Protein AF-A0A5R8WRW5-F1 (afdb_monomer)

Secondary structure (DSSP, 8-state):
-----PPP-SHHHHHHHHHHHHHHHT-TTSSEEEE-SS-EEEE-SEEEHHHHHHHHHHHT---SEEEEEEEEEEE-TT-EEEESS-EEEEEEEEEEEPTT-EEEEE-SS-S--EEEEE-SEEES-EEEEEE-TT-SS-EEEEE-SSPSSSEEEEEE-TTT-SEEEEEE-TGGGS-SS--THHHHHHHHHHHHHHHTTTT-HHHHHHHHHHHHHHHTT-GGGHHHHHHHHHHHHHHHHHHH--TTPPEE--SB-HHHHHHHHHHHHHHHHHHHHHHHHHHT-SS--HHHHHHHHHHHHTHHHHHHHHHHHHHHHHHHHHHHHHHHHHHHHHHHHHHHHHHHHHHHIIIIIGGG-S-HHHHHHHHHHHHHHHHHHHHHHHHTTT--TTHHHHHHHHHHHHHHHHHHS-TTSHHHHHHHHHHHHHHHHHHHHHHHHHHHHHHHHHHHHHH-GGGHHHHHHHHHHS--TT------HHHHHHHHHHHHHHHHHHHHHTT-TTHHHHHHHHHHHHHHHHHHHHHHHHHHHHHHHHHHHHHHHHHHHHHHHHHHHHHHH--TTSPPPHHHHHHHHHHHHHHHHHHHHHHHHHHHHHHHHHSS--S----TT--TTSHHHHHHHHHHHHHHHHHHHHH-SSPPEEEEEEEEEE--HHHHHHHHTT--EEEEPPTT-GGGTTEEEEEEEEEEEEEET-B-SSSPPEEEEEEE-SEEEEEETTEEEEEE-PPPEEEEEEEEE-TT---S--SEE-TTS-EEEEEE--PPPTTTGGGB----SSSEEEEEE--TTTTTT-B-TT--EEEEEEEEEEEEPTTSHHHHHHHHHHHHHHT--

Nearest PDB structures (foldseek):
  6suf-assembly1_E  TM=2.495E-01  e=1.054E-08  Photorhabdus luminescens
  5hu6-assembly1_D  TM=2.104E-01  e=1.896E+00  Trypanosoma brucei brucei
  5yqg-assembly1_A  TM=2.557E-01  e=6.956E+00  Mus musculus
  4x0j-assembly1_A  TM=1.660E-01  e=1.813E+00  Trypanosoma brucei brucei
  5och-assembly4_H  TM=1.531E-01  e=5.316E+00  Homo sapiens

pLDDT: mean 76.2, std 14.9, range [22.77, 97.69]

Radius of gyration: 32.85 Å; Cα contacts (8 Å, |Δi|>4): 1413; chains: 1; bounding box: 98×62×104 Å

Foldseek 3Di:
DDPPLDDQPDLVSQVVVQVVCCVLQVQFCQWDWDDDQAEIETFHQEEEVVVVVVVCVVVVHDHQEYEYQYQEYEYEALAEAEHDSHEYAYDYQEYEYHHNAEYEQEPDPHQRYKYKDFYAAYDDWYKYWYDYPPDPGTDIDIDHPPDPARIWMWGQDPVPRDTDIDHDHLLRSADPDHDPRPLVRLLSLLVVLQQCCQVNLVSSLSSLVSSLRNLLNDPVSVLSNLVSVLSNLVSLLVVLAPPFFAFAAAWWFLVVLLVVLVVLLVLLQVLLVLLVVLSPDQFDDPVNLVSLVVLLVSLVVVVVVLVVLLVRLVVFLVLLVLLLVLLLVLLVVLLVVLVVLLVCLVPPQPVVDPDVPLSVLLSLLLVLLSQLSVLLSCLLAVHDPCSLVSLVVSLVSLVVSLVPDDVPDLSVVLSVLLSVLSVLLSLLSNLLNLLLVLLVLLLVLLVDVVCVNVSSVVNVVSDNPPRSHSNRCLVSLVSNLVSNCSSLVVSVVVVRPSSVVSNVSVVSSSVSSNSNSSSSSSSSNSSSSSSLSSSLSVVSVVLSVVSVVQSVPDDGGDGRDSVNSNSSVVVSLSSLVVSVVSLVSSQSSLCLQLVDGQPQDRRSSPNSVPVCNSVVNSVSSVVSVVVSQVVQVVGKDWDFWQKDKDQDPVQLVCVQVLHKGKDADDPVRPSCPQWFSFFFQFKAKDFAFKDADPFAKFKKKKKFSQWAWGDDPHDIHIYGGRIDIFIWIKTKAALPDPDPDAPDAHPVRIGIHTPGGSGDPPVCSNTGGTGGPRTMMIMGGDDPPNRPRIRSPRGRIMMMTTIGITRGHPPCPVVVVVVVVVVVVVVVD

Mean predicted aligned error: 14.63 Å

Sequence (829 aa):
MESNSQLPQSAADWAALYNGLEVQARVPHATDAGISAVNATFRAMYLNLQDVRSQLDAAGVTPPVVTLYADVLTVPDHFTWVLNGAALVVQARRVEVGAQAAVVLDFRQTSTASFVFFAAEGSGTWTVQAVVAGQPQPSTFALTAPLASAGVHIGLDPQAGKPAQQPLTYAQGLPAELPEALPLALTNAFLFGSLLYDQNPPLALGIMTWVKNWAAEADELSGLFWRSTSLATLLTSQLNAQANGATFVPYLTASVYGQLAEAFVDEARQYESDYMALNTQSVLTAENIEQAKALRDNAQYQSAYVQGLKQQAGTNYQNAQAAVDKALQNFRAQQLKAQSIGINFENIGLPEYERKAIAEAIFELAGAVVVFAGAIALMAVGQEEAAPAAAGAAVATADSVAAAATTASTIAKLAKELSEVMKTLKKLVEGLQKVYELSMAIVKAASDIQGAQGSVKQLQDMDLDAEGADLSAADAWQIFSLHVHGVMAEPIAKGIGYAQDYQDALDVLVIYGQSLSSAQLAAVQAGQEYARVLLQEQLAAQQQARLDAYVNSLTAGQSITAAVMQQFYQRYLDAKESLLAALQNYRASYFYWAMAASQVRPQVIDPVNNLETGLQSLTAMKLDQAAALEHFNPAPETMSNKQVDITDPDFLAALRQQKPATWAMPADEADFLGLNRVRITAVRAWLEGARPQGQQKISLSIRTSGSYRDQLDGSGYQFTSAPLKRPFEYHVEAPASHQPNPDWQFADGTLGFIELDGNVDREVQYAYFQPTPFTEWTIQVNPAPANAGLDLSQVSKVTLQFEGSAIGTVVLRRAQQAAPAALAAEASA

Organism: NCBI:txid2025313

Structure (mmCIF, N/CA/C/O backbone):
data_AF-A0A5R8WRW5-F1
#
_entry.id   AF-A0A5R8WRW5-F1
#
loop_
_atom_site.group_PDB
_atom_site.id
_atom_site.type_symbol
_atom_site.label_atom_id
_atom_site.label_alt_id
_atom_site.label_comp_id
_atom_site.label_asym_id
_atom_site.label_entity_id
_atom_site.label_seq_id
_atom_site.pdbx_PDB_ins_code
_atom_site.Cartn_x
_atom_site.Cartn_y
_atom_site.Cartn_z
_atom_site.occupancy
_atom_site.B_iso_or_equiv
_atom_site.auth_seq_id
_atom_site.auth_comp_id
_atom_site.auth_asym_id
_atom_site.auth_atom_id
_atom_site.pdbx_PDB_model_num
ATOM 1 N N . MET A 1 1 ? -12.934 -19.522 -7.646 1.00 22.77 1 MET A N 1
ATOM 2 C CA . MET A 1 1 ? -14.280 -19.891 -7.160 1.00 22.77 1 MET A CA 1
ATOM 3 C C . MET A 1 1 ? -14.801 -18.725 -6.351 1.00 22.77 1 MET A C 1
ATOM 5 O O . MET A 1 1 ? -14.090 -18.264 -5.468 1.00 22.77 1 MET A O 1
ATOM 9 N N . GLU A 1 2 ? -15.969 -18.216 -6.730 1.00 27.06 2 GLU A N 1
ATOM 10 C CA . GLU A 1 2 ? -16.645 -17.063 -6.132 1.00 27.06 2 GLU A CA 1
ATOM 11 C C . GLU A 1 2 ? -17.008 -17.365 -4.670 1.00 27.06 2 GLU A C 1
ATOM 13 O O . GLU A 1 2 ? -17.921 -18.135 -4.383 1.00 27.06 2 GLU A O 1
ATOM 18 N N . SER A 1 3 ? -16.261 -16.786 -3.732 1.00 28.73 3 SER A N 1
ATOM 19 C CA . SER A 1 3 ? -16.710 -16.663 -2.347 1.00 28.73 3 SER A CA 1
ATOM 20 C C . SER A 1 3 ? -17.693 -15.498 -2.310 1.00 28.73 3 SER A C 1
ATOM 22 O O . SER A 1 3 ? -17.276 -14.355 -2.481 1.00 28.73 3 SER A O 1
ATOM 24 N N . ASN A 1 4 ? -18.984 -15.793 -2.145 1.00 34.84 4 ASN A N 1
ATOM 25 C CA . ASN A 1 4 ? -20.062 -14.813 -2.006 1.00 34.84 4 ASN A CA 1
ATOM 26 C C . ASN A 1 4 ? -19.733 -13.775 -0.918 1.00 34.84 4 ASN A C 1
ATOM 28 O O . ASN A 1 4 ? -19.979 -13.996 0.265 1.00 34.84 4 ASN A O 1
ATOM 32 N N . SER A 1 5 ? -19.235 -12.615 -1.337 1.00 41.28 5 SER A N 1
ATOM 33 C CA . SER A 1 5 ? -19.084 -11.386 -0.558 1.00 41.28 5 SER A CA 1
ATOM 34 C C . SER A 1 5 ? -20.437 -10.686 -0.371 1.00 41.28 5 SER A C 1
ATOM 36 O O . SER A 1 5 ? -20.598 -9.502 -0.662 1.00 41.28 5 SER A O 1
ATOM 38 N N . GLN A 1 6 ? -21.460 -11.421 0.076 1.00 54.16 6 GLN A N 1
ATOM 39 C CA . GLN A 1 6 ? -22.748 -10.811 0.396 1.00 54.16 6 GLN A CA 1
ATOM 40 C C . GLN A 1 6 ? -22.677 -10.185 1.789 1.00 54.16 6 GLN A C 1
ATOM 42 O O . GLN A 1 6 ? -22.474 -10.873 2.787 1.00 54.16 6 GLN A O 1
ATOM 47 N N . LEU A 1 7 ? -22.840 -8.861 1.840 1.00 64.31 7 LEU A N 1
ATOM 48 C CA . LEU A 1 7 ? -23.057 -8.136 3.089 1.00 64.31 7 LEU A CA 1
ATOM 49 C C . LEU A 1 7 ? -24.267 -8.736 3.833 1.00 64.31 7 LEU A C 1
ATOM 51 O O . LEU A 1 7 ? -25.253 -9.084 3.168 1.00 64.31 7 LEU A O 1
ATOM 55 N N . PRO A 1 8 ? -24.215 -8.835 5.177 1.00 78.25 8 PRO A N 1
ATOM 56 C CA . PRO A 1 8 ? -25.344 -9.284 5.990 1.00 78.25 8 PRO A CA 1
ATOM 57 C C . PRO A 1 8 ? -26.635 -8.541 5.620 1.00 78.25 8 PRO A C 1
ATOM 59 O O . PRO A 1 8 ? -26.622 -7.325 5.422 1.00 78.25 8 PRO A O 1
ATOM 62 N N . GLN A 1 9 ? -27.741 -9.277 5.479 1.00 76.31 9 GLN A N 1
ATOM 63 C CA . GLN A 1 9 ? -29.012 -8.750 4.957 1.00 76.31 9 GLN A CA 1
ATOM 64 C C . GLN A 1 9 ? -30.022 -8.429 6.070 1.00 76.31 9 GLN A C 1
ATOM 66 O O . GLN A 1 9 ? -31.058 -7.822 5.801 1.00 76.31 9 GLN A O 1
ATOM 71 N N . SER A 1 10 ? -29.754 -8.850 7.309 1.00 76.62 10 SER A N 1
ATOM 72 C CA . SER A 1 10 ? -30.651 -8.669 8.449 1.00 76.62 10 SER A CA 1
ATOM 73 C C . SER A 1 10 ? -29.903 -8.464 9.769 1.00 76.62 10 SER A C 1
ATOM 75 O O . SER A 1 10 ? -28.741 -8.845 9.916 1.00 76.62 10 SER A O 1
ATOM 77 N N . ALA A 1 11 ? -30.607 -7.943 10.778 1.00 75.94 11 ALA A N 1
ATOM 78 C CA . ALA A 1 11 ? -30.087 -7.792 12.138 1.00 75.94 11 ALA A CA 1
ATOM 79 C C . ALA A 1 11 ? -29.587 -9.118 12.752 1.00 75.94 11 ALA A C 1
ATOM 81 O O . ALA A 1 11 ? -28.591 -9.136 13.475 1.00 75.94 11 ALA A O 1
ATOM 82 N N . ALA A 1 12 ? -30.247 -10.240 12.442 1.00 79.81 12 ALA A N 1
ATOM 83 C CA . ALA A 1 12 ? -29.822 -11.562 12.901 1.00 79.81 12 ALA A CA 1
ATOM 84 C C . ALA A 1 12 ? -28.501 -11.999 12.247 1.00 79.81 12 ALA A C 1
ATOM 86 O O . ALA A 1 12 ? -27.656 -12.586 12.922 1.00 79.81 12 ALA A O 1
ATOM 87 N N . ASP A 1 13 ? -28.300 -11.662 10.970 1.00 86.75 13 ASP A N 1
ATOM 88 C CA . ASP A 1 13 ? -27.056 -11.954 10.252 1.00 86.75 13 ASP A CA 1
ATOM 89 C C . ASP A 1 13 ? -25.886 -11.142 10.827 1.00 86.75 13 ASP A C 1
ATOM 91 O O . ASP A 1 13 ? -24.798 -11.685 11.018 1.00 86.75 13 ASP A O 1
ATOM 95 N N . TRP A 1 14 ? -26.112 -9.868 11.174 1.00 90.06 14 TRP A N 1
ATOM 96 C CA . TRP A 1 14 ? -25.110 -9.030 11.845 1.00 90.06 14 TRP A CA 1
ATOM 97 C C . TRP A 1 14 ? -24.714 -9.578 13.216 1.00 90.06 14 TRP A C 1
ATOM 99 O O . TRP A 1 14 ? -23.524 -9.705 13.511 1.00 90.06 14 TRP A O 1
ATOM 109 N N . ALA A 1 15 ? -25.699 -9.935 14.045 1.00 89.12 15 ALA A N 1
ATOM 110 C CA . ALA A 1 15 ? -25.447 -10.522 15.357 1.00 89.12 15 ALA A CA 1
ATOM 111 C C . ALA A 1 15 ? -24.666 -11.842 15.243 1.00 89.12 15 ALA A C 1
ATOM 113 O O . ALA A 1 15 ? -23.717 -12.071 15.992 1.00 89.12 15 ALA A O 1
ATOM 114 N N . ALA A 1 16 ? -25.039 -12.703 14.290 1.00 88.69 16 ALA A N 1
ATOM 115 C CA . ALA A 1 16 ? -24.358 -13.970 14.047 1.00 88.69 16 ALA A CA 1
ATOM 116 C C . ALA A 1 16 ? -22.913 -13.772 13.563 1.00 88.69 16 ALA A C 1
ATOM 118 O O . ALA A 1 16 ? -22.016 -14.447 14.069 1.00 88.69 16 ALA A O 1
ATOM 119 N N . LEU A 1 17 ? -22.680 -12.829 12.641 1.00 89.75 17 LEU A N 1
ATOM 120 C CA . LEU A 1 17 ? -21.346 -12.492 12.146 1.00 89.75 17 LEU A CA 1
ATOM 121 C C . LEU A 1 17 ? -20.429 -12.058 13.295 1.00 89.75 17 LEU A C 1
ATOM 123 O O . LEU A 1 17 ? -19.362 -12.640 13.485 1.00 89.75 17 LEU A O 1
ATOM 127 N N . TYR A 1 18 ? -20.849 -11.060 14.078 1.00 90.75 18 TYR A N 1
ATOM 128 C CA . TYR A 1 18 ? -20.001 -10.509 15.132 1.00 90.75 18 TYR A CA 1
ATOM 129 C C . TYR A 1 18 ? -19.791 -11.474 16.297 1.00 90.75 18 TYR A C 1
ATOM 131 O O . TYR A 1 18 ? -18.663 -11.592 16.767 1.00 90.75 18 TYR A O 1
ATOM 139 N N . ASN A 1 19 ? -20.810 -12.240 16.699 1.00 87.50 19 ASN A N 1
ATOM 140 C CA . ASN A 1 19 ? -20.630 -13.287 17.708 1.00 87.50 19 ASN A CA 1
ATOM 141 C C . ASN A 1 19 ? -19.678 -14.390 17.222 1.00 87.50 19 ASN A C 1
ATOM 143 O O . ASN A 1 19 ? -18.855 -14.880 17.994 1.00 87.50 19 ASN A O 1
ATOM 147 N N . GLY A 1 20 ? -19.768 -14.779 15.945 1.00 83.94 20 GLY A N 1
ATOM 148 C CA . GLY A 1 20 ? -18.864 -15.762 15.350 1.00 83.94 20 GLY A CA 1
ATOM 149 C C . GLY A 1 20 ? -17.411 -15.291 15.380 1.00 83.94 20 GLY A C 1
ATOM 150 O O . GLY A 1 20 ? -16.537 -16.021 15.849 1.00 83.94 20 GLY A O 1
ATOM 151 N N . LEU A 1 21 ? -17.172 -14.047 14.955 1.00 81.62 21 LEU A N 1
ATOM 152 C CA . LEU A 1 21 ? -15.850 -13.423 14.984 1.00 81.62 21 LEU A CA 1
ATOM 153 C C . LEU A 1 21 ? -15.316 -13.269 16.413 1.00 81.62 21 LEU A C 1
ATOM 155 O O . LEU A 1 21 ? -14.160 -13.601 16.656 1.00 81.62 21 LEU A O 1
ATOM 159 N N . GLU A 1 22 ? -16.143 -12.829 17.366 1.00 83.44 22 GLU A N 1
ATOM 160 C CA . GLU A 1 22 ? -15.752 -12.679 18.774 1.00 83.44 22 GLU A CA 1
ATOM 161 C C . GLU A 1 22 ? -15.271 -14.009 19.370 1.00 83.44 22 GLU A C 1
ATOM 163 O O . GLU A 1 22 ? -14.199 -14.067 19.977 1.00 83.44 22 GLU A O 1
ATOM 168 N N . VAL A 1 23 ? -16.026 -15.091 19.150 1.00 79.81 23 VAL A N 1
ATOM 169 C CA . VAL A 1 23 ? -15.691 -16.434 19.646 1.00 79.81 23 VAL A CA 1
ATOM 170 C C . VAL A 1 23 ? -14.434 -16.980 18.972 1.00 79.81 23 VAL A C 1
ATOM 172 O O . VAL A 1 23 ? -13.570 -17.540 19.650 1.00 79.81 23 VAL A O 1
ATOM 175 N N . GLN A 1 24 ? -14.317 -16.816 17.652 1.00 72.56 24 GLN A N 1
ATOM 176 C CA . GLN A 1 24 ? -13.168 -17.294 16.883 1.00 72.56 24 GLN A CA 1
ATOM 177 C C . GLN A 1 24 ? -11.877 -16.577 17.298 1.00 72.56 24 GLN A C 1
ATOM 179 O O . GLN A 1 24 ? -10.850 -17.219 17.510 1.00 72.56 24 GLN A O 1
ATOM 184 N N . ALA A 1 25 ? -11.943 -15.254 17.438 1.00 68.56 25 ALA A N 1
ATOM 185 C CA . ALA A 1 25 ? -10.805 -14.388 17.716 1.00 68.56 25 ALA A CA 1
ATOM 186 C C . ALA A 1 25 ? -10.469 -14.261 19.209 1.00 68.56 25 ALA A C 1
ATOM 188 O O . ALA A 1 25 ? -9.383 -13.800 19.555 1.00 68.56 25 ALA A O 1
ATOM 189 N N . ARG A 1 26 ? -11.395 -14.655 20.095 1.00 72.75 26 ARG A N 1
ATOM 190 C CA . ARG A 1 26 ? -11.300 -14.484 21.555 1.00 72.75 26 ARG A CA 1
ATOM 191 C C . ARG A 1 26 ? -10.998 -13.036 21.961 1.00 72.75 26 ARG A C 1
ATOM 193 O O . ARG A 1 26 ? -10.176 -12.803 22.846 1.00 72.75 26 ARG A O 1
ATOM 200 N N . VAL A 1 27 ? -11.659 -12.070 21.315 1.00 73.81 27 VAL A N 1
ATOM 201 C CA . VAL A 1 27 ? -11.454 -10.637 21.589 1.00 73.81 27 VAL A CA 1
ATOM 202 C C . VAL A 1 27 ? -11.830 -10.336 23.050 1.00 73.81 27 VAL A C 1
ATOM 204 O O . VAL A 1 27 ? -12.984 -10.539 23.438 1.00 73.81 27 VAL A O 1
ATOM 207 N N . PRO A 1 28 ? -10.897 -9.852 23.890 1.00 70.19 28 PRO A N 1
ATOM 208 C CA . PRO A 1 28 ? -11.167 -9.625 25.303 1.00 70.19 28 PRO A CA 1
ATOM 209 C C . PRO A 1 28 ? -12.090 -8.423 25.497 1.00 70.19 28 PRO A C 1
ATOM 211 O O . PRO A 1 28 ? -11.849 -7.335 24.969 1.00 70.19 28 PRO A O 1
ATOM 214 N N . HIS A 1 29 ? -13.123 -8.602 26.321 1.00 75.44 29 HIS A N 1
ATOM 215 C CA . HIS A 1 29 ? -14.090 -7.549 26.634 1.00 75.44 29 HIS A CA 1
ATOM 216 C C . HIS A 1 29 ? -14.700 -6.909 25.367 1.00 75.44 29 HIS A C 1
ATOM 218 O O . HIS A 1 29 ? -14.903 -5.694 25.315 1.00 75.44 29 HIS A O 1
ATOM 224 N N . ALA A 1 30 ? -14.971 -7.700 24.323 1.00 79.00 30 ALA A N 1
ATOM 225 C CA . ALA A 1 30 ? -15.583 -7.208 23.085 1.00 79.00 30 ALA A CA 1
ATOM 226 C C . ALA A 1 30 ? -16.947 -6.541 23.344 1.00 79.00 30 ALA A C 1
ATOM 228 O O . ALA A 1 30 ? -17.234 -5.467 22.805 1.00 79.00 30 ALA A O 1
ATOM 229 N N . THR A 1 31 ? -17.709 -7.136 24.262 1.00 86.88 31 THR A N 1
ATOM 230 C CA . THR A 1 31 ? -18.993 -6.647 24.760 1.00 86.88 31 THR A CA 1
ATOM 231 C C . THR A 1 31 ? -18.880 -6.253 26.235 1.00 86.88 31 THR A C 1
ATOM 233 O O . THR A 1 31 ? -18.290 -6.986 27.029 1.00 86.88 31 THR A O 1
ATOM 236 N N . ASP A 1 32 ? -19.429 -5.096 26.609 1.00 88.00 32 ASP A N 1
ATOM 237 C CA . ASP A 1 32 ? -19.493 -4.633 27.999 1.00 88.00 32 ASP A CA 1
ATOM 238 C C . ASP A 1 32 ? -20.706 -3.718 28.246 1.00 88.00 32 ASP A C 1
ATOM 240 O O . ASP A 1 32 ? -21.159 -2.997 27.350 1.00 88.00 32 ASP A O 1
ATOM 244 N N . ALA A 1 33 ? -21.221 -3.741 29.475 1.00 91.50 33 ALA A N 1
ATOM 245 C CA . ALA A 1 33 ? -22.340 -2.920 29.922 1.00 91.50 33 ALA A CA 1
ATOM 246 C C . ALA A 1 33 ? -22.090 -2.408 31.347 1.00 91.50 33 ALA A C 1
ATOM 248 O O . ALA A 1 33 ? -22.187 -3.146 32.328 1.00 91.50 33 ALA A O 1
ATOM 249 N N . GLY A 1 34 ? -21.804 -1.112 31.464 1.00 91.06 34 GLY A N 1
ATOM 250 C CA . GLY A 1 34 ? -21.692 -0.420 32.742 1.00 91.06 34 GLY A CA 1
ATOM 251 C C . GLY A 1 34 ? -22.993 0.303 33.049 1.00 91.06 34 GLY A C 1
ATOM 252 O O . GLY A 1 34 ? -23.310 1.279 32.376 1.00 91.06 34 GLY A O 1
ATOM 253 N N . ILE A 1 35 ? -23.746 -0.151 34.052 1.00 93.50 35 ILE A N 1
ATOM 254 C CA . ILE A 1 35 ? -25.033 0.448 34.431 1.00 93.50 35 ILE A CA 1
ATOM 255 C C . ILE A 1 35 ? -24.945 0.995 35.856 1.00 93.50 35 ILE A C 1
ATOM 257 O O . ILE A 1 35 ? -24.661 0.264 36.803 1.00 93.50 35 ILE A O 1
ATOM 261 N N . SER A 1 36 ? -25.225 2.286 36.017 1.00 91.75 36 SER A N 1
ATOM 262 C CA . SER A 1 36 ? -25.331 2.950 37.314 1.00 91.75 36 SER A CA 1
ATOM 263 C C . SER A 1 36 ? -26.533 3.898 37.347 1.00 91.75 36 SER A C 1
ATOM 265 O O . SER A 1 36 ? -27.195 4.138 36.340 1.00 91.75 36 SER A O 1
ATOM 267 N N . ALA A 1 37 ? -26.820 4.478 38.513 1.00 89.88 37 ALA A N 1
ATOM 268 C CA . ALA A 1 37 ? -27.854 5.508 38.631 1.00 89.88 37 ALA A CA 1
ATOM 269 C C . ALA A 1 37 ? -27.467 6.842 37.955 1.00 89.88 37 ALA A C 1
ATOM 271 O O . ALA A 1 37 ? -28.333 7.684 37.733 1.00 89.88 37 ALA A O 1
ATOM 272 N N . VAL A 1 38 ? -26.179 7.052 37.654 1.00 90.94 38 VAL A N 1
ATOM 273 C CA . VAL A 1 38 ? -25.644 8.326 37.139 1.00 90.94 38 VAL A CA 1
ATOM 274 C C . VAL A 1 38 ? -25.418 8.274 35.630 1.00 90.94 38 VAL A C 1
ATOM 276 O O . VAL A 1 38 ? -25.600 9.273 34.942 1.00 90.94 38 VAL A O 1
ATOM 279 N N . ASN A 1 39 ? -25.043 7.117 35.099 1.00 92.62 39 ASN A N 1
ATOM 280 C CA . ASN A 1 39 ? -24.860 6.886 33.673 1.00 92.62 39 ASN A CA 1
ATOM 281 C C . ASN A 1 39 ? -25.050 5.401 33.345 1.00 92.62 39 ASN A C 1
ATOM 283 O O . ASN A 1 39 ? -24.924 4.537 34.217 1.00 92.62 39 ASN A O 1
ATOM 287 N N . ALA A 1 40 ? -25.336 5.108 32.081 1.00 96.00 40 ALA A N 1
ATOM 288 C CA . ALA A 1 40 ? -25.159 3.773 31.539 1.00 96.00 40 ALA A CA 1
ATOM 289 C C . ALA A 1 40 ? -24.409 3.822 30.212 1.00 96.00 40 ALA A C 1
ATOM 291 O O . ALA A 1 40 ? -24.700 4.654 29.356 1.00 96.00 40 ALA A O 1
ATOM 292 N N . THR A 1 41 ? -23.470 2.901 30.041 1.00 95.69 41 THR A N 1
ATOM 293 C CA . THR A 1 41 ? -22.667 2.764 28.831 1.00 95.69 41 THR A CA 1
ATOM 294 C C . THR A 1 41 ? -22.760 1.333 28.336 1.00 95.69 41 THR A C 1
ATOM 296 O O . THR A 1 41 ? -22.493 0.403 29.095 1.00 95.69 41 THR A O 1
ATOM 299 N N . PHE A 1 42 ? -23.104 1.166 27.064 1.00 96.75 42 PHE A N 1
ATOM 300 C CA . PHE A 1 42 ? -23.153 -0.124 26.383 1.00 96.75 42 PHE A CA 1
ATOM 301 C C . PHE A 1 42 ? -22.167 -0.108 25.220 1.00 96.75 42 PHE A C 1
ATOM 303 O O . PHE A 1 42 ? -22.175 0.820 24.408 1.00 96.75 42 PHE A O 1
ATOM 310 N N . ARG A 1 43 ? -21.325 -1.137 25.137 1.00 94.19 43 ARG A N 1
ATOM 311 C CA . ARG A 1 43 ? -20.344 -1.320 24.066 1.00 94.19 43 ARG A CA 1
ATOM 312 C C . ARG A 1 43 ? -20.465 -2.729 23.510 1.00 94.19 43 ARG A C 1
ATOM 314 O O . ARG A 1 43 ? -20.316 -3.679 24.270 1.00 94.19 43 ARG A O 1
ATOM 321 N N . ALA A 1 44 ? -20.669 -2.859 22.206 1.00 94.62 44 ALA A N 1
ATOM 322 C CA . ALA A 1 44 ? -20.565 -4.128 21.484 1.00 94.62 44 ALA A CA 1
ATOM 323 C C . ALA A 1 44 ? -20.466 -3.860 19.981 1.00 94.62 44 ALA A C 1
ATOM 325 O O . ALA A 1 44 ? -20.968 -2.843 19.522 1.00 94.62 44 ALA A O 1
ATOM 326 N N . MET A 1 45 ? -19.914 -4.778 19.184 1.00 94.69 45 MET A N 1
ATOM 327 C CA . MET A 1 45 ? -19.947 -4.626 17.719 1.00 94.69 45 MET A CA 1
ATOM 328 C C . MET A 1 45 ? -21.381 -4.592 17.170 1.00 94.69 45 MET A C 1
ATOM 330 O O . MET A 1 45 ? -21.673 -3.821 16.260 1.00 94.69 45 MET A O 1
ATOM 334 N N . TYR A 1 46 ? -22.294 -5.354 17.775 1.00 96.00 46 TYR A N 1
ATOM 335 C CA . TYR A 1 46 ? -23.723 -5.317 17.480 1.00 96.00 46 TYR A CA 1
ATOM 336 C C . TYR A 1 46 ? -24.525 -5.015 18.746 1.00 96.00 46 TYR A C 1
ATOM 338 O O . TYR A 1 46 ? -24.379 -5.703 19.756 1.00 96.00 46 TYR A O 1
ATOM 346 N N . LEU A 1 47 ? -25.409 -4.019 18.678 1.00 96.94 47 LEU A N 1
ATOM 347 C CA . LEU A 1 47 ? -26.374 -3.708 19.732 1.00 96.94 47 LEU A CA 1
ATOM 348 C C . LEU A 1 47 ? -27.804 -3.739 19.191 1.00 96.94 47 LEU A C 1
ATOM 350 O O . LEU A 1 47 ? -28.092 -3.253 18.097 1.00 96.94 47 LEU A O 1
ATOM 354 N N . ASN A 1 48 ? -28.724 -4.241 20.013 1.00 96.19 48 ASN A N 1
ATOM 355 C CA . ASN A 1 48 ? -30.160 -4.116 19.800 1.00 96.19 48 ASN A CA 1
ATOM 356 C C . ASN A 1 48 ? -30.761 -3.205 20.874 1.00 96.19 48 ASN A C 1
ATOM 358 O O . ASN A 1 48 ? -30.581 -3.427 22.074 1.00 96.19 48 ASN A O 1
ATOM 362 N N . LEU A 1 49 ? -31.492 -2.173 20.451 1.00 96.38 49 LEU A N 1
ATOM 363 C CA . LEU A 1 49 ? -31.981 -1.149 21.370 1.00 96.38 49 LEU A CA 1
ATOM 364 C C . LEU A 1 49 ? -33.051 -1.664 22.357 1.00 96.38 49 LEU A C 1
ATOM 366 O O . LEU A 1 49 ? -33.161 -1.143 23.469 1.00 96.38 49 LEU A O 1
ATOM 370 N N . GLN A 1 50 ? -33.796 -2.716 21.999 1.00 95.44 50 GLN A N 1
ATOM 371 C CA . GLN A 1 50 ? -34.741 -3.379 22.905 1.00 95.44 50 GLN A CA 1
ATOM 372 C C . GLN A 1 50 ? -34.020 -4.148 24.016 1.00 95.44 50 GLN A C 1
ATOM 374 O O . GLN A 1 50 ? -34.468 -4.124 25.166 1.00 95.44 50 GLN A O 1
ATOM 379 N N . ASP A 1 51 ? -32.890 -4.779 23.705 1.00 95.69 51 ASP A N 1
ATOM 380 C CA . ASP A 1 51 ? -32.088 -5.502 24.695 1.00 95.69 51 ASP A CA 1
ATOM 381 C C . ASP A 1 51 ? -31.440 -4.528 25.680 1.00 95.69 51 ASP A C 1
ATOM 383 O O . ASP A 1 51 ? -31.504 -4.738 26.892 1.00 95.69 51 ASP A O 1
ATOM 387 N N . VAL A 1 52 ? -30.905 -3.408 25.177 1.00 96.31 52 VAL A N 1
ATOM 388 C CA . VAL A 1 52 ? -30.389 -2.307 26.007 1.00 96.31 52 VAL A CA 1
ATOM 389 C C . VAL A 1 52 ? -31.466 -1.816 26.976 1.00 96.31 52 VAL A C 1
ATOM 391 O O . VAL A 1 52 ? -31.217 -1.687 28.177 1.00 96.31 52 VAL A O 1
ATOM 394 N N . ARG A 1 53 ? -32.687 -1.572 26.479 1.00 94.50 53 ARG A N 1
ATOM 395 C CA . ARG A 1 53 ? -33.797 -1.121 27.325 1.00 94.50 53 ARG A CA 1
ATOM 396 C C . ARG A 1 53 ? -34.143 -2.149 28.402 1.00 94.50 53 ARG A C 1
ATOM 398 O O . ARG A 1 53 ? -34.287 -1.785 29.567 1.00 94.50 53 ARG A O 1
ATOM 405 N N . SER A 1 54 ? -34.204 -3.421 28.021 1.00 95.19 54 SER A N 1
ATOM 406 C CA . SER A 1 54 ? -34.507 -4.527 28.932 1.00 95.19 54 SER A CA 1
ATOM 407 C C . SER A 1 54 ? -33.459 -4.659 30.045 1.00 95.19 54 SER A C 1
ATOM 409 O O . SER A 1 54 ? -33.817 -4.927 31.190 1.00 95.19 54 SER A O 1
ATOM 411 N N . GLN A 1 55 ? -32.178 -4.414 29.747 1.00 95.69 55 GLN A N 1
ATOM 412 C CA . GLN A 1 55 ? -31.106 -4.417 30.748 1.00 95.69 55 GLN A CA 1
ATOM 413 C C . GLN A 1 55 ? -31.215 -3.248 31.739 1.00 95.69 55 GLN A C 1
ATOM 415 O O . GLN A 1 55 ? -31.032 -3.449 32.939 1.00 95.69 55 GLN A O 1
ATOM 420 N N . LEU A 1 56 ? -31.557 -2.042 31.270 1.00 95.06 56 LEU A N 1
ATOM 421 C CA . LEU A 1 56 ? -31.799 -0.889 32.150 1.00 95.06 56 LEU A CA 1
ATOM 422 C C . LEU A 1 56 ? -32.994 -1.126 33.081 1.00 95.06 56 LEU A C 1
ATOM 424 O O . LEU A 1 56 ? -32.896 -0.884 34.286 1.00 95.06 56 LEU A O 1
ATOM 428 N N . ASP A 1 57 ? -34.097 -1.642 32.531 1.00 93.31 57 ASP A N 1
ATOM 429 C CA . ASP A 1 57 ? -35.302 -1.949 33.300 1.00 93.31 57 ASP A CA 1
ATOM 430 C C . ASP A 1 57 ? -35.015 -3.052 34.345 1.00 93.31 57 ASP A C 1
ATOM 432 O O . ASP A 1 57 ? -35.439 -2.936 35.496 1.00 93.31 57 ASP A O 1
ATOM 436 N N . ALA A 1 58 ? -34.224 -4.075 33.992 1.00 94.06 58 ALA A N 1
ATOM 437 C CA . ALA A 1 58 ? -33.794 -5.130 34.916 1.00 94.06 58 ALA A CA 1
ATOM 438 C C . ALA A 1 58 ? -32.869 -4.621 36.037 1.00 94.06 58 ALA A C 1
ATOM 440 O O . ALA A 1 58 ? -32.944 -5.109 37.165 1.00 94.06 58 ALA A O 1
ATOM 441 N N . ALA A 1 59 ? -32.023 -3.628 35.751 1.00 93.00 59 ALA A N 1
ATOM 442 C CA . ALA A 1 59 ? -31.172 -2.978 36.746 1.00 93.00 59 ALA A CA 1
ATOM 443 C C . ALA A 1 59 ? -31.949 -2.024 37.677 1.00 93.00 59 ALA A C 1
ATOM 445 O O . ALA A 1 59 ? -31.415 -1.593 38.700 1.00 93.00 59 ALA A O 1
ATOM 446 N N . GLY A 1 60 ? -33.201 -1.689 37.345 1.00 92.31 60 GLY A N 1
ATOM 447 C CA . GLY A 1 60 ? -34.062 -0.837 38.166 1.00 92.31 60 GLY A CA 1
ATOM 448 C C . GLY A 1 60 ? -33.590 0.616 38.268 1.00 92.31 60 GLY A C 1
ATOM 449 O O . GLY A 1 60 ? -33.922 1.299 39.238 1.00 92.31 60 GLY A O 1
ATOM 450 N N . VAL A 1 61 ? -32.808 1.095 37.295 1.00 90.38 61 VAL A N 1
ATOM 451 C CA . VAL A 1 61 ? -32.264 2.461 37.263 1.00 90.38 61 VAL A CA 1
ATOM 452 C C . VAL A 1 61 ? -32.722 3.222 36.021 1.00 90.38 61 VAL A C 1
ATOM 454 O O . VAL A 1 61 ? -33.028 2.643 34.983 1.00 90.38 61 VAL A O 1
ATOM 457 N N . THR A 1 62 ? -32.759 4.551 36.111 1.00 89.31 62 THR A N 1
ATOM 458 C CA . THR A 1 62 ? -33.060 5.441 34.977 1.00 89.31 62 THR A CA 1
ATOM 459 C C . THR A 1 62 ? -31.960 6.495 34.873 1.00 89.31 62 THR A C 1
ATOM 461 O O . THR A 1 62 ? -32.132 7.611 35.367 1.00 89.31 62 THR A O 1
ATOM 464 N N . PRO A 1 63 ? -30.791 6.129 34.322 1.00 93.12 63 PRO A N 1
ATOM 465 C CA . PRO A 1 63 ? -29.649 7.027 34.273 1.00 93.12 63 PRO A CA 1
ATOM 466 C C . PRO A 1 63 ? -29.955 8.259 33.406 1.00 93.12 63 PRO A C 1
ATOM 468 O O . PRO A 1 63 ? -30.586 8.129 32.354 1.00 93.12 63 PRO A O 1
ATOM 471 N N . PRO A 1 64 ? -29.484 9.454 33.804 1.00 93.44 64 PRO A N 1
ATOM 472 C CA . PRO A 1 64 ? -29.666 10.679 33.031 1.00 93.44 64 PRO A CA 1
ATOM 473 C C . PRO A 1 64 ? -28.884 10.684 31.712 1.00 93.44 64 PRO A C 1
ATOM 475 O O . PRO A 1 64 ? -29.170 11.508 30.853 1.00 93.44 64 PRO A O 1
ATOM 478 N N . VAL A 1 65 ? -27.912 9.789 31.518 1.00 94.62 65 VAL A N 1
ATOM 479 C CA . VAL A 1 65 ? -27.194 9.633 30.246 1.00 94.62 65 VAL A CA 1
ATOM 480 C C . VAL A 1 65 ? -27.045 8.151 29.929 1.00 94.62 65 VAL A C 1
ATOM 482 O O . VAL A 1 65 ? -26.538 7.390 30.756 1.00 94.62 65 VAL A O 1
ATOM 485 N N . VAL A 1 66 ? -27.470 7.758 28.729 1.00 97.06 66 VAL A N 1
ATOM 486 C CA . VAL A 1 66 ? -27.233 6.433 28.151 1.00 97.06 66 VAL A CA 1
ATOM 487 C C . VAL A 1 66 ? -26.376 6.598 26.904 1.00 97.06 66 VAL A C 1
ATOM 489 O O . VAL A 1 66 ? -26.780 7.292 25.974 1.00 97.06 66 VAL A O 1
ATOM 492 N N . THR A 1 67 ? -25.215 5.951 26.876 1.00 96.81 67 THR A N 1
ATOM 493 C CA . THR A 1 67 ? -24.268 6.018 25.759 1.00 96.81 67 THR A CA 1
ATOM 494 C C . THR A 1 67 ? -24.095 4.649 25.119 1.00 96.81 67 THR A C 1
ATOM 496 O O . THR A 1 67 ? -23.822 3.669 25.811 1.00 96.81 67 THR A O 1
ATOM 499 N N . LEU A 1 68 ? -24.245 4.586 23.798 1.00 97.62 68 LEU A N 1
ATOM 500 C CA . LEU A 1 68 ? -24.106 3.374 22.997 1.00 97.62 68 LEU A CA 1
ATOM 501 C C . LEU A 1 68 ? -22.922 3.525 22.043 1.00 97.62 68 LEU A C 1
ATOM 503 O O . LEU A 1 68 ? -22.908 4.449 21.228 1.00 97.62 68 LEU A O 1
ATOM 507 N N . TYR A 1 69 ? -21.979 2.590 22.118 1.00 96.50 69 TYR A N 1
ATOM 508 C CA . TYR A 1 69 ? -20.890 2.444 21.159 1.00 96.50 69 TYR A CA 1
ATOM 509 C C . TYR A 1 69 ? -21.051 1.118 20.419 1.00 96.50 69 TYR A C 1
ATOM 511 O O . TYR A 1 69 ? -20.990 0.055 21.045 1.00 96.50 69 TYR A O 1
ATOM 519 N N . ALA A 1 70 ? -21.254 1.178 19.104 1.00 96.56 70 ALA A N 1
ATOM 520 C CA . ALA A 1 70 ? -21.365 -0.017 18.280 1.00 96.56 70 ALA A CA 1
ATOM 521 C C . ALA A 1 70 ? -20.779 0.141 16.879 1.00 96.56 70 ALA A C 1
ATOM 523 O O . ALA A 1 70 ? -20.497 1.246 16.425 1.00 96.56 70 ALA A O 1
ATOM 524 N N . ASP A 1 71 ? -20.622 -0.977 16.173 1.00 96.00 71 ASP A N 1
ATOM 525 C CA . ASP A 1 71 ? -20.525 -0.934 14.717 1.00 96.00 71 ASP A CA 1
ATOM 526 C C . ASP A 1 71 ? -21.925 -0.902 14.100 1.00 96.00 71 ASP A C 1
ATOM 528 O O . ASP A 1 71 ? -22.220 -0.011 13.309 1.00 96.00 71 ASP A O 1
ATOM 532 N N . VAL A 1 72 ? -22.809 -1.808 14.530 1.00 96.50 72 VAL A N 1
ATOM 533 C CA . VAL A 1 72 ? -24.200 -1.899 14.071 1.00 96.50 72 VAL A CA 1
ATOM 534 C C . VAL A 1 72 ? -25.159 -1.716 15.243 1.00 96.50 72 VAL A C 1
ATOM 536 O O . VAL A 1 72 ? -25.115 -2.466 16.218 1.00 96.50 72 VAL A O 1
ATOM 539 N N . LEU A 1 73 ? -26.077 -0.756 15.126 1.00 97.50 73 LEU A N 1
ATOM 540 C CA . LEU A 1 73 ? -27.215 -0.605 16.034 1.00 97.50 73 LEU A CA 1
ATOM 541 C C . LEU A 1 73 ? -28.518 -0.954 15.314 1.00 97.50 73 LEU A C 1
ATOM 543 O O . LEU A 1 73 ? -28.868 -0.323 14.320 1.00 97.50 73 LEU A O 1
ATOM 547 N N . THR A 1 74 ? -29.279 -1.898 15.861 1.00 96.81 74 THR A N 1
ATOM 548 C CA . THR A 1 74 ? -30.639 -2.195 15.393 1.00 96.81 74 THR A CA 1
ATOM 549 C C . THR A 1 74 ? -31.676 -1.548 16.302 1.00 96.81 74 THR A C 1
ATOM 551 O O . THR A 1 74 ? -31.656 -1.732 17.524 1.00 96.81 74 THR A O 1
ATOM 554 N N . VAL A 1 75 ? -32.619 -0.828 15.698 1.00 96.69 75 VAL A N 1
ATOM 555 C CA . VAL A 1 75 ? -33.791 -0.257 16.363 1.00 96.69 75 VAL A CA 1
ATOM 556 C C . VAL A 1 75 ? -35.027 -1.028 15.892 1.00 96.69 75 VAL A C 1
ATOM 558 O O . VAL A 1 75 ? -35.337 -0.968 14.707 1.00 96.69 75 VAL A O 1
ATOM 561 N N . PRO A 1 76 ? -35.736 -1.764 16.763 1.00 95.31 76 PRO A N 1
ATOM 562 C CA . PRO A 1 76 ? -36.859 -2.594 16.326 1.00 95.31 76 PRO A CA 1
ATOM 563 C C . PRO A 1 76 ? -38.062 -1.807 15.799 1.00 95.31 76 PRO A C 1
ATOM 565 O O . PRO A 1 76 ? -38.241 -0.624 16.103 1.00 95.31 76 PRO A O 1
ATOM 568 N N . ASP A 1 77 ? -38.929 -2.502 15.062 1.00 94.25 77 ASP A N 1
ATOM 569 C CA . ASP A 1 77 ? -40.224 -1.968 14.640 1.00 94.25 77 ASP A CA 1
ATOM 570 C C . ASP A 1 77 ? -41.035 -1.485 15.850 1.00 94.25 77 ASP A C 1
ATOM 572 O O . ASP A 1 77 ? -41.082 -2.132 16.898 1.00 94.25 77 ASP A O 1
ATOM 576 N N . HIS A 1 78 ? -41.698 -0.340 15.691 1.00 94.25 78 HIS A N 1
ATOM 577 C CA . HIS A 1 78 ? -42.554 0.294 16.696 1.00 94.25 78 HIS A CA 1
ATOM 578 C C . HIS A 1 78 ? -41.859 0.618 18.033 1.00 94.25 78 HIS A C 1
ATOM 580 O O . HIS A 1 78 ? -42.525 0.892 19.035 1.00 94.25 78 HIS A O 1
ATOM 586 N N . PHE A 1 79 ? -40.525 0.622 18.075 1.00 96.44 79 PHE A N 1
ATOM 587 C CA . PHE A 1 79 ? -39.773 0.930 19.283 1.00 96.44 79 PHE A CA 1
ATOM 588 C C . PHE A 1 79 ? -39.836 2.428 19.618 1.00 96.44 79 PHE A C 1
ATOM 590 O O . PHE A 1 79 ? -39.538 3.266 18.772 1.00 96.44 79 PHE A O 1
ATOM 597 N N . THR A 1 80 ? -40.189 2.788 20.858 1.00 96.56 80 THR A N 1
ATOM 598 C CA . THR A 1 80 ? -40.219 4.192 21.312 1.00 96.56 80 THR A CA 1
ATOM 599 C C . THR A 1 80 ? -39.378 4.397 22.570 1.00 96.56 80 THR A C 1
ATOM 601 O O . THR A 1 80 ? -39.693 3.841 23.621 1.00 96.56 80 THR A O 1
ATOM 604 N N . TRP A 1 81 ? -38.354 5.254 22.495 1.00 96.12 81 TRP A N 1
ATOM 605 C CA . TRP A 1 81 ? -37.552 5.657 23.657 1.00 96.12 81 TRP A CA 1
ATOM 606 C C . TRP A 1 81 ? -37.965 7.040 24.156 1.00 96.12 81 TRP A C 1
ATOM 608 O O . TRP A 1 81 ? -37.765 8.033 23.462 1.00 96.12 81 TRP A O 1
ATOM 618 N N . VAL A 1 82 ? -38.502 7.135 25.373 1.00 95.94 82 VAL A N 1
ATOM 619 C CA . VAL A 1 82 ? -38.871 8.424 25.984 1.00 95.94 82 VAL A CA 1
ATOM 620 C C . VAL A 1 82 ? -37.731 8.945 26.857 1.00 95.94 82 VAL A C 1
ATOM 622 O O . VAL A 1 82 ? -37.283 8.261 27.776 1.00 95.94 82 VAL A O 1
ATOM 625 N N . LEU A 1 83 ? -37.283 10.167 26.580 1.00 95.81 83 LEU A N 1
ATOM 626 C CA . LEU A 1 83 ? -36.238 10.883 27.302 1.00 95.81 83 LEU A CA 1
ATOM 627 C C . LEU A 1 83 ? -36.857 12.078 28.031 1.00 95.81 83 LEU A C 1
ATOM 629 O O . LEU A 1 83 ? -37.325 13.023 27.402 1.00 95.81 83 LEU A O 1
ATOM 633 N N . ASN A 1 84 ? -36.855 12.036 29.363 1.00 92.94 84 ASN A N 1
ATOM 634 C CA . ASN A 1 84 ? -37.298 13.132 30.225 1.00 92.94 84 ASN A CA 1
ATOM 635 C C . ASN A 1 84 ? -36.159 13.483 31.181 1.00 92.94 84 ASN A C 1
ATOM 637 O O . ASN A 1 84 ? -35.830 12.697 32.067 1.00 92.94 84 ASN A O 1
ATOM 641 N N . GLY A 1 85 ? -35.533 14.637 30.963 1.00 91.50 85 GLY A N 1
ATOM 642 C CA . GLY A 1 85 ? -34.347 15.054 31.707 1.00 91.50 85 GLY A CA 1
ATOM 643 C C . GLY A 1 85 ? -33.127 14.155 31.487 1.00 91.50 85 GLY A C 1
ATOM 644 O O . GLY A 1 85 ? -32.222 14.167 32.317 1.00 91.50 85 GLY A O 1
ATOM 645 N N . ALA A 1 86 ? -33.121 13.375 30.402 1.00 94.94 86 ALA A N 1
ATOM 646 C CA . ALA A 1 86 ? -32.099 12.385 30.089 1.00 94.94 86 ALA A CA 1
ATOM 647 C C . ALA A 1 86 ? -31.593 12.522 28.647 1.00 94.94 86 ALA A C 1
ATOM 649 O O . ALA A 1 86 ? -32.312 13.008 27.772 1.00 94.94 86 ALA A O 1
ATOM 650 N N . ALA A 1 87 ? -30.379 12.042 28.402 1.00 96.00 87 ALA A N 1
ATOM 651 C CA . ALA A 1 87 ? -29.739 12.029 27.100 1.00 96.00 87 ALA A CA 1
ATOM 652 C C . ALA A 1 87 ? -29.530 10.597 26.596 1.00 96.00 87 ALA A C 1
ATOM 654 O O . ALA A 1 87 ? -29.120 9.718 27.358 1.00 96.00 87 ALA A O 1
ATOM 655 N N . LEU A 1 88 ? -29.762 10.383 25.302 1.00 97.38 88 LEU A N 1
ATOM 656 C CA . LEU A 1 88 ? -29.311 9.188 24.590 1.00 97.38 88 LEU A CA 1
ATOM 657 C C . LEU A 1 88 ? -28.227 9.600 23.591 1.00 97.38 88 LEU A C 1
ATOM 659 O O . LEU A 1 88 ? -28.471 10.427 22.712 1.00 97.38 88 LEU A O 1
ATOM 663 N N . VAL A 1 89 ? -27.038 9.025 23.743 1.00 96.75 89 VAL A N 1
ATOM 664 C CA . VAL A 1 89 ? -25.885 9.241 22.868 1.00 96.75 89 VAL A CA 1
ATOM 665 C C . VAL A 1 89 ? -25.625 7.955 22.100 1.00 96.75 89 VAL A C 1
ATOM 667 O O . VAL A 1 89 ? -25.383 6.910 22.697 1.00 96.75 89 VAL A O 1
ATOM 670 N N . VAL A 1 90 ? -25.681 8.025 20.777 1.00 97.38 90 VAL A N 1
ATOM 671 C CA . VAL A 1 90 ? -25.465 6.887 19.884 1.00 97.38 90 VAL A CA 1
ATOM 672 C C . VAL A 1 90 ? -24.286 7.182 18.978 1.00 97.38 90 VAL A C 1
ATOM 674 O O . VAL A 1 90 ? -24.312 8.142 18.207 1.00 97.38 90 VAL A O 1
ATOM 677 N N . GLN A 1 91 ? -23.280 6.319 19.047 1.00 96.12 91 GLN A N 1
ATOM 678 C CA . GLN A 1 91 ? -22.182 6.258 18.097 1.00 96.12 91 GLN A CA 1
ATOM 679 C C . GLN A 1 91 ? -22.163 4.859 17.489 1.00 96.12 91 GLN A C 1
ATOM 681 O O . GLN A 1 91 ? -21.715 3.903 18.122 1.00 96.12 91 GLN A O 1
ATOM 686 N N . ALA A 1 92 ? -22.694 4.741 16.274 1.00 96.12 92 ALA A N 1
ATOM 687 C CA . ALA A 1 92 ? -22.730 3.482 15.546 1.00 96.12 92 ALA A CA 1
ATOM 688 C C . ALA A 1 92 ? -22.417 3.719 14.074 1.00 96.12 92 ALA A C 1
ATOM 690 O O . ALA A 1 92 ? -23.079 4.544 13.454 1.00 96.12 92 ALA A O 1
ATOM 691 N N . ARG A 1 93 ? -21.447 3.001 13.492 1.00 95.19 93 ARG A N 1
ATOM 692 C CA . ARG A 1 93 ? -21.114 3.162 12.064 1.00 95.19 93 ARG A CA 1
ATOM 693 C C . ARG A 1 93 ? -22.354 2.951 11.190 1.00 95.19 93 ARG A C 1
ATOM 695 O O . ARG A 1 93 ? -22.623 3.767 10.310 1.00 95.19 93 ARG A O 1
ATOM 702 N N . ARG A 1 94 ? -23.107 1.883 11.461 1.00 94.62 94 ARG A N 1
ATOM 703 C CA . ARG A 1 94 ? -24.332 1.485 10.768 1.00 94.62 94 ARG A CA 1
ATOM 704 C C . ARG A 1 94 ? -25.527 1.457 11.715 1.00 94.62 94 ARG A C 1
ATOM 706 O O . ARG A 1 94 ? -25.439 0.931 12.824 1.00 94.62 94 ARG A O 1
ATOM 713 N N . VAL A 1 95 ? -26.677 1.942 11.251 1.00 95.62 95 VAL A N 1
ATOM 714 C CA . VAL A 1 95 ? -27.941 1.861 12.003 1.00 95.62 95 VAL A CA 1
ATOM 715 C C . VAL A 1 95 ? -29.058 1.270 11.147 1.00 95.62 95 VAL A C 1
ATOM 717 O O . VAL A 1 95 ? -29.298 1.723 10.031 1.00 95.62 95 VAL A O 1
ATOM 720 N N . GLU A 1 96 ? -29.759 0.263 11.665 1.00 95.00 96 GLU A N 1
ATOM 721 C CA . GLU A 1 96 ? -30.900 -0.382 11.005 1.00 95.00 96 GLU A CA 1
ATOM 722 C C . GLU A 1 96 ? -32.180 -0.067 11.775 1.00 95.00 96 GLU A C 1
ATOM 724 O O . GLU A 1 96 ? -32.398 -0.563 12.882 1.00 95.00 96 GLU A O 1
ATOM 729 N N . VAL A 1 97 ? -33.001 0.819 11.208 1.00 95.62 97 VAL A N 1
ATOM 730 C CA . VAL A 1 97 ? -34.184 1.361 11.874 1.00 95.62 97 VAL A CA 1
ATOM 731 C C . VAL A 1 97 ? -35.449 0.693 11.354 1.00 95.62 97 VAL A C 1
ATOM 733 O O . VAL A 1 97 ? -35.815 0.838 10.187 1.00 95.62 97 VAL A O 1
ATOM 736 N N . GLY A 1 98 ? -36.140 0.005 12.256 1.00 93.56 98 GLY A N 1
ATOM 737 C CA . GLY A 1 98 ? -37.442 -0.598 12.028 1.00 93.56 98 GLY A CA 1
ATOM 738 C C . GLY A 1 98 ? -38.546 0.429 11.775 1.00 93.56 98 GLY A C 1
ATOM 739 O O . GLY A 1 98 ? -38.450 1.618 12.100 1.00 93.56 98 GLY A O 1
ATOM 740 N N . ALA A 1 99 ? -39.637 -0.040 11.184 1.00 93.44 99 ALA A N 1
ATOM 741 C CA . ALA A 1 99 ? -40.790 0.774 10.858 1.00 93.44 99 ALA A CA 1
ATOM 742 C C . ALA A 1 99 ? -41.371 1.437 12.116 1.00 93.44 99 ALA A C 1
ATOM 744 O O . ALA A 1 99 ? -41.598 0.792 13.134 1.00 93.44 99 ALA A O 1
ATOM 745 N N . GLN A 1 100 ? -41.675 2.735 12.029 1.00 93.00 100 GLN A N 1
ATOM 746 C CA . GLN A 1 100 ? -42.301 3.511 13.111 1.00 93.00 100 GLN A CA 1
ATOM 747 C C . GLN A 1 100 ? -41.492 3.584 14.421 1.00 93.00 100 GLN A C 1
ATOM 749 O O . GLN A 1 100 ? -42.068 3.838 15.479 1.00 93.00 100 GLN A O 1
ATOM 754 N N . ALA A 1 101 ? -40.172 3.399 14.372 1.00 95.94 101 ALA A N 1
ATOM 755 C CA . ALA A 1 101 ? -39.318 3.641 15.527 1.00 95.94 101 ALA A CA 1
ATOM 756 C C . ALA A 1 101 ? -39.177 5.145 15.835 1.00 95.94 101 ALA A C 1
ATOM 758 O O . ALA A 1 101 ? -39.009 5.973 14.929 1.00 95.94 101 ALA A O 1
ATOM 759 N N . ALA A 1 102 ? -39.202 5.502 17.123 1.00 97.06 102 ALA A N 1
ATOM 760 C CA . ALA A 1 102 ? -39.139 6.885 17.573 1.00 97.06 102 ALA A CA 1
ATOM 761 C C . ALA A 1 102 ? -38.301 7.119 18.843 1.00 97.06 102 ALA A C 1
ATOM 763 O O . ALA A 1 102 ? -38.218 6.275 19.734 1.00 97.06 102 ALA A O 1
ATOM 764 N N . VAL A 1 103 ? -37.723 8.314 18.955 1.00 97.50 103 VAL A N 1
ATOM 765 C CA . VAL A 1 103 ? -37.235 8.891 20.218 1.00 97.50 103 VAL A CA 1
ATOM 766 C C . VAL A 1 103 ? -38.138 10.063 20.579 1.00 97.50 103 VAL A C 1
ATOM 768 O O . VAL A 1 103 ? -38.395 10.926 19.743 1.00 97.50 103 VAL A O 1
ATOM 771 N N . VAL A 1 104 ? -38.620 10.120 21.817 1.00 97.62 104 VAL A N 1
ATOM 772 C CA . VAL A 1 104 ? -39.448 11.221 22.320 1.00 97.62 104 VAL A CA 1
ATOM 773 C C . VAL A 1 104 ? -38.636 12.045 23.309 1.00 97.62 104 VAL A C 1
ATOM 775 O O . VAL A 1 104 ? -38.301 11.562 24.386 1.00 97.62 104 VAL A O 1
ATOM 778 N N . LEU A 1 105 ? -38.352 13.297 22.960 1.00 97.38 105 LEU A N 1
ATOM 779 C CA . LEU A 1 105 ? -37.751 14.287 23.851 1.00 97.38 105 LEU A CA 1
ATOM 780 C C . LEU A 1 105 ? -38.873 15.018 24.596 1.00 97.38 105 LEU A C 1
ATOM 782 O O . LEU A 1 105 ? -39.591 15.829 24.007 1.00 97.38 105 LEU A O 1
ATOM 786 N N . ASP A 1 106 ? -39.064 14.706 25.877 1.00 95.62 106 ASP A N 1
ATOM 787 C CA . ASP A 1 106 ? -40.118 15.295 26.702 1.00 95.62 106 ASP A CA 1
ATOM 788 C C . ASP A 1 106 ? -39.600 16.499 27.493 1.00 95.62 106 ASP A C 1
ATOM 790 O O . ASP A 1 106 ? -38.969 16.364 28.543 1.00 95.62 106 ASP A O 1
ATOM 794 N N . PHE A 1 107 ? -39.926 17.691 26.996 1.00 94.06 107 PHE A N 1
ATOM 795 C CA . PHE A 1 107 ? -39.557 18.966 27.603 1.00 94.06 107 PHE A CA 1
ATOM 796 C C . PHE A 1 107 ? -40.644 19.553 28.511 1.00 94.06 107 PHE A C 1
ATOM 798 O O . PHE A 1 107 ? -40.572 20.715 28.912 1.00 94.06 107 PHE A O 1
ATOM 805 N N . ARG A 1 108 ? -41.711 18.803 28.814 1.00 92.19 108 ARG A N 1
ATOM 806 C CA . ARG A 1 108 ? -42.840 19.343 29.594 1.00 92.19 108 ARG A CA 1
ATOM 807 C C . ARG A 1 108 ? -42.481 19.608 31.053 1.00 92.19 108 ARG A C 1
ATOM 809 O O . ARG A 1 108 ? -43.123 20.444 31.680 1.00 92.19 108 ARG A O 1
ATOM 816 N N . GLN A 1 109 ? -41.501 18.878 31.583 1.00 88.06 109 GLN A N 1
ATOM 817 C CA . GLN A 1 109 ? -41.064 18.961 32.982 1.00 88.06 109 GLN A CA 1
ATOM 818 C C . GLN A 1 109 ? -39.594 19.378 33.127 1.00 88.06 109 GLN A C 1
ATOM 820 O O . GLN A 1 109 ? -39.195 19.853 34.187 1.00 88.06 109 GLN A O 1
ATOM 825 N N . THR A 1 110 ? -38.782 19.202 32.084 1.00 87.06 110 THR A N 1
ATOM 826 C CA . THR A 1 110 ? -37.334 19.450 32.103 1.00 87.06 110 THR A CA 1
ATOM 827 C C . THR A 1 110 ? -36.893 20.098 30.793 1.00 87.06 110 THR A C 1
ATOM 829 O O . THR A 1 110 ? -37.588 19.998 29.788 1.00 87.06 110 THR A O 1
ATOM 832 N N . SER A 1 111 ? -35.740 20.768 30.776 1.00 87.56 111 SER A N 1
ATOM 833 C CA . SER A 1 111 ? -35.173 21.366 29.556 1.00 87.56 111 SER A CA 1
ATOM 834 C C . SER A 1 111 ? -33.944 20.622 29.022 1.00 87.56 111 SER A C 1
ATOM 836 O O . SER A 1 111 ? -33.295 21.099 28.097 1.00 87.56 111 SER A O 1
ATOM 838 N N . THR A 1 112 ? -33.599 19.479 29.617 1.00 89.06 112 THR A N 1
ATOM 839 C CA . THR A 1 112 ? -32.307 18.803 29.415 1.00 89.06 112 THR A CA 1
ATOM 840 C C . THR A 1 112 ? -32.404 17.496 28.631 1.00 89.06 112 THR A C 1
ATOM 842 O O . THR A 1 112 ? -31.393 16.818 28.485 1.00 89.06 112 THR A O 1
ATOM 845 N N . ALA A 1 113 ? -33.588 17.125 28.126 1.00 95.25 113 ALA A N 1
ATOM 846 C CA . ALA A 1 113 ? -33.715 15.956 27.259 1.00 95.25 113 ALA A CA 1
ATOM 847 C C . ALA A 1 113 ? -32.954 16.174 25.939 1.00 95.25 113 ALA A C 1
ATOM 849 O O . ALA A 1 113 ? -33.144 17.197 25.277 1.00 95.25 113 ALA A O 1
ATOM 850 N N . SER A 1 114 ? -32.107 15.229 25.539 1.00 96.19 114 SER A N 1
ATOM 851 C CA . SER A 1 114 ? -31.339 15.364 24.298 1.00 96.19 114 SER A CA 1
ATOM 852 C C . SER A 1 114 ? -31.072 14.036 23.606 1.00 96.19 114 SER A C 1
ATOM 854 O O . SER A 1 114 ? -31.020 12.973 24.223 1.00 96.19 114 SER A O 1
ATOM 856 N N . PHE A 1 115 ? -30.898 14.106 22.291 1.00 97.69 115 PHE A N 1
ATOM 857 C CA . PHE A 1 115 ? -30.483 12.978 21.475 1.00 97.69 115 PHE A CA 1
ATOM 858 C C . PHE A 1 115 ? -29.260 13.366 20.653 1.00 97.69 115 PHE A C 1
ATOM 860 O O . PHE A 1 115 ? -29.299 14.339 19.900 1.00 97.69 115 PHE A O 1
ATOM 867 N N . VAL A 1 116 ? -28.175 12.617 20.817 1.00 97.12 116 VAL A N 1
ATOM 868 C CA . VAL A 1 116 ? -26.932 12.780 20.061 1.00 97.12 116 VAL A CA 1
ATOM 869 C C . VAL A 1 116 ? -26.743 11.532 19.214 1.00 97.12 116 VAL A C 1
ATOM 871 O O . VAL A 1 116 ? -26.755 10.423 19.744 1.00 97.12 116 VAL A O 1
ATOM 874 N N . PHE A 1 117 ? -26.582 11.704 17.906 1.00 97.25 117 PHE A N 1
ATOM 875 C CA . PHE A 1 117 ? -26.601 10.602 16.951 1.00 97.25 117 PHE A CA 1
ATOM 876 C C . PHE A 1 117 ? -25.498 10.750 15.907 1.00 97.25 117 PHE A C 1
ATOM 878 O O . PHE A 1 117 ? -25.476 11.729 15.163 1.00 97.25 117 PHE A O 1
ATOM 885 N N . PHE A 1 118 ? -24.613 9.759 15.839 1.00 97.00 118 PHE A N 1
ATOM 886 C CA . PHE A 1 118 ? -23.570 9.625 14.827 1.00 97.00 118 PHE A CA 1
ATOM 887 C C . PHE A 1 118 ? -23.761 8.303 14.084 1.00 97.00 118 PHE A C 1
ATOM 889 O O . PHE A 1 118 ? -23.792 7.248 14.723 1.00 97.00 118 PHE A O 1
ATOM 896 N N . ALA A 1 119 ? -23.872 8.379 12.755 1.00 95.00 119 ALA A N 1
ATOM 897 C CA . ALA A 1 119 ? -23.961 7.219 11.874 1.00 95.00 119 ALA A CA 1
ATOM 898 C C . ALA A 1 119 ? -23.426 7.527 10.472 1.00 95.00 119 ALA A C 1
ATOM 900 O O . ALA A 1 119 ? -23.815 8.525 9.861 1.00 95.00 119 ALA A O 1
ATOM 901 N N . ALA A 1 120 ? -22.559 6.650 9.964 1.00 88.69 120 ALA A N 1
ATOM 902 C CA . ALA A 1 120 ? -21.979 6.760 8.627 1.00 88.69 120 ALA A CA 1
ATOM 903 C C . ALA A 1 120 ? -22.891 6.149 7.555 1.00 88.69 120 ALA A C 1
ATOM 905 O O . ALA A 1 120 ? -22.955 6.647 6.439 1.00 88.69 120 ALA A O 1
ATOM 906 N N . GLU A 1 121 ? -23.632 5.097 7.894 1.00 90.56 121 GLU A N 1
ATOM 907 C CA . GLU A 1 121 ? -24.560 4.424 6.989 1.00 90.56 121 GLU A CA 1
ATOM 908 C C . GLU A 1 121 ? -25.771 3.867 7.745 1.00 90.56 121 GLU A C 1
ATOM 910 O O . GLU A 1 121 ? -25.802 3.800 8.975 1.00 90.56 121 GLU A O 1
ATOM 915 N N . GLY A 1 122 ? -26.807 3.461 7.019 1.00 89.69 122 GLY A N 1
ATOM 916 C CA . GLY A 1 122 ? -27.959 2.840 7.651 1.00 89.69 122 GLY A CA 1
ATOM 917 C C . GLY A 1 122 ? -29.119 2.572 6.713 1.00 89.69 122 GLY A C 1
ATOM 918 O O . GLY A 1 122 ? -29.049 2.812 5.510 1.00 89.69 122 GLY A O 1
ATOM 919 N N . SER A 1 123 ? -30.191 2.045 7.292 1.00 91.44 123 SER A N 1
ATOM 920 C CA . SER A 1 123 ? -31.461 1.793 6.617 1.00 91.44 123 SER A CA 1
ATOM 921 C C . SER A 1 123 ? -32.632 2.240 7.490 1.00 91.44 123 SER A C 1
ATOM 923 O O . SER A 1 123 ? -32.544 2.243 8.719 1.00 91.44 123 SER A O 1
ATOM 925 N N . GLY A 1 124 ? -33.732 2.631 6.845 1.00 92.62 124 GLY A N 1
ATOM 926 C CA . GLY A 1 124 ? -34.905 3.175 7.524 1.00 92.62 124 GLY A CA 1
ATOM 927 C C . GLY A 1 124 ? -34.733 4.629 7.977 1.00 92.62 124 GLY A C 1
ATOM 928 O O . GLY A 1 124 ? -33.742 5.294 7.674 1.00 92.62 124 GLY A O 1
ATOM 929 N N . THR A 1 125 ? -35.738 5.135 8.692 1.00 95.31 125 THR A N 1
ATOM 930 C CA . THR A 1 125 ? -35.775 6.517 9.187 1.00 95.31 125 THR A CA 1
ATOM 931 C C . THR A 1 125 ? -36.135 6.521 10.664 1.00 95.31 125 THR A C 1
ATOM 933 O O . THR A 1 125 ? -37.224 6.085 11.040 1.00 95.31 125 THR A O 1
ATOM 936 N N . TRP A 1 126 ? -35.253 7.062 11.505 1.00 96.06 126 TRP A N 1
ATOM 937 C CA . TRP A 1 126 ? -35.531 7.233 12.928 1.00 96.06 126 TRP A CA 1
ATOM 938 C C . TRP A 1 126 ? -36.236 8.563 13.163 1.00 96.06 126 TRP A C 1
ATOM 940 O O . TRP A 1 126 ? -35.710 9.631 12.842 1.00 96.06 126 TRP A O 1
ATOM 950 N N . THR A 1 127 ? -37.449 8.505 13.708 1.00 97.44 127 THR A N 1
ATOM 951 C CA . THR A 1 127 ? -38.236 9.708 13.989 1.00 97.44 127 THR A CA 1
ATOM 952 C C . THR A 1 127 ? -37.913 10.239 15.382 1.00 97.44 127 THR A C 1
ATOM 954 O O . THR A 1 127 ? -38.001 9.510 16.362 1.00 97.44 127 THR A O 1
ATOM 957 N N . VAL A 1 128 ? -37.597 11.523 15.511 1.00 97.44 128 VAL A N 1
ATOM 958 C CA . VAL A 1 128 ? -37.401 12.172 16.814 1.00 97.44 128 VAL A CA 1
ATOM 959 C C . VAL A 1 128 ? -38.515 13.184 17.032 1.00 97.44 128 VAL A C 1
ATOM 961 O O . VAL A 1 128 ? -38.697 14.097 16.230 1.00 97.44 128 VAL A O 1
ATOM 964 N N . GLN A 1 129 ? -39.281 13.017 18.106 1.00 97.12 129 GLN A N 1
ATOM 965 C CA . GLN A 1 129 ? -40.416 13.867 18.458 1.00 97.12 129 GLN A CA 1
ATOM 966 C C . GLN A 1 129 ? -40.099 14.668 19.715 1.00 97.12 129 GLN A C 1
ATOM 968 O O . GLN A 1 129 ? -39.937 14.111 20.796 1.00 97.12 129 GLN A O 1
ATOM 973 N N . ALA A 1 130 ? -40.049 15.986 19.594 1.00 95.94 130 ALA A N 1
ATOM 974 C CA . ALA A 1 130 ? -39.866 16.892 20.714 1.00 95.94 130 ALA A CA 1
ATOM 975 C C . ALA A 1 130 ? -41.212 17.447 21.189 1.00 95.94 130 ALA A C 1
ATOM 977 O O . ALA A 1 130 ? -41.904 18.162 20.458 1.00 95.94 130 ALA A O 1
ATOM 978 N N . VAL A 1 131 ? -41.572 17.130 22.431 1.00 94.31 131 VAL A N 1
ATOM 979 C CA . VAL A 1 131 ? -42.824 17.546 23.069 1.00 94.31 131 VAL A CA 1
ATOM 980 C C . VAL A 1 131 ? -42.529 18.677 24.046 1.00 94.31 131 VAL A C 1
ATOM 982 O O . VAL A 1 131 ? -41.834 18.483 25.038 1.00 94.31 131 VAL A O 1
ATOM 985 N N . VAL A 1 132 ? -43.082 19.860 23.784 1.00 91.06 132 VAL A N 1
ATOM 986 C CA . VAL A 1 132 ? -42.883 21.061 24.610 1.00 91.06 132 VAL A CA 1
ATOM 987 C C . VAL A 1 132 ? -44.202 21.465 25.261 1.00 91.06 132 VAL A C 1
ATOM 989 O O . VAL A 1 132 ? -45.264 21.388 24.638 1.00 91.06 132 VAL A O 1
ATOM 992 N N . ALA A 1 133 ? -44.152 21.913 26.518 1.00 87.44 133 ALA A N 1
ATOM 993 C CA . ALA A 1 133 ? -45.336 22.411 27.211 1.00 87.44 133 ALA A CA 1
ATOM 994 C C . ALA A 1 133 ? -45.999 23.563 26.428 1.00 87.44 133 ALA A C 1
ATOM 996 O O . ALA A 1 133 ? -45.340 24.510 26.005 1.00 87.44 133 ALA A O 1
ATOM 997 N N . GLY A 1 134 ? -47.319 23.479 26.240 1.00 83.00 134 GLY A N 1
ATOM 998 C CA . GLY A 1 134 ? -48.105 24.513 25.559 1.00 83.00 134 GLY A CA 1
ATOM 999 C C . GLY A 1 134 ? -48.093 24.458 24.027 1.00 83.00 134 GLY A C 1
ATOM 1000 O O . GLY A 1 134 ? -48.785 25.265 23.409 1.00 83.00 134 GLY A O 1
ATOM 1001 N N . GLN A 1 135 ? -47.376 23.516 23.401 1.00 83.94 135 GLN A N 1
ATOM 1002 C CA . GLN A 1 135 ? -47.467 23.293 21.955 1.00 83.94 135 GLN A CA 1
ATOM 1003 C C . GLN A 1 135 ? -48.485 22.188 21.617 1.00 83.94 135 GLN A C 1
ATOM 1005 O O . GLN A 1 135 ? -48.466 21.131 22.248 1.00 83.94 135 GLN A O 1
ATOM 1010 N N . PRO A 1 136 ? -49.378 22.402 20.628 1.00 80.94 136 PRO A N 1
ATOM 1011 C CA . PRO A 1 136 ? -50.437 21.448 20.294 1.00 80.94 136 PRO A CA 1
ATOM 1012 C C . PRO A 1 136 ? -49.938 20.217 19.524 1.00 80.94 136 PRO A C 1
ATOM 1014 O O . PRO A 1 136 ? -50.627 19.200 19.514 1.00 80.94 136 PRO A O 1
ATOM 1017 N N . GLN A 1 137 ? -48.770 20.295 18.877 1.00 87.94 137 GLN A N 1
ATOM 1018 C CA . GLN A 1 137 ? -48.149 19.173 18.173 1.00 87.94 137 GLN A CA 1
ATOM 1019 C C . GLN A 1 137 ? -46.645 19.090 18.472 1.00 87.94 137 GLN A C 1
ATOM 1021 O O . GLN A 1 137 ? -46.019 20.136 18.668 1.00 87.94 137 GLN A O 1
ATOM 1026 N N . PRO A 1 138 ? -46.060 17.877 18.502 1.00 91.94 138 PRO A N 1
ATOM 1027 C CA . PRO A 1 138 ? -44.622 17.702 18.660 1.00 91.94 138 PRO A CA 1
ATOM 1028 C C . PRO A 1 138 ? -43.858 18.260 17.458 1.00 91.94 138 PRO A C 1
ATOM 1030 O O . PRO A 1 138 ? -44.266 18.077 16.309 1.00 91.94 138 PRO A O 1
ATOM 1033 N N . SER A 1 139 ? -42.701 18.868 17.712 1.00 94.19 139 SER A N 1
ATOM 1034 C CA . SER A 1 139 ? -41.733 19.126 16.641 1.00 94.19 139 SER A CA 1
ATOM 1035 C C . SER A 1 139 ? -41.108 17.796 16.227 1.00 94.19 139 SER A C 1
ATOM 1037 O O . SER A 1 139 ? -40.668 17.041 17.090 1.00 94.19 139 SER A O 1
ATOM 1039 N N . THR A 1 140 ? -41.100 17.486 14.932 1.00 95.81 140 THR A N 1
ATOM 1040 C CA . THR A 1 140 ? -40.637 16.185 14.428 1.00 95.81 140 THR A CA 1
ATOM 1041 C C . THR A 1 140 ? -39.401 16.357 13.558 1.00 95.81 140 THR A C 1
ATOM 1043 O O . THR A 1 140 ? -39.388 17.200 12.663 1.00 95.81 140 THR A O 1
ATOM 1046 N N . PHE A 1 141 ? -38.391 15.528 13.802 1.00 96.38 141 PHE A N 1
ATOM 1047 C CA . PHE A 1 141 ? -37.161 15.434 13.025 1.00 96.38 141 PHE A CA 1
ATOM 1048 C C . PHE A 1 141 ? -37.040 14.014 12.469 1.00 96.38 141 PHE A C 1
ATOM 1050 O O . PHE A 1 141 ? -37.365 13.048 13.158 1.00 96.38 141 PHE A O 1
ATOM 1057 N N . ALA A 1 142 ? -36.594 13.885 11.225 1.00 95.31 142 ALA A N 1
ATOM 1058 C CA . ALA A 1 142 ? -36.407 12.599 10.564 1.00 95.31 142 ALA A CA 1
ATOM 1059 C C . ALA A 1 142 ? -34.916 12.382 10.308 1.00 95.31 142 ALA A C 1
ATOM 1061 O O . ALA A 1 142 ? -34.279 13.197 9.641 1.00 95.31 142 ALA A O 1
ATOM 1062 N N . LEU A 1 143 ? -34.370 11.289 10.834 1.00 94.00 143 LEU A N 1
ATOM 1063 C CA . LEU A 1 143 ? -32.960 10.944 10.700 1.00 94.00 143 LEU A CA 1
ATOM 1064 C C . LEU A 1 143 ? -32.819 9.728 9.792 1.00 94.00 143 LEU A C 1
ATOM 1066 O O . LEU A 1 143 ? -33.346 8.660 10.091 1.00 94.00 143 LEU A O 1
ATOM 1070 N N . THR A 1 144 ? -32.122 9.909 8.674 1.00 92.44 144 THR A N 1
ATOM 1071 C CA . THR A 1 144 ? -31.789 8.847 7.717 1.00 92.44 144 THR A CA 1
ATOM 1072 C C . THR A 1 144 ? -30.287 8.913 7.480 1.00 92.44 144 THR A C 1
ATOM 1074 O O . THR A 1 144 ? -29.777 9.994 7.192 1.00 92.44 144 THR A O 1
ATOM 1077 N N . ALA A 1 145 ? -29.585 7.795 7.655 1.00 87.31 145 ALA A N 1
ATOM 1078 C CA . ALA A 1 145 ? -28.156 7.704 7.365 1.00 87.31 145 ALA A CA 1
ATOM 1079 C C . ALA A 1 145 ? -27.931 7.352 5.872 1.00 87.31 145 ALA A C 1
ATOM 1081 O O . ALA A 1 145 ? -28.760 6.630 5.313 1.00 87.31 145 ALA A O 1
ATOM 1082 N N . PRO A 1 146 ? -26.848 7.818 5.215 1.00 86.88 146 PRO A N 1
ATOM 1083 C CA . PRO A 1 146 ? -25.787 8.679 5.748 1.00 86.88 146 PRO A CA 1
ATOM 1084 C C . PRO A 1 146 ? -26.304 10.072 6.123 1.00 86.88 146 PRO A C 1
ATOM 1086 O O . PRO A 1 146 ? -27.163 10.641 5.450 1.00 86.88 146 PRO A O 1
ATOM 1089 N N . LEU A 1 147 ? -25.792 10.612 7.227 1.00 88.12 147 LEU A N 1
ATOM 1090 C CA . LEU A 1 147 ? -26.141 11.953 7.686 1.00 88.12 147 LEU A CA 1
ATOM 1091 C C . LEU A 1 147 ? -25.439 13.021 6.829 1.00 88.12 147 LEU A C 1
ATOM 1093 O O . LEU A 1 147 ? -24.361 12.797 6.289 1.00 88.12 147 LEU A O 1
ATOM 1097 N N . ALA A 1 148 ? -26.034 14.215 6.737 1.00 82.81 148 ALA A N 1
ATOM 1098 C CA . ALA A 1 148 ? -25.432 15.351 6.022 1.00 82.81 148 ALA A CA 1
ATOM 1099 C C . ALA A 1 148 ? -24.188 15.940 6.727 1.00 82.81 148 ALA A C 1
ATOM 1101 O O . ALA A 1 148 ? -23.430 16.697 6.129 1.00 82.81 148 ALA A O 1
ATOM 1102 N N . SER A 1 149 ? -24.003 15.616 8.005 1.00 88.19 149 SER A N 1
ATOM 1103 C CA . SER A 1 149 ? -22.841 15.925 8.846 1.00 88.19 149 SER A CA 1
ATOM 1104 C C . SER A 1 149 ? -22.403 14.649 9.569 1.00 88.19 149 SER A C 1
ATOM 1106 O O . SER A 1 149 ? -23.154 13.679 9.575 1.00 88.19 149 SER A O 1
ATOM 1108 N N . ALA A 1 150 ? -21.233 14.635 10.217 1.00 87.00 150 ALA A N 1
ATOM 1109 C CA . ALA A 1 150 ? -20.745 13.445 10.933 1.00 87.00 150 ALA A CA 1
ATOM 1110 C C . ALA A 1 150 ? -21.743 12.940 11.995 1.00 87.00 150 ALA A C 1
ATOM 1112 O O . ALA A 1 150 ? -21.957 11.737 12.146 1.00 87.00 150 ALA A O 1
ATOM 1113 N N . GLY A 1 151 ? -22.388 13.868 12.704 1.00 94.25 151 GLY A N 1
ATOM 1114 C CA . GLY A 1 151 ? -23.486 13.562 13.612 1.00 94.25 151 GLY A CA 1
ATOM 1115 C C . GLY A 1 151 ? -24.498 14.688 13.712 1.00 94.25 151 GLY A C 1
ATOM 1116 O O . GLY A 1 151 ? -24.388 15.714 13.037 1.00 94.25 151 GLY A O 1
ATOM 1117 N N . VAL A 1 152 ? -25.492 14.498 14.571 1.00 96.50 152 VAL A N 1
ATOM 1118 C CA . VAL A 1 152 ? -26.515 15.492 14.897 1.00 96.50 152 VAL A CA 1
ATOM 1119 C C . VAL A 1 152 ? -26.798 15.502 16.396 1.00 96.50 152 VAL A C 1
ATOM 1121 O O . VAL A 1 152 ? -26.813 14.460 17.050 1.00 96.50 152 VAL A O 1
ATOM 1124 N N . HIS A 1 153 ? -27.068 16.687 16.931 1.00 96.25 153 HIS A N 1
ATOM 1125 C CA . HIS A 1 153 ? -27.638 16.883 18.258 1.00 96.25 153 HIS A CA 1
ATOM 1126 C C . HIS A 1 153 ? -29.055 17.433 18.112 1.00 96.25 153 HIS A C 1
ATOM 1128 O O . HIS A 1 153 ? -29.273 18.417 17.405 1.00 96.25 153 HIS A O 1
ATOM 1134 N N . ILE A 1 154 ? -30.019 16.815 18.788 1.00 96.50 154 ILE A N 1
ATOM 1135 C CA . ILE A 1 154 ? -31.390 17.306 18.890 1.00 96.50 154 ILE A CA 1
ATOM 1136 C C . ILE A 1 154 ? -31.689 17.576 20.361 1.00 96.50 154 ILE A C 1
ATOM 1138 O O . ILE A 1 154 ? -31.650 16.672 21.196 1.00 96.50 154 ILE A O 1
ATOM 1142 N N . GLY A 1 155 ? -32.010 18.829 20.666 1.00 94.94 155 GLY A N 1
ATOM 1143 C CA . GLY A 1 155 ? -32.303 19.309 22.013 1.00 94.94 155 GLY A CA 1
ATOM 1144 C C . GLY A 1 155 ? -33.019 20.657 21.973 1.00 94.94 155 GLY A C 1
ATOM 1145 O O . GLY A 1 155 ? -33.417 21.125 20.904 1.00 94.94 155 GLY A O 1
ATOM 1146 N N . LEU A 1 156 ? -33.192 21.297 23.130 1.00 92.19 156 LEU A N 1
ATOM 1147 C CA . LEU A 1 156 ? -33.643 22.689 23.174 1.00 92.19 156 LEU A CA 1
ATOM 1148 C C . LEU A 1 156 ? -32.490 23.626 22.809 1.00 92.19 156 LEU A C 1
ATOM 1150 O O . LEU A 1 156 ? -31.436 23.598 23.440 1.00 92.19 156 LEU A O 1
ATOM 1154 N N . ASP A 1 157 ? -32.719 24.494 21.828 1.00 86.44 157 ASP A N 1
ATOM 1155 C CA . ASP A 1 157 ? -31.829 25.609 21.525 1.00 86.44 157 ASP A CA 1
ATOM 1156 C C . ASP A 1 157 ? -31.777 26.561 22.740 1.00 86.44 157 ASP A C 1
ATOM 1158 O O . ASP A 1 157 ? -32.819 27.113 23.117 1.00 86.44 157 ASP A O 1
ATOM 1162 N N . PRO A 1 158 ? -30.600 26.791 23.353 1.00 76.56 158 PRO A N 1
ATOM 1163 C CA . PRO A 1 158 ? -30.467 27.665 24.518 1.00 76.56 158 PRO A CA 1
ATOM 1164 C C . PRO A 1 158 ? -30.852 29.126 24.244 1.00 76.56 158 PRO A C 1
ATOM 1166 O O . PRO A 1 158 ? -31.249 29.838 25.163 1.00 76.56 158 PRO A O 1
ATOM 1169 N N . GLN A 1 159 ? -30.717 29.584 22.997 1.00 77.56 159 GLN A N 1
ATOM 1170 C CA . GLN A 1 159 ? -31.011 30.954 22.573 1.00 77.56 159 GLN A CA 1
ATOM 1171 C C . GLN A 1 159 ? -32.483 31.109 22.182 1.00 77.56 159 GLN A C 1
ATOM 1173 O O . GLN A 1 159 ? -33.120 32.102 22.531 1.00 77.56 159 GLN A O 1
ATOM 1178 N N . ALA A 1 160 ? -33.035 30.128 21.460 1.00 80.44 160 ALA A N 1
ATOM 1179 C CA . ALA A 1 160 ? -34.400 30.203 20.937 1.00 80.44 160 ALA A CA 1
ATOM 1180 C C . ALA A 1 160 ? -35.462 29.573 21.856 1.00 80.44 160 ALA A C 1
ATOM 1182 O O . ALA A 1 160 ? -36.655 29.817 21.658 1.00 80.44 160 ALA A O 1
ATOM 1183 N N . GLY A 1 161 ? -35.062 28.746 22.829 1.00 82.44 161 GLY A N 1
ATOM 1184 C CA . GLY A 1 161 ? -35.966 28.013 23.722 1.00 82.44 161 GLY A CA 1
ATOM 1185 C C . GLY A 1 161 ? -36.880 27.021 22.993 1.00 82.44 161 GLY A C 1
ATOM 1186 O O . GLY A 1 161 ? -37.967 26.710 23.480 1.00 82.44 161 GLY A O 1
ATOM 1187 N N . LYS A 1 162 ? -36.482 26.563 21.799 1.00 89.06 162 LYS A N 1
ATOM 1188 C CA . LYS A 1 162 ? -37.265 25.677 20.924 1.00 89.06 162 LYS A CA 1
ATOM 1189 C C . LYS A 1 162 ? -36.456 24.439 20.544 1.00 89.06 162 LYS A C 1
ATOM 1191 O O . LYS A 1 162 ? -35.233 24.538 20.477 1.00 89.06 162 LYS A O 1
ATOM 1196 N N . PRO A 1 163 ? -37.107 23.296 20.266 1.00 93.38 163 PRO A N 1
ATOM 1197 C CA . PRO A 1 163 ? -36.412 22.123 19.760 1.00 93.38 163 PRO A CA 1
ATOM 1198 C C . PRO A 1 163 ? -35.703 22.448 18.447 1.00 93.38 163 PRO A C 1
ATOM 1200 O O . PRO A 1 163 ? -36.318 23.012 17.539 1.00 93.38 163 PRO A O 1
ATOM 1203 N N . ALA A 1 164 ? -34.431 22.087 18.346 1.00 94.12 164 ALA A N 1
ATOM 1204 C CA . ALA A 1 164 ? -33.621 22.303 17.158 1.00 94.12 164 ALA A CA 1
ATOM 1205 C C . ALA A 1 164 ? -32.712 21.100 16.903 1.00 94.12 164 ALA A C 1
ATOM 1207 O O . ALA A 1 164 ? -32.276 20.428 17.838 1.00 94.12 164 ALA A O 1
ATOM 1208 N N . GLN A 1 165 ? -32.415 20.870 15.626 1.00 94.56 165 GLN A N 1
ATOM 1209 C CA . GLN A 1 165 ? -31.381 19.947 15.179 1.00 94.56 165 GLN A CA 1
ATOM 1210 C C . GLN A 1 165 ? -30.131 20.754 14.829 1.00 94.56 165 GLN A C 1
ATOM 1212 O O . GLN A 1 165 ? -30.196 21.692 14.034 1.00 94.56 165 GLN A O 1
ATOM 1217 N N . GLN A 1 166 ? -29.000 20.376 15.409 1.00 94.44 166 GLN A N 1
ATOM 1218 C CA . GLN A 1 166 ? -27.699 20.989 15.181 1.00 94.44 166 GLN A CA 1
ATOM 1219 C C . GLN A 1 166 ? -26.765 19.947 14.553 1.00 94.44 166 GLN A C 1
ATOM 1221 O O . GLN A 1 166 ? -26.659 18.844 15.096 1.00 94.44 166 GLN A O 1
ATOM 1226 N N . PRO A 1 167 ? -26.110 20.246 13.417 1.00 94.69 167 PRO A N 1
ATOM 1227 C CA . PRO A 1 167 ? -25.092 19.360 12.865 1.00 94.69 167 PRO A CA 1
ATOM 1228 C C . PRO A 1 167 ? -23.881 19.303 13.802 1.00 94.69 167 PRO A C 1
ATOM 1230 O O . PRO A 1 167 ? -23.519 20.311 14.411 1.00 94.69 167 PRO A O 1
ATOM 1233 N N . LEU A 1 168 ? -23.258 18.130 13.895 1.00 94.50 168 LEU A N 1
ATOM 1234 C CA . LEU A 1 168 ? -22.044 17.883 14.667 1.00 94.50 168 LEU A CA 1
ATOM 1235 C C . LEU A 1 168 ? -20.906 17.406 13.763 1.00 94.50 168 LEU A C 1
ATOM 1237 O O . LEU A 1 168 ? -21.125 16.643 12.816 1.00 94.50 168 LEU A O 1
ATOM 1241 N N . THR A 1 169 ? -19.687 17.808 14.109 1.00 91.94 169 THR A N 1
ATOM 1242 C CA . THR A 1 169 ? -18.441 17.169 13.664 1.00 91.94 169 THR A CA 1
ATOM 1243 C C . THR A 1 169 ? -18.042 16.037 14.619 1.00 91.94 169 THR A C 1
ATOM 1245 O O . THR A 1 169 ? -18.570 15.949 15.729 1.00 91.94 169 THR A O 1
ATOM 1248 N N . TYR A 1 170 ? -17.089 15.184 14.223 1.00 88.38 170 TYR A N 1
ATOM 1249 C CA . TYR A 1 170 ? -16.538 14.150 15.112 1.00 88.38 170 TYR A CA 1
ATOM 1250 C C . TYR A 1 170 ? -15.914 14.754 16.381 1.00 88.38 170 TYR A C 1
ATOM 1252 O O . TYR A 1 170 ? -16.219 14.292 17.479 1.00 88.38 170 TYR A O 1
ATOM 1260 N N . ALA A 1 171 ? -15.164 15.858 16.260 1.00 87.69 171 ALA A N 1
ATOM 1261 C CA . ALA A 1 171 ? -14.603 16.588 17.403 1.00 87.69 171 ALA A CA 1
ATOM 1262 C C . ALA A 1 171 ? -15.669 16.989 18.437 1.00 87.69 171 ALA A C 1
ATOM 1264 O O . ALA A 1 171 ? -15.461 16.878 19.640 1.00 87.69 171 ALA A O 1
ATOM 1265 N N . GLN A 1 172 ? -16.841 17.434 17.971 1.00 90.31 172 GLN A N 1
ATOM 1266 C CA . GLN A 1 172 ? -17.956 17.827 18.840 1.00 90.31 172 GLN A CA 1
ATOM 1267 C C . GLN A 1 172 ? -18.673 16.628 19.479 1.00 90.31 172 GLN A C 1
ATOM 1269 O O . GLN A 1 172 ? -19.463 16.811 20.404 1.00 90.31 172 GLN A O 1
ATOM 1274 N N . GLY A 1 173 ? -18.421 15.413 18.988 1.00 85.94 173 GLY A N 1
ATOM 1275 C CA . GLY A 1 173 ? -18.886 14.164 19.583 1.00 85.94 173 GLY A CA 1
ATOM 1276 C C . GLY A 1 173 ? -18.002 13.645 20.716 1.00 85.94 173 GLY A C 1
ATOM 1277 O O . GLY A 1 173 ? -18.411 12.709 21.406 1.00 85.94 173 GLY A O 1
ATOM 1278 N N . LEU A 1 174 ? -16.818 14.235 20.918 1.00 85.19 174 LEU A N 1
ATOM 1279 C CA . LEU A 1 174 ? -15.896 13.858 21.982 1.00 85.19 174 LEU A CA 1
ATOM 1280 C C . LEU A 1 174 ? -16.091 14.733 23.233 1.00 85.19 174 LEU A C 1
ATOM 1282 O O . LEU A 1 174 ? -16.123 15.962 23.139 1.00 85.19 174 LEU A O 1
ATOM 1286 N N . PRO A 1 175 ? -16.210 14.131 24.429 1.00 79.44 175 PRO A N 1
ATOM 1287 C CA . PRO A 1 175 ? -16.144 14.873 25.684 1.00 79.44 175 PRO A CA 1
ATOM 1288 C C . PRO A 1 175 ? -14.716 15.371 25.965 1.00 79.44 175 PRO A C 1
ATOM 1290 O O . PRO A 1 175 ? -13.747 14.842 25.430 1.00 79.44 175 PRO A O 1
ATOM 1293 N N . ALA A 1 176 ? -14.587 16.373 26.844 1.00 74.88 176 ALA A N 1
ATOM 1294 C CA . ALA A 1 176 ? -13.298 16.994 27.183 1.00 74.88 176 ALA A CA 1
ATOM 1295 C C . ALA A 1 176 ? -12.278 16.022 27.808 1.00 74.88 176 ALA A C 1
ATOM 1297 O O . ALA A 1 176 ? -11.079 16.199 27.630 1.00 74.88 176 ALA A O 1
ATOM 1298 N N . GLU A 1 177 ? -12.760 15.008 28.528 1.00 78.25 177 GLU A N 1
ATOM 1299 C CA . GLU A 1 177 ? -11.970 13.859 28.969 1.00 78.25 177 GLU A CA 1
ATOM 1300 C C . GLU A 1 177 ? -12.570 12.607 28.331 1.00 78.25 177 GLU A C 1
ATOM 1302 O O . GLU A 1 177 ? -13.775 12.361 28.461 1.00 78.25 177 GLU A O 1
ATOM 1307 N N . LEU A 1 178 ? -11.747 11.820 27.634 1.00 80.50 178 LEU A N 1
ATOM 1308 C CA . LEU A 1 178 ? -12.220 10.615 26.962 1.00 80.50 178 LEU A CA 1
ATOM 1309 C C . LEU A 1 178 ? -12.680 9.564 27.986 1.00 80.50 178 LEU A C 1
ATOM 1311 O O . LEU A 1 178 ? -11.890 9.142 28.833 1.00 80.50 178 LEU A O 1
ATOM 1315 N N . PRO A 1 179 ? -13.930 9.076 27.902 1.00 84.81 179 PRO A N 1
ATOM 1316 C CA . PRO A 1 179 ? -14.391 7.994 28.753 1.00 84.81 179 PRO A CA 1
ATOM 1317 C C . PRO A 1 179 ? -13.671 6.708 28.360 1.00 84.81 179 PRO A C 1
ATOM 1319 O O . PRO A 1 179 ? -13.557 6.409 27.174 1.00 84.81 179 PRO A O 1
ATOM 1322 N N . GLU A 1 180 ? -13.274 5.903 29.348 1.00 81.62 180 GLU A N 1
ATOM 1323 C CA . GLU A 1 180 ? -12.546 4.641 29.137 1.00 81.62 180 GLU A CA 1
ATOM 1324 C C . GLU A 1 180 ? -13.217 3.744 28.081 1.00 81.62 180 GLU A C 1
ATOM 1326 O O . GLU A 1 180 ? -12.545 3.132 27.260 1.00 81.62 180 GLU A O 1
ATOM 1331 N N . ALA A 1 181 ? -14.551 3.724 28.024 1.00 86.31 181 ALA A N 1
ATOM 1332 C CA . ALA A 1 181 ? -15.301 2.896 27.085 1.00 86.31 181 ALA A CA 1
ATOM 1333 C C . ALA A 1 181 ? -15.069 3.224 25.596 1.00 86.31 181 ALA A C 1
ATOM 1335 O O . ALA A 1 181 ? -15.161 2.307 24.780 1.00 86.31 181 ALA A O 1
ATOM 1336 N N . LEU A 1 182 ? -14.778 4.481 25.236 1.00 88.19 182 LEU A N 1
ATOM 1337 C CA . LEU A 1 182 ? -14.671 4.909 23.836 1.00 88.19 182 LEU A CA 1
ATOM 1338 C C . LEU A 1 182 ? -13.372 4.424 23.163 1.00 88.19 182 LEU A C 1
ATOM 1340 O O . LEU A 1 182 ? -13.477 3.765 22.128 1.00 88.19 182 LEU A O 1
ATOM 1344 N N . PRO A 1 183 ? -12.164 4.640 23.727 1.00 84.69 183 PRO A N 1
ATOM 1345 C CA . PRO A 1 183 ? -10.942 4.039 23.194 1.00 84.69 183 PRO A CA 1
ATOM 1346 C C . PRO A 1 183 ? -11.042 2.517 23.050 1.00 84.69 183 PRO A C 1
ATOM 1348 O O . PRO A 1 183 ? -10.618 1.969 22.034 1.00 84.69 183 PRO A O 1
ATOM 1351 N N . LEU A 1 184 ? -11.656 1.835 24.025 1.00 84.38 184 LEU A N 1
ATOM 1352 C CA . LEU A 1 184 ? -11.868 0.385 23.973 1.00 84.38 184 LEU A CA 1
ATOM 1353 C C . LEU A 1 184 ? -12.856 -0.002 22.850 1.00 84.38 184 LEU A C 1
ATOM 1355 O O . LEU A 1 184 ? -12.661 -1.016 22.189 1.00 84.38 184 LEU A O 1
ATOM 1359 N N . ALA A 1 185 ? -13.898 0.799 22.596 1.00 89.88 185 ALA A N 1
ATOM 1360 C CA . ALA A 1 185 ? -14.848 0.572 21.502 1.00 89.88 185 ALA A CA 1
ATOM 1361 C C . ALA A 1 185 ? -14.219 0.758 20.120 1.00 89.88 185 ALA A C 1
ATOM 1363 O O . ALA A 1 185 ? -14.410 -0.088 19.251 1.00 89.88 185 ALA A O 1
ATOM 1364 N N . LEU A 1 186 ? -13.440 1.823 19.925 1.00 89.88 186 LEU A N 1
ATOM 1365 C CA . LEU A 1 186 ? -12.740 2.072 18.663 1.00 89.88 186 LEU A CA 1
ATOM 1366 C C . LEU A 1 186 ? -11.639 1.040 18.421 1.00 89.88 186 LEU A C 1
ATOM 1368 O O . LEU A 1 186 ? -11.458 0.598 17.290 1.00 89.88 186 LEU A O 1
ATOM 1372 N N . THR A 1 187 ? -10.951 0.615 19.485 1.00 82.94 187 THR A N 1
ATOM 1373 C CA . THR A 1 187 ? -10.003 -0.500 19.413 1.00 82.94 187 THR A CA 1
ATOM 1374 C C . THR A 1 187 ? -10.743 -1.756 18.976 1.00 82.94 187 THR A C 1
ATOM 1376 O O . THR A 1 187 ? -10.396 -2.303 17.941 1.00 82.94 187 THR A O 1
ATOM 1379 N N . ASN A 1 188 ? -11.826 -2.159 19.650 1.00 85.56 188 ASN A N 1
ATOM 1380 C CA . ASN A 1 188 ? -12.625 -3.317 19.234 1.00 85.56 188 ASN A CA 1
ATOM 1381 C C . ASN A 1 188 ? -13.084 -3.202 17.772 1.00 85.56 188 ASN A C 1
ATOM 1383 O O . ASN A 1 188 ? -12.890 -4.139 17.007 1.00 85.56 188 ASN A O 1
ATOM 1387 N N . ALA A 1 189 ? -13.600 -2.053 17.339 1.00 90.44 189 ALA A N 1
ATOM 1388 C CA . ALA A 1 189 ? -13.972 -1.852 15.943 1.00 90.44 189 ALA A CA 1
ATOM 1389 C C . ALA A 1 189 ? -12.781 -2.085 14.996 1.00 90.44 189 ALA A C 1
ATOM 1391 O O . ALA A 1 189 ? -12.895 -2.880 14.067 1.00 90.44 189 ALA A O 1
ATOM 1392 N N . PHE A 1 190 ? -11.615 -1.494 15.271 1.00 84.19 190 PHE A N 1
ATOM 1393 C CA . PHE A 1 190 ? -10.394 -1.723 14.491 1.00 84.19 190 PHE A CA 1
ATOM 1394 C C . PHE A 1 190 ? -10.028 -3.206 14.421 1.00 84.19 190 PHE A C 1
ATOM 1396 O O . PHE A 1 190 ? -9.758 -3.722 13.340 1.00 84.19 190 PHE A O 1
ATOM 1403 N N . LEU A 1 191 ? -10.092 -3.905 15.557 1.00 76.94 191 LEU A N 1
ATOM 1404 C CA . LEU A 1 191 ? -9.813 -5.333 15.638 1.00 76.94 191 LEU A CA 1
ATOM 1405 C C . LEU A 1 191 ? -10.696 -6.122 14.684 1.00 76.94 191 LEU A C 1
ATOM 1407 O O . LEU A 1 191 ? -10.176 -6.843 13.840 1.00 76.94 191 LEU A O 1
ATOM 1411 N N . PHE A 1 192 ? -12.012 -5.939 14.781 1.00 84.38 192 PHE A N 1
ATOM 1412 C CA . PHE A 1 192 ? -12.985 -6.604 13.919 1.00 84.38 192 PHE A CA 1
ATOM 1413 C C . PHE A 1 192 ? -12.822 -6.219 12.442 1.00 84.38 192 PHE A C 1
ATOM 1415 O O . PHE A 1 192 ? -12.933 -7.086 11.576 1.00 84.38 192 PHE A O 1
ATOM 1422 N N . GLY A 1 193 ? -12.488 -4.960 12.144 1.00 82.19 193 GLY A N 1
ATOM 1423 C CA . GLY A 1 193 ? -12.133 -4.526 10.792 1.00 82.19 193 GLY A CA 1
ATOM 1424 C C . GLY A 1 193 ? -10.932 -5.298 10.237 1.00 82.19 193 GLY A C 1
ATOM 1425 O O . GLY A 1 193 ? -10.984 -5.779 9.107 1.00 82.19 193 GLY A O 1
ATOM 1426 N N . SER A 1 194 ? -9.892 -5.511 11.048 1.00 74.12 194 SER A N 1
ATOM 1427 C CA . SER A 1 194 ? -8.727 -6.322 10.668 1.00 74.12 194 SER A CA 1
ATOM 1428 C C . SER A 1 194 ? -9.092 -7.792 10.446 1.00 74.12 194 SER A C 1
ATOM 1430 O O . SER A 1 194 ? -8.512 -8.435 9.574 1.00 74.12 194 SER A O 1
ATOM 1432 N N . LEU A 1 195 ? -10.077 -8.333 11.179 1.00 73.50 195 LEU A N 1
ATOM 1433 C CA . LEU A 1 195 ? -10.555 -9.717 10.984 1.00 73.50 195 LEU A CA 1
ATOM 1434 C C . LEU A 1 195 ? -11.218 -9.908 9.626 1.00 73.50 195 LEU A C 1
ATOM 1436 O O . LEU A 1 195 ? -11.122 -10.968 9.010 1.00 73.50 195 LEU A O 1
ATOM 1440 N N . LEU A 1 196 ? -11.893 -8.863 9.167 1.00 78.12 196 LEU A N 1
ATOM 1441 C CA . LEU A 1 196 ? -12.648 -8.862 7.928 1.00 78.12 196 LEU A CA 1
ATOM 1442 C C . LEU A 1 196 ? -11.789 -8.481 6.717 1.00 78.12 196 LEU A C 1
ATOM 1444 O O . LEU A 1 196 ? -12.294 -8.561 5.602 1.00 78.12 196 LEU A O 1
ATOM 1448 N N . TYR A 1 197 ? -10.514 -8.117 6.907 1.00 73.31 197 TYR A N 1
ATOM 1449 C CA . TYR A 1 197 ? -9.639 -7.566 5.864 1.00 73.31 197 TYR A CA 1
ATOM 1450 C C . TYR A 1 197 ? -9.642 -8.400 4.572 1.00 73.31 197 TYR A C 1
ATOM 1452 O O . TYR A 1 197 ? -9.909 -7.865 3.502 1.00 73.31 197 TYR A O 1
ATOM 1460 N N . ASP A 1 198 ? -9.420 -9.717 4.673 1.00 65.19 198 ASP A N 1
ATOM 1461 C CA . ASP A 1 198 ? -9.437 -10.636 3.522 1.00 65.19 198 ASP A CA 1
ATOM 1462 C C . ASP A 1 198 ? -10.805 -11.323 3.308 1.00 65.19 198 ASP A C 1
ATOM 1464 O O . ASP A 1 198 ? -11.084 -11.811 2.213 1.00 65.19 198 ASP A O 1
ATOM 1468 N N . GLN A 1 199 ? -11.664 -11.386 4.337 1.00 73.50 199 GLN A N 1
ATOM 1469 C CA . GLN A 1 199 ? -12.951 -12.105 4.286 1.00 73.50 199 GLN A CA 1
ATOM 1470 C C . GLN A 1 199 ? -14.076 -11.258 3.673 1.00 73.50 199 GLN A C 1
ATOM 1472 O O . GLN A 1 199 ? -14.905 -11.760 2.914 1.00 73.50 199 GLN A O 1
ATOM 1477 N N . ASN A 1 200 ? -14.108 -9.969 4.013 1.00 80.25 200 ASN A N 1
ATOM 1478 C CA . ASN A 1 200 ? -15.047 -8.979 3.503 1.00 80.25 200 ASN A CA 1
ATOM 1479 C C . ASN A 1 200 ? -14.358 -7.599 3.417 1.00 80.25 200 ASN A C 1
ATOM 1481 O O . ASN A 1 200 ? -14.621 -6.721 4.249 1.00 80.25 200 ASN A O 1
ATOM 1485 N N . PRO A 1 201 ? -13.479 -7.399 2.413 1.00 74.25 201 PRO A N 1
ATOM 1486 C CA . PRO A 1 201 ? -12.717 -6.163 2.245 1.00 74.25 201 PRO A CA 1
ATOM 1487 C C . PRO A 1 201 ? -13.568 -4.873 2.275 1.00 74.25 201 PRO A C 1
ATOM 1489 O O . PRO A 1 201 ? -13.173 -3.925 2.950 1.00 74.25 201 PRO A O 1
ATOM 1492 N N . PRO A 1 202 ? -14.760 -4.793 1.641 1.00 80.69 202 PRO A N 1
ATOM 1493 C CA . PRO A 1 202 ? -15.584 -3.581 1.718 1.00 80.69 202 PRO A CA 1
ATOM 1494 C C . PRO A 1 202 ? -16.064 -3.243 3.137 1.00 80.69 202 PRO A C 1
ATOM 1496 O O . PRO A 1 202 ? -16.033 -2.081 3.542 1.00 80.69 202 PRO A O 1
ATOM 1499 N N . LEU A 1 203 ? -16.486 -4.247 3.915 1.00 87.31 203 LEU A N 1
ATOM 1500 C CA . LEU A 1 203 ? -16.915 -4.036 5.299 1.00 87.31 203 LEU A CA 1
ATOM 1501 C C . LEU A 1 203 ? -15.733 -3.640 6.192 1.00 87.31 203 LEU A C 1
ATOM 1503 O O . LEU A 1 203 ? -15.849 -2.704 6.982 1.00 87.31 203 LEU A O 1
ATOM 1507 N N . ALA A 1 204 ? -14.590 -4.313 6.033 1.00 84.38 204 ALA A N 1
ATOM 1508 C CA . ALA A 1 204 ? -13.360 -3.966 6.736 1.00 84.38 204 ALA A CA 1
ATOM 1509 C C . ALA A 1 204 ? -12.948 -2.512 6.474 1.00 84.38 204 ALA A C 1
ATOM 1511 O O . ALA A 1 204 ? -12.647 -1.787 7.421 1.00 84.38 204 ALA A O 1
ATOM 1512 N N . LEU A 1 205 ? -13.016 -2.058 5.218 1.00 80.50 205 LEU A N 1
ATOM 1513 C CA . LEU A 1 205 ? -12.728 -0.673 4.855 1.00 80.50 205 LEU A CA 1
ATOM 1514 C C . LEU A 1 205 ? -13.674 0.305 5.564 1.00 80.50 205 LEU A C 1
ATOM 1516 O O . LEU A 1 205 ? -13.210 1.266 6.172 1.00 80.50 205 LEU A O 1
ATOM 1520 N N . GLY A 1 206 ? -14.983 0.038 5.557 1.00 87.56 206 GLY A N 1
ATOM 1521 C CA . GLY A 1 206 ? -15.965 0.881 6.246 1.00 87.56 206 GLY A CA 1
ATOM 1522 C C . GLY A 1 206 ? -15.699 1.009 7.751 1.00 87.56 206 GLY A C 1
ATOM 1523 O O . GLY A 1 206 ? -15.787 2.106 8.307 1.00 87.56 206 GLY A O 1
ATOM 1524 N N . ILE A 1 207 ? -15.329 -0.093 8.408 1.00 91.25 207 ILE A N 1
ATOM 1525 C CA . ILE A 1 207 ? -14.964 -0.113 9.832 1.00 91.25 207 ILE A CA 1
ATOM 1526 C C . ILE A 1 207 ? -13.669 0.675 10.079 1.00 91.25 207 ILE A C 1
ATOM 1528 O O . ILE A 1 207 ? -13.615 1.505 10.987 1.00 91.25 207 ILE A O 1
ATOM 1532 N N . MET A 1 208 ? -12.641 0.463 9.254 1.00 84.81 208 MET A N 1
ATOM 1533 C CA . MET A 1 208 ? -11.360 1.168 9.366 1.00 84.81 208 MET A CA 1
ATOM 1534 C C . MET A 1 208 ? -11.522 2.675 9.173 1.00 84.81 208 MET A C 1
ATOM 1536 O O . MET A 1 208 ? -10.972 3.449 9.952 1.00 84.81 208 MET A O 1
ATOM 1540 N N . THR A 1 209 ? -12.331 3.107 8.204 1.00 85.88 209 THR A N 1
ATOM 1541 C CA . THR A 1 209 ? -12.629 4.527 7.976 1.00 85.88 209 THR A CA 1
ATOM 1542 C C . THR A 1 209 ? -13.406 5.142 9.140 1.00 85.88 209 THR A C 1
ATOM 1544 O O . THR A 1 209 ? -13.118 6.268 9.545 1.00 85.88 209 THR A O 1
ATOM 1547 N N . TRP A 1 210 ? -14.349 4.407 9.736 1.00 92.19 210 TRP A N 1
ATOM 1548 C CA . TRP A 1 210 ? -15.048 4.862 10.940 1.00 92.19 210 TRP A CA 1
ATOM 1549 C C . TRP A 1 210 ? -14.083 5.101 12.105 1.00 92.19 210 TRP A C 1
ATOM 1551 O O . TRP A 1 210 ? -14.113 6.162 12.730 1.00 92.19 210 TRP A O 1
ATOM 1561 N N . VAL A 1 211 ? -13.184 4.147 12.360 1.00 90.81 211 VAL A N 1
ATOM 1562 C CA . VAL A 1 211 ? -12.159 4.272 13.402 1.00 90.81 211 VAL A CA 1
ATOM 1563 C C . VAL A 1 211 ? -11.200 5.422 13.105 1.00 90.81 211 VAL A C 1
ATOM 1565 O O . VAL A 1 211 ? -10.945 6.226 14.000 1.00 90.81 211 VAL A O 1
ATOM 1568 N N . LYS A 1 212 ? -10.714 5.526 11.859 1.00 85.62 212 LYS A N 1
ATOM 1569 C CA . LYS A 1 212 ? -9.855 6.615 11.368 1.00 85.62 212 LYS A CA 1
ATOM 1570 C C . LYS A 1 212 ? -10.443 7.965 11.760 1.00 85.62 212 LYS A C 1
ATOM 1572 O O . LYS A 1 212 ? -9.783 8.749 12.431 1.00 85.62 212 LYS A O 1
ATOM 1577 N N . ASN A 1 213 ? -11.700 8.207 11.400 1.00 87.19 213 ASN A N 1
ATOM 1578 C CA . ASN A 1 213 ? -12.333 9.508 11.584 1.00 87.19 213 ASN A CA 1
ATOM 1579 C C . ASN A 1 213 ? -12.477 9.901 13.060 1.00 87.19 213 ASN A C 1
ATOM 1581 O O . ASN A 1 213 ? -12.204 11.043 13.408 1.00 87.19 213 ASN A O 1
ATOM 1585 N N . TRP A 1 214 ? -12.844 8.967 13.942 1.00 90.12 214 TRP A N 1
ATOM 1586 C CA . TRP A 1 214 ? -12.925 9.249 15.380 1.00 90.12 214 TRP A CA 1
ATOM 1587 C C . TRP A 1 214 ? -11.555 9.400 16.039 1.00 90.12 214 TRP A C 1
ATOM 1589 O O . TRP A 1 214 ? -11.360 10.282 16.874 1.00 90.12 214 TRP A O 1
ATOM 1599 N N . ALA A 1 215 ? -10.604 8.539 15.680 1.00 86.69 215 ALA A N 1
ATOM 1600 C CA . ALA A 1 215 ? -9.270 8.550 16.264 1.00 86.69 215 ALA A CA 1
ATOM 1601 C C . ALA A 1 215 ? -8.470 9.801 15.874 1.00 86.69 215 ALA A C 1
ATOM 1603 O O . ALA A 1 215 ? -7.587 10.215 16.621 1.00 86.69 215 ALA A O 1
ATOM 1604 N N . ALA A 1 216 ? -8.790 10.418 14.734 1.00 82.69 216 ALA A N 1
ATOM 1605 C CA . ALA A 1 216 ? -8.151 11.645 14.273 1.00 82.69 216 ALA A CA 1
ATOM 1606 C C . ALA A 1 216 ? -8.423 12.857 15.188 1.00 82.69 216 ALA A C 1
ATOM 1608 O O . ALA A 1 216 ? -7.657 13.817 15.183 1.00 82.69 216 ALA A O 1
ATOM 1609 N N . GLU A 1 217 ? -9.494 12.811 15.985 1.00 86.06 217 GLU A N 1
ATOM 1610 C CA . GLU A 1 217 ? -9.951 13.936 16.809 1.00 86.06 217 GLU A CA 1
ATOM 1611 C C . GLU A 1 217 ? -9.374 13.941 18.235 1.00 86.06 217 GLU A C 1
ATOM 1613 O O . GLU A 1 217 ? -9.659 14.860 19.005 1.00 86.06 217 GLU A O 1
ATOM 1618 N N . ALA A 1 218 ? -8.573 12.935 18.611 1.00 81.81 218 ALA A N 1
ATOM 1619 C CA . ALA A 1 218 ? -7.971 12.849 19.940 1.00 81.81 218 ALA A CA 1
AT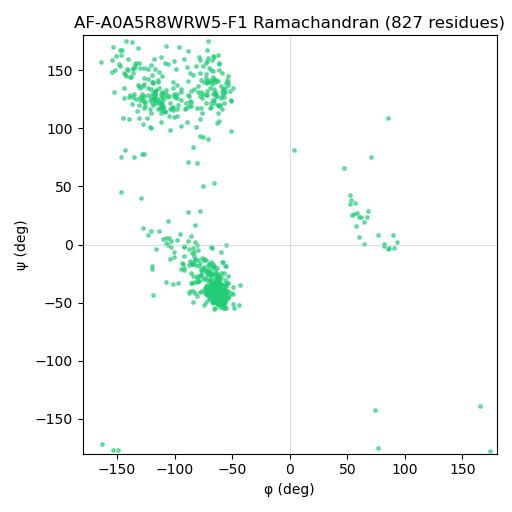OM 1620 C C . ALA A 1 218 ? -6.509 12.388 19.914 1.00 81.81 218 ALA A C 1
ATOM 1622 O O . ALA A 1 218 ? -6.179 11.319 19.397 1.00 81.81 218 ALA A O 1
ATOM 1623 N N . ASP A 1 219 ? -5.639 13.151 20.579 1.00 71.56 219 ASP A N 1
ATOM 1624 C CA . ASP A 1 219 ? -4.201 12.869 20.658 1.00 71.56 219 ASP A CA 1
ATOM 1625 C C . ASP A 1 219 ? -3.906 11.479 21.246 1.00 71.56 219 ASP A C 1
ATOM 1627 O O . ASP A 1 219 ? -3.015 10.769 20.762 1.00 71.56 219 ASP A O 1
ATOM 1631 N N . GLU A 1 220 ? -4.674 11.045 22.255 1.00 72.00 220 GLU A N 1
ATOM 1632 C CA . GLU A 1 220 ? -4.487 9.730 22.879 1.00 72.00 220 GLU A CA 1
ATOM 1633 C C . GLU A 1 220 ? -4.812 8.559 21.938 1.00 72.00 220 GLU A C 1
ATOM 1635 O O . GLU A 1 220 ? -4.381 7.434 22.201 1.00 72.00 220 GLU A O 1
ATOM 1640 N N . LEU A 1 221 ? -5.535 8.821 20.842 1.00 77.25 221 LEU A N 1
ATOM 1641 C CA . LEU A 1 221 ? -5.929 7.848 19.821 1.00 77.25 221 LEU A CA 1
ATOM 1642 C C . LEU A 1 221 ? -5.088 7.935 18.543 1.00 77.25 221 LEU A C 1
ATOM 1644 O O . LEU A 1 221 ? -5.311 7.154 17.618 1.00 77.25 221 LEU A O 1
ATOM 1648 N N . SER A 1 222 ? -4.081 8.808 18.497 1.00 70.00 222 SER A N 1
ATOM 1649 C CA . SER A 1 222 ? -3.195 8.980 17.336 1.00 70.00 222 SER A CA 1
ATOM 1650 C C . SER A 1 222 ? -2.640 7.654 16.799 1.00 70.00 222 SER A C 1
ATOM 1652 O O . SER A 1 222 ? -2.669 7.413 15.595 1.00 70.00 222 SER A O 1
ATOM 1654 N N . GLY A 1 223 ? -2.214 6.732 17.668 1.00 68.50 223 GLY A N 1
ATOM 1655 C CA . GLY A 1 223 ? -1.762 5.401 17.246 1.00 68.50 223 GLY A CA 1
ATOM 1656 C C . GLY A 1 223 ? -2.819 4.594 16.483 1.00 68.50 223 GLY A C 1
ATOM 1657 O O . GLY A 1 223 ? -2.504 3.941 15.489 1.00 68.50 223 GLY A O 1
ATOM 1658 N N . LEU A 1 224 ? -4.077 4.676 16.915 1.00 74.69 224 LEU A N 1
ATOM 1659 C CA . LEU A 1 224 ? -5.208 4.006 16.278 1.00 74.69 224 LEU A CA 1
ATOM 1660 C C . LEU A 1 224 ? -5.591 4.679 14.951 1.00 74.69 224 LEU A C 1
ATOM 1662 O O . LEU A 1 224 ? -5.884 3.988 13.973 1.00 74.69 224 LEU A O 1
ATOM 1666 N N . PHE A 1 225 ? -5.516 6.012 14.884 1.00 78.19 225 PHE A N 1
ATOM 1667 C CA . PHE A 1 225 ? -5.689 6.783 13.648 1.00 78.19 225 PHE A CA 1
ATOM 1668 C C . PHE A 1 225 ? -4.695 6.341 12.571 1.00 78.19 225 PHE A C 1
ATOM 1670 O O . PHE A 1 225 ? -5.074 6.048 11.438 1.00 78.19 225 PHE A O 1
ATOM 1677 N N . TRP A 1 226 ? -3.420 6.230 12.932 1.00 66.50 226 TRP A N 1
ATOM 1678 C CA . TRP A 1 226 ? -2.375 5.855 11.990 1.00 66.50 226 TRP A CA 1
ATOM 1679 C C . TRP A 1 226 ? -2.532 4.427 11.458 1.00 66.50 226 TRP A C 1
ATOM 1681 O O . TRP A 1 226 ? -2.417 4.200 10.251 1.00 66.50 226 TRP A O 1
ATOM 1691 N N . ARG A 1 227 ? -2.840 3.465 12.337 1.00 70.69 227 ARG A N 1
ATOM 1692 C CA . ARG A 1 227 ? -3.058 2.061 11.950 1.00 70.69 227 ARG A CA 1
ATOM 1693 C C . ARG A 1 227 ? -4.269 1.899 11.037 1.00 70.69 227 ARG A C 1
ATOM 1695 O O . ARG A 1 227 ? -4.167 1.256 9.994 1.00 70.69 227 ARG A O 1
ATOM 1702 N N . SER A 1 228 ? -5.391 2.523 11.398 1.00 74.00 228 SER A N 1
ATOM 1703 C CA . SER A 1 228 ? -6.612 2.493 10.585 1.00 74.00 228 SER A CA 1
ATOM 1704 C C . SER A 1 228 ? -6.418 3.178 9.231 1.00 74.00 228 SER A C 1
ATOM 1706 O O . SER A 1 228 ? -6.835 2.626 8.219 1.00 74.00 228 SER A O 1
ATOM 1708 N N . THR A 1 229 ? -5.701 4.306 9.177 1.00 69.12 229 THR A N 1
ATOM 1709 C CA . THR A 1 229 ? -5.351 4.990 7.918 1.00 69.12 229 THR A CA 1
ATOM 1710 C C . THR A 1 229 ? -4.491 4.109 7.012 1.00 69.12 229 THR A C 1
ATOM 1712 O O . THR A 1 229 ? -4.792 3.963 5.828 1.00 69.12 229 THR A O 1
ATOM 1715 N N . SER A 1 230 ? -3.436 3.492 7.552 1.00 61.94 230 SER A N 1
ATOM 1716 C CA . SER A 1 230 ? -2.537 2.623 6.781 1.00 61.94 230 SER A CA 1
ATOM 1717 C C . SER A 1 230 ? -3.283 1.421 6.191 1.00 61.94 230 SER A C 1
ATOM 1719 O O . SER A 1 230 ? -3.230 1.209 4.979 1.00 61.94 230 SER A O 1
ATOM 1721 N N . LEU A 1 231 ? -4.045 0.689 7.014 1.00 67.56 231 LEU A N 1
ATOM 1722 C CA . LEU A 1 231 ? -4.814 -0.470 6.554 1.00 67.56 231 LEU A CA 1
ATOM 1723 C C . LEU A 1 231 ? -5.945 -0.085 5.599 1.00 67.56 231 LEU A C 1
ATOM 1725 O O . LEU A 1 231 ? -6.123 -0.767 4.595 1.00 67.56 231 LEU A O 1
ATOM 1729 N N . ALA A 1 232 ? -6.670 1.008 5.855 1.00 69.38 232 ALA A N 1
ATOM 1730 C CA . ALA A 1 232 ? -7.693 1.499 4.933 1.00 69.38 232 ALA A CA 1
ATOM 1731 C C . ALA A 1 232 ? -7.086 1.842 3.568 1.00 69.38 232 ALA A C 1
ATOM 1733 O O . ALA A 1 232 ? -7.645 1.475 2.540 1.00 69.38 232 ALA A O 1
ATOM 1734 N N . THR A 1 233 ? -5.916 2.486 3.535 1.00 57.00 233 THR A N 1
ATOM 1735 C CA . THR A 1 233 ? -5.278 2.861 2.265 1.00 57.00 233 THR A CA 1
ATOM 1736 C C . THR A 1 233 ? -4.755 1.639 1.504 1.00 57.00 233 THR A C 1
ATOM 1738 O O . THR A 1 233 ? -4.929 1.564 0.287 1.00 57.00 233 THR A O 1
ATOM 1741 N N . LEU A 1 234 ? -4.177 0.654 2.204 1.00 60.59 234 LEU A N 1
ATOM 1742 C CA . LEU A 1 234 ? -3.771 -0.628 1.614 1.00 60.59 234 LEU A CA 1
ATOM 1743 C C . LEU A 1 234 ? -4.971 -1.385 1.041 1.00 60.59 234 LEU A C 1
ATOM 1745 O O . LEU A 1 234 ? -4.918 -1.863 -0.090 1.00 60.59 234 LEU A O 1
ATOM 1749 N N . LEU A 1 235 ? -6.066 -1.452 1.795 1.00 63.97 235 LEU A N 1
ATOM 1750 C CA . LEU A 1 235 ? -7.280 -2.152 1.394 1.00 63.97 235 LEU A CA 1
ATOM 1751 C C . LEU A 1 235 ? -7.962 -1.468 0.209 1.00 63.97 235 LEU A C 1
ATOM 1753 O O . LEU A 1 235 ? -8.386 -2.144 -0.722 1.00 63.97 235 LEU A O 1
ATOM 1757 N N . THR A 1 236 ? -7.989 -0.134 0.194 1.00 58.25 236 THR A N 1
ATOM 1758 C CA . THR A 1 236 ? -8.418 0.662 -0.961 1.00 58.25 236 THR A CA 1
ATOM 1759 C C . THR A 1 236 ? -7.524 0.389 -2.170 1.00 58.25 236 THR A C 1
ATOM 1761 O O . THR A 1 236 ? -8.035 0.127 -3.253 1.00 58.25 236 THR A O 1
ATOM 1764 N N . SER A 1 237 ? -6.196 0.363 -2.008 1.00 52.88 237 SER A N 1
ATOM 1765 C CA . SER A 1 237 ? -5.270 0.017 -3.098 1.00 52.88 237 SER A CA 1
ATOM 1766 C C . SER A 1 237 ? -5.501 -1.403 -3.624 1.00 52.88 237 SER A C 1
ATOM 1768 O O . SER A 1 237 ? -5.518 -1.597 -4.835 1.00 52.88 237 SER A O 1
ATOM 1770 N N . GLN A 1 238 ? -5.725 -2.377 -2.740 1.00 57.44 238 GLN A N 1
ATOM 1771 C CA . GLN A 1 238 ? -6.004 -3.768 -3.095 1.00 57.44 238 GLN A CA 1
ATOM 1772 C C . GLN A 1 238 ? -7.348 -3.927 -3.812 1.00 57.44 238 GLN A C 1
ATOM 1774 O O . GLN A 1 238 ? -7.419 -4.634 -4.812 1.00 57.44 238 GLN A O 1
ATOM 1779 N N . LEU A 1 239 ? -8.406 -3.283 -3.314 1.00 58.31 239 LEU A N 1
ATOM 1780 C CA . LEU A 1 239 ? -9.730 -3.276 -3.940 1.00 58.31 239 LEU A CA 1
ATOM 1781 C C . LEU A 1 239 ? -9.704 -2.612 -5.321 1.00 58.31 239 LEU A C 1
ATOM 1783 O O . LEU A 1 239 ? -10.427 -3.038 -6.219 1.00 58.31 239 LEU A O 1
ATOM 1787 N N . ASN A 1 240 ? -8.852 -1.599 -5.485 1.00 51.69 240 ASN A N 1
ATOM 1788 C CA . ASN A 1 240 ? -8.703 -0.852 -6.729 1.00 51.69 240 ASN A CA 1
ATOM 1789 C C . ASN A 1 240 ? -7.710 -1.493 -7.709 1.00 51.69 240 ASN A C 1
ATOM 1791 O O . ASN A 1 240 ? -7.694 -1.115 -8.876 1.00 51.69 240 ASN A O 1
ATOM 1795 N N . ALA A 1 241 ? -6.882 -2.444 -7.271 1.00 48.12 241 ALA A N 1
ATOM 1796 C CA . ALA A 1 241 ? -6.005 -3.206 -8.150 1.00 48.12 241 ALA A CA 1
ATOM 1797 C C . ALA A 1 241 ? -6.829 -4.286 -8.870 1.00 48.12 241 ALA A C 1
ATOM 1799 O O . ALA A 1 241 ? -7.031 -5.386 -8.353 1.00 48.12 241 ALA A O 1
ATOM 1800 N N . GLN A 1 242 ? -7.324 -3.983 -10.075 1.00 42.22 242 GLN A N 1
ATOM 1801 C CA . GLN A 1 242 ? -7.884 -5.016 -10.951 1.00 42.22 242 GLN A CA 1
ATOM 1802 C C . GLN A 1 242 ? -6.808 -6.051 -11.325 1.00 42.22 242 GLN A C 1
ATOM 1804 O O . GLN A 1 242 ? -5.610 -5.806 -11.187 1.00 42.22 242 GLN A O 1
ATOM 1809 N N . ALA A 1 243 ? -7.242 -7.214 -11.822 1.00 36.59 243 ALA A N 1
ATOM 1810 C CA . ALA A 1 243 ? -6.440 -8.416 -12.090 1.00 36.59 243 ALA A CA 1
ATOM 1811 C C . ALA A 1 243 ? -5.198 -8.246 -13.009 1.00 36.59 243 ALA A C 1
ATOM 1813 O O . ALA A 1 243 ? -4.472 -9.219 -13.199 1.00 36.59 243 ALA A O 1
ATOM 1814 N N . ASN A 1 244 ? -4.926 -7.036 -13.515 1.00 42.19 244 ASN A N 1
ATOM 1815 C CA . ASN A 1 244 ? -3.799 -6.669 -14.383 1.00 42.19 244 ASN A CA 1
ATOM 1816 C C . ASN A 1 244 ? -2.916 -5.524 -13.823 1.00 42.19 244 ASN A C 1
ATOM 1818 O O . ASN A 1 244 ? -2.044 -5.014 -14.527 1.00 42.19 244 ASN A O 1
ATOM 1822 N N . GLY A 1 245 ? -3.126 -5.086 -12.575 1.00 48.47 245 GLY A N 1
ATOM 1823 C CA . GLY A 1 245 ? -2.353 -4.002 -11.963 1.00 48.47 245 GLY A CA 1
ATOM 1824 C C . GLY A 1 245 ? -0.894 -4.379 -11.674 1.00 48.47 245 GLY A C 1
ATOM 1825 O O . GLY A 1 245 ? -0.596 -5.493 -11.235 1.00 48.47 245 GLY A O 1
ATOM 1826 N N . ALA A 1 246 ? 0.027 -3.432 -11.888 1.00 50.47 246 ALA A N 1
ATOM 1827 C CA . ALA A 1 246 ? 1.438 -3.619 -11.568 1.00 50.47 246 ALA A CA 1
ATOM 1828 C C . ALA A 1 246 ? 1.615 -3.978 -10.083 1.00 50.47 246 ALA A C 1
ATOM 1830 O O . ALA A 1 246 ? 1.202 -3.231 -9.196 1.00 50.47 246 ALA A O 1
ATOM 1831 N N . THR A 1 247 ? 2.223 -5.133 -9.813 1.00 60.97 247 THR A N 1
ATOM 1832 C CA . THR A 1 247 ? 2.435 -5.629 -8.447 1.00 60.97 247 THR A CA 1
ATOM 1833 C C . THR A 1 247 ? 3.854 -5.299 -7.993 1.00 60.97 247 THR A C 1
ATOM 1835 O O . THR A 1 247 ? 4.819 -5.675 -8.667 1.00 60.97 247 THR A O 1
ATOM 1838 N N . PHE A 1 248 ? 4.003 -4.626 -6.847 1.00 62.19 248 PHE A N 1
ATOM 1839 C CA . PHE A 1 248 ? 5.320 -4.454 -6.237 1.00 62.19 248 PHE A CA 1
ATOM 1840 C C . PHE A 1 248 ? 5.866 -5.802 -5.753 1.00 62.19 248 PHE A C 1
ATOM 1842 O O . PHE A 1 248 ? 5.201 -6.546 -5.032 1.00 62.19 248 PHE A O 1
ATOM 1849 N N . VAL A 1 249 ? 7.103 -6.104 -6.135 1.00 64.19 249 VAL A N 1
ATOM 1850 C CA . VAL A 1 249 ? 7.823 -7.323 -5.778 1.00 64.19 249 VAL A CA 1
ATOM 1851 C C . VAL A 1 249 ? 8.915 -6.958 -4.773 1.00 64.19 249 VAL A C 1
ATOM 1853 O O . VAL A 1 249 ? 9.859 -6.240 -5.127 1.00 64.19 249 VAL A O 1
ATOM 1856 N N . PRO A 1 250 ? 8.832 -7.454 -3.527 1.00 59.94 250 PRO A N 1
ATOM 1857 C CA . PRO A 1 250 ? 9.851 -7.195 -2.522 1.00 59.94 250 PRO A CA 1
ATOM 1858 C C . PRO A 1 250 ? 11.228 -7.748 -2.930 1.00 59.94 250 PRO A C 1
ATOM 1860 O O . PRO A 1 250 ? 11.336 -8.687 -3.715 1.00 59.94 250 PRO A O 1
ATOM 1863 N N . TYR A 1 251 ? 12.299 -7.175 -2.373 1.00 60.78 251 TYR A N 1
ATOM 1864 C CA . TYR A 1 251 ? 13.681 -7.454 -2.797 1.00 60.78 251 TYR A CA 1
ATOM 1865 C C . TYR A 1 251 ? 14.155 -8.903 -2.558 1.00 60.78 251 TYR A C 1
ATOM 1867 O O . TYR A 1 251 ? 15.021 -9.400 -3.285 1.00 60.78 251 TYR A O 1
ATOM 1875 N N . LEU A 1 252 ? 13.610 -9.575 -1.538 1.00 61.06 252 LEU A N 1
ATOM 1876 C CA . LEU A 1 252 ? 13.960 -10.957 -1.201 1.00 61.06 252 LEU A CA 1
ATOM 1877 C C . LEU A 1 252 ? 13.023 -11.954 -1.902 1.00 61.06 252 LEU A C 1
ATOM 1879 O O . LEU A 1 252 ? 11.918 -11.623 -2.339 1.00 61.06 252 LEU A O 1
ATOM 1883 N N . THR A 1 253 ? 13.455 -13.205 -2.022 1.00 65.81 253 THR A N 1
ATOM 1884 C CA . THR A 1 253 ? 12.627 -14.249 -2.641 1.00 65.81 253 THR A CA 1
ATOM 1885 C C . THR A 1 253 ? 11.553 -14.782 -1.693 1.00 65.81 253 THR A C 1
ATOM 1887 O O . THR A 1 253 ? 11.661 -14.687 -0.468 1.00 65.81 253 THR A O 1
ATOM 1890 N N . ALA A 1 254 ? 10.534 -15.432 -2.262 1.00 66.44 254 ALA A N 1
ATOM 1891 C CA . ALA A 1 254 ? 9.483 -16.114 -1.512 1.00 66.44 254 ALA A CA 1
ATOM 1892 C C . ALA A 1 254 ? 10.052 -17.133 -0.507 1.00 66.44 254 ALA A C 1
ATOM 1894 O O . ALA A 1 254 ? 9.510 -17.291 0.579 1.00 66.44 254 ALA A O 1
ATOM 1895 N N . SER A 1 255 ? 11.179 -17.785 -0.818 1.00 66.19 255 SER A N 1
ATOM 1896 C CA . SER A 1 255 ? 11.830 -18.714 0.115 1.00 66.19 255 SER A CA 1
ATOM 1897 C C . SER A 1 255 ? 12.327 -18.018 1.382 1.00 66.19 255 SER A C 1
ATOM 1899 O O . SER A 1 255 ? 12.194 -18.573 2.469 1.00 66.19 255 SER A O 1
ATOM 1901 N N . VAL A 1 256 ? 12.899 -16.818 1.258 1.00 61.78 256 VAL A N 1
ATOM 1902 C CA . VAL A 1 256 ? 13.406 -16.065 2.412 1.00 61.78 256 VAL A CA 1
ATOM 1903 C C . VAL A 1 256 ? 12.246 -15.533 3.245 1.00 61.78 256 VAL A C 1
ATOM 1905 O O . VAL A 1 256 ? 12.257 -15.683 4.461 1.00 61.78 256 VAL A O 1
ATOM 1908 N N . TYR A 1 257 ? 11.195 -15.003 2.610 1.00 64.44 257 TYR A N 1
ATOM 1909 C CA . TYR A 1 257 ? 9.988 -14.598 3.339 1.00 64.44 257 TYR A CA 1
ATOM 1910 C C . TYR A 1 257 ? 9.266 -15.774 4.004 1.00 64.44 257 TYR A C 1
ATOM 1912 O O . TYR A 1 257 ? 8.706 -15.596 5.080 1.00 64.44 257 TYR A O 1
ATOM 1920 N N . GLY A 1 258 ? 9.330 -16.974 3.418 1.00 64.75 258 GLY A N 1
ATOM 1921 C CA . GLY A 1 258 ? 8.847 -18.203 4.048 1.00 64.75 258 GLY A CA 1
ATOM 1922 C C . GLY A 1 258 ? 9.604 -18.529 5.338 1.00 64.75 258 GLY A C 1
ATOM 1923 O O . GLY A 1 258 ? 8.977 -18.718 6.373 1.00 64.75 258 GLY A O 1
ATOM 1924 N N . GLN A 1 259 ? 10.941 -18.505 5.313 1.00 65.31 259 GLN A N 1
ATOM 1925 C CA . GLN A 1 259 ? 11.771 -18.727 6.512 1.00 65.31 259 GLN A CA 1
ATOM 1926 C C . GLN A 1 259 ? 11.553 -17.651 7.586 1.00 65.31 259 GLN A C 1
ATOM 1928 O O . GLN A 1 259 ? 11.534 -17.946 8.778 1.00 65.31 259 GLN A O 1
ATOM 1933 N N . LEU A 1 260 ? 11.362 -16.396 7.173 1.00 62.81 260 LEU A N 1
ATOM 1934 C CA . LEU A 1 260 ? 11.030 -15.309 8.093 1.00 62.81 260 LEU A CA 1
ATOM 1935 C C . LEU A 1 260 ? 9.659 -15.531 8.738 1.00 62.81 260 LEU A C 1
ATOM 1937 O O . LEU A 1 260 ? 9.533 -15.396 9.951 1.00 62.81 260 LEU A O 1
ATOM 1941 N N . ALA A 1 261 ? 8.650 -15.926 7.956 1.00 65.25 261 ALA A N 1
ATOM 1942 C CA . ALA A 1 261 ? 7.333 -16.267 8.481 1.00 65.25 261 ALA A CA 1
ATOM 1943 C C . ALA A 1 261 ? 7.388 -17.448 9.467 1.00 65.25 261 ALA A C 1
ATOM 1945 O O . ALA A 1 261 ? 6.703 -17.399 10.484 1.00 65.25 261 ALA A O 1
ATOM 1946 N N . GLU A 1 262 ? 8.229 -18.464 9.223 1.00 67.50 262 GLU A N 1
ATOM 1947 C CA . GLU A 1 262 ? 8.467 -19.570 10.171 1.00 67.50 262 GLU A CA 1
ATOM 1948 C C . GLU A 1 262 ? 8.943 -19.054 11.538 1.00 67.50 262 GLU A C 1
ATOM 1950 O O . GLU A 1 262 ? 8.376 -19.428 12.563 1.00 67.50 262 GLU A O 1
ATOM 1955 N N . ALA A 1 263 ? 9.911 -18.133 11.561 1.00 64.06 263 ALA A N 1
ATOM 1956 C CA . ALA A 1 263 ? 10.400 -17.540 12.806 1.00 64.06 263 ALA A CA 1
ATOM 1957 C C . ALA A 1 263 ? 9.314 -16.735 13.558 1.00 64.06 263 ALA A C 1
ATOM 1959 O O . ALA A 1 263 ? 9.234 -16.821 14.784 1.00 64.06 263 ALA A O 1
ATOM 1960 N N . PHE A 1 264 ? 8.439 -16.008 12.844 1.00 63.94 264 PHE A N 1
ATOM 1961 C CA . PHE A 1 264 ? 7.302 -15.294 13.455 1.00 63.94 264 PHE A CA 1
ATOM 1962 C C . PHE A 1 264 ? 6.258 -16.219 14.047 1.00 63.94 264 PHE A C 1
ATOM 1964 O O . PHE A 1 264 ? 5.662 -15.891 15.072 1.00 63.94 264 PHE A O 1
ATOM 1971 N N . VAL A 1 265 ? 6.004 -17.351 13.391 1.00 66.19 265 VAL A N 1
ATOM 1972 C CA . VAL A 1 265 ? 5.043 -18.332 13.889 1.00 66.19 265 VAL A CA 1
ATOM 1973 C C . VAL A 1 265 ? 5.481 -18.825 15.265 1.00 66.19 265 VAL A C 1
ATOM 1975 O O . VAL A 1 265 ? 4.651 -18.847 16.168 1.00 66.19 265 VAL A O 1
ATOM 1978 N N . ASP A 1 266 ? 6.761 -19.139 15.467 1.00 65.31 266 ASP A N 1
ATOM 1979 C CA . ASP A 1 266 ? 7.257 -19.616 16.764 1.00 65.31 266 ASP A CA 1
ATOM 1980 C C . ASP A 1 266 ? 7.145 -18.555 17.875 1.00 65.31 266 ASP A C 1
ATOM 1982 O O . ASP A 1 266 ? 6.698 -18.861 18.985 1.00 65.31 266 ASP A O 1
ATOM 1986 N N . GLU A 1 267 ? 7.476 -17.295 17.579 1.00 64.56 267 GLU A N 1
ATOM 1987 C CA . GLU A 1 267 ? 7.359 -16.186 18.536 1.00 64.56 267 GLU A CA 1
ATOM 1988 C C . GLU A 1 267 ? 5.893 -15.876 18.884 1.00 64.56 267 GLU A C 1
ATOM 1990 O O . GLU A 1 267 ? 5.521 -15.828 20.062 1.00 64.56 267 GLU A O 1
ATOM 1995 N N . ALA A 1 268 ? 5.036 -15.734 17.867 1.00 67.44 268 ALA A N 1
ATOM 1996 C CA . ALA A 1 268 ? 3.611 -15.474 18.045 1.00 67.44 268 ALA A CA 1
ATOM 1997 C C . ALA A 1 268 ? 2.924 -16.614 18.812 1.00 67.44 268 ALA A C 1
ATOM 1999 O O . ALA A 1 268 ? 2.002 -16.372 19.592 1.00 67.44 268 ALA A O 1
ATOM 2000 N N . ARG A 1 269 ? 3.404 -17.854 18.649 1.00 69.75 269 ARG A N 1
ATOM 2001 C CA . ARG A 1 269 ? 2.897 -19.033 19.359 1.00 69.75 269 ARG A CA 1
ATOM 2002 C C . ARG A 1 269 ? 3.151 -18.971 20.851 1.00 69.75 269 ARG A C 1
ATOM 2004 O O . ARG A 1 269 ? 2.245 -19.265 21.633 1.00 69.75 269 ARG A O 1
ATOM 2011 N N . GLN A 1 270 ? 4.375 -18.618 21.234 1.00 69.75 270 GLN A N 1
ATOM 2012 C CA . GLN A 1 270 ? 4.745 -18.501 22.637 1.00 69.75 270 GLN A CA 1
ATOM 2013 C C . GLN A 1 270 ? 3.954 -17.367 23.298 1.00 69.75 270 GLN A C 1
ATOM 2015 O O . GLN A 1 270 ? 3.339 -17.585 24.341 1.00 69.75 270 GLN A O 1
ATOM 2020 N N . TYR A 1 271 ? 3.876 -16.204 22.642 1.00 73.69 271 TYR A N 1
ATOM 2021 C CA . TYR A 1 271 ? 3.100 -15.068 23.143 1.00 73.69 271 TYR A CA 1
ATOM 2022 C C . TYR A 1 271 ? 1.617 -15.414 23.310 1.00 73.69 271 TYR A C 1
ATOM 2024 O O . TYR A 1 271 ? 1.021 -15.120 24.344 1.00 73.69 271 TYR A O 1
ATOM 2032 N N . GLU A 1 272 ? 1.013 -16.070 22.314 1.00 72.38 272 GLU A N 1
ATOM 2033 C CA . GLU A 1 272 ? -0.386 -16.494 22.382 1.00 72.38 272 GLU A CA 1
ATOM 2034 C C . GLU A 1 272 ? -0.632 -17.460 23.538 1.00 72.38 272 GLU A C 1
ATOM 2036 O O . GLU A 1 272 ? -1.613 -17.310 24.263 1.00 72.38 272 GLU A O 1
ATOM 2041 N N . SER A 1 273 ? 0.246 -18.447 23.725 1.00 74.06 273 SER A N 1
ATOM 2042 C CA . SER A 1 273 ? 0.136 -19.410 24.822 1.00 74.06 273 SER A CA 1
ATOM 2043 C C . SER A 1 273 ? 0.127 -18.705 26.181 1.00 74.06 273 SER A C 1
ATOM 2045 O O . SER A 1 273 ? -0.762 -18.950 27.001 1.00 74.06 273 SER A O 1
ATOM 2047 N N . ASP A 1 274 ? 1.074 -17.792 26.394 1.00 75.44 274 ASP A N 1
ATOM 2048 C CA . ASP A 1 274 ? 1.226 -17.059 27.652 1.00 75.44 274 ASP A CA 1
ATOM 2049 C C . ASP A 1 274 ? 0.061 -16.078 27.879 1.00 75.44 274 ASP A C 1
ATOM 2051 O O . ASP A 1 274 ? -0.482 -15.987 28.985 1.00 75.44 274 ASP A O 1
ATOM 2055 N N . TYR A 1 275 ? -0.406 -15.410 26.819 1.00 77.69 275 TYR A N 1
ATOM 2056 C CA . TYR A 1 275 ? -1.594 -14.557 26.855 1.00 77.69 275 TYR A CA 1
ATOM 2057 C C . TYR A 1 275 ? -2.864 -15.348 27.195 1.00 77.69 275 TYR A C 1
ATOM 2059 O O . TYR A 1 275 ? -3.640 -14.934 28.058 1.00 77.69 275 TYR A O 1
ATOM 2067 N N . MET A 1 276 ? -3.090 -16.497 26.550 1.00 75.19 276 MET A N 1
ATOM 2068 C CA . MET A 1 276 ? -4.277 -17.326 26.781 1.00 75.19 276 MET A CA 1
ATOM 2069 C C . MET A 1 276 ? -4.299 -17.878 28.208 1.00 75.19 276 MET A C 1
ATOM 2071 O O . MET A 1 276 ? -5.356 -17.894 28.845 1.00 75.19 276 MET A O 1
ATOM 2075 N N . ALA A 1 277 ? -3.140 -18.276 28.738 1.00 76.19 277 ALA A N 1
ATOM 2076 C CA . ALA A 1 277 ? -3.017 -18.699 30.128 1.00 76.19 277 ALA A CA 1
ATOM 2077 C C . ALA A 1 277 ? -3.439 -17.586 31.099 1.00 76.19 277 ALA A C 1
ATOM 2079 O O . ALA A 1 277 ? -4.165 -17.868 32.055 1.00 76.19 277 ALA A O 1
ATOM 2080 N N . LEU A 1 278 ? -3.059 -16.333 30.819 1.00 77.62 278 LEU A N 1
ATOM 2081 C CA . LEU A 1 278 ? -3.403 -15.165 31.631 1.00 77.62 278 LEU A CA 1
ATOM 2082 C C . LEU A 1 278 ? -4.879 -14.741 31.485 1.00 77.62 278 LEU A C 1
ATOM 2084 O O . LEU A 1 278 ? -5.531 -14.466 32.489 1.00 77.62 278 LEU A O 1
ATOM 2088 N N . ASN A 1 279 ? -5.431 -14.749 30.264 1.00 74.81 279 ASN A N 1
ATOM 2089 C CA . ASN A 1 279 ? -6.814 -14.336 29.963 1.00 74.81 279 ASN A CA 1
ATOM 2090 C C . ASN A 1 279 ? -7.877 -15.218 30.642 1.00 74.81 279 ASN A C 1
ATOM 2092 O O . ASN A 1 279 ? -8.982 -14.773 30.930 1.00 74.81 279 ASN A O 1
ATOM 2096 N N . THR A 1 280 ? -7.553 -16.484 30.914 1.00 72.75 280 THR A N 1
ATOM 2097 C CA . THR A 1 280 ? -8.476 -17.416 31.589 1.00 72.75 280 THR A CA 1
ATOM 2098 C C . THR A 1 280 ? -8.539 -17.254 33.113 1.00 72.75 280 THR A C 1
ATOM 2100 O O . THR A 1 280 ? -9.351 -17.920 33.757 1.00 72.75 280 THR A O 1
ATOM 2103 N N . GLN A 1 281 ? -7.713 -16.388 33.713 1.00 75.38 281 GLN A N 1
ATOM 2104 C CA . GLN A 1 281 ? -7.628 -16.256 35.169 1.00 75.38 281 GLN A CA 1
ATOM 2105 C C . GLN A 1 281 ? -8.607 -15.217 35.713 1.00 75.38 281 GLN A C 1
ATOM 2107 O O . GLN A 1 281 ? -8.522 -14.030 35.409 1.00 75.38 281 GLN A O 1
ATOM 2112 N N . SER A 1 282 ? -9.487 -15.643 36.620 1.00 69.31 282 SER A N 1
ATOM 2113 C CA . SER A 1 282 ? -10.370 -14.731 37.358 1.00 69.31 282 SER A CA 1
ATOM 2114 C C . SER A 1 282 ? -9.655 -13.987 38.495 1.00 69.31 282 SER A C 1
ATOM 2116 O O . SER A 1 282 ? -10.129 -12.944 38.942 1.00 69.31 282 SER A O 1
ATOM 2118 N N . VAL A 1 283 ? -8.533 -14.525 38.991 1.00 79.81 283 VAL A N 1
ATOM 2119 C CA . VAL A 1 283 ? -7.726 -13.957 40.084 1.00 79.81 283 VAL A CA 1
ATOM 2120 C C . VAL A 1 283 ? -6.245 -14.211 39.808 1.00 79.81 283 VAL A C 1
ATOM 2122 O O . VAL A 1 283 ? -5.865 -15.326 39.465 1.00 79.81 283 VAL A O 1
ATOM 2125 N N . LEU A 1 284 ? -5.403 -13.195 39.997 1.00 79.69 284 LEU A N 1
ATOM 2126 C CA . LEU A 1 284 ? -3.965 -13.282 39.746 1.00 79.69 284 LEU A CA 1
ATOM 2127 C C . LEU A 1 284 ? -3.227 -14.061 40.842 1.00 79.69 284 LEU A C 1
ATOM 2129 O O . LEU A 1 284 ? -3.328 -13.743 42.030 1.00 79.69 284 LEU A O 1
ATOM 2133 N N . THR A 1 285 ? -2.413 -15.033 40.435 1.00 84.00 285 THR A N 1
ATOM 2134 C CA . THR A 1 285 ? -1.402 -15.687 41.281 1.00 84.00 285 THR A CA 1
ATOM 2135 C C . THR A 1 285 ? -0.019 -15.052 41.087 1.00 84.00 285 THR A C 1
ATOM 2137 O O . THR A 1 285 ? 0.198 -14.273 40.159 1.00 84.00 285 THR A O 1
ATOM 2140 N N . ALA A 1 286 ? 0.953 -15.402 41.938 1.00 82.44 286 ALA A N 1
ATOM 2141 C CA . ALA A 1 286 ? 2.345 -14.984 41.743 1.00 82.44 286 ALA A CA 1
ATOM 2142 C C . ALA A 1 286 ? 2.925 -15.486 40.404 1.00 82.44 286 ALA A C 1
ATOM 2144 O O . ALA A 1 286 ? 3.682 -14.770 39.758 1.00 82.44 286 ALA A O 1
ATOM 2145 N N . GLU A 1 287 ? 2.515 -16.677 39.960 1.00 80.81 287 GLU A N 1
ATOM 2146 C CA . GLU A 1 287 ? 2.905 -17.249 38.668 1.00 80.81 287 GLU A CA 1
ATOM 2147 C C . GLU A 1 287 ? 2.314 -16.451 37.496 1.00 80.81 287 GLU A C 1
ATOM 2149 O O . GLU A 1 287 ? 3.014 -16.174 36.528 1.00 80.81 287 GLU A O 1
ATOM 2154 N N . ASN A 1 288 ? 1.072 -15.967 37.619 1.00 81.75 288 ASN A N 1
ATOM 2155 C CA . ASN A 1 288 ? 0.469 -15.093 36.606 1.00 81.75 288 ASN A CA 1
ATOM 2156 C C . ASN A 1 288 ? 1.149 -13.722 36.526 1.00 81.75 288 ASN A C 1
ATOM 2158 O O . ASN A 1 288 ? 1.231 -13.139 35.449 1.00 81.75 288 ASN A O 1
ATOM 2162 N N . ILE A 1 289 ? 1.655 -13.203 37.648 1.00 81.75 289 ILE A N 1
ATOM 2163 C CA . ILE A 1 289 ? 2.427 -11.953 37.664 1.00 81.75 289 ILE A CA 1
ATOM 2164 C C . ILE A 1 289 ? 3.780 -12.150 36.969 1.00 81.75 289 ILE A C 1
ATOM 2166 O O . ILE A 1 289 ? 4.203 -11.278 36.214 1.00 81.75 289 ILE A O 1
ATOM 2170 N N . GLU A 1 290 ? 4.445 -13.291 37.164 1.00 82.19 290 GLU A N 1
ATOM 2171 C CA . GLU A 1 290 ? 5.664 -13.627 36.413 1.00 82.19 290 GLU A CA 1
ATOM 2172 C C . GLU A 1 290 ? 5.379 -13.848 34.917 1.00 82.19 290 GLU A C 1
ATOM 2174 O O . GLU A 1 290 ? 6.133 -13.352 34.085 1.00 82.19 290 GLU A O 1
ATOM 2179 N N . GLN A 1 291 ? 4.255 -14.475 34.550 1.00 81.81 291 GLN A N 1
ATOM 2180 C CA . GLN A 1 291 ? 3.805 -14.572 33.151 1.00 81.81 291 GLN A CA 1
ATOM 2181 C C . GLN A 1 291 ? 3.538 -13.190 32.534 1.00 81.81 291 GLN A C 1
ATOM 2183 O O . GLN A 1 291 ? 3.977 -12.914 31.420 1.00 81.81 291 GLN A O 1
ATOM 2188 N N . ALA A 1 292 ? 2.886 -12.280 33.264 1.00 81.38 292 ALA A N 1
ATOM 2189 C CA . ALA A 1 292 ? 2.663 -10.905 32.817 1.00 81.38 292 ALA A CA 1
ATOM 2190 C C . ALA A 1 292 ? 3.982 -10.128 32.629 1.00 81.38 292 ALA A C 1
ATOM 2192 O O . ALA A 1 292 ? 4.108 -9.344 31.687 1.00 81.38 292 ALA A O 1
ATOM 2193 N N . LYS A 1 293 ? 4.991 -10.368 33.482 1.00 82.62 293 LYS A N 1
ATOM 2194 C CA . LYS A 1 293 ? 6.352 -9.833 33.300 1.00 82.62 293 LYS A CA 1
ATOM 2195 C C . LYS A 1 293 ? 7.048 -10.442 32.085 1.00 82.62 293 LYS A C 1
ATOM 2197 O O . LYS A 1 293 ? 7.659 -9.698 31.329 1.00 82.62 293 LYS A O 1
ATOM 2202 N N . ALA A 1 294 ? 6.910 -11.745 31.849 1.00 77.38 294 ALA A N 1
ATOM 2203 C CA . ALA A 1 294 ? 7.457 -12.400 30.662 1.00 77.38 294 ALA A CA 1
ATOM 2204 C C . ALA A 1 294 ? 6.834 -11.847 29.364 1.00 77.38 294 ALA A C 1
ATOM 2206 O O . ALA A 1 294 ? 7.562 -11.508 28.434 1.00 77.38 294 ALA A O 1
ATOM 2207 N N . LEU A 1 295 ? 5.509 -11.649 29.332 1.00 77.00 295 LEU A N 1
ATOM 2208 C CA . LEU A 1 295 ? 4.794 -10.997 28.222 1.00 77.00 295 LEU A CA 1
ATOM 2209 C C . LEU A 1 295 ? 5.245 -9.543 27.998 1.00 77.00 295 LEU A C 1
ATOM 2211 O O . LEU A 1 295 ? 5.291 -9.064 26.863 1.00 77.00 295 LEU A O 1
ATOM 2215 N N . ARG A 1 296 ? 5.582 -8.827 29.075 1.00 78.44 296 ARG A N 1
ATOM 2216 C CA . ARG A 1 296 ? 6.167 -7.479 29.016 1.00 78.44 296 ARG A CA 1
ATOM 2217 C C . ARG A 1 296 ? 7.599 -7.499 28.475 1.00 78.44 296 ARG A C 1
ATOM 2219 O O . ARG A 1 296 ? 7.933 -6.629 27.674 1.00 78.44 296 ARG A O 1
ATOM 2226 N N . ASP A 1 297 ? 8.418 -8.463 28.893 1.00 72.19 297 ASP A N 1
ATOM 2227 C CA . ASP A 1 297 ? 9.846 -8.564 28.554 1.00 72.19 297 ASP A CA 1
ATOM 2228 C C . ASP A 1 297 ? 10.088 -9.107 27.139 1.00 72.19 297 ASP A C 1
ATOM 2230 O O . ASP A 1 297 ? 11.069 -8.731 26.495 1.00 72.19 297 ASP A O 1
ATOM 2234 N N . ASN A 1 298 ? 9.161 -9.913 26.608 1.00 67.81 298 ASN A N 1
ATOM 2235 C CA . ASN A 1 298 ? 9.172 -10.391 25.222 1.00 67.81 298 ASN A CA 1
ATOM 2236 C C . ASN A 1 298 ? 9.286 -9.235 24.194 1.00 67.81 298 ASN A C 1
ATOM 2238 O O . ASN A 1 298 ? 9.918 -9.389 23.152 1.00 67.81 298 ASN A O 1
ATOM 2242 N N . ALA A 1 299 ? 8.828 -8.027 24.543 1.00 55.38 299 ALA A N 1
ATOM 2243 C CA . ALA A 1 299 ? 8.940 -6.832 23.703 1.00 55.38 299 ALA A CA 1
ATOM 2244 C C . ALA A 1 299 ? 10.376 -6.361 23.410 1.00 55.38 299 ALA A C 1
ATOM 2246 O O . ALA A 1 299 ? 10.594 -5.646 22.431 1.00 55.38 299 ALA A O 1
ATOM 2247 N N . GLN A 1 300 ? 11.378 -6.756 24.207 1.00 50.75 300 GLN A N 1
ATOM 2248 C CA . GLN A 1 300 ? 12.775 -6.421 23.906 1.00 50.75 300 GLN A CA 1
ATOM 2249 C C . GLN A 1 300 ? 13.332 -7.192 22.698 1.00 50.75 300 GLN A C 1
ATOM 2251 O O . GLN A 1 300 ? 14.256 -6.693 22.054 1.00 50.75 300 GLN A O 1
ATOM 2256 N N . TYR A 1 301 ? 12.768 -8.354 22.344 1.00 48.53 301 TYR A N 1
ATOM 2257 C CA . TYR A 1 301 ? 13.220 -9.151 21.195 1.00 48.53 301 TYR A CA 1
ATOM 2258 C C . TYR A 1 301 ? 12.608 -8.694 19.860 1.00 48.53 301 TYR A C 1
ATOM 2260 O O . TYR A 1 301 ? 13.291 -8.765 18.836 1.00 48.53 301 TYR A O 1
ATOM 2268 N N . GLN A 1 302 ? 11.415 -8.084 19.874 1.00 56.16 302 GLN A N 1
ATOM 2269 C CA . GLN A 1 302 ? 10.820 -7.447 18.689 1.00 56.16 302 GLN A CA 1
ATOM 2270 C C . GLN A 1 302 ? 11.669 -6.281 18.150 1.00 56.16 302 GLN A C 1
ATOM 2272 O O . GLN A 1 302 ? 11.680 -6.035 16.949 1.00 56.16 302 GLN A O 1
ATOM 2277 N N . SER A 1 303 ? 12.454 -5.604 18.998 1.00 56.00 303 SER A N 1
ATOM 2278 C CA . SER A 1 303 ? 13.299 -4.460 18.616 1.00 56.00 303 SER A CA 1
ATOM 2279 C C . SER A 1 303 ? 14.278 -4.775 17.476 1.00 56.00 303 SER A C 1
ATOM 2281 O O . SER A 1 303 ? 14.244 -4.102 16.453 1.00 56.00 303 SER A O 1
ATOM 2283 N N . ALA A 1 304 ? 15.123 -5.806 17.578 1.00 57.56 304 ALA A N 1
ATOM 2284 C CA . ALA A 1 304 ? 16.170 -6.037 16.573 1.00 57.56 304 ALA A CA 1
ATOM 2285 C C . ALA A 1 304 ? 15.603 -6.392 15.185 1.00 57.56 304 ALA A C 1
ATOM 2287 O O . ALA A 1 304 ? 16.153 -5.981 14.161 1.00 57.56 304 ALA A O 1
ATOM 2288 N N . TYR A 1 305 ? 14.485 -7.118 15.147 1.00 56.06 305 TYR A N 1
ATOM 2289 C CA . TYR A 1 305 ? 13.833 -7.490 13.898 1.00 56.06 305 TYR A CA 1
ATOM 2290 C C . TYR A 1 305 ? 12.945 -6.379 13.335 1.00 56.06 305 TYR A C 1
ATOM 2292 O O . TYR A 1 305 ? 13.011 -6.120 12.139 1.00 56.06 305 TYR A O 1
ATOM 2300 N N . VAL A 1 306 ? 12.172 -5.670 14.165 1.00 62.31 306 VAL A N 1
ATOM 2301 C CA . VAL A 1 306 ? 11.427 -4.475 13.730 1.00 62.31 306 VAL A CA 1
ATOM 2302 C C . VAL A 1 306 ? 12.397 -3.419 13.193 1.00 62.31 306 VAL A C 1
ATOM 2304 O O . VAL A 1 306 ? 12.088 -2.776 12.198 1.00 62.31 306 VAL A O 1
ATOM 2307 N N . GLN A 1 307 ? 13.613 -3.306 13.745 1.00 65.81 307 GLN A N 1
ATOM 2308 C CA . GLN A 1 307 ? 14.690 -2.494 13.161 1.00 65.81 307 GLN A CA 1
ATOM 2309 C C . GLN A 1 307 ? 15.150 -3.022 11.791 1.00 65.81 307 GLN A C 1
ATOM 2311 O O . GLN A 1 307 ? 15.358 -2.232 10.871 1.00 65.81 307 GLN A O 1
ATOM 2316 N N . GLY A 1 308 ? 15.274 -4.343 11.624 1.00 62.44 308 GLY A N 1
ATOM 2317 C CA . GLY A 1 308 ? 15.572 -4.976 10.334 1.00 62.44 308 GLY A CA 1
ATOM 2318 C C . GLY A 1 308 ? 14.480 -4.740 9.284 1.00 62.44 308 GLY A C 1
ATOM 2319 O O . GLY A 1 308 ? 14.782 -4.296 8.176 1.00 62.44 308 GLY A O 1
ATOM 2320 N N . LEU A 1 309 ? 13.207 -4.945 9.645 1.00 65.00 309 LEU A N 1
ATOM 2321 C CA . LEU A 1 309 ? 12.045 -4.616 8.815 1.00 65.00 309 LEU A CA 1
ATOM 2322 C C . LEU A 1 309 ? 11.988 -3.130 8.498 1.00 65.00 309 LEU A C 1
ATOM 2324 O O . LEU A 1 309 ? 11.714 -2.772 7.363 1.00 65.00 309 LEU A O 1
ATOM 2328 N N . LYS A 1 310 ? 12.273 -2.258 9.466 1.00 71.31 310 LYS A N 1
ATOM 2329 C CA . LYS A 1 310 ? 12.300 -0.808 9.269 1.00 71.31 310 LYS A CA 1
ATOM 2330 C C . LYS A 1 310 ? 13.368 -0.426 8.263 1.00 71.31 310 LYS A C 1
ATOM 2332 O O . LYS A 1 310 ? 13.096 0.339 7.343 1.00 71.31 310 LYS A O 1
ATOM 2337 N N . GLN A 1 311 ? 14.574 -0.971 8.409 1.00 70.31 311 GLN A N 1
ATOM 2338 C CA . GLN A 1 311 ? 15.664 -0.724 7.476 1.00 70.31 311 GLN A CA 1
ATOM 2339 C C . GLN A 1 311 ? 15.314 -1.242 6.077 1.00 70.31 311 GLN A C 1
ATOM 2341 O O . GLN A 1 311 ? 15.545 -0.544 5.089 1.00 70.31 311 GLN A O 1
ATOM 2346 N N . GLN A 1 312 ? 14.713 -2.430 5.983 1.00 65.44 312 GLN A N 1
ATOM 2347 C CA . GLN A 1 312 ? 14.285 -3.016 4.718 1.00 65.44 312 GLN A CA 1
ATOM 2348 C C . GLN A 1 312 ? 13.145 -2.226 4.066 1.00 65.44 312 GLN A C 1
ATOM 2350 O O . GLN A 1 312 ? 13.255 -1.872 2.897 1.00 65.44 312 GLN A O 1
ATOM 2355 N N . ALA A 1 313 ? 12.078 -1.916 4.799 1.00 69.50 313 ALA A N 1
ATOM 2356 C CA . ALA A 1 313 ? 10.935 -1.152 4.314 1.00 69.50 313 ALA A CA 1
ATOM 2357 C C . ALA A 1 313 ? 11.348 0.275 3.931 1.00 69.50 313 ALA A C 1
ATOM 2359 O O . ALA A 1 313 ? 10.965 0.754 2.868 1.00 69.50 313 ALA A O 1
ATOM 2360 N N . GLY A 1 314 ? 12.221 0.913 4.716 1.00 73.00 314 GLY A N 1
ATOM 2361 C CA . GLY A 1 314 ? 12.799 2.216 4.387 1.00 73.00 314 GLY A CA 1
ATOM 2362 C C . GLY A 1 314 ? 13.649 2.173 3.120 1.00 73.00 314 GLY A C 1
ATOM 2363 O O . GLY A 1 314 ? 13.533 3.051 2.269 1.00 73.00 314 GLY A O 1
ATOM 2364 N N . THR A 1 315 ? 14.445 1.115 2.943 1.00 70.50 315 THR A N 1
ATOM 2365 C CA . THR A 1 315 ? 15.216 0.890 1.711 1.00 70.50 315 THR A CA 1
ATOM 2366 C C . THR A 1 315 ? 14.292 0.639 0.515 1.00 70.50 315 THR A C 1
ATOM 2368 O O . THR A 1 315 ? 14.496 1.221 -0.547 1.00 70.50 315 THR A O 1
ATOM 2371 N N . ASN A 1 316 ? 13.250 -0.183 0.674 1.00 68.44 316 ASN A N 1
ATOM 2372 C CA . ASN A 1 316 ? 12.252 -0.443 -0.365 1.00 68.44 316 ASN A CA 1
ATOM 2373 C C . ASN A 1 316 ? 11.541 0.847 -0.782 1.00 68.44 316 ASN A C 1
ATOM 2375 O O . ASN A 1 316 ? 11.390 1.096 -1.974 1.00 68.44 316 ASN A O 1
ATOM 2379 N N . TYR A 1 317 ? 11.167 1.686 0.185 1.00 73.31 317 TYR A N 1
ATOM 2380 C CA . TYR A 1 317 ? 10.542 2.973 -0.076 1.00 73.31 317 TYR A CA 1
ATOM 2381 C C . TYR A 1 317 ? 11.475 3.920 -0.835 1.00 73.31 317 TYR A C 1
ATOM 2383 O O . TYR A 1 317 ? 11.095 4.432 -1.882 1.00 73.31 317 TYR A O 1
ATOM 2391 N N . GLN A 1 318 ? 12.724 4.080 -0.386 1.00 75.62 318 GLN A N 1
ATOM 2392 C CA . GLN A 1 318 ? 13.724 4.894 -1.090 1.00 75.62 318 GLN A CA 1
ATOM 2393 C C . GLN A 1 318 ? 13.971 4.400 -2.522 1.00 75.62 318 GLN A C 1
ATOM 2395 O O . GLN A 1 318 ? 14.070 5.201 -3.451 1.00 75.62 318 GLN A O 1
ATOM 2400 N N . ASN A 1 319 ? 14.036 3.081 -2.717 1.00 67.31 319 ASN A N 1
ATOM 2401 C CA . ASN A 1 319 ? 14.186 2.481 -4.040 1.00 67.31 319 ASN A CA 1
ATOM 2402 C C . ASN A 1 319 ? 12.972 2.758 -4.931 1.00 67.31 319 ASN A C 1
ATOM 2404 O O . ASN A 1 319 ? 13.144 3.062 -6.110 1.00 67.31 319 ASN A O 1
ATOM 2408 N N . ALA A 1 320 ? 11.761 2.676 -4.380 1.00 70.06 320 ALA A N 1
ATOM 2409 C CA . ALA A 1 320 ? 10.542 2.975 -5.113 1.00 70.06 320 ALA A CA 1
ATOM 2410 C C . ALA A 1 320 ? 10.465 4.464 -5.490 1.00 70.06 320 ALA A C 1
ATOM 2412 O O . ALA A 1 320 ? 10.169 4.774 -6.639 1.00 70.06 320 ALA A O 1
ATOM 2413 N N . GLN A 1 321 ? 10.842 5.382 -4.590 1.00 74.06 321 GLN A N 1
ATOM 2414 C CA . GLN A 1 321 ? 10.956 6.814 -4.905 1.00 74.06 321 GLN A CA 1
ATOM 2415 C C . GLN A 1 321 ? 11.965 7.073 -6.033 1.00 74.06 321 GLN A C 1
ATOM 2417 O O . GLN A 1 321 ? 11.656 7.772 -6.996 1.00 74.06 321 GLN A O 1
ATOM 2422 N N . ALA A 1 322 ? 13.143 6.445 -5.971 1.00 71.12 322 ALA A N 1
ATOM 2423 C CA . ALA A 1 322 ? 14.141 6.554 -7.031 1.00 71.12 322 ALA A CA 1
ATOM 2424 C C . ALA A 1 322 ? 13.635 5.998 -8.379 1.00 71.12 322 ALA A C 1
ATOM 2426 O O . ALA A 1 322 ? 13.992 6.528 -9.434 1.00 71.12 322 ALA A O 1
ATOM 2427 N N . ALA A 1 323 ? 12.797 4.954 -8.360 1.00 67.12 323 ALA A N 1
ATOM 2428 C CA . ALA A 1 323 ? 12.147 4.428 -9.558 1.00 67.12 323 ALA A CA 1
ATOM 2429 C C . ALA A 1 323 ? 11.128 5.423 -10.144 1.00 67.12 323 ALA A C 1
ATOM 2431 O O . ALA A 1 323 ? 11.103 5.587 -11.363 1.00 67.12 323 ALA A O 1
ATOM 2432 N N . VAL A 1 324 ? 10.357 6.142 -9.311 1.00 73.19 324 VAL A N 1
ATOM 2433 C CA . VAL A 1 324 ? 9.468 7.231 -9.773 1.00 73.19 324 VAL A CA 1
ATOM 2434 C C . VAL A 1 324 ? 10.275 8.328 -10.459 1.00 73.19 324 VAL A C 1
ATOM 2436 O O . VAL A 1 324 ? 9.979 8.686 -11.600 1.00 73.19 324 VAL A O 1
ATOM 2439 N N . ASP A 1 325 ? 11.327 8.822 -9.802 1.00 73.44 325 ASP A N 1
ATOM 2440 C CA . ASP A 1 325 ? 12.174 9.891 -10.340 1.00 73.44 325 ASP A CA 1
ATOM 2441 C C . ASP A 1 325 ? 12.789 9.495 -11.688 1.00 73.44 325 ASP A C 1
ATOM 2443 O O . ASP A 1 325 ? 12.840 10.295 -12.628 1.00 73.44 325 ASP A O 1
ATOM 2447 N N . LYS A 1 326 ? 13.244 8.242 -11.807 1.00 69.94 326 LYS A N 1
ATOM 2448 C CA . LYS A 1 326 ? 13.837 7.721 -13.039 1.00 69.94 326 LYS A CA 1
ATOM 2449 C C . LYS A 1 326 ? 12.799 7.543 -14.149 1.00 69.94 326 LYS A C 1
ATOM 2451 O O . LYS A 1 326 ? 13.049 8.001 -15.265 1.00 69.94 326 LYS A O 1
ATOM 2456 N N . ALA A 1 327 ? 11.648 6.939 -13.852 1.00 70.62 327 ALA A N 1
ATOM 2457 C CA . ALA A 1 327 ? 10.562 6.761 -14.815 1.00 70.62 327 ALA A CA 1
ATOM 2458 C C . ALA A 1 327 ? 10.071 8.114 -15.352 1.00 70.62 327 ALA A C 1
ATOM 2460 O O . ALA A 1 327 ? 9.878 8.277 -16.555 1.00 70.62 327 ALA A O 1
ATOM 2461 N N . LEU A 1 328 ? 9.979 9.125 -14.486 1.00 73.19 328 LEU A N 1
ATOM 2462 C CA . LEU A 1 328 ? 9.638 10.487 -14.876 1.00 73.19 328 LEU A CA 1
ATOM 2463 C C . LEU A 1 328 ? 10.675 11.112 -15.813 1.00 73.19 328 LEU A C 1
ATOM 2465 O O . LEU A 1 328 ? 10.310 11.730 -16.814 1.00 73.19 328 LEU A O 1
ATOM 2469 N N . GLN A 1 329 ? 11.965 11.003 -15.483 1.00 71.69 329 GLN A N 1
ATOM 2470 C CA . GLN A 1 329 ? 13.032 11.541 -16.329 1.00 71.69 329 GLN A CA 1
ATOM 2471 C C . GLN A 1 329 ? 12.986 10.924 -17.727 1.00 71.69 329 GLN A C 1
ATOM 2473 O O . GLN A 1 329 ? 13.080 11.650 -18.718 1.00 71.69 329 GLN A O 1
ATOM 2478 N N . ASN A 1 330 ? 12.801 9.605 -17.801 1.00 71.88 330 ASN A N 1
ATOM 2479 C CA . ASN A 1 330 ? 12.694 8.879 -19.062 1.00 71.88 330 ASN A CA 1
ATOM 2480 C C . ASN A 1 330 ? 11.436 9.308 -19.836 1.00 71.88 330 ASN A C 1
ATOM 2482 O O . ASN A 1 330 ? 11.529 9.642 -21.017 1.00 71.88 330 ASN A O 1
ATOM 2486 N N . PHE A 1 331 ? 10.291 9.420 -19.157 1.00 76.56 331 PHE A N 1
ATOM 2487 C CA . PHE A 1 331 ? 9.042 9.894 -19.751 1.00 76.56 331 PHE A CA 1
ATOM 2488 C C . PHE A 1 331 ? 9.170 11.313 -20.325 1.00 76.56 331 PHE A C 1
ATOM 2490 O O . PHE A 1 331 ? 8.816 11.540 -21.478 1.00 76.56 331 PHE A O 1
ATOM 2497 N N . ARG A 1 332 ? 9.755 12.262 -19.579 1.00 73.38 332 ARG A N 1
ATOM 2498 C CA . ARG A 1 332 ? 9.986 13.644 -20.047 1.00 73.38 332 ARG A CA 1
ATOM 2499 C C . ARG A 1 332 ? 10.955 13.711 -21.222 1.00 73.38 332 ARG A C 1
ATOM 2501 O O . ARG A 1 332 ? 10.714 14.444 -22.179 1.00 73.38 332 ARG A O 1
ATOM 2508 N N . ALA A 1 333 ? 12.051 12.955 -21.166 1.00 74.69 333 ALA A N 1
ATOM 2509 C CA . ALA A 1 333 ? 13.009 12.900 -22.265 1.00 74.69 333 ALA A CA 1
ATOM 2510 C C . ALA A 1 333 ? 12.347 12.371 -23.547 1.00 74.69 333 ALA A C 1
ATOM 2512 O O . ALA A 1 333 ? 12.516 12.957 -24.619 1.00 74.69 333 ALA A O 1
ATOM 2513 N N . GLN A 1 334 ? 11.536 11.318 -23.428 1.00 80.31 334 GLN A N 1
ATOM 2514 C CA . GLN A 1 334 ? 10.806 10.761 -24.560 1.00 80.31 334 GLN A CA 1
ATOM 2515 C C . GLN A 1 334 ? 9.694 11.677 -25.056 1.00 80.31 334 GLN A C 1
ATOM 2517 O O . GLN A 1 334 ? 9.495 11.778 -26.260 1.00 80.31 334 GLN A O 1
ATOM 2522 N N . GLN A 1 335 ? 9.004 12.384 -24.165 1.00 75.75 335 GLN A N 1
ATOM 2523 C CA . GLN A 1 335 ? 7.995 13.370 -24.537 1.00 75.75 335 GLN A CA 1
ATOM 2524 C C . GLN A 1 335 ? 8.608 14.463 -25.425 1.00 75.75 335 GLN A C 1
ATOM 2526 O O . GLN A 1 335 ? 8.047 14.788 -26.469 1.00 75.75 335 GLN A O 1
ATOM 2531 N N . LEU A 1 336 ? 9.783 14.989 -25.058 1.00 75.19 336 LEU A N 1
ATOM 2532 C CA . LEU A 1 336 ? 10.506 15.970 -25.876 1.00 75.19 336 LEU A CA 1
ATOM 2533 C C . LEU A 1 336 ? 10.934 15.382 -27.231 1.00 75.19 336 LEU A C 1
ATOM 2535 O O . LEU A 1 336 ? 10.855 16.067 -28.252 1.00 75.19 336 LEU A O 1
ATOM 2539 N N . LYS A 1 337 ? 11.352 14.108 -27.263 1.00 79.44 337 LYS A N 1
ATOM 2540 C CA . LYS A 1 337 ? 11.697 13.398 -28.506 1.00 79.44 337 LYS A CA 1
ATOM 2541 C C . LYS A 1 337 ? 10.472 13.220 -29.409 1.00 79.44 337 LYS A C 1
ATOM 2543 O O . LYS A 1 337 ? 10.535 13.585 -30.580 1.00 79.44 337 LYS A O 1
ATOM 2548 N N . ALA A 1 338 ? 9.351 12.751 -28.863 1.00 79.12 338 ALA A N 1
ATOM 2549 C CA . ALA A 1 338 ? 8.085 12.610 -29.575 1.00 79.12 338 ALA A CA 1
ATOM 2550 C C . ALA A 1 338 ? 7.573 13.964 -30.088 1.00 79.12 338 ALA A C 1
ATOM 2552 O O . ALA A 1 338 ? 7.158 14.054 -31.237 1.00 79.12 338 ALA A O 1
ATOM 2553 N N . GLN A 1 339 ? 7.686 15.037 -29.298 1.00 76.62 339 GLN A N 1
ATOM 2554 C CA . GLN A 1 339 ? 7.328 16.390 -29.732 1.00 76.62 339 GLN A CA 1
ATOM 2555 C C . GLN A 1 339 ? 8.188 16.861 -30.912 1.00 76.62 339 GLN A C 1
ATOM 2557 O O . GLN A 1 339 ? 7.662 17.388 -31.887 1.00 76.62 339 GLN A O 1
ATOM 2562 N N . SER A 1 340 ? 9.505 16.651 -30.844 1.00 78.94 340 SER A N 1
ATOM 2563 C CA . SER A 1 340 ? 10.429 16.997 -31.930 1.00 78.94 340 SER A CA 1
ATOM 2564 C C . SER A 1 340 ? 10.102 16.243 -33.226 1.00 78.94 340 SER A C 1
ATOM 2566 O O . SER A 1 340 ? 10.037 16.841 -34.300 1.00 78.94 340 SER A O 1
ATOM 2568 N N . ILE A 1 341 ? 9.826 14.937 -33.134 1.00 81.19 341 ILE A N 1
ATOM 2569 C CA . ILE A 1 341 ? 9.433 14.119 -34.289 1.00 81.19 341 ILE A CA 1
ATOM 2570 C C . ILE A 1 341 ? 8.052 14.542 -34.812 1.00 81.19 341 ILE A C 1
ATOM 2572 O O . ILE A 1 341 ? 7.877 14.659 -36.022 1.00 81.19 341 ILE A O 1
ATOM 2576 N N . GLY A 1 342 ? 7.109 14.871 -33.926 1.00 74.38 342 GLY A N 1
ATOM 2577 C CA . GLY A 1 342 ? 5.793 15.401 -34.284 1.00 74.38 342 GLY A CA 1
ATOM 2578 C C . GLY A 1 342 ? 5.867 16.720 -35.061 1.00 74.38 342 GLY A C 1
ATOM 2579 O O . GLY A 1 342 ? 5.161 16.882 -36.053 1.00 74.38 342 GLY A O 1
ATOM 2580 N N . ILE A 1 343 ? 6.782 17.624 -34.690 1.00 77.56 343 ILE A N 1
ATOM 2581 C CA . ILE A 1 343 ? 7.060 18.864 -35.439 1.00 77.56 343 ILE A CA 1
ATOM 2582 C C . ILE A 1 343 ? 7.584 18.550 -36.850 1.00 77.56 343 ILE A C 1
ATOM 2584 O O . ILE A 1 343 ? 7.227 19.243 -37.803 1.00 77.56 343 ILE A O 1
ATOM 2588 N N . ASN A 1 344 ? 8.414 17.516 -37.018 1.00 81.56 344 ASN A N 1
ATOM 2589 C CA . ASN A 1 344 ? 8.902 17.105 -38.341 1.00 81.56 344 ASN A CA 1
ATOM 2590 C C . ASN A 1 344 ? 7.802 16.435 -39.174 1.00 81.56 344 ASN A C 1
ATOM 2592 O O . ASN A 1 344 ? 7.677 16.719 -40.365 1.00 81.56 344 ASN A O 1
ATOM 2596 N N . PHE A 1 345 ? 6.968 15.603 -38.551 1.00 78.00 345 PHE A N 1
ATOM 2597 C CA . PHE A 1 345 ? 5.775 15.046 -39.182 1.00 78.00 345 PHE A CA 1
ATOM 2598 C C . PHE A 1 345 ? 4.848 16.162 -39.695 1.00 78.00 345 PHE A C 1
ATOM 2600 O O . PHE A 1 345 ? 4.430 16.120 -40.851 1.00 78.00 345 PHE A O 1
ATOM 2607 N N . GLU A 1 346 ? 4.628 17.213 -38.898 1.00 74.12 346 GLU A N 1
ATOM 2608 C CA . GLU A 1 346 ? 3.837 18.390 -39.279 1.00 74.12 346 GLU A CA 1
ATOM 2609 C C . GLU A 1 346 ? 4.461 19.187 -40.428 1.00 74.12 346 GLU A C 1
ATOM 2611 O O . GLU A 1 346 ? 3.816 19.449 -41.440 1.00 74.12 346 GLU A O 1
ATOM 2616 N N . ASN A 1 347 ? 5.718 19.602 -40.271 1.00 74.31 347 ASN A N 1
ATOM 2617 C CA . ASN A 1 347 ? 6.323 20.607 -41.146 1.00 74.31 347 ASN A CA 1
ATOM 2618 C C . ASN A 1 347 ? 6.965 20.019 -42.403 1.00 74.31 347 ASN A C 1
ATOM 2620 O O . ASN A 1 347 ? 7.230 20.763 -43.347 1.00 74.31 347 ASN A O 1
ATOM 2624 N N . ILE A 1 348 ? 7.244 18.714 -42.416 1.00 75.38 348 ILE A N 1
ATOM 2625 C CA . ILE A 1 348 ? 7.929 18.034 -43.521 1.00 75.38 348 ILE A CA 1
ATOM 2626 C C . ILE A 1 348 ? 7.035 16.952 -44.132 1.00 75.38 348 ILE A C 1
ATOM 2628 O O . ILE A 1 348 ? 6.932 16.889 -45.352 1.00 75.38 348 ILE A O 1
ATOM 2632 N N . GLY A 1 349 ? 6.349 16.144 -43.316 1.00 70.88 349 GLY A N 1
ATOM 2633 C CA . GLY A 1 349 ? 5.480 15.069 -43.810 1.00 70.88 349 GLY A CA 1
ATOM 2634 C C . GLY A 1 349 ? 4.177 15.571 -44.448 1.00 70.88 349 GLY A C 1
ATOM 2635 O O . GLY A 1 349 ? 3.830 15.182 -45.562 1.00 70.88 349 GLY A O 1
ATOM 2636 N N . LEU A 1 350 ? 3.442 16.456 -43.766 1.00 66.38 350 LEU A N 1
ATOM 2637 C CA . LEU A 1 350 ? 2.116 16.911 -44.217 1.00 66.38 350 LEU A CA 1
ATOM 2638 C C . LEU A 1 350 ? 2.092 17.764 -45.502 1.00 66.38 350 LEU A C 1
ATOM 2640 O O . LEU A 1 350 ? 1.132 17.613 -46.265 1.00 66.38 350 LEU A O 1
ATOM 2644 N N . PRO A 1 351 ? 3.081 18.635 -45.798 1.00 65.38 351 PRO A N 1
ATOM 2645 C CA . PRO A 1 351 ? 3.088 19.427 -47.031 1.00 65.38 351 PRO A CA 1
ATOM 2646 C C . PRO A 1 351 ? 3.075 18.600 -48.328 1.00 65.38 351 PRO A C 1
ATOM 2648 O O . PRO A 1 351 ? 2.768 19.154 -49.383 1.00 65.38 351 PRO A O 1
ATOM 2651 N N . GLU A 1 352 ? 3.357 17.293 -48.266 1.00 58.00 352 GLU A N 1
ATOM 2652 C CA . GLU A 1 352 ? 3.305 16.368 -49.407 1.00 58.00 352 GLU A CA 1
ATOM 2653 C C . GLU A 1 352 ? 1.895 15.794 -49.684 1.00 58.00 352 GLU A C 1
ATOM 2655 O O . GLU A 1 352 ? 1.692 15.136 -50.707 1.00 58.00 352 GLU A O 1
ATOM 2660 N N . TYR A 1 353 ? 0.892 16.046 -48.826 1.00 57.59 353 TYR A N 1
ATOM 2661 C CA . TYR A 1 353 ? -0.412 15.370 -48.891 1.00 57.59 353 TYR A CA 1
ATOM 2662 C C . TYR A 1 353 ? -1.600 16.285 -49.274 1.00 57.59 353 TYR A C 1
ATOM 2664 O O . TYR A 1 353 ? -2.004 17.185 -48.541 1.00 57.59 353 TYR A O 1
ATOM 2672 N N . GLU A 1 354 ? -2.257 16.006 -50.409 1.00 52.75 354 GLU A N 1
ATOM 2673 C CA . GLU A 1 354 ? -3.317 16.836 -51.031 1.00 52.75 354 GLU A CA 1
ATOM 2674 C C . GLU A 1 354 ? -4.735 16.741 -50.395 1.00 52.75 354 GLU A C 1
ATOM 2676 O O . GLU A 1 354 ? -5.754 16.956 -51.056 1.00 52.75 354 GLU A O 1
ATOM 2681 N N . ARG A 1 355 ? -4.862 16.457 -49.088 1.00 57.09 355 ARG A N 1
ATOM 2682 C CA . ARG A 1 355 ? -6.162 16.484 -48.370 1.00 57.09 355 ARG A CA 1
ATOM 2683 C C . ARG A 1 355 ? -6.071 17.181 -47.011 1.00 57.09 355 ARG A C 1
ATOM 2685 O O . ARG A 1 355 ? -6.136 16.528 -45.971 1.00 57.09 355 ARG A O 1
ATOM 2692 N N . LYS A 1 356 ? -6.002 18.517 -47.047 1.00 58.59 356 LYS A N 1
ATOM 2693 C CA . LYS A 1 356 ? -5.869 19.399 -45.871 1.00 58.59 356 LYS A CA 1
ATOM 2694 C C . LYS A 1 356 ? -6.776 19.035 -44.686 1.00 58.59 356 LYS A C 1
ATOM 2696 O O . LYS A 1 356 ? -6.253 18.777 -43.621 1.00 58.59 356 LYS A O 1
ATOM 2701 N N . ALA A 1 357 ? -8.088 18.874 -44.872 1.00 59.56 357 ALA A N 1
ATOM 2702 C CA . ALA A 1 357 ? -9.012 18.721 -43.734 1.00 59.56 357 ALA A CA 1
ATOM 2703 C C . ALA A 1 357 ? -8.884 17.400 -42.938 1.00 59.56 357 ALA A C 1
ATOM 2705 O O . ALA A 1 357 ? -9.072 17.389 -41.726 1.00 59.56 357 ALA A O 1
ATOM 2706 N N . ILE A 1 358 ? -8.583 16.272 -43.598 1.00 60.69 358 ILE A N 1
ATOM 2707 C CA . ILE A 1 358 ? -8.380 14.981 -42.905 1.00 60.69 358 ILE A CA 1
ATOM 2708 C C . ILE A 1 358 ? -7.007 14.959 -42.228 1.00 60.69 358 ILE A C 1
ATOM 2710 O O . ILE A 1 358 ? -6.876 14.480 -41.106 1.00 60.69 358 ILE A O 1
ATOM 2714 N N . ALA A 1 359 ? -5.997 15.505 -42.904 1.00 62.38 359 ALA A N 1
ATOM 2715 C CA . ALA A 1 359 ? -4.643 15.605 -42.383 1.00 62.38 359 ALA A CA 1
ATOM 2716 C C . ALA A 1 359 ? -4.554 16.563 -41.177 1.00 62.38 359 ALA A C 1
ATOM 2718 O O . ALA A 1 359 ? -3.890 16.242 -40.198 1.00 62.38 359 ALA A O 1
ATOM 2719 N N . GLU A 1 360 ? -5.287 17.681 -41.214 1.00 67.75 360 GLU A N 1
ATOM 2720 C CA . GLU A 1 360 ? -5.427 18.639 -40.109 1.00 67.75 360 GLU A CA 1
ATOM 2721 C C . GLU A 1 360 ? -6.070 17.982 -38.876 1.00 67.75 360 GLU A C 1
ATOM 2723 O O . GLU A 1 360 ? -5.525 18.091 -37.783 1.00 67.75 360 GLU A O 1
ATOM 2728 N N . ALA A 1 361 ? -7.155 17.214 -39.042 1.00 69.25 361 ALA A N 1
ATOM 2729 C CA . ALA A 1 361 ? -7.809 16.516 -37.928 1.00 69.25 361 ALA A CA 1
ATOM 2730 C C . ALA A 1 361 ? -6.917 15.434 -37.282 1.00 69.25 361 ALA A C 1
ATOM 2732 O O . ALA A 1 361 ? -6.891 15.294 -36.061 1.00 69.25 361 ALA A O 1
ATOM 2733 N N . ILE A 1 362 ? -6.168 14.672 -38.088 1.00 68.56 362 ILE A N 1
ATOM 2734 C CA . ILE A 1 362 ? -5.199 13.676 -37.592 1.00 68.56 362 ILE A CA 1
ATOM 2735 C C . ILE A 1 362 ? -4.055 14.372 -36.842 1.00 68.56 362 ILE A C 1
ATOM 2737 O O . ILE A 1 362 ? -3.637 13.900 -35.785 1.00 68.56 362 ILE A O 1
ATOM 2741 N N . PHE A 1 363 ? -3.575 15.509 -37.352 1.00 68.81 363 PHE A N 1
ATOM 2742 C CA . PHE A 1 363 ? -2.536 16.296 -36.696 1.00 68.81 363 PHE A CA 1
ATOM 2743 C C . PHE A 1 363 ? -3.003 16.887 -35.362 1.00 68.81 363 PHE A C 1
ATOM 2745 O O . PHE A 1 363 ? -2.297 16.750 -34.368 1.00 68.81 363 PHE A O 1
ATOM 2752 N N . GLU A 1 364 ? -4.196 17.485 -35.302 1.00 74.06 364 GLU A N 1
ATOM 2753 C CA . GLU A 1 364 ? -4.753 18.024 -34.055 1.00 74.06 364 GLU A CA 1
ATOM 2754 C C . GLU A 1 364 ? -4.882 16.939 -32.976 1.00 74.06 364 GLU A C 1
ATOM 2756 O O . GLU A 1 364 ? -4.545 17.183 -31.816 1.00 74.06 364 GLU A O 1
ATOM 2761 N N . LEU A 1 365 ? -5.275 15.716 -33.357 1.00 74.38 365 LEU A N 1
ATOM 2762 C CA . LEU A 1 365 ? -5.313 14.569 -32.444 1.00 74.38 365 LEU A CA 1
ATOM 2763 C C . LEU A 1 365 ? -3.917 14.150 -31.978 1.00 74.38 365 LEU A C 1
ATOM 2765 O O . LEU A 1 365 ? -3.700 13.960 -30.782 1.00 74.38 365 LEU A O 1
ATOM 2769 N N . ALA A 1 366 ? -2.956 14.035 -32.893 1.00 67.88 366 ALA A N 1
ATOM 2770 C CA . ALA A 1 366 ? -1.595 13.644 -32.543 1.00 67.88 366 ALA A CA 1
ATOM 2771 C C . ALA A 1 366 ? -0.864 14.727 -31.720 1.00 67.88 366 ALA A C 1
ATOM 2773 O O . ALA A 1 366 ? -0.069 14.411 -30.838 1.00 67.88 366 ALA A O 1
ATOM 2774 N N . GLY A 1 367 ? -1.154 16.009 -31.950 1.00 70.81 367 GLY A N 1
ATOM 2775 C CA . GLY A 1 367 ? -0.679 17.119 -31.124 1.00 70.81 367 GLY A CA 1
ATOM 2776 C C . GLY A 1 367 ? -1.310 17.108 -29.730 1.00 70.81 367 GLY A C 1
ATOM 2777 O O . GLY A 1 367 ? -0.605 17.266 -28.730 1.00 70.81 367 GLY A O 1
ATOM 2778 N N . ALA A 1 368 ? -2.619 16.839 -29.640 1.00 77.19 368 ALA A N 1
ATOM 2779 C CA . ALA A 1 368 ? -3.314 16.674 -28.366 1.00 77.19 368 ALA A CA 1
ATOM 2780 C C . ALA A 1 368 ? -2.709 15.534 -27.528 1.00 77.19 368 ALA A C 1
ATOM 2782 O O . ALA A 1 368 ? -2.528 15.704 -26.326 1.00 77.19 368 ALA A O 1
ATOM 2783 N N . VAL A 1 369 ? -2.307 14.421 -28.151 1.00 71.94 369 VAL A N 1
ATOM 2784 C CA . VAL A 1 369 ? -1.594 13.303 -27.498 1.00 71.94 369 VAL A CA 1
ATOM 2785 C C . VAL A 1 369 ? -0.311 13.762 -26.799 1.00 71.94 369 VAL A C 1
ATOM 2787 O O . VAL A 1 369 ? -0.095 13.422 -25.636 1.00 71.94 369 VAL A O 1
ATOM 2790 N N . VAL A 1 370 ? 0.517 14.575 -27.458 1.00 68.75 370 VAL A N 1
ATOM 2791 C CA . VAL A 1 370 ? 1.784 15.061 -26.881 1.00 68.75 370 VAL A CA 1
ATOM 2792 C C . VAL A 1 370 ? 1.553 16.088 -25.774 1.00 68.75 370 VAL A C 1
ATOM 2794 O O . VAL A 1 370 ? 2.214 16.022 -24.734 1.00 68.75 370 VAL A O 1
ATOM 2797 N N . VAL A 1 371 ? 0.608 17.018 -25.959 1.00 76.94 371 VAL A N 1
ATOM 2798 C CA . VAL A 1 371 ? 0.238 17.997 -24.919 1.00 76.94 371 VAL A CA 1
ATOM 2799 C C . VAL A 1 371 ? -0.318 17.283 -23.688 1.00 76.94 371 VAL A C 1
ATOM 2801 O O . VAL A 1 371 ? 0.070 17.597 -22.563 1.00 76.94 371 VAL A O 1
ATOM 2804 N N . PHE A 1 372 ? -1.176 16.284 -23.902 1.00 79.06 372 PHE A N 1
ATOM 2805 C CA . PHE A 1 372 ? -1.737 15.458 -22.844 1.00 79.06 372 PHE A CA 1
ATOM 2806 C C . PHE A 1 372 ? -0.645 14.702 -22.080 1.00 79.06 372 PHE A C 1
ATOM 2808 O O . PHE A 1 372 ? -0.583 14.793 -20.855 1.00 79.06 372 PHE A O 1
ATOM 2815 N N . ALA A 1 373 ? 0.264 14.022 -22.785 1.00 68.12 373 ALA A N 1
ATOM 2816 C CA . ALA A 1 373 ? 1.385 13.330 -22.159 1.00 68.12 373 ALA A CA 1
ATOM 2817 C C . ALA A 1 373 ? 2.269 14.295 -21.350 1.00 68.12 373 ALA A C 1
ATOM 2819 O O . ALA A 1 373 ? 2.607 14.005 -20.207 1.00 68.12 373 ALA A O 1
ATOM 2820 N N . GLY A 1 374 ? 2.573 15.482 -21.877 1.00 68.25 374 GLY A N 1
ATOM 2821 C CA . GLY A 1 374 ? 3.323 16.499 -21.136 1.00 68.25 374 GLY A CA 1
ATOM 2822 C C . GLY A 1 374 ? 2.659 16.951 -19.846 1.00 68.25 374 GLY A C 1
ATOM 2823 O O . GLY A 1 374 ? 3.311 17.034 -18.806 1.00 68.25 374 GLY A O 1
ATOM 2824 N N . ALA A 1 375 ? 1.349 17.177 -19.893 1.00 74.81 375 ALA A N 1
ATOM 2825 C CA . ALA A 1 375 ? 0.573 17.515 -18.712 1.00 74.81 375 ALA A CA 1
ATOM 2826 C C . ALA A 1 375 ? 0.587 16.380 -17.671 1.00 74.81 375 ALA A C 1
ATOM 2828 O O . ALA A 1 375 ? 0.735 16.643 -16.480 1.00 74.81 375 ALA A O 1
ATOM 2829 N N . ILE A 1 376 ? 0.514 15.119 -18.108 1.00 72.19 376 ILE A N 1
ATOM 2830 C CA . ILE A 1 376 ? 0.617 13.937 -17.237 1.00 72.19 376 ILE A CA 1
ATOM 2831 C C . ILE A 1 376 ? 1.980 13.870 -16.528 1.00 72.19 376 ILE A C 1
ATOM 2833 O O . ILE A 1 376 ? 2.023 13.610 -15.326 1.00 72.19 376 ILE A O 1
ATOM 2837 N N . ALA A 1 377 ? 3.084 14.185 -17.216 1.00 65.12 377 ALA A N 1
ATOM 2838 C CA . ALA A 1 377 ? 4.421 14.240 -16.605 1.00 65.12 377 ALA A CA 1
ATOM 2839 C C . ALA A 1 377 ? 4.544 15.300 -15.498 1.00 65.12 377 ALA A C 1
ATOM 2841 O O . ALA A 1 377 ? 5.350 15.164 -14.577 1.00 65.12 377 ALA A O 1
ATOM 2842 N N . LEU A 1 378 ? 3.825 16.411 -15.639 1.00 66.56 378 LEU A N 1
ATOM 2843 C CA . LEU A 1 378 ? 3.847 17.517 -14.684 1.00 66.56 378 LEU A CA 1
ATOM 2844 C C . LEU A 1 378 ? 2.949 17.209 -13.479 1.00 66.56 378 LEU A C 1
ATOM 2846 O O . LEU A 1 378 ? 3.407 17.319 -12.341 1.00 66.56 378 LEU A O 1
ATOM 2850 N N . MET A 1 379 ? 1.742 16.682 -13.729 1.00 68.94 379 MET A N 1
ATOM 2851 C CA . MET A 1 379 ? 0.840 16.187 -12.680 1.00 68.94 379 MET A CA 1
ATOM 2852 C C . MET A 1 379 ? 1.517 15.106 -11.822 1.00 68.94 379 MET A C 1
ATOM 2854 O O . MET A 1 379 ? 1.495 15.185 -10.602 1.00 68.94 379 MET A O 1
ATOM 2858 N N . ALA A 1 380 ? 2.238 14.158 -12.423 1.00 61.19 380 ALA A N 1
ATOM 2859 C CA . ALA A 1 380 ? 2.887 13.055 -11.707 1.00 61.19 380 ALA A CA 1
ATOM 2860 C C . ALA A 1 380 ? 3.902 13.454 -10.604 1.00 61.19 380 ALA A C 1
ATOM 2862 O O . ALA A 1 380 ? 4.265 12.610 -9.785 1.00 61.19 380 ALA A O 1
ATOM 2863 N N . VAL A 1 381 ? 4.364 14.709 -10.557 1.00 56.56 381 VAL A N 1
ATOM 2864 C CA . VAL A 1 381 ? 5.286 15.214 -9.517 1.00 56.56 381 VAL A CA 1
ATOM 2865 C C . VAL A 1 381 ? 4.748 16.387 -8.708 1.00 56.56 381 VAL A C 1
ATOM 2867 O O . VAL A 1 381 ? 5.516 17.046 -8.006 1.00 56.56 381 VAL A O 1
ATOM 2870 N N . GLY A 1 382 ? 3.457 16.694 -8.839 1.00 57.59 382 GLY A N 1
ATOM 2871 C CA . GLY A 1 382 ? 2.838 17.821 -8.144 1.00 57.59 382 GLY A CA 1
ATOM 2872 C C . GLY A 1 382 ? 3.467 19.173 -8.455 1.00 57.59 382 GLY A C 1
ATOM 2873 O O . GLY A 1 382 ? 3.423 20.089 -7.636 1.00 57.59 382 GLY A O 1
ATOM 2874 N N . GLN A 1 383 ? 4.064 19.312 -9.642 1.00 58.72 383 GLN A N 1
ATOM 2875 C CA . GLN A 1 383 ? 4.576 20.588 -10.127 1.00 58.72 383 GLN A CA 1
ATOM 2876 C C . GLN A 1 383 ? 3.667 21.112 -11.240 1.00 58.72 383 GLN A C 1
ATOM 2878 O O . GLN A 1 383 ? 3.404 20.414 -12.212 1.00 58.72 383 GLN A O 1
ATOM 2883 N N . GLU A 1 384 ? 3.266 22.376 -11.074 1.00 52.81 384 GLU A N 1
ATOM 2884 C CA . GLU A 1 384 ? 2.368 23.192 -11.906 1.00 52.81 384 GLU A CA 1
ATOM 2885 C C . GLU A 1 384 ? 0.861 23.050 -11.642 1.00 52.81 384 GLU A C 1
ATOM 2887 O O . GLU A 1 384 ? 0.188 22.134 -12.105 1.00 52.81 384 GLU A O 1
ATOM 2892 N N . GLU A 1 385 ? 0.291 24.104 -11.049 1.00 58.19 385 GLU A N 1
ATOM 2893 C CA . GLU A 1 385 ? -1.155 24.389 -11.017 1.00 58.19 385 GLU A CA 1
ATOM 2894 C C . GLU A 1 385 ? -1.773 24.454 -12.436 1.00 58.19 385 GLU A C 1
ATOM 2896 O O . GLU A 1 385 ? -2.982 24.309 -12.605 1.00 58.19 385 GLU A O 1
ATOM 2901 N N . ALA A 1 386 ? -0.944 24.637 -13.474 1.00 54.62 386 ALA A N 1
ATOM 2902 C CA . ALA A 1 386 ? -1.342 24.675 -14.880 1.00 54.62 386 ALA A CA 1
ATOM 2903 C C . ALA A 1 386 ? -1.454 23.287 -15.548 1.00 54.62 386 ALA A C 1
ATOM 2905 O O . ALA A 1 386 ? -2.097 23.173 -16.595 1.00 54.62 386 ALA A O 1
ATOM 2906 N N . ALA A 1 387 ? -0.878 22.228 -14.966 1.00 69.56 387 ALA A N 1
ATOM 2907 C CA . ALA A 1 387 ? -0.833 20.908 -15.598 1.00 69.56 387 ALA A CA 1
ATOM 2908 C C . ALA A 1 387 ? -2.225 20.256 -15.766 1.00 69.56 387 ALA A C 1
ATOM 2910 O O . ALA A 1 387 ? -2.538 19.819 -16.879 1.00 69.56 387 ALA A O 1
ATOM 2911 N N . PRO A 1 388 ? -3.133 20.278 -14.765 1.00 70.88 388 PRO A N 1
ATOM 2912 C CA . PRO A 1 388 ? -4.504 19.790 -14.946 1.00 70.88 388 PRO A CA 1
ATOM 2913 C C . PRO A 1 388 ? -5.273 20.532 -16.048 1.00 70.88 388 PRO A C 1
ATOM 2915 O O . PRO A 1 388 ? -6.069 19.926 -16.771 1.00 70.88 388 PRO A O 1
ATOM 2918 N N . ALA A 1 389 ? -5.017 21.837 -16.205 1.00 73.75 389 ALA A N 1
ATOM 2919 C CA . ALA A 1 389 ? -5.638 22.664 -17.235 1.00 73.75 389 ALA A CA 1
ATOM 2920 C C . ALA A 1 389 ? -5.107 22.328 -18.638 1.00 73.75 389 ALA A C 1
ATOM 2922 O O . ALA A 1 389 ? -5.897 22.243 -19.576 1.00 73.75 389 ALA A O 1
ATOM 2923 N N . ALA A 1 390 ? -3.803 22.072 -18.785 1.00 72.69 390 ALA A N 1
ATOM 2924 C CA . ALA A 1 390 ? -3.202 21.636 -20.046 1.00 72.69 390 ALA A CA 1
ATOM 2925 C C . ALA A 1 390 ? -3.702 20.245 -20.480 1.00 72.69 390 ALA A C 1
ATOM 2927 O O . ALA A 1 390 ? -4.052 20.055 -21.646 1.00 72.69 390 ALA A O 1
ATOM 2928 N N . ALA A 1 391 ? -3.834 19.299 -19.539 1.00 77.81 391 ALA A N 1
ATOM 2929 C CA . ALA A 1 391 ? -4.458 18.000 -19.807 1.00 77.81 391 ALA A CA 1
ATOM 2930 C C . ALA A 1 391 ? -5.925 18.167 -20.235 1.00 77.81 391 ALA A C 1
ATOM 2932 O O . ALA A 1 391 ? -6.365 17.557 -21.208 1.00 77.81 391 ALA A O 1
ATOM 2933 N N . GLY A 1 392 ? -6.676 19.034 -19.543 1.00 78.75 392 GLY A N 1
ATOM 2934 C CA . GLY A 1 392 ? -8.058 19.364 -19.898 1.00 78.75 392 GLY A CA 1
ATOM 2935 C C . GLY A 1 392 ? -8.192 20.020 -21.276 1.00 78.75 392 GLY A C 1
ATOM 2936 O O . GLY A 1 392 ? -9.126 19.708 -22.010 1.00 78.75 392 GLY A O 1
ATOM 2937 N N . ALA A 1 393 ? -7.246 20.877 -21.662 1.00 79.75 393 ALA A N 1
ATOM 2938 C CA . ALA A 1 393 ? -7.215 21.502 -22.980 1.00 79.75 393 ALA A CA 1
ATOM 2939 C C . ALA A 1 393 ? -6.956 20.478 -24.096 1.00 79.75 393 ALA A C 1
ATOM 2941 O O . ALA A 1 393 ? -7.636 20.513 -25.115 1.00 79.75 393 ALA A O 1
ATOM 2942 N N . ALA A 1 394 ? -6.041 19.527 -23.890 1.00 79.62 394 ALA A N 1
ATOM 2943 C CA . ALA A 1 394 ? -5.798 18.448 -24.847 1.00 79.62 394 ALA A CA 1
ATOM 2944 C C . ALA A 1 394 ? -7.025 17.537 -25.029 1.00 79.62 394 ALA A C 1
ATOM 2946 O O . ALA A 1 394 ? -7.396 17.217 -26.158 1.00 79.62 394 ALA A O 1
ATOM 2947 N N . VAL A 1 395 ? -7.705 17.193 -23.929 1.00 80.75 395 VAL A N 1
ATOM 2948 C CA . VAL A 1 395 ? -8.992 16.478 -23.960 1.00 80.75 395 VAL A CA 1
ATOM 2949 C C . VAL A 1 395 ? -10.037 17.270 -24.754 1.00 80.75 395 VAL A C 1
ATOM 2951 O O . VAL A 1 395 ? -10.722 16.712 -25.609 1.00 80.75 395 VAL A O 1
ATOM 2954 N N . ALA A 1 396 ? -10.138 18.580 -24.516 1.00 81.81 396 ALA A N 1
ATOM 2955 C CA . ALA A 1 396 ? -11.076 19.442 -25.229 1.00 81.81 396 ALA A CA 1
ATOM 2956 C C . ALA A 1 396 ? -10.769 19.532 -26.735 1.00 81.81 396 ALA A C 1
ATOM 2958 O O . ALA A 1 396 ? -11.700 19.590 -27.536 1.00 81.81 396 ALA A O 1
ATOM 2959 N N . THR A 1 397 ? -9.493 19.502 -27.133 1.00 78.19 397 THR A N 1
ATOM 2960 C CA . THR A 1 397 ? -9.083 19.413 -28.545 1.00 78.19 397 THR A CA 1
ATOM 2961 C C . THR A 1 397 ? -9.536 18.096 -29.176 1.00 78.19 397 THR A C 1
ATOM 2963 O O . THR A 1 397 ? -10.097 18.105 -30.267 1.00 78.19 397 THR A O 1
ATOM 2966 N N . ALA A 1 398 ? -9.384 16.958 -28.491 1.00 78.12 398 ALA A N 1
ATOM 2967 C CA . ALA A 1 398 ? -9.888 15.681 -29.002 1.00 78.12 398 ALA A CA 1
ATOM 2968 C C . ALA A 1 398 ? -11.429 15.666 -29.122 1.00 78.12 398 ALA A C 1
ATOM 2970 O O . ALA A 1 398 ? -11.970 15.212 -30.135 1.00 78.12 398 ALA A O 1
ATOM 2971 N N . ASP A 1 399 ? -12.140 16.234 -28.139 1.00 81.31 399 ASP A N 1
ATOM 2972 C CA . ASP A 1 399 ? -13.599 16.411 -28.186 1.00 81.31 399 ASP A CA 1
ATOM 2973 C C . ASP A 1 399 ? -14.034 17.342 -29.340 1.00 81.31 399 ASP A C 1
ATOM 2975 O O . ASP A 1 399 ? -15.059 17.093 -29.983 1.00 81.31 399 ASP A O 1
ATOM 2979 N N . SER A 1 400 ? -13.261 18.394 -29.643 1.00 79.69 400 SER A N 1
ATOM 2980 C CA . SER A 1 400 ? -13.574 19.327 -30.733 1.00 79.69 400 SER A CA 1
ATOM 2981 C C . SER A 1 400 ? -13.413 18.672 -32.108 1.00 79.69 400 SER A C 1
ATOM 2983 O O . SER A 1 400 ? -14.305 18.809 -32.949 1.00 79.69 400 SER A O 1
ATOM 2985 N N . VAL A 1 401 ? -12.354 17.879 -32.311 1.00 76.19 401 VAL A N 1
ATOM 2986 C CA . VAL A 1 401 ? -12.147 17.095 -33.538 1.00 76.19 401 VAL A CA 1
ATOM 2987 C C . VAL A 1 401 ? -13.267 16.068 -33.715 1.00 76.19 401 VAL A C 1
ATOM 2989 O O . VAL A 1 401 ? -13.814 15.929 -34.813 1.00 76.19 401 VAL A O 1
ATOM 2992 N N . ALA A 1 402 ? -13.675 15.394 -32.634 1.00 77.25 402 ALA A N 1
ATOM 2993 C CA . ALA A 1 402 ? -14.795 14.454 -32.660 1.00 77.25 402 ALA A CA 1
ATOM 2994 C C . ALA A 1 402 ? -16.120 15.122 -33.074 1.00 77.25 402 ALA A C 1
ATOM 2996 O O . ALA A 1 402 ? -16.928 14.506 -33.772 1.00 77.25 402 ALA A O 1
ATOM 2997 N N . ALA A 1 403 ? -16.344 16.376 -32.664 1.00 75.06 403 ALA A N 1
ATOM 2998 C CA . ALA A 1 403 ? -17.542 17.147 -32.994 1.00 75.06 403 ALA A CA 1
ATOM 2999 C C . ALA A 1 403 ? -17.508 17.780 -34.401 1.00 75.06 403 ALA A C 1
ATOM 3001 O O . ALA A 1 403 ? -18.561 17.929 -35.025 1.00 75.06 403 ALA A O 1
ATOM 3002 N N . ALA A 1 404 ? -16.326 18.164 -34.896 1.00 66.94 404 ALA A N 1
ATOM 3003 C CA . ALA A 1 404 ? -16.136 18.805 -36.200 1.00 66.94 404 ALA A CA 1
ATOM 3004 C C . ALA A 1 404 ? -16.132 17.804 -37.370 1.00 66.94 404 ALA A C 1
ATOM 3006 O O . ALA A 1 404 ? -16.522 18.143 -38.491 1.00 66.94 404 ALA A O 1
ATOM 3007 N N . ALA A 1 405 ? -15.715 16.562 -37.122 1.00 63.03 405 ALA A N 1
ATOM 3008 C CA . ALA A 1 405 ? -15.771 15.490 -38.103 1.00 63.03 405 ALA A CA 1
ATOM 3009 C C . ALA A 1 405 ? -17.224 15.022 -38.329 1.00 63.03 405 ALA A C 1
ATOM 3011 O O . ALA A 1 405 ? -18.051 15.009 -37.417 1.00 63.03 405 ALA A O 1
ATOM 3012 N N . THR A 1 406 ? -17.569 14.609 -39.558 1.00 61.09 406 THR A N 1
ATOM 3013 C CA . THR A 1 406 ? -18.904 14.036 -39.813 1.00 61.09 406 THR A CA 1
ATOM 3014 C C . THR A 1 406 ? -19.116 12.840 -38.886 1.00 61.09 406 THR A C 1
ATOM 3016 O O . THR A 1 406 ? -18.263 11.954 -38.810 1.00 61.09 406 THR A O 1
ATOM 3019 N N . THR A 1 407 ? -20.257 12.806 -38.190 1.00 50.53 407 THR A N 1
ATOM 3020 C CA . THR A 1 407 ? -20.564 11.890 -37.069 1.00 50.53 407 THR A CA 1
ATOM 3021 C C . THR A 1 407 ? -20.507 10.394 -37.440 1.00 50.53 407 THR A C 1
ATOM 3023 O O . THR A 1 407 ? -20.602 9.538 -36.569 1.00 50.53 407 THR A O 1
ATOM 3026 N N . ALA A 1 408 ? -20.334 10.070 -38.728 1.00 49.88 408 ALA A N 1
ATOM 3027 C CA . ALA A 1 408 ? -20.180 8.720 -39.273 1.00 49.88 408 ALA A CA 1
ATOM 3028 C C . ALA A 1 408 ? -18.748 8.373 -39.746 1.00 49.88 408 ALA A C 1
ATOM 3030 O O . ALA A 1 408 ? -18.533 7.282 -40.271 1.00 49.88 408 ALA A O 1
ATOM 3031 N N . SER A 1 409 ? -17.770 9.275 -39.614 1.00 69.69 409 SER A N 1
ATOM 3032 C CA . SER A 1 409 ? -16.389 9.031 -40.055 1.00 69.69 409 SER A CA 1
ATOM 3033 C C . SER A 1 409 ? -15.569 8.279 -39.000 1.00 69.69 409 SER A C 1
ATOM 3035 O O . SER A 1 409 ? -15.731 8.491 -37.798 1.00 69.69 409 SER A O 1
ATOM 3037 N N . THR A 1 410 ? -14.644 7.425 -39.446 1.00 70.12 410 THR A N 1
ATOM 3038 C CA . THR A 1 410 ? -13.724 6.668 -38.576 1.00 70.12 410 THR A CA 1
ATOM 3039 C C . THR A 1 410 ? -12.907 7.585 -37.657 1.00 70.12 410 THR A C 1
ATOM 3041 O O . THR A 1 410 ? -12.669 7.241 -36.504 1.00 70.12 410 THR A O 1
ATOM 3044 N N . ILE A 1 411 ? -12.560 8.786 -38.131 1.00 70.50 411 ILE A N 1
ATOM 3045 C CA . ILE A 1 411 ? -11.798 9.795 -37.380 1.00 70.50 411 ILE A CA 1
ATOM 3046 C C . ILE A 1 411 ? -12.617 10.362 -36.214 1.00 70.50 411 ILE A C 1
ATOM 3048 O O . ILE A 1 411 ? -12.089 10.474 -35.114 1.00 70.50 411 ILE A O 1
ATOM 3052 N N . ALA A 1 412 ? -13.914 10.643 -36.407 1.00 74.50 412 ALA A N 1
ATOM 3053 C CA . ALA A 1 412 ? -14.789 11.112 -35.325 1.00 74.50 412 ALA A CA 1
ATOM 3054 C C . ALA A 1 412 ? -14.881 10.089 -34.179 1.00 74.50 412 ALA A C 1
ATOM 3056 O O . ALA A 1 412 ? -14.873 10.451 -33.002 1.00 74.50 412 ALA A O 1
ATOM 3057 N N . LYS A 1 413 ? -14.949 8.797 -34.532 1.00 79.94 413 LYS A N 1
ATOM 3058 C CA . LYS A 1 413 ? -14.987 7.697 -33.564 1.00 79.94 413 LYS A CA 1
ATOM 3059 C C . LYS A 1 413 ? -13.662 7.574 -32.802 1.00 79.94 413 LYS A C 1
ATOM 3061 O O . LYS A 1 413 ? -13.692 7.560 -31.577 1.00 79.94 413 LYS A O 1
ATOM 3066 N N . LEU A 1 414 ? -12.531 7.558 -33.511 1.00 78.56 414 LEU A N 1
ATOM 3067 C CA . LEU A 1 414 ? -11.195 7.488 -32.905 1.00 78.56 414 LEU A CA 1
ATOM 3068 C C . LEU A 1 414 ? -10.911 8.686 -31.990 1.00 78.56 414 LEU A C 1
ATOM 3070 O O . LEU A 1 414 ? -10.420 8.495 -30.884 1.00 78.56 414 LEU A O 1
ATOM 3074 N N . ALA A 1 415 ? -11.276 9.901 -32.408 1.00 79.94 415 ALA A N 1
ATOM 3075 C CA . ALA A 1 415 ? -11.132 11.117 -31.608 1.00 79.94 415 ALA A CA 1
ATOM 3076 C C . ALA A 1 415 ? -11.907 11.037 -30.285 1.00 79.94 415 ALA A C 1
ATOM 3078 O O . ALA A 1 415 ? -11.379 11.365 -29.223 1.00 79.94 415 ALA A O 1
ATOM 3079 N N . LYS A 1 416 ? -13.155 10.553 -30.343 1.00 82.69 416 LYS A N 1
ATOM 3080 C CA . LYS A 1 416 ? -14.001 10.380 -29.160 1.00 82.69 416 LYS A CA 1
ATOM 3081 C C . LYS A 1 416 ? -13.450 9.312 -28.215 1.00 82.69 416 LYS A C 1
ATOM 3083 O O . LYS A 1 416 ? -13.394 9.543 -27.014 1.00 82.69 416 LYS A O 1
ATOM 3088 N N . GLU A 1 417 ? -13.052 8.159 -28.744 1.00 82.25 417 GLU A N 1
ATOM 3089 C CA . GLU A 1 417 ? -12.478 7.074 -27.938 1.00 82.25 417 GLU A CA 1
ATOM 3090 C C . GLU A 1 417 ? -11.157 7.505 -27.280 1.00 82.25 417 GLU A C 1
ATOM 3092 O O . GLU A 1 417 ? -10.976 7.310 -26.079 1.00 82.25 417 GLU A O 1
ATOM 3097 N N . LEU A 1 418 ? -10.288 8.200 -28.023 1.00 80.00 418 LEU A N 1
ATOM 3098 C CA . LEU A 1 418 ? -9.045 8.770 -27.506 1.00 80.00 418 LEU A CA 1
ATOM 3099 C C . LEU A 1 418 ? -9.300 9.804 -26.395 1.00 80.00 418 LEU A C 1
ATOM 3101 O O . LEU A 1 418 ? -8.638 9.761 -25.360 1.00 80.00 418 LEU A O 1
ATOM 3105 N N . SER A 1 419 ? -10.284 10.692 -26.574 1.00 81.75 419 SER A N 1
ATOM 3106 C CA . SER A 1 419 ? -10.681 11.685 -25.564 1.00 81.75 419 SER A CA 1
ATOM 3107 C C . SER A 1 419 ? -11.137 11.037 -24.252 1.00 81.75 419 SER A C 1
ATOM 3109 O O . SER A 1 419 ? -10.684 11.426 -23.174 1.00 81.75 419 SER A O 1
ATOM 3111 N N . GLU A 1 420 ? -11.996 10.015 -24.311 1.00 81.31 420 GLU A N 1
ATOM 3112 C CA . GLU A 1 420 ? -12.488 9.330 -23.106 1.00 81.31 420 GLU A CA 1
ATOM 3113 C C . GLU A 1 420 ? -11.368 8.594 -22.355 1.00 81.31 420 GLU A C 1
ATOM 3115 O O . GLU A 1 420 ? -11.316 8.598 -21.119 1.00 81.31 420 GLU A O 1
ATOM 3120 N N . VAL A 1 421 ? -10.410 8.027 -23.087 1.00 79.81 421 VAL A N 1
ATOM 3121 C CA . VAL A 1 421 ? -9.234 7.382 -22.495 1.00 79.81 421 VAL A CA 1
ATOM 3122 C C . VAL A 1 421 ? -8.295 8.416 -21.871 1.00 79.81 421 VAL A C 1
ATOM 3124 O O . VAL A 1 421 ? -7.828 8.208 -20.753 1.00 79.81 421 VAL A O 1
ATOM 3127 N N . MET A 1 422 ? -8.088 9.572 -22.510 1.00 80.12 422 MET A N 1
ATOM 3128 C CA . MET A 1 422 ? -7.354 10.700 -21.920 1.00 80.12 422 MET A CA 1
ATOM 3129 C C . MET A 1 422 ? -8.032 11.223 -20.642 1.00 80.12 422 MET A C 1
ATOM 3131 O O . MET A 1 422 ? -7.360 11.455 -19.637 1.00 80.12 422 MET A O 1
ATOM 3135 N N . LYS A 1 423 ? -9.367 11.357 -20.618 1.00 81.81 423 LYS A N 1
ATOM 3136 C CA . LYS A 1 423 ? -10.122 11.726 -19.400 1.00 81.81 423 LYS A CA 1
ATOM 3137 C C . LYS A 1 423 ? -9.888 10.724 -18.274 1.00 81.81 423 LYS A C 1
ATOM 3139 O O . LYS A 1 423 ? -9.736 11.126 -17.121 1.00 81.81 423 LYS A O 1
ATOM 3144 N N . THR A 1 424 ? -9.853 9.439 -18.614 1.00 75.12 424 THR A N 1
ATOM 3145 C CA . THR A 1 424 ? -9.583 8.358 -17.664 1.00 75.12 424 THR A CA 1
ATOM 3146 C C . THR A 1 424 ? -8.156 8.464 -17.129 1.00 75.12 424 THR A C 1
ATOM 3148 O O . THR A 1 424 ? -7.983 8.644 -15.928 1.00 75.12 424 THR A O 1
ATOM 3151 N N . LEU A 1 425 ? -7.142 8.484 -18.001 1.00 71.88 425 LEU A N 1
ATOM 3152 C CA . LEU A 1 425 ? -5.729 8.616 -17.620 1.00 71.88 425 LEU A CA 1
ATOM 3153 C C . LEU A 1 425 ? -5.453 9.857 -16.762 1.00 71.88 425 LEU A C 1
ATOM 3155 O O . LEU A 1 425 ? -4.715 9.765 -15.784 1.00 71.88 425 LEU A O 1
ATOM 3159 N N . LYS A 1 426 ? -6.082 10.997 -17.077 1.00 78.06 426 LYS A N 1
ATOM 3160 C CA . LYS A 1 426 ? -5.981 12.220 -16.269 1.00 78.06 426 LYS A CA 1
ATOM 3161 C C . LYS A 1 426 ? -6.425 11.968 -14.829 1.00 78.06 426 LYS A C 1
ATOM 3163 O O . LYS A 1 426 ? -5.665 12.250 -13.909 1.00 78.06 426 LYS A O 1
ATOM 3168 N N . LYS A 1 427 ? -7.625 11.406 -14.644 1.00 72.62 427 LYS A N 1
ATOM 3169 C CA . LYS A 1 427 ? -8.166 11.100 -13.311 1.00 72.62 427 LYS A CA 1
ATOM 3170 C C . LYS A 1 427 ? -7.283 10.111 -12.552 1.00 72.62 427 LYS A C 1
ATOM 3172 O O . LYS A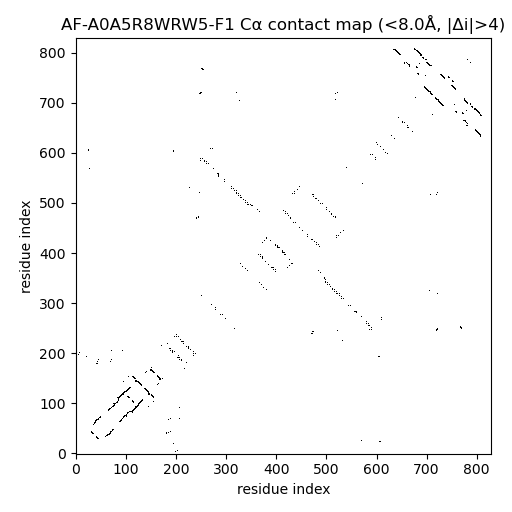 1 427 ? -7.064 10.295 -11.360 1.00 72.62 427 LYS A O 1
ATOM 3177 N N . LEU A 1 428 ? -6.756 9.093 -13.237 1.00 66.81 428 LEU A N 1
ATOM 3178 C CA . LEU A 1 428 ? -5.897 8.083 -12.613 1.00 66.81 428 LEU A CA 1
ATOM 3179 C C . LEU A 1 428 ? -4.578 8.673 -12.108 1.00 66.81 428 LEU A C 1
ATOM 3181 O O . LEU A 1 428 ? -4.164 8.380 -10.990 1.00 66.81 428 LEU A O 1
ATOM 3185 N N . VAL A 1 429 ? -3.935 9.533 -12.899 1.00 67.88 429 VAL A N 1
ATOM 3186 C CA . VAL A 1 429 ? -2.673 10.177 -12.506 1.00 67.88 429 VAL A CA 1
ATOM 3187 C C . VAL A 1 429 ? -2.888 11.202 -11.390 1.00 67.88 429 VAL A C 1
ATOM 3189 O O . VAL A 1 429 ? -2.081 11.252 -10.466 1.00 67.88 429 VAL A O 1
ATOM 3192 N N . GLU A 1 430 ? -3.984 11.968 -11.422 1.00 70.69 430 GLU A N 1
ATOM 3193 C CA . GLU A 1 430 ? -4.360 12.875 -10.324 1.00 70.69 430 GLU A CA 1
ATOM 3194 C C . GLU A 1 430 ? -4.605 12.103 -9.014 1.00 70.69 430 GLU A C 1
ATOM 3196 O O . GLU A 1 430 ? -4.126 12.512 -7.955 1.00 70.69 430 GLU A O 1
ATOM 3201 N N . GLY A 1 431 ? -5.287 10.954 -9.085 1.00 62.19 431 GLY A N 1
ATOM 3202 C CA . GLY A 1 431 ? -5.474 10.056 -7.943 1.00 62.19 431 GLY A CA 1
ATOM 3203 C C . GLY A 1 431 ? -4.148 9.500 -7.412 1.00 62.19 431 GLY A C 1
ATOM 3204 O O . GLY A 1 431 ? -3.865 9.613 -6.219 1.00 62.19 431 GLY A O 1
ATOM 3205 N N . LEU A 1 432 ? -3.292 8.965 -8.292 1.00 63.72 432 LEU A N 1
ATOM 3206 C CA . LEU A 1 432 ? -1.969 8.435 -7.930 1.00 63.72 432 LEU A CA 1
ATOM 3207 C C . LEU A 1 432 ? -1.078 9.488 -7.263 1.00 63.72 432 LEU A C 1
ATOM 3209 O O . LEU A 1 432 ? -0.415 9.184 -6.273 1.00 63.72 432 LEU A O 1
ATOM 3213 N N . GLN A 1 433 ? -1.079 10.721 -7.773 1.00 69.81 433 GLN A N 1
ATOM 3214 C CA . GLN A 1 433 ? -0.306 11.824 -7.206 1.00 69.81 433 GLN A CA 1
ATOM 3215 C C . GLN A 1 433 ? -0.755 12.139 -5.774 1.00 69.81 433 GLN A C 1
ATOM 3217 O O . GLN A 1 433 ? 0.080 12.163 -4.870 1.00 69.81 433 GLN A O 1
ATOM 3222 N N . LYS A 1 434 ? -2.064 12.323 -5.545 1.00 65.75 434 LYS A N 1
ATOM 3223 C CA . LYS A 1 434 ? -2.611 12.608 -4.207 1.00 65.75 434 LYS A CA 1
ATOM 3224 C C . LYS A 1 434 ? -2.247 11.510 -3.206 1.00 65.75 434 LYS A C 1
ATOM 3226 O O . LYS A 1 434 ? -1.827 11.800 -2.088 1.00 65.75 434 LYS A O 1
ATOM 3231 N N . VAL A 1 435 ? -2.361 10.245 -3.619 1.00 59.00 435 VAL A N 1
ATOM 3232 C CA . VAL A 1 435 ? -2.021 9.092 -2.772 1.00 59.00 435 VAL A CA 1
ATOM 3233 C C . VAL A 1 435 ? -0.508 9.018 -2.508 1.00 59.00 435 VAL A C 1
ATOM 3235 O O . VAL A 1 435 ? -0.089 8.695 -1.394 1.00 59.00 435 VAL A O 1
ATOM 3238 N N . TYR A 1 436 ? 0.328 9.347 -3.494 1.00 64.38 436 TYR A N 1
ATOM 3239 C CA . TYR A 1 436 ? 1.784 9.398 -3.335 1.00 64.38 436 TYR A CA 1
ATOM 3240 C C . TYR A 1 436 ? 2.232 10.511 -2.378 1.00 64.38 436 TYR A C 1
ATOM 3242 O O . TYR A 1 436 ? 3.012 10.253 -1.458 1.00 64.38 436 TYR A O 1
ATOM 3250 N N . GLU A 1 437 ? 1.692 11.721 -2.527 1.00 69.38 437 GLU A N 1
ATOM 3251 C CA . GLU A 1 437 ? 1.942 12.846 -1.619 1.00 69.38 437 GLU A CA 1
ATOM 3252 C C . GLU A 1 437 ? 1.504 12.523 -0.188 1.00 69.38 437 GLU A C 1
ATOM 3254 O O . GLU A 1 437 ? 2.236 12.808 0.764 1.00 69.38 437 GLU A O 1
ATOM 3259 N N . LEU A 1 438 ? 0.358 11.852 -0.037 1.00 61.69 438 LEU A N 1
ATOM 3260 C CA . LEU A 1 438 ? -0.107 11.370 1.255 1.00 61.69 438 LEU A CA 1
ATOM 3261 C C . LEU A 1 438 ? 0.898 10.391 1.863 1.00 61.69 438 LEU A C 1
ATOM 3263 O O . LEU A 1 438 ? 1.317 10.570 3.002 1.00 61.69 438 LEU A O 1
ATOM 3267 N N . SER A 1 439 ? 1.340 9.387 1.103 1.00 62.34 439 SER A N 1
ATOM 3268 C CA . SER A 1 439 ? 2.336 8.418 1.570 1.00 62.34 439 SER A CA 1
ATOM 3269 C C . SER A 1 439 ? 3.628 9.108 2.027 1.00 62.34 439 SER A C 1
ATOM 3271 O O . SER A 1 439 ? 4.178 8.766 3.076 1.00 62.34 439 SER A O 1
ATOM 3273 N N . MET A 1 440 ? 4.094 10.125 1.295 1.00 68.56 440 MET A N 1
ATOM 3274 C CA . MET A 1 440 ? 5.245 10.936 1.702 1.00 68.56 440 MET A CA 1
ATOM 3275 C C . MET A 1 440 ? 4.995 11.692 3.011 1.00 68.56 440 MET A C 1
ATOM 3277 O O . MET A 1 440 ? 5.867 11.706 3.886 1.00 68.56 440 MET A O 1
ATOM 3281 N N . ALA A 1 441 ? 3.823 12.314 3.155 1.00 65.75 441 ALA A N 1
ATOM 3282 C CA . ALA A 1 441 ? 3.437 13.037 4.361 1.00 65.75 441 ALA A CA 1
ATOM 3283 C C . ALA A 1 441 ? 3.347 12.101 5.577 1.00 65.75 441 ALA A C 1
ATOM 3285 O O . ALA A 1 441 ? 3.887 12.434 6.632 1.00 65.75 441 ALA A O 1
ATOM 3286 N N . ILE A 1 442 ? 2.758 10.910 5.414 1.00 60.06 442 ILE A N 1
ATOM 3287 C CA . ILE A 1 442 ? 2.669 9.870 6.448 1.00 60.06 442 ILE A CA 1
ATOM 3288 C C . ILE A 1 442 ? 4.074 9.419 6.870 1.00 60.06 442 ILE A C 1
ATOM 3290 O O . ILE A 1 442 ? 4.374 9.430 8.060 1.00 60.06 442 ILE A O 1
ATOM 3294 N N . VAL A 1 443 ? 4.958 9.057 5.929 1.00 67.00 443 VAL A N 1
ATOM 3295 C CA . VAL A 1 443 ? 6.330 8.616 6.256 1.00 67.00 443 VAL A CA 1
ATOM 3296 C C . VAL A 1 443 ? 7.101 9.714 6.992 1.00 67.00 443 VAL A C 1
ATOM 3298 O O . VAL A 1 443 ? 7.778 9.439 7.984 1.00 67.00 443 VAL A O 1
ATOM 3301 N N . LYS A 1 444 ? 6.982 10.969 6.541 1.00 68.81 444 LYS A N 1
ATOM 3302 C CA . LYS A 1 444 ? 7.629 12.115 7.189 1.00 68.81 444 LYS A CA 1
ATOM 3303 C C . LYS A 1 444 ? 7.104 12.320 8.612 1.00 68.81 444 LYS A C 1
ATOM 3305 O O . LYS A 1 444 ? 7.908 12.464 9.529 1.00 68.81 444 LYS A O 1
ATOM 3310 N N . ALA A 1 445 ? 5.786 12.272 8.799 1.00 61.09 445 ALA A N 1
ATOM 3311 C CA . ALA A 1 445 ? 5.140 12.391 10.103 1.00 61.09 445 ALA A CA 1
ATOM 3312 C C . ALA A 1 445 ? 5.532 11.253 11.058 1.00 61.09 445 ALA A C 1
ATOM 3314 O O . ALA A 1 445 ? 5.839 11.501 12.221 1.00 61.09 445 ALA A O 1
ATOM 3315 N N . ALA A 1 446 ? 5.585 10.018 10.554 1.00 61.31 446 ALA A N 1
ATOM 3316 C CA . ALA A 1 446 ? 5.999 8.841 11.313 1.00 61.31 446 ALA A CA 1
ATOM 3317 C C . ALA A 1 446 ? 7.486 8.885 11.711 1.00 61.31 446 ALA A C 1
ATOM 3319 O O . ALA A 1 446 ? 7.876 8.271 12.699 1.00 61.31 446 ALA A O 1
ATOM 3320 N N . SER A 1 447 ? 8.326 9.615 10.968 1.00 64.56 447 SER A N 1
ATOM 3321 C CA . SER A 1 447 ? 9.753 9.772 11.279 1.00 64.56 447 SER A CA 1
ATOM 3322 C C . SER A 1 447 ? 10.081 10.877 12.300 1.00 64.56 447 SER A C 1
ATOM 3324 O O . SER A 1 447 ? 11.187 10.875 12.838 1.00 64.56 447 SER A O 1
ATOM 3326 N N . ASP A 1 448 ? 9.152 11.803 12.585 1.00 63.09 448 ASP A N 1
ATOM 3327 C CA . ASP A 1 448 ? 9.373 12.973 13.455 1.00 63.09 448 ASP A CA 1
ATOM 3328 C C . ASP A 1 448 ? 8.132 13.308 14.310 1.00 63.09 448 ASP A C 1
ATOM 3330 O O . ASP A 1 448 ? 7.325 14.188 13.991 1.00 63.09 448 ASP A O 1
ATOM 3334 N N . ILE A 1 449 ? 7.959 12.593 15.430 1.00 49.72 449 ILE A N 1
ATOM 3335 C CA . ILE A 1 449 ? 6.713 12.678 16.206 1.00 49.72 449 ILE A CA 1
ATOM 3336 C C . ILE A 1 449 ? 6.509 13.989 16.965 1.00 49.72 449 ILE A C 1
ATOM 3338 O O . ILE A 1 449 ? 5.365 14.325 17.270 1.00 49.72 449 ILE A O 1
ATOM 3342 N N . GLN A 1 450 ? 7.566 14.751 17.264 1.00 50.97 450 GLN A N 1
ATOM 3343 C CA . GLN A 1 450 ? 7.378 16.062 17.898 1.00 50.97 450 GLN A CA 1
ATOM 3344 C C . GLN A 1 450 ? 6.645 17.040 16.958 1.00 50.97 450 GLN A C 1
ATOM 3346 O O . GLN A 1 450 ? 6.048 18.000 17.442 1.00 50.97 450 GLN A O 1
ATOM 3351 N N . GLY A 1 451 ? 6.613 16.761 15.645 1.00 48.56 451 GLY A N 1
ATOM 3352 C CA . GLY A 1 451 ? 5.803 17.465 14.646 1.00 48.56 451 GLY A CA 1
ATOM 3353 C C . GLY A 1 451 ? 4.504 16.761 14.214 1.00 48.56 451 GLY A C 1
ATOM 3354 O O . GLY A 1 451 ? 3.711 17.371 13.494 1.00 48.56 451 GLY A O 1
ATOM 3355 N N . ALA A 1 452 ? 4.239 15.519 14.645 1.00 44.88 452 ALA A N 1
ATOM 3356 C CA . ALA A 1 452 ? 3.150 14.685 14.109 1.00 44.88 452 ALA A CA 1
ATOM 3357 C C . ALA A 1 452 ? 1.735 15.244 14.339 1.00 44.88 452 ALA A C 1
ATOM 3359 O O . ALA A 1 452 ? 0.844 14.978 13.534 1.00 44.88 452 ALA A O 1
ATOM 3360 N N . GLN A 1 453 ? 1.527 16.072 15.369 1.00 49.31 453 GLN A N 1
ATOM 3361 C CA . GLN A 1 453 ? 0.252 16.771 15.587 1.00 49.31 453 GLN A CA 1
ATOM 3362 C C . GLN A 1 453 ? -0.104 17.722 14.430 1.00 49.31 453 GLN A C 1
ATOM 3364 O O . GLN A 1 453 ? -1.273 17.862 14.080 1.00 49.31 453 GLN A O 1
ATOM 3369 N N . GLY A 1 454 ? 0.894 18.340 13.784 1.00 49.84 454 GLY A N 1
ATOM 3370 C CA . GLY A 1 454 ? 0.676 19.153 12.583 1.00 49.84 454 GLY A CA 1
ATOM 3371 C C . GLY A 1 454 ? 0.339 18.316 11.346 1.00 49.84 454 GLY A C 1
ATOM 3372 O O . GLY A 1 454 ? -0.348 18.794 10.445 1.00 49.84 454 GLY A O 1
ATOM 3373 N N . SER A 1 455 ? 0.786 17.059 11.316 1.00 50.09 455 SER A N 1
ATOM 3374 C CA . SER A 1 455 ? 0.606 16.151 10.184 1.00 50.09 455 SER A CA 1
ATOM 3375 C C . SER A 1 455 ? -0.729 15.410 10.200 1.00 50.09 455 SER A C 1
ATOM 3377 O O . SER A 1 455 ? -1.282 15.201 9.131 1.00 50.09 455 SER A O 1
ATOM 3379 N N . VAL A 1 456 ? -1.299 15.074 11.367 1.00 54.66 456 VAL A N 1
ATOM 3380 C CA . VAL A 1 456 ? -2.652 14.474 11.446 1.00 54.66 456 VAL A CA 1
ATOM 3381 C C . VAL A 1 456 ? -3.681 15.380 10.771 1.00 54.66 456 VAL A C 1
ATOM 3383 O O . VAL A 1 456 ? -4.463 14.913 9.950 1.00 54.66 456 VAL A O 1
ATOM 3386 N N . LYS A 1 457 ? -3.603 16.692 11.019 1.00 55.44 457 LYS A N 1
ATOM 3387 C CA . LYS A 1 457 ? -4.496 17.678 10.402 1.00 55.44 457 LYS A CA 1
ATOM 3388 C C . LYS A 1 457 ? -4.301 17.797 8.886 1.00 55.44 457 LYS A C 1
ATOM 3390 O O . LYS A 1 457 ? -5.273 17.843 8.147 1.00 55.44 457 LYS A O 1
ATOM 3395 N N . GLN A 1 458 ? -3.050 17.758 8.413 1.00 54.34 458 GLN A N 1
ATOM 3396 C CA . GLN A 1 458 ? -2.752 17.700 6.974 1.00 54.34 458 GLN A CA 1
ATOM 3397 C C . GLN A 1 458 ? -3.310 16.433 6.311 1.00 54.34 458 GLN A C 1
ATOM 3399 O O . GLN A 1 458 ? -3.735 16.492 5.165 1.00 54.34 458 GLN A O 1
ATOM 3404 N N . LEU A 1 459 ? -3.330 15.301 7.018 1.00 54.22 459 LEU A N 1
ATOM 3405 C CA . LEU A 1 459 ? -3.866 14.037 6.506 1.00 54.22 459 LEU A CA 1
ATOM 3406 C C . LEU A 1 459 ? -5.394 13.969 6.570 1.00 54.22 459 LEU A C 1
ATOM 3408 O O . LEU A 1 459 ? -5.994 13.344 5.705 1.00 54.22 459 LEU A O 1
ATOM 3412 N N . GLN A 1 460 ? -6.021 14.618 7.556 1.00 55.19 460 GLN A N 1
ATOM 3413 C CA . GLN A 1 460 ? -7.476 14.802 7.611 1.00 55.19 460 GLN A CA 1
ATOM 3414 C C . GLN A 1 460 ? -7.980 15.653 6.438 1.00 55.19 460 GLN A C 1
ATOM 3416 O O . GLN A 1 460 ? -9.031 15.355 5.879 1.00 55.19 460 GLN A O 1
ATOM 3421 N N . ASP A 1 461 ? -7.223 16.685 6.051 1.00 52.62 461 ASP A N 1
ATOM 3422 C CA . ASP A 1 461 ? -7.560 17.557 4.918 1.00 52.62 461 ASP A CA 1
ATOM 3423 C C . ASP A 1 461 ? -7.344 16.863 3.554 1.00 52.62 461 ASP A C 1
ATOM 3425 O O . ASP A 1 461 ? -7.939 17.256 2.548 1.00 52.62 461 ASP A O 1
ATOM 3429 N N . MET A 1 462 ? -6.511 15.816 3.503 1.00 50.69 462 MET A N 1
ATOM 3430 C CA . MET A 1 462 ? -6.286 14.982 2.318 1.00 50.69 462 MET A CA 1
ATOM 3431 C C . MET A 1 462 ? -7.307 13.836 2.278 1.00 50.69 462 MET A C 1
ATOM 3433 O O . MET A 1 462 ? -6.985 12.672 2.511 1.00 50.69 462 MET A O 1
ATOM 3437 N N . ASP A 1 463 ? -8.561 14.185 1.997 1.00 46.59 463 ASP A N 1
ATOM 3438 C CA . ASP A 1 463 ? -9.669 13.237 1.864 1.00 46.59 463 ASP A CA 1
ATOM 3439 C C . ASP A 1 463 ? -9.420 12.236 0.713 1.00 46.59 463 ASP A C 1
ATOM 3441 O O . ASP A 1 463 ? -9.485 12.574 -0.472 1.00 46.59 463 ASP A O 1
ATOM 3445 N N . LEU A 1 464 ? -9.100 10.990 1.076 1.00 45.06 464 LEU A N 1
ATOM 3446 C CA . LEU A 1 464 ? -8.935 9.859 0.156 1.00 45.06 464 LEU A CA 1
ATOM 3447 C C . LEU A 1 464 ? -10.264 9.194 -0.224 1.00 45.06 464 LEU A C 1
ATOM 3449 O O . LEU A 1 464 ? -10.290 8.383 -1.153 1.00 45.06 464 LEU A O 1
ATOM 3453 N N . ASP A 1 465 ? -11.352 9.497 0.490 1.00 44.38 465 ASP A N 1
ATOM 3454 C CA . ASP A 1 465 ? -12.614 8.766 0.372 1.00 44.38 465 ASP A CA 1
ATOM 3455 C C . ASP A 1 465 ? -13.382 9.166 -0.915 1.00 44.38 465 ASP A C 1
ATOM 3457 O O . ASP A 1 465 ? -14.319 8.481 -1.328 1.00 44.38 465 ASP A O 1
ATOM 3461 N N . ALA A 1 466 ? -12.956 10.236 -1.603 1.00 37.62 466 ALA A N 1
ATOM 3462 C CA . ALA A 1 466 ? -13.674 10.822 -2.738 1.00 37.62 466 ALA A CA 1
ATOM 3463 C C . ALA A 1 466 ? -13.282 10.298 -4.138 1.00 37.62 466 ALA A C 1
ATOM 3465 O O . ALA A 1 466 ? -14.071 10.438 -5.072 1.00 37.62 466 ALA A O 1
ATOM 3466 N N . GLU A 1 467 ? -12.095 9.713 -4.339 1.00 39.31 467 GLU A N 1
ATOM 3467 C CA . GLU A 1 467 ? -11.570 9.464 -5.700 1.00 39.31 467 GLU A CA 1
ATOM 3468 C C . GLU A 1 467 ? -10.731 8.179 -5.810 1.00 39.31 467 GLU A C 1
ATOM 3470 O O . GLU A 1 467 ? -9.669 8.168 -6.430 1.00 39.31 467 GLU A O 1
ATOM 3475 N N . GLY A 1 468 ? -11.213 7.072 -5.233 1.00 38.84 468 GLY A N 1
ATOM 3476 C CA . GLY A 1 468 ? -10.667 5.715 -5.414 1.00 38.84 468 GLY A CA 1
ATOM 3477 C C . GLY A 1 468 ? -10.812 5.178 -6.848 1.00 38.84 468 GLY A C 1
ATOM 3478 O O . GLY A 1 468 ? -11.385 4.115 -7.067 1.00 38.84 468 GLY A O 1
ATOM 3479 N N . ALA A 1 469 ? -10.341 5.934 -7.837 1.00 40.59 469 ALA A N 1
ATOM 3480 C CA . ALA A 1 469 ? -10.294 5.539 -9.230 1.00 40.59 469 ALA A CA 1
ATOM 3481 C C . ALA A 1 469 ? -9.126 4.565 -9.423 1.00 40.59 469 ALA A C 1
ATOM 3483 O O . ALA A 1 469 ? -7.978 4.951 -9.233 1.00 40.59 469 ALA A O 1
ATOM 3484 N N . ASP A 1 470 ? -9.452 3.312 -9.746 1.00 46.16 470 ASP A N 1
ATOM 3485 C CA . ASP A 1 470 ? -8.615 2.296 -10.406 1.00 46.16 470 ASP A CA 1
ATOM 3486 C C . ASP A 1 470 ? -7.163 2.735 -10.682 1.00 46.16 470 ASP A C 1
ATOM 3488 O O . ASP A 1 470 ? -6.817 3.182 -11.771 1.00 46.16 470 ASP A O 1
ATOM 3492 N N . LEU A 1 471 ? -6.291 2.652 -9.674 1.00 47.22 471 LEU A N 1
ATOM 3493 C CA . LEU A 1 471 ? -4.943 3.234 -9.742 1.00 47.22 471 LEU A CA 1
ATOM 3494 C C . LEU A 1 471 ? -4.024 2.503 -10.745 1.00 47.22 471 LEU A C 1
ATOM 3496 O O . LEU A 1 471 ? -2.877 2.909 -10.948 1.00 47.22 471 LEU A O 1
ATOM 3500 N N . SER A 1 472 ? -4.507 1.436 -11.393 1.00 50.97 472 SER A N 1
ATOM 3501 C CA . SER A 1 472 ? -3.793 0.743 -12.458 1.00 50.97 472 SER A CA 1
ATOM 3502 C C . SER A 1 472 ? -4.008 1.443 -13.807 1.00 50.97 472 SER A C 1
ATOM 3504 O O . SER A 1 472 ? -4.825 1.066 -14.637 1.00 50.97 472 SER A O 1
ATOM 3506 N N . ALA A 1 473 ? -3.212 2.477 -14.089 1.00 57.69 473 ALA A N 1
ATOM 3507 C CA . ALA A 1 473 ? -3.266 3.152 -15.393 1.00 57.69 473 ALA A CA 1
ATOM 3508 C C . ALA A 1 473 ? -2.777 2.278 -16.573 1.00 57.69 473 ALA A C 1
ATOM 3510 O O . ALA A 1 473 ? -2.811 2.732 -17.714 1.00 57.69 473 ALA A O 1
ATOM 3511 N N . ALA A 1 474 ? -2.303 1.049 -16.328 1.00 59.44 474 ALA A N 1
ATOM 3512 C CA . ALA A 1 474 ? -1.699 0.176 -17.337 1.00 59.44 474 ALA A CA 1
ATOM 3513 C C . ALA A 1 474 ? -2.655 -0.139 -18.499 1.00 59.44 474 ALA A C 1
ATOM 3515 O O . ALA A 1 474 ? -2.286 0.068 -19.660 1.00 59.44 474 ALA A O 1
ATOM 3516 N N . ASP A 1 475 ? -3.890 -0.546 -18.189 1.00 58.66 475 ASP A N 1
ATOM 3517 C CA . ASP A 1 475 ? -4.915 -0.849 -19.194 1.00 58.66 475 ASP A CA 1
ATOM 3518 C C . ASP A 1 475 ? -5.339 0.421 -19.943 1.00 58.66 475 ASP A C 1
ATOM 3520 O O . ASP A 1 475 ? -5.474 0.415 -21.166 1.00 58.66 475 ASP A O 1
ATOM 3524 N N . ALA A 1 476 ? -5.446 1.552 -19.241 1.00 68.81 476 ALA A N 1
ATOM 3525 C CA . ALA A 1 476 ? -5.767 2.837 -19.856 1.00 68.81 476 ALA A CA 1
ATOM 3526 C C . ALA A 1 476 ? -4.664 3.316 -20.824 1.00 68.81 476 ALA A C 1
ATOM 3528 O O . ALA A 1 476 ? -4.970 3.805 -21.910 1.00 68.81 476 ALA A O 1
ATOM 3529 N N . TRP A 1 477 ? -3.386 3.117 -20.488 1.00 73.94 477 TRP A N 1
ATOM 3530 C CA . TRP A 1 477 ? -2.249 3.396 -21.373 1.00 73.94 477 TRP A CA 1
ATOM 3531 C C . TRP A 1 477 ? -2.196 2.447 -22.576 1.00 73.94 477 TRP A C 1
ATOM 3533 O O . TRP A 1 477 ? -1.865 2.872 -23.683 1.00 73.94 477 TRP A O 1
ATOM 3543 N N . GLN A 1 478 ? -2.558 1.176 -22.390 1.00 70.19 478 GLN A N 1
ATOM 3544 C CA . GLN A 1 478 ? -2.621 0.214 -23.489 1.00 70.19 478 GLN A CA 1
ATOM 3545 C C . GLN A 1 478 ? -3.741 0.570 -24.475 1.00 70.19 478 GLN A C 1
ATOM 3547 O O . GLN A 1 478 ? -3.524 0.593 -25.686 1.00 70.19 478 GLN A O 1
ATOM 3552 N N . ILE A 1 479 ? -4.926 0.903 -23.958 1.00 73.75 479 ILE A N 1
ATOM 3553 C CA . ILE A 1 479 ? -6.054 1.377 -24.764 1.00 73.75 479 ILE A CA 1
ATOM 3554 C C . ILE A 1 479 ? -5.673 2.684 -25.478 1.00 73.75 479 ILE A C 1
ATOM 3556 O O . ILE A 1 479 ? -5.966 2.854 -26.660 1.00 73.75 479 ILE A O 1
ATOM 3560 N N . PHE A 1 480 ? -4.947 3.581 -24.806 1.00 79.81 480 PHE A N 1
ATOM 3561 C CA . PHE A 1 480 ? -4.428 4.805 -25.412 1.00 79.81 480 PHE A CA 1
ATOM 3562 C C . PHE A 1 480 ? -3.507 4.524 -26.609 1.00 79.81 480 PHE A C 1
ATOM 3564 O O . PHE A 1 480 ? -3.725 5.104 -27.671 1.00 79.81 480 PHE A O 1
ATOM 3571 N N . SER A 1 481 ? -2.541 3.601 -26.485 1.00 79.88 481 SER A N 1
ATOM 3572 C CA . SER A 1 481 ? -1.670 3.192 -27.605 1.00 79.88 481 SER A CA 1
ATOM 3573 C C . SER A 1 481 ? -2.474 2.638 -28.784 1.00 79.88 481 SER A C 1
ATOM 3575 O O . SER A 1 481 ? -2.264 3.072 -29.915 1.00 79.88 481 SER A O 1
ATOM 3577 N N . LEU A 1 482 ? -3.474 1.783 -28.534 1.00 78.12 482 LEU A N 1
ATOM 3578 C CA . LEU A 1 482 ? -4.338 1.249 -29.596 1.00 78.12 482 LEU A CA 1
ATOM 3579 C C . LEU A 1 482 ? -5.063 2.356 -30.376 1.00 78.12 482 LEU A C 1
ATOM 3581 O O . LEU A 1 482 ? -5.169 2.290 -31.603 1.00 78.12 482 LEU A O 1
ATOM 3585 N N . HIS A 1 483 ? -5.547 3.392 -29.689 1.00 79.06 483 HIS A N 1
ATOM 3586 C CA . HIS A 1 483 ? -6.191 4.523 -30.355 1.00 79.06 483 HIS A CA 1
ATOM 3587 C C . HIS A 1 483 ? -5.189 5.420 -31.089 1.00 79.06 483 HIS A C 1
ATOM 3589 O O . HIS A 1 483 ? -5.504 5.889 -32.183 1.00 79.06 483 HIS A O 1
ATOM 3595 N N . VAL A 1 484 ? -3.977 5.606 -30.555 1.00 79.75 484 VAL A N 1
ATOM 3596 C CA . VAL A 1 484 ? -2.885 6.308 -31.250 1.00 79.75 484 VAL A CA 1
ATOM 3597 C C . VAL A 1 484 ? -2.502 5.580 -32.542 1.00 79.75 484 VAL A C 1
ATOM 3599 O O . VAL A 1 484 ? -2.444 6.215 -33.594 1.00 79.75 484 VAL A O 1
ATOM 3602 N N . HIS A 1 485 ? -2.337 4.254 -32.511 1.00 80.25 485 HIS A N 1
ATOM 3603 C CA . HIS A 1 485 ? -2.128 3.434 -33.714 1.00 80.25 485 HIS A CA 1
ATOM 3604 C C . HIS A 1 485 ? -3.269 3.599 -34.712 1.00 80.25 485 HIS A C 1
ATOM 3606 O O . HIS A 1 485 ? -3.034 3.772 -35.905 1.00 80.25 485 HIS A O 1
ATOM 3612 N N . GLY A 1 486 ? -4.514 3.608 -34.229 1.00 79.50 486 GLY A N 1
ATOM 3613 C CA . GLY A 1 486 ? -5.688 3.856 -35.063 1.00 79.50 486 GLY A CA 1
ATOM 3614 C C . GLY A 1 486 ? -5.635 5.202 -35.797 1.00 79.50 486 GLY A C 1
ATOM 3615 O O . GLY A 1 486 ? -6.014 5.272 -36.966 1.00 79.50 486 GLY A O 1
ATOM 3616 N N . VAL A 1 487 ? -5.135 6.255 -35.141 1.00 76.81 487 VAL A N 1
ATOM 3617 C CA . VAL A 1 487 ? -4.954 7.590 -35.739 1.00 76.81 487 VAL A CA 1
ATOM 3618 C C . VAL A 1 487 ? -3.779 7.616 -36.731 1.00 76.81 487 VAL A C 1
ATOM 3620 O O . VAL A 1 487 ? -3.890 8.237 -37.789 1.00 76.81 487 VAL A O 1
ATOM 3623 N N . MET A 1 488 ? -2.679 6.919 -36.433 1.00 79.75 488 MET A N 1
ATOM 3624 C CA . MET A 1 488 ? -1.446 6.933 -37.237 1.00 79.75 488 MET A CA 1
ATOM 3625 C C . MET A 1 488 ? -1.439 5.944 -38.416 1.00 79.75 488 MET A C 1
ATOM 3627 O O . MET A 1 488 ? -0.664 6.119 -39.361 1.00 79.75 488 MET A O 1
ATOM 3631 N N . ALA A 1 489 ? -2.340 4.957 -38.427 1.00 81.94 489 ALA A N 1
ATOM 3632 C CA . ALA A 1 489 ? -2.396 3.909 -39.447 1.00 81.94 489 ALA A CA 1
ATOM 3633 C C . ALA A 1 489 ? -2.552 4.443 -40.883 1.00 81.94 489 ALA A C 1
ATOM 3635 O O . ALA A 1 489 ? -1.889 3.963 -41.804 1.00 81.94 489 ALA A O 1
ATOM 3636 N N . GLU A 1 490 ? -3.421 5.435 -41.103 1.00 75.44 490 GLU A N 1
ATOM 3637 C CA . GLU A 1 490 ? -3.654 5.999 -42.440 1.00 75.44 490 GLU A CA 1
ATOM 3638 C C . GLU A 1 490 ? -2.447 6.814 -42.960 1.00 75.44 490 GLU A C 1
ATOM 3640 O O . GLU A 1 490 ? -2.043 6.578 -44.103 1.00 75.44 490 GLU A O 1
ATOM 3645 N N . PRO A 1 491 ? -1.828 7.721 -42.174 1.00 74.44 491 PRO A N 1
ATOM 3646 C CA . PRO A 1 491 ? -0.559 8.362 -42.529 1.00 74.44 491 PRO A CA 1
ATOM 3647 C C . PRO A 1 491 ? 0.565 7.384 -42.891 1.00 74.44 491 PRO A C 1
ATOM 3649 O O . PRO A 1 491 ? 1.236 7.575 -43.908 1.00 74.44 491 PRO A O 1
ATOM 3652 N N . ILE A 1 492 ? 0.733 6.314 -42.107 1.00 79.69 492 ILE A N 1
ATOM 3653 C CA . ILE A 1 492 ? 1.761 5.289 -42.338 1.00 79.69 492 ILE A CA 1
ATOM 3654 C C . ILE A 1 492 ? 1.481 4.520 -43.630 1.00 79.69 492 ILE A C 1
ATOM 3656 O O . ILE A 1 492 ? 2.356 4.412 -44.487 1.00 79.69 492 ILE A O 1
ATOM 3660 N N . ALA A 1 493 ? 0.245 4.049 -43.826 1.00 78.88 493 ALA A N 1
ATOM 3661 C CA . ALA A 1 493 ? -0.145 3.313 -45.030 1.00 78.88 493 ALA A CA 1
ATOM 3662 C C . ALA A 1 493 ? 0.041 4.129 -46.322 1.00 78.88 493 ALA A C 1
ATOM 3664 O O . ALA A 1 493 ? 0.188 3.566 -47.407 1.00 78.88 493 ALA A O 1
ATOM 3665 N N . LYS A 1 494 ? 0.031 5.459 -46.213 1.00 74.12 494 LYS A N 1
ATOM 3666 C CA . LYS A 1 494 ? 0.237 6.395 -47.324 1.00 74.12 494 LYS A CA 1
ATOM 3667 C C . LYS A 1 494 ? 1.692 6.817 -47.515 1.00 74.12 494 LYS A C 1
ATOM 3669 O O . LYS A 1 494 ? 1.962 7.571 -48.445 1.00 74.12 494 LYS A O 1
ATOM 3674 N N . GLY A 1 495 ? 2.606 6.341 -46.670 1.00 75.19 495 GLY A N 1
ATOM 3675 C CA . GLY A 1 495 ? 4.029 6.657 -46.749 1.00 75.19 495 GLY A CA 1
ATOM 3676 C C . GLY A 1 495 ? 4.354 8.115 -46.430 1.00 75.19 495 GLY A C 1
ATOM 3677 O O . GLY A 1 495 ? 5.326 8.635 -46.969 1.00 75.19 495 GLY A O 1
ATOM 3678 N N . ILE A 1 496 ? 3.549 8.787 -45.596 1.00 75.94 496 ILE A N 1
ATOM 3679 C CA . ILE A 1 496 ? 3.839 10.163 -45.174 1.00 75.94 496 ILE A CA 1
ATOM 3680 C C . ILE A 1 496 ? 5.141 10.167 -44.360 1.00 75.94 496 ILE A C 1
ATOM 3682 O O . ILE A 1 496 ? 5.283 9.400 -43.403 1.00 75.94 496 ILE A O 1
ATOM 3686 N N . GLY A 1 497 ? 6.089 11.031 -44.734 1.00 77.44 497 GLY A N 1
ATOM 3687 C CA . GLY A 1 497 ? 7.379 11.147 -44.051 1.00 77.44 497 GLY A CA 1
ATOM 3688 C C . GLY A 1 497 ? 7.221 11.385 -42.545 1.00 77.44 497 GLY A C 1
ATOM 3689 O O . GLY A 1 497 ? 6.343 12.136 -42.126 1.00 77.44 497 GLY A O 1
ATOM 3690 N N . TYR A 1 498 ? 8.069 10.741 -41.735 1.00 82.00 498 TYR A N 1
ATOM 3691 C CA . TYR A 1 498 ? 8.066 10.779 -40.261 1.00 82.00 498 TYR A CA 1
ATOM 3692 C C . TYR A 1 498 ? 6.829 10.185 -39.560 1.00 82.00 498 TYR A C 1
ATOM 3694 O O . TYR A 1 498 ? 6.794 10.172 -38.333 1.00 82.00 498 TYR A O 1
ATOM 3702 N N . ALA A 1 499 ? 5.828 9.658 -40.279 1.00 80.38 499 ALA A N 1
ATOM 3703 C CA . ALA A 1 499 ? 4.633 9.082 -39.650 1.00 80.38 499 ALA A CA 1
ATOM 3704 C C . ALA A 1 499 ? 4.948 7.839 -38.796 1.00 80.38 499 ALA A C 1
ATOM 3706 O O . ALA A 1 499 ? 4.474 7.738 -37.665 1.00 80.38 499 ALA A O 1
ATOM 3707 N N . GLN A 1 500 ? 5.762 6.917 -39.325 1.00 82.19 500 GLN A N 1
ATOM 3708 C CA . GLN A 1 500 ? 6.185 5.712 -38.601 1.00 82.19 500 GLN A CA 1
ATOM 3709 C C . GLN A 1 500 ? 7.066 6.079 -37.404 1.00 82.19 500 GLN A C 1
ATOM 3711 O O . GLN A 1 500 ? 6.753 5.690 -36.285 1.00 82.19 500 GLN A O 1
ATOM 3716 N N . ASP A 1 501 ? 8.087 6.915 -37.623 1.00 81.19 501 ASP A N 1
ATOM 3717 C CA . ASP A 1 501 ? 8.979 7.393 -36.558 1.00 81.19 501 ASP A CA 1
ATOM 3718 C C . ASP A 1 501 ? 8.197 8.067 -35.420 1.00 81.19 501 ASP A C 1
ATOM 3720 O O . ASP A 1 501 ? 8.559 7.959 -34.247 1.00 81.19 501 ASP A O 1
ATOM 3724 N N . TYR A 1 502 ? 7.117 8.781 -35.761 1.00 80.69 502 TYR A N 1
ATOM 3725 C CA . TYR A 1 502 ? 6.276 9.434 -34.771 1.00 80.69 502 TYR A CA 1
ATOM 3726 C C . TYR A 1 502 ? 5.434 8.432 -33.979 1.00 80.69 502 TYR A C 1
ATOM 3728 O O . TYR A 1 502 ? 5.366 8.548 -32.756 1.00 80.69 502 TYR A O 1
ATOM 3736 N N . GLN A 1 503 ? 4.843 7.429 -34.638 1.00 81.38 503 GLN A N 1
ATOM 3737 C CA . GLN A 1 503 ? 4.142 6.348 -33.942 1.00 81.38 503 GLN A CA 1
ATOM 3738 C C . GLN A 1 503 ? 5.087 5.592 -32.999 1.00 81.38 503 GLN A C 1
ATOM 3740 O O . GLN A 1 503 ? 4.760 5.430 -31.827 1.00 81.38 503 GLN A O 1
ATOM 3745 N N . ASP A 1 504 ? 6.283 5.229 -33.465 1.00 76.81 504 ASP A N 1
ATOM 3746 C CA . ASP A 1 504 ? 7.283 4.522 -32.657 1.00 76.81 504 ASP A CA 1
ATOM 3747 C C . ASP A 1 504 ? 7.692 5.358 -31.431 1.00 76.81 504 ASP A C 1
ATOM 3749 O O . ASP A 1 504 ? 7.803 4.854 -30.310 1.00 76.81 504 ASP A O 1
ATOM 3753 N N . ALA A 1 505 ? 7.861 6.674 -31.606 1.00 78.38 505 ALA A N 1
ATOM 3754 C CA . ALA A 1 505 ? 8.160 7.575 -30.500 1.00 78.38 505 ALA A CA 1
ATOM 3755 C C . ALA A 1 505 ? 7.018 7.659 -29.471 1.00 78.38 505 ALA A C 1
ATOM 3757 O O . ALA A 1 505 ? 7.292 7.771 -28.270 1.00 78.38 505 ALA A O 1
ATOM 3758 N N . LEU A 1 506 ? 5.761 7.605 -29.920 1.00 77.81 506 LEU A N 1
ATOM 3759 C CA . LEU A 1 506 ? 4.582 7.574 -29.055 1.00 77.81 506 LEU A CA 1
ATOM 3760 C C . LEU A 1 506 ? 4.428 6.224 -28.342 1.00 77.81 506 LEU A C 1
ATOM 3762 O O . LEU A 1 506 ? 4.055 6.210 -27.173 1.00 77.81 506 LEU A O 1
ATOM 3766 N N . ASP A 1 507 ? 4.794 5.111 -28.972 1.00 76.31 507 ASP A N 1
ATOM 3767 C CA . ASP A 1 507 ? 4.778 3.792 -28.331 1.00 76.31 507 ASP A CA 1
ATOM 3768 C C . ASP A 1 507 ? 5.771 3.710 -27.172 1.00 76.31 507 ASP A C 1
ATOM 3770 O O . ASP A 1 507 ? 5.422 3.280 -26.069 1.00 76.31 507 ASP A O 1
ATOM 3774 N N . VAL A 1 508 ? 6.988 4.223 -27.367 1.00 71.69 508 VAL A N 1
ATOM 3775 C CA . VAL A 1 508 ? 7.971 4.337 -26.277 1.00 71.69 508 VAL A CA 1
ATOM 3776 C C . VAL A 1 508 ? 7.464 5.280 -25.177 1.00 71.69 508 VAL A C 1
ATOM 3778 O O . VAL A 1 508 ? 7.672 5.017 -23.991 1.00 71.69 508 VAL A O 1
ATOM 3781 N N . LEU A 1 509 ? 6.752 6.354 -25.537 1.00 76.81 509 LEU A N 1
ATOM 3782 C CA . LEU A 1 509 ? 6.150 7.267 -24.562 1.00 76.81 509 LEU A CA 1
ATOM 3783 C C . LEU A 1 509 ? 5.082 6.566 -23.712 1.00 76.81 509 LEU A C 1
ATOM 3785 O O . LEU A 1 509 ? 5.077 6.733 -22.494 1.00 76.81 509 LEU A O 1
ATOM 3789 N N . VAL A 1 510 ? 4.222 5.746 -24.323 1.00 75.56 510 VAL A N 1
ATOM 3790 C CA . VAL A 1 510 ? 3.223 4.939 -23.606 1.00 75.56 510 VAL A CA 1
ATOM 3791 C C . VAL A 1 510 ? 3.893 3.952 -22.653 1.00 75.56 510 VAL A C 1
ATOM 3793 O O . VAL A 1 510 ? 3.479 3.848 -21.499 1.00 75.56 510 VAL A O 1
ATOM 3796 N N . ILE A 1 511 ? 4.964 3.284 -23.089 1.00 69.38 511 ILE A N 1
ATOM 3797 C CA . ILE A 1 511 ? 5.752 2.381 -22.238 1.00 69.38 511 ILE A CA 1
ATOM 3798 C C . ILE A 1 511 ? 6.274 3.116 -20.995 1.00 69.38 511 ILE A C 1
ATOM 3800 O O . ILE A 1 511 ? 6.162 2.610 -19.875 1.00 69.38 511 ILE A O 1
ATOM 3804 N N . TYR A 1 512 ? 6.813 4.324 -21.165 1.00 75.00 512 TYR A N 1
ATOM 3805 C CA . TYR A 1 512 ? 7.274 5.128 -20.033 1.00 75.00 512 TYR A CA 1
ATOM 3806 C C . TYR A 1 512 ? 6.120 5.656 -19.175 1.00 75.00 512 TYR A C 1
ATOM 3808 O O . TYR A 1 512 ? 6.285 5.778 -17.964 1.00 75.00 512 TYR A O 1
ATOM 3816 N N . GLY A 1 513 ? 4.944 5.908 -19.757 1.00 72.25 513 GLY A N 1
ATOM 3817 C CA . GLY A 1 513 ? 3.732 6.273 -19.021 1.00 72.25 513 GLY A CA 1
ATOM 3818 C C . GLY A 1 513 ? 3.267 5.148 -18.096 1.00 72.25 513 GLY A C 1
ATOM 3819 O O . GLY A 1 513 ? 3.032 5.377 -16.910 1.00 72.25 513 GLY A O 1
ATOM 3820 N N . GLN A 1 514 ? 3.236 3.913 -18.605 1.00 71.12 514 GLN A N 1
ATOM 3821 C CA . GLN A 1 514 ? 2.952 2.711 -17.813 1.00 71.12 514 GLN A CA 1
ATOM 3822 C C . GLN A 1 514 ? 3.980 2.517 -16.694 1.00 71.12 514 GLN A C 1
ATOM 3824 O O . GLN A 1 514 ? 3.606 2.240 -15.552 1.00 71.12 514 GLN A O 1
ATOM 3829 N N . SER A 1 515 ? 5.270 2.696 -17.002 1.00 67.56 515 SER A N 1
ATOM 3830 C CA . SER A 1 515 ? 6.346 2.595 -16.012 1.00 67.56 515 SER A CA 1
ATOM 3831 C C . SER A 1 515 ? 6.218 3.655 -14.916 1.00 67.56 515 SER A C 1
ATOM 3833 O O . SER A 1 515 ? 6.360 3.319 -13.743 1.00 67.56 515 SER A O 1
ATOM 3835 N N . LEU A 1 516 ? 5.880 4.900 -15.265 1.00 73.75 516 LEU A N 1
ATOM 3836 C CA . LEU A 1 516 ? 5.673 5.984 -14.304 1.00 73.75 516 LEU A CA 1
ATOM 3837 C C . LEU A 1 516 ? 4.499 5.692 -13.366 1.00 73.75 516 LEU A C 1
ATOM 3839 O O . LEU A 1 516 ? 4.675 5.731 -12.150 1.00 73.75 516 LEU A O 1
ATOM 3843 N N . SER A 1 517 ? 3.332 5.333 -13.909 1.00 67.81 517 SER A N 1
ATOM 3844 C CA . SER A 1 517 ? 2.161 4.989 -13.093 1.00 67.81 517 SER A CA 1
ATOM 3845 C C . SER A 1 517 ? 2.428 3.781 -12.186 1.00 67.81 517 SER A C 1
ATOM 3847 O O . SER A 1 517 ? 2.067 3.793 -11.009 1.00 67.81 517 SER A O 1
ATOM 3849 N N . SER A 1 518 ? 3.131 2.766 -12.697 1.00 65.69 518 SER A N 1
ATOM 3850 C CA . SER A 1 518 ? 3.517 1.581 -11.920 1.00 65.69 518 SER A CA 1
ATOM 3851 C C . SER A 1 518 ? 4.509 1.914 -10.806 1.00 65.69 518 SER A C 1
ATOM 3853 O O . SER A 1 518 ? 4.374 1.420 -9.686 1.00 65.69 518 SER A O 1
ATOM 3855 N N . ALA A 1 519 ? 5.505 2.758 -11.088 1.00 70.19 519 ALA A N 1
ATOM 3856 C CA . ALA A 1 519 ? 6.482 3.200 -10.101 1.00 70.19 519 ALA A CA 1
ATOM 3857 C C . ALA A 1 519 ? 5.829 4.043 -8.995 1.00 70.19 519 ALA A C 1
ATOM 3859 O O . ALA A 1 519 ? 6.153 3.858 -7.824 1.00 70.19 519 ALA A O 1
ATOM 3860 N N . GLN A 1 520 ? 4.882 4.924 -9.337 1.00 68.69 520 GLN A N 1
ATOM 3861 C CA . GLN A 1 520 ? 4.126 5.707 -8.352 1.00 68.69 520 GLN A CA 1
ATOM 3862 C C . GLN A 1 520 ? 3.300 4.806 -7.432 1.00 68.69 520 GLN A C 1
ATOM 3864 O O . GLN A 1 520 ? 3.376 4.948 -6.212 1.00 68.69 520 GLN A O 1
ATOM 3869 N N . LEU A 1 521 ? 2.573 3.837 -7.998 1.00 66.06 521 LEU A N 1
ATOM 3870 C CA . LEU A 1 521 ? 1.820 2.854 -7.218 1.00 66.06 521 LEU A CA 1
ATOM 3871 C C . LEU A 1 521 ? 2.738 2.041 -6.291 1.00 66.06 521 LEU A C 1
ATOM 3873 O O . LEU A 1 521 ? 2.427 1.839 -5.119 1.00 66.06 521 LEU A O 1
ATOM 3877 N N . ALA A 1 522 ? 3.907 1.632 -6.785 1.00 66.06 522 ALA A N 1
ATOM 3878 C CA . ALA A 1 522 ? 4.905 0.930 -5.985 1.00 66.06 522 ALA A CA 1
ATOM 3879 C C . ALA A 1 522 ? 5.445 1.785 -4.832 1.00 66.06 522 ALA A C 1
ATOM 3881 O O . ALA A 1 522 ? 5.627 1.288 -3.723 1.00 66.06 522 ALA A O 1
ATOM 3882 N N . ALA A 1 523 ? 5.695 3.073 -5.076 1.00 71.50 523 ALA A N 1
ATOM 3883 C CA . ALA A 1 523 ? 6.183 3.993 -4.056 1.00 71.50 523 ALA A CA 1
ATOM 3884 C C . ALA A 1 523 ? 5.125 4.290 -2.991 1.00 71.50 523 ALA A C 1
ATOM 3886 O O . ALA A 1 523 ? 5.466 4.384 -1.813 1.00 71.50 523 ALA A O 1
ATOM 3887 N N . VAL A 1 524 ? 3.850 4.345 -3.383 1.00 64.19 524 VAL A N 1
ATOM 3888 C CA . VAL A 1 524 ? 2.710 4.366 -2.460 1.00 64.19 524 VAL A CA 1
ATOM 3889 C C . VAL A 1 524 ? 2.710 3.119 -1.575 1.00 64.19 524 VAL A C 1
ATOM 3891 O O . VAL A 1 524 ? 2.707 3.241 -0.353 1.00 64.19 524 VAL A O 1
ATOM 3894 N N . GLN A 1 525 ? 2.769 1.923 -2.165 1.00 64.38 525 GLN A N 1
ATOM 3895 C CA . GLN A 1 525 ? 2.742 0.660 -1.416 1.00 64.38 525 GLN A CA 1
ATOM 3896 C C . GLN A 1 525 ? 3.948 0.528 -0.472 1.00 64.38 525 GLN A C 1
ATOM 3898 O O . GLN A 1 525 ? 3.795 0.216 0.709 1.00 64.38 525 GLN A O 1
ATOM 3903 N N . ALA A 1 526 ? 5.155 0.824 -0.961 1.00 68.06 526 ALA A N 1
ATOM 3904 C CA . ALA A 1 526 ? 6.376 0.763 -0.163 1.00 68.06 526 ALA A CA 1
ATOM 3905 C C . ALA A 1 526 ? 6.412 1.834 0.941 1.00 68.06 526 ALA A C 1
ATOM 3907 O O . ALA A 1 526 ? 6.925 1.579 2.030 1.00 68.06 526 ALA A O 1
ATOM 3908 N N . GLY A 1 527 ? 5.865 3.024 0.684 1.00 65.75 527 GLY A N 1
ATOM 3909 C CA . GLY A 1 527 ? 5.783 4.098 1.671 1.00 65.75 527 GLY A CA 1
ATOM 3910 C C . GLY A 1 527 ? 4.767 3.810 2.768 1.00 65.75 527 GLY A C 1
ATOM 3911 O O . GLY A 1 527 ? 5.066 4.041 3.937 1.00 65.75 527 GLY A O 1
ATOM 3912 N N . GLN A 1 528 ? 3.624 3.214 2.427 1.00 62.03 528 GLN A N 1
ATOM 3913 C CA . GLN A 1 528 ? 2.654 2.708 3.402 1.00 62.03 528 GLN A CA 1
ATOM 3914 C C . GLN A 1 528 ? 3.260 1.624 4.291 1.00 62.03 528 GLN A C 1
ATOM 3916 O O . GLN A 1 528 ? 3.097 1.673 5.510 1.00 62.03 528 GLN A O 1
ATOM 3921 N N . GLU A 1 529 ? 4.000 0.688 3.695 1.00 65.56 529 GLU A N 1
ATOM 3922 C CA . GLU A 1 529 ? 4.691 -0.364 4.436 1.00 65.56 529 GLU A CA 1
ATOM 3923 C C . GLU A 1 529 ? 5.731 0.217 5.397 1.00 65.56 529 GLU A C 1
ATOM 3925 O O . GLU A 1 529 ? 5.771 -0.132 6.577 1.00 65.56 529 GLU A O 1
ATOM 3930 N N . TYR A 1 530 ? 6.548 1.157 4.920 1.00 70.56 530 TYR A N 1
ATOM 3931 C CA . TYR A 1 530 ? 7.556 1.800 5.751 1.00 70.56 530 TYR A CA 1
ATOM 3932 C C . TYR A 1 530 ? 6.940 2.625 6.883 1.00 70.56 530 TYR A C 1
ATOM 3934 O O . TYR A 1 530 ? 7.368 2.506 8.033 1.00 70.56 530 TYR A O 1
ATOM 3942 N N . ALA A 1 531 ? 5.903 3.407 6.584 1.00 61.75 531 ALA A N 1
ATOM 3943 C CA . ALA A 1 531 ? 5.141 4.140 7.583 1.00 61.75 531 ALA A CA 1
ATOM 3944 C C . ALA A 1 531 ? 4.573 3.206 8.655 1.00 61.75 531 ALA A C 1
ATOM 3946 O O . ALA A 1 531 ? 4.732 3.483 9.843 1.00 61.75 531 ALA A O 1
ATOM 3947 N N . ARG A 1 532 ? 3.965 2.082 8.254 1.00 64.75 532 ARG A N 1
ATOM 3948 C CA . ARG A 1 532 ? 3.429 1.080 9.181 1.00 64.75 532 ARG A CA 1
ATOM 3949 C C . ARG A 1 532 ? 4.501 0.582 10.147 1.00 64.75 532 ARG A C 1
ATOM 3951 O O . ARG A 1 532 ? 4.264 0.579 11.351 1.00 64.75 532 ARG A O 1
ATOM 3958 N N . VAL A 1 533 ? 5.681 0.212 9.643 1.00 65.94 533 VAL A N 1
ATOM 3959 C CA . VAL A 1 533 ? 6.775 -0.301 10.485 1.00 65.94 533 VAL A CA 1
ATOM 3960 C C . VAL A 1 533 ? 7.322 0.776 11.433 1.00 65.94 533 VAL A C 1
ATOM 3962 O O . VAL A 1 533 ? 7.559 0.487 12.605 1.00 65.94 533 VAL A O 1
ATOM 3965 N N . LEU A 1 534 ? 7.473 2.024 10.968 1.00 66.44 534 LEU A N 1
ATOM 3966 C CA . LEU A 1 534 ? 7.873 3.157 11.819 1.00 66.44 534 LEU A CA 1
ATOM 3967 C C . LEU A 1 534 ? 6.870 3.399 12.955 1.00 66.44 534 LEU A C 1
ATOM 3969 O O . LEU A 1 534 ? 7.250 3.556 14.115 1.00 66.44 534 LEU A O 1
ATOM 3973 N N . LEU A 1 535 ? 5.579 3.389 12.626 1.00 60.78 535 LEU A N 1
ATOM 3974 C CA . LEU A 1 535 ? 4.499 3.567 13.592 1.00 60.78 535 LEU A CA 1
ATOM 3975 C C . LEU A 1 535 ? 4.440 2.408 14.591 1.00 60.78 535 LEU A C 1
ATOM 3977 O O . LEU A 1 535 ? 4.238 2.641 15.781 1.00 60.78 535 LEU A O 1
ATOM 3981 N N . GLN A 1 536 ? 4.644 1.169 14.135 1.00 63.53 536 GLN A N 1
ATOM 3982 C CA . GLN A 1 536 ? 4.681 -0.009 14.999 1.00 63.53 536 GLN A CA 1
ATOM 3983 C C . GLN A 1 536 ? 5.824 0.080 1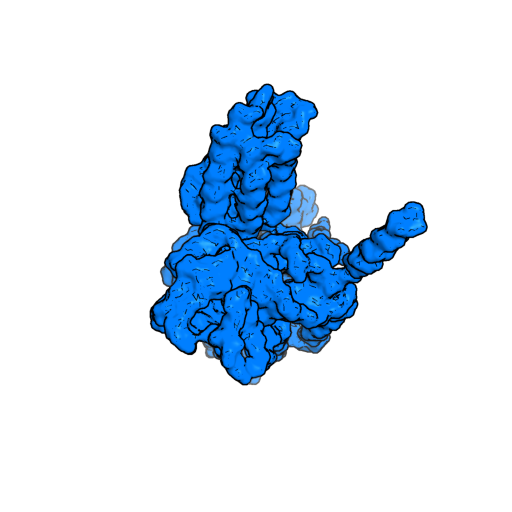6.018 1.00 63.53 536 GLN A C 1
ATOM 3985 O O . GLN A 1 536 ? 5.580 -0.069 17.215 1.00 63.53 536 GLN A O 1
ATOM 3990 N N . GLU A 1 537 ? 7.047 0.375 15.568 1.00 68.19 537 GLU A N 1
ATOM 3991 C CA . GLU A 1 537 ? 8.223 0.554 16.434 1.00 68.19 537 GLU A CA 1
ATOM 3992 C C . GLU A 1 537 ? 7.960 1.607 17.518 1.00 68.19 537 GLU A C 1
ATOM 3994 O O . GLU A 1 537 ? 8.245 1.415 18.703 1.00 68.19 537 GLU A O 1
ATOM 3999 N N . GLN A 1 538 ? 7.374 2.726 17.111 1.00 63.19 538 GLN A N 1
ATOM 4000 C CA . GLN A 1 538 ? 7.117 3.832 18.002 1.00 63.19 538 GLN A CA 1
ATOM 4001 C C . GLN A 1 538 ? 5.995 3.556 19.010 1.00 63.19 538 GLN A C 1
ATOM 4003 O O . GLN A 1 538 ? 6.122 3.896 20.192 1.00 63.19 538 GLN A O 1
ATOM 4008 N N . LEU A 1 539 ? 4.893 2.955 18.562 1.00 61.84 539 LEU A N 1
ATOM 4009 C CA . LEU A 1 539 ? 3.792 2.580 19.443 1.00 61.84 539 LEU A CA 1
ATOM 4010 C C . LEU A 1 539 ? 4.235 1.508 20.433 1.00 61.84 539 LEU A C 1
ATOM 4012 O O . LEU A 1 539 ? 3.895 1.616 21.608 1.00 61.84 539 LEU A O 1
ATOM 4016 N N . ALA A 1 540 ? 5.068 0.555 20.009 1.00 64.88 540 ALA A N 1
ATOM 4017 C CA . ALA A 1 540 ? 5.669 -0.425 20.906 1.00 64.88 540 ALA A CA 1
ATOM 4018 C C . ALA A 1 540 ? 6.480 0.258 22.024 1.00 64.88 540 ALA A C 1
ATOM 4020 O O . ALA A 1 540 ? 6.327 -0.098 23.196 1.00 64.88 540 ALA A O 1
ATOM 4021 N N . ALA A 1 541 ? 7.261 1.298 21.697 1.00 65.50 541 ALA A N 1
ATOM 4022 C CA . ALA A 1 541 ? 8.020 2.073 22.682 1.00 65.50 541 ALA A CA 1
ATOM 4023 C C . ALA A 1 541 ? 7.118 2.843 23.670 1.00 65.50 541 ALA A C 1
ATOM 4025 O O . ALA A 1 541 ? 7.363 2.818 24.878 1.00 65.50 541 ALA A O 1
ATOM 4026 N N . GLN A 1 542 ? 6.050 3.495 23.193 1.00 63.31 542 GLN A N 1
ATOM 4027 C CA . GLN A 1 542 ? 5.106 4.214 24.064 1.00 63.31 542 GLN A CA 1
ATOM 4028 C C . GLN A 1 542 ? 4.267 3.268 24.936 1.00 63.31 542 GLN A C 1
ATOM 4030 O O . GLN A 1 542 ? 4.032 3.541 26.116 1.00 63.31 542 GLN A O 1
ATOM 4035 N N . GLN A 1 543 ? 3.827 2.143 24.372 1.00 66.81 543 GLN A N 1
ATOM 4036 C CA . GLN A 1 543 ? 3.063 1.124 25.084 1.00 66.81 543 GLN A CA 1
ATOM 4037 C C . GLN A 1 543 ? 3.915 0.407 26.130 1.00 66.81 543 GLN A C 1
ATOM 4039 O O . GLN A 1 543 ? 3.371 0.008 27.154 1.00 66.81 543 GLN A O 1
ATOM 4044 N N . GLN A 1 544 ? 5.234 0.279 25.929 1.00 71.62 544 GLN A N 1
ATOM 4045 C CA . GLN A 1 544 ? 6.126 -0.336 26.917 1.00 71.62 544 GLN A CA 1
ATOM 4046 C C . GLN A 1 544 ? 6.073 0.395 28.256 1.00 71.62 544 GLN A C 1
ATOM 4048 O O . GLN A 1 544 ? 5.859 -0.247 29.274 1.00 71.62 544 GLN A O 1
ATOM 4053 N N . ALA A 1 545 ? 6.150 1.727 28.264 1.00 68.75 545 ALA A N 1
ATOM 4054 C CA . ALA A 1 545 ? 6.090 2.496 29.507 1.00 68.75 545 ALA A CA 1
ATOM 4055 C C . ALA A 1 545 ? 4.748 2.332 30.250 1.00 68.75 545 ALA A C 1
ATOM 4057 O O . ALA A 1 545 ? 4.720 2.239 31.479 1.00 68.75 545 ALA A O 1
ATOM 4058 N N . ARG A 1 546 ? 3.625 2.266 29.516 1.00 69.19 546 ARG A N 1
ATOM 4059 C CA . ARG A 1 546 ? 2.301 2.010 30.113 1.00 69.19 546 ARG A CA 1
ATOM 4060 C C . ARG A 1 546 ? 2.190 0.580 30.627 1.00 69.19 546 ARG A C 1
ATOM 4062 O O . ARG A 1 546 ? 1.713 0.374 31.739 1.00 69.19 546 ARG A O 1
ATOM 4069 N N . LEU A 1 547 ? 2.650 -0.397 29.849 1.00 74.25 547 LEU A N 1
ATOM 4070 C CA . LEU A 1 547 ? 2.628 -1.799 30.243 1.00 74.25 547 LEU A CA 1
ATOM 4071 C C . LEU A 1 547 ? 3.531 -2.051 31.454 1.00 74.25 547 LEU A C 1
ATOM 4073 O O . LEU A 1 547 ? 3.131 -2.779 32.354 1.00 74.25 547 LEU A O 1
ATOM 4077 N N . ASP A 1 548 ? 4.691 -1.398 31.532 1.00 78.12 548 ASP A N 1
ATOM 4078 C CA . ASP A 1 548 ? 5.569 -1.444 32.700 1.00 78.12 548 ASP A CA 1
ATOM 4079 C C . ASP A 1 548 ? 4.824 -0.948 33.947 1.00 78.12 548 ASP A C 1
ATOM 4081 O O . ASP A 1 548 ? 4.831 -1.618 34.979 1.00 78.12 548 ASP A O 1
ATOM 4085 N N . ALA A 1 549 ? 4.124 0.187 33.852 1.00 76.88 549 ALA A N 1
ATOM 4086 C CA . ALA A 1 549 ? 3.329 0.721 34.957 1.00 76.88 549 ALA A CA 1
ATOM 4087 C C . ALA A 1 549 ? 2.186 -0.225 35.372 1.00 76.88 549 ALA A C 1
ATOM 4089 O O . ALA A 1 549 ? 1.966 -0.430 36.566 1.00 76.88 549 ALA A O 1
ATOM 4090 N N . TYR A 1 550 ? 1.489 -0.830 34.406 1.00 77.44 550 TYR A N 1
ATOM 4091 C CA . TYR A 1 550 ? 0.401 -1.773 34.666 1.00 77.44 550 TYR A CA 1
ATOM 4092 C C . TYR A 1 550 ? 0.880 -3.097 35.259 1.00 77.44 550 TYR A C 1
ATOM 4094 O O . TYR A 1 550 ? 0.305 -3.576 36.228 1.00 77.44 550 TYR A O 1
ATOM 4102 N N . VAL A 1 551 ? 1.948 -3.685 34.722 1.00 80.50 551 VAL A N 1
ATOM 4103 C CA . VAL A 1 551 ? 2.515 -4.934 35.248 1.00 80.50 551 VAL A CA 1
ATOM 4104 C C . VAL A 1 551 ? 3.057 -4.722 36.660 1.00 80.50 551 VAL A C 1
ATOM 4106 O O . VAL A 1 551 ? 2.882 -5.584 37.518 1.00 80.50 551 VAL A O 1
ATOM 4109 N N . ASN A 1 552 ? 3.646 -3.556 36.936 1.00 82.25 552 ASN A N 1
ATOM 4110 C CA . ASN A 1 552 ? 4.131 -3.206 38.271 1.00 82.25 552 ASN A CA 1
ATOM 4111 C C . ASN A 1 552 ? 3.004 -2.944 39.286 1.00 82.25 552 ASN A C 1
ATOM 4113 O O . ASN A 1 552 ? 3.271 -2.979 40.487 1.00 82.25 552 ASN A O 1
ATOM 4117 N N . SER A 1 553 ? 1.769 -2.684 38.841 1.00 81.19 553 SER A N 1
ATOM 4118 C CA . SER A 1 553 ? 0.613 -2.503 39.730 1.00 81.19 553 SER A CA 1
ATOM 4119 C C . SER A 1 553 ? -0.163 -3.798 40.004 1.00 81.19 553 SER A C 1
ATOM 4121 O O . SER A 1 553 ? -1.003 -3.822 40.908 1.00 81.19 553 SER A O 1
ATOM 4123 N N . LEU A 1 554 ? 0.134 -4.891 39.285 1.00 83.25 554 LEU A N 1
ATOM 4124 C CA . LEU A 1 554 ? -0.505 -6.189 39.505 1.00 83.25 554 LEU A CA 1
ATOM 4125 C C . LEU A 1 554 ? -0.189 -6.727 40.903 1.00 83.25 554 LEU A C 1
ATOM 4127 O O . LEU A 1 554 ? 0.969 -6.858 41.301 1.00 83.25 554 LEU A O 1
ATOM 4131 N N . THR A 1 555 ? -1.238 -7.098 41.633 1.00 83.12 555 THR A N 1
ATOM 4132 C CA . THR A 1 555 ? -1.131 -7.661 42.981 1.00 83.12 555 THR A CA 1
ATOM 4133 C C . THR A 1 555 ? -1.816 -9.021 43.031 1.00 83.12 555 THR A C 1
ATOM 4135 O O . THR A 1 555 ? -2.934 -9.186 42.537 1.00 83.12 555 THR A O 1
ATOM 4138 N N . ALA A 1 556 ? -1.156 -10.007 43.643 1.00 82.62 556 ALA A N 1
ATOM 4139 C CA . ALA A 1 556 ? -1.727 -11.341 43.794 1.00 82.62 556 ALA A CA 1
ATOM 4140 C C . ALA A 1 556 ? -3.036 -11.268 44.600 1.00 82.62 556 ALA A C 1
ATOM 4142 O O . ALA A 1 556 ? -3.112 -10.570 45.612 1.00 82.62 556 ALA A O 1
ATOM 4143 N N . GLY A 1 557 ? -4.065 -11.983 44.151 1.00 77.31 557 GLY A N 1
ATOM 4144 C CA . GLY A 1 557 ? -5.400 -11.945 44.750 1.00 77.31 557 GLY A CA 1
ATOM 4145 C C . GLY A 1 557 ? -6.359 -10.904 44.154 1.00 77.31 557 GLY A C 1
ATOM 4146 O O . GLY A 1 557 ? -7.520 -10.886 44.555 1.00 77.31 557 GLY A O 1
ATOM 4147 N N . GLN A 1 558 ? -5.925 -10.072 43.199 1.00 81.12 558 GLN A N 1
ATOM 4148 C CA . GLN A 1 558 ? -6.800 -9.152 42.456 1.00 81.12 558 GLN A CA 1
ATOM 4149 C C . GLN A 1 558 ? -7.162 -9.693 41.064 1.00 81.12 558 GLN A C 1
ATOM 4151 O O . GLN A 1 558 ? -6.458 -10.542 40.514 1.00 81.12 558 GLN A O 1
ATOM 4156 N N . SER A 1 559 ? -8.267 -9.203 40.493 1.00 76.06 559 SER A N 1
ATOM 4157 C CA . SER A 1 559 ? -8.641 -9.451 39.097 1.00 76.06 559 SER A CA 1
ATOM 4158 C C . SER A 1 559 ? -7.804 -8.588 38.154 1.00 76.06 559 SER A C 1
ATOM 4160 O O . SER A 1 559 ? -7.570 -7.412 38.438 1.00 76.06 559 SER A O 1
ATOM 4162 N N . ILE A 1 560 ? -7.407 -9.141 37.009 1.00 75.94 560 ILE A N 1
ATOM 4163 C CA . ILE A 1 560 ? -6.800 -8.351 35.936 1.00 75.94 560 ILE A CA 1
ATOM 4164 C C . ILE A 1 560 ? -7.846 -7.394 35.346 1.00 75.94 560 ILE A C 1
ATOM 4166 O O . ILE A 1 560 ? -9.013 -7.757 35.195 1.00 75.94 560 ILE A O 1
ATOM 4170 N N . THR A 1 561 ? -7.467 -6.145 35.073 1.00 75.94 561 THR A N 1
ATOM 4171 C CA . THR A 1 561 ? -8.411 -5.159 34.528 1.00 75.94 561 THR A CA 1
ATOM 4172 C C . THR A 1 561 ? -8.568 -5.333 33.018 1.00 75.94 561 THR A C 1
ATOM 4174 O O . THR A 1 561 ? -7.644 -5.777 32.331 1.00 75.94 561 THR A O 1
ATOM 4177 N N . ALA A 1 562 ? -9.724 -4.921 32.486 1.00 73.81 562 ALA A N 1
ATOM 4178 C CA . ALA A 1 562 ? -9.994 -4.957 31.049 1.00 73.81 562 ALA A CA 1
ATOM 4179 C C . ALA A 1 562 ? -8.957 -4.161 30.246 1.00 73.81 562 ALA A C 1
ATOM 4181 O O . ALA A 1 562 ? -8.478 -4.636 29.219 1.00 73.81 562 ALA A O 1
ATOM 4182 N N . ALA A 1 563 ? -8.544 -2.997 30.757 1.00 70.56 563 ALA A N 1
ATOM 4183 C CA . ALA A 1 563 ? -7.495 -2.185 30.155 1.00 70.56 563 ALA A CA 1
ATOM 4184 C C . ALA A 1 563 ? -6.173 -2.959 30.007 1.00 70.56 563 ALA A C 1
ATOM 4186 O O . ALA A 1 563 ? -5.572 -2.934 28.937 1.00 70.56 563 ALA A O 1
ATOM 4187 N N . VAL A 1 564 ? -5.739 -3.700 31.034 1.00 76.44 564 VAL A N 1
ATOM 4188 C CA . VAL A 1 564 ? -4.500 -4.497 30.970 1.00 76.44 564 VAL A CA 1
ATOM 4189 C C . VAL A 1 564 ? -4.631 -5.647 29.974 1.00 76.44 564 VAL A C 1
ATOM 4191 O O . VAL A 1 564 ? -3.731 -5.856 29.160 1.00 76.44 564 VAL A O 1
ATOM 4194 N N . MET A 1 565 ? -5.764 -6.354 29.978 1.00 77.56 565 MET A N 1
ATOM 4195 C CA . MET A 1 565 ? -6.008 -7.439 29.023 1.00 77.56 565 MET A CA 1
ATOM 4196 C C . MET A 1 565 ? -6.064 -6.954 27.577 1.00 77.56 565 MET A C 1
ATOM 4198 O O . MET A 1 565 ? -5.536 -7.628 26.693 1.00 77.56 565 MET A O 1
ATOM 4202 N N . GLN A 1 566 ? -6.647 -5.780 27.330 1.00 72.88 566 GLN A N 1
ATOM 4203 C CA . GLN A 1 566 ? -6.642 -5.178 26.003 1.00 72.88 566 GLN A CA 1
ATOM 4204 C C . GLN A 1 566 ? -5.246 -4.718 25.575 1.00 72.88 566 GLN A C 1
ATOM 4206 O O . GLN A 1 566 ? -4.911 -4.875 24.409 1.00 72.88 566 GLN A O 1
ATOM 4211 N N . GLN A 1 567 ? -4.393 -4.231 26.485 1.00 73.50 567 GLN A N 1
ATOM 4212 C CA . GLN A 1 567 ? -3.002 -3.897 26.143 1.00 73.50 567 GLN A CA 1
ATOM 4213 C C . GLN A 1 567 ? -2.186 -5.141 25.758 1.00 73.50 567 GLN A C 1
ATOM 4215 O O . GLN A 1 567 ? -1.469 -5.118 24.758 1.00 73.50 567 GLN A O 1
ATOM 4220 N N . PHE A 1 568 ? -2.316 -6.245 26.501 1.00 75.94 568 PHE A N 1
ATOM 4221 C CA . PHE A 1 568 ? -1.669 -7.507 26.121 1.00 75.94 568 PHE A CA 1
ATOM 4222 C C . PHE A 1 568 ? -2.227 -8.075 24.811 1.00 75.94 568 PHE A C 1
ATOM 4224 O O . PHE A 1 568 ? -1.467 -8.579 23.989 1.00 75.94 568 PHE A O 1
ATOM 4231 N N . TYR A 1 569 ? -3.535 -7.952 24.579 1.00 74.38 569 TYR A N 1
ATOM 4232 C CA . TYR A 1 569 ? -4.148 -8.378 23.322 1.00 74.38 569 TYR A CA 1
ATOM 4233 C C . TYR A 1 569 ? -3.716 -7.509 22.138 1.00 74.38 569 TYR A C 1
ATOM 4235 O O . TYR A 1 569 ? -3.430 -8.030 21.066 1.00 74.38 569 TYR A O 1
ATOM 4243 N N . GLN A 1 570 ? -3.582 -6.196 22.332 1.00 69.94 570 GLN A N 1
ATOM 4244 C CA . GLN A 1 570 ? -3.055 -5.307 21.304 1.00 69.94 570 GLN A CA 1
ATOM 4245 C C . GLN A 1 570 ? -1.625 -5.698 20.923 1.00 69.94 570 GLN A C 1
ATOM 4247 O O . GLN A 1 570 ? -1.312 -5.769 19.743 1.00 69.94 570 GLN A O 1
ATOM 4252 N N . ARG A 1 571 ? -0.778 -6.041 21.899 1.00 70.88 571 ARG A N 1
ATOM 4253 C CA . ARG A 1 571 ? 0.578 -6.547 21.631 1.00 70.88 571 ARG A CA 1
ATOM 4254 C C . ARG A 1 571 ? 0.602 -7.891 20.918 1.00 70.88 571 ARG A C 1
ATOM 4256 O O . ARG A 1 571 ? 1.413 -8.087 20.017 1.00 70.88 571 ARG A O 1
ATOM 4263 N N . TYR A 1 572 ? -0.287 -8.800 21.308 1.00 70.69 572 TYR A N 1
ATOM 4264 C CA . TYR A 1 572 ? -0.487 -10.064 20.605 1.00 70.69 572 TYR A CA 1
ATOM 4265 C C . TYR A 1 572 ? -0.811 -9.830 19.123 1.00 70.69 572 TYR A C 1
ATOM 4267 O O . TYR A 1 572 ? -0.261 -10.497 18.248 1.00 70.69 572 TYR A O 1
ATOM 4275 N N . LEU A 1 573 ? -1.656 -8.845 18.831 1.00 66.56 573 LEU A N 1
ATOM 4276 C CA . LEU A 1 573 ? -2.012 -8.495 17.464 1.00 66.56 573 LEU A CA 1
ATOM 4277 C C . LEU A 1 573 ? -0.899 -7.776 16.718 1.00 66.56 573 LEU A C 1
ATOM 4279 O O . LEU A 1 573 ? -0.690 -8.086 15.556 1.00 66.56 573 LEU A O 1
ATOM 4283 N N . ASP A 1 574 ? -0.144 -6.898 17.374 1.00 65.50 574 ASP A N 1
ATOM 4284 C CA . ASP A 1 574 ? 1.018 -6.241 16.768 1.00 65.50 574 ASP A CA 1
ATOM 4285 C C . ASP A 1 574 ? 2.061 -7.287 16.313 1.00 65.50 574 ASP A C 1
ATOM 4287 O O . ASP A 1 574 ? 2.618 -7.185 15.220 1.00 65.50 574 ASP A O 1
ATOM 4291 N N . ALA A 1 575 ? 2.278 -8.351 17.099 1.00 63.81 575 ALA A N 1
ATOM 4292 C CA . ALA A 1 575 ? 3.134 -9.476 16.704 1.00 63.81 575 ALA A CA 1
ATOM 4293 C C . ALA A 1 575 ? 2.579 -10.228 15.476 1.00 63.81 575 ALA A C 1
ATOM 4295 O O . ALA A 1 575 ? 3.320 -10.608 14.564 1.00 63.81 575 ALA A O 1
ATOM 4296 N N . LYS A 1 576 ? 1.256 -10.412 15.421 1.00 66.38 576 LYS A N 1
ATOM 4297 C CA . LYS A 1 576 ? 0.565 -11.043 14.288 1.00 66.38 576 LYS A CA 1
ATOM 4298 C C . LYS A 1 576 ? 0.523 -10.161 13.041 1.00 66.38 576 LYS A C 1
ATOM 4300 O O . LYS A 1 576 ? 0.566 -10.692 11.936 1.00 66.38 576 LYS A O 1
ATOM 4305 N N . GLU A 1 577 ? 0.495 -8.841 13.186 1.00 60.84 577 GLU A N 1
ATOM 4306 C CA . GLU A 1 577 ? 0.619 -7.895 12.076 1.00 60.84 577 GLU A CA 1
ATOM 4307 C C . GLU A 1 577 ? 1.998 -8.003 11.409 1.00 60.84 577 GLU A C 1
ATOM 4309 O O . GLU A 1 577 ? 2.081 -7.992 10.180 1.00 60.84 577 GLU A O 1
ATOM 4314 N N . SER A 1 578 ? 3.075 -8.200 12.179 1.00 61.25 578 SER A N 1
ATOM 4315 C CA . SER A 1 578 ? 4.412 -8.465 11.620 1.00 61.25 578 SER A CA 1
ATOM 4316 C C . SER A 1 578 ? 4.494 -9.809 10.884 1.00 61.25 578 SER A C 1
ATOM 4318 O O . SER A 1 578 ? 5.115 -9.893 9.823 1.00 61.25 578 SER A O 1
ATOM 4320 N N . LEU A 1 579 ? 3.821 -10.851 11.386 1.00 65.44 579 LEU A N 1
ATOM 4321 C CA . LEU A 1 579 ? 3.662 -12.113 10.653 1.00 65.44 579 LEU A CA 1
ATOM 4322 C C . LEU A 1 579 ? 2.879 -11.893 9.349 1.00 65.44 579 LEU A C 1
ATOM 4324 O O . LEU A 1 579 ? 3.315 -12.328 8.284 1.00 65.44 579 LEU A O 1
ATOM 4328 N N . LEU A 1 580 ? 1.757 -11.172 9.407 1.00 65.19 580 LEU A N 1
ATOM 4329 C CA . LEU A 1 580 ? 0.938 -10.837 8.243 1.00 65.19 580 LEU A CA 1
ATOM 4330 C C . LEU A 1 580 ? 1.754 -10.082 7.183 1.00 65.19 580 LEU A C 1
ATOM 4332 O O . LEU A 1 580 ? 1.663 -10.410 6.003 1.00 65.19 580 LEU A O 1
ATOM 4336 N N . ALA A 1 581 ? 2.602 -9.138 7.599 1.00 61.59 581 ALA A N 1
ATOM 4337 C CA . ALA A 1 581 ? 3.546 -8.431 6.734 1.00 61.59 581 ALA A CA 1
ATOM 4338 C C . ALA A 1 581 ? 4.478 -9.386 5.975 1.00 61.59 581 ALA A C 1
ATOM 4340 O O . ALA A 1 581 ? 4.620 -9.304 4.752 1.00 61.59 581 ALA A O 1
ATOM 4341 N N . ALA A 1 582 ? 5.103 -10.323 6.693 1.00 63.62 582 ALA A N 1
ATOM 4342 C CA . ALA A 1 582 ? 5.991 -11.319 6.102 1.00 63.62 582 ALA A CA 1
ATOM 4343 C C . ALA A 1 582 ? 5.238 -12.231 5.117 1.00 63.62 582 ALA A C 1
ATOM 4345 O O . ALA A 1 582 ? 5.736 -12.505 4.025 1.00 63.62 582 ALA A O 1
ATOM 4346 N N . LEU A 1 583 ? 4.011 -12.635 5.460 1.00 68.44 583 LEU A N 1
ATOM 4347 C CA . LEU A 1 583 ? 3.147 -13.463 4.615 1.00 68.44 583 LEU A CA 1
ATOM 4348 C C . LEU A 1 583 ? 2.646 -12.712 3.369 1.00 68.44 583 LEU A C 1
ATOM 4350 O O . LEU A 1 583 ? 2.549 -13.302 2.294 1.00 68.44 583 LEU A O 1
ATOM 4354 N N . GLN A 1 584 ? 2.385 -11.408 3.462 1.00 67.50 584 GLN A N 1
ATOM 4355 C CA . GLN A 1 584 ? 2.063 -10.557 2.312 1.00 67.50 584 GLN A CA 1
ATOM 4356 C C . GLN A 1 584 ? 3.268 -10.402 1.373 1.00 67.50 584 GLN A C 1
ATOM 4358 O O . GLN A 1 584 ? 3.129 -10.592 0.164 1.00 67.50 584 GLN A O 1
ATOM 4363 N N . ASN A 1 585 ? 4.463 -10.162 1.921 1.00 67.06 585 ASN A N 1
ATOM 4364 C CA . ASN A 1 585 ? 5.701 -10.121 1.138 1.00 67.06 585 ASN A CA 1
ATOM 4365 C C . ASN A 1 585 ? 6.006 -11.475 0.471 1.00 67.06 585 ASN A C 1
ATOM 4367 O O . ASN A 1 585 ? 6.422 -11.513 -0.690 1.00 67.06 585 ASN A O 1
ATOM 4371 N N . TYR A 1 586 ? 5.723 -12.590 1.159 1.00 73.25 586 TYR A N 1
ATOM 4372 C CA . TYR A 1 586 ? 5.744 -13.927 0.566 1.00 73.25 586 TYR A CA 1
ATOM 4373 C C . TYR A 1 586 ? 4.783 -14.022 -0.622 1.00 73.25 586 TYR A C 1
ATOM 4375 O O . TYR A 1 586 ? 5.213 -14.419 -1.700 1.00 73.25 586 TYR A O 1
ATOM 4383 N N . ARG A 1 587 ? 3.509 -13.626 -0.464 1.00 72.94 587 ARG A N 1
ATOM 4384 C CA . ARG A 1 587 ? 2.499 -13.695 -1.537 1.00 72.94 587 ARG A CA 1
ATOM 4385 C C . ARG A 1 587 ? 2.910 -12.877 -2.760 1.00 72.94 587 ARG A C 1
ATOM 4387 O O . ARG A 1 587 ? 2.762 -13.367 -3.875 1.00 72.94 587 ARG A O 1
ATOM 4394 N N . ALA A 1 588 ? 3.445 -11.673 -2.561 1.00 68.69 588 ALA A N 1
ATOM 4395 C CA . ALA A 1 588 ? 3.910 -10.809 -3.645 1.00 68.69 588 ALA A CA 1
ATOM 4396 C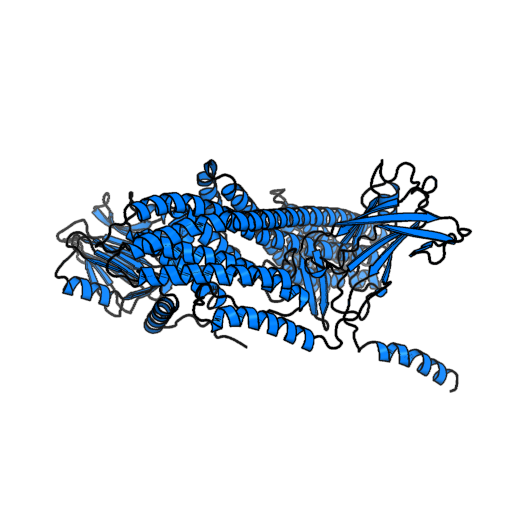 C . ALA A 1 588 ? 5.122 -11.409 -4.383 1.00 68.69 588 ALA A C 1
ATOM 4398 O O . ALA A 1 588 ? 5.140 -11.487 -5.612 1.00 68.69 588 ALA A O 1
ATOM 4399 N N . SER A 1 589 ? 6.110 -11.913 -3.637 1.00 71.50 589 SER A N 1
ATOM 4400 C CA . SER A 1 589 ? 7.287 -12.576 -4.214 1.00 71.50 589 SER A CA 1
ATOM 4401 C C . SER A 1 589 ? 6.926 -13.905 -4.897 1.00 71.50 589 SER A C 1
ATOM 4403 O O . SER A 1 589 ? 7.452 -14.233 -5.963 1.00 71.50 589 SER A O 1
ATOM 4405 N N . TYR A 1 590 ? 5.972 -14.651 -4.331 1.00 74.56 590 TYR A N 1
ATOM 4406 C CA . TYR A 1 590 ? 5.416 -15.860 -4.929 1.00 74.56 590 TYR A CA 1
ATOM 4407 C C . TYR A 1 590 ? 4.670 -15.538 -6.220 1.00 74.56 590 TYR A C 1
ATOM 4409 O O . TYR A 1 590 ? 4.912 -16.210 -7.210 1.00 74.56 590 TYR A O 1
ATOM 4417 N N . PHE A 1 591 ? 3.831 -14.500 -6.254 1.00 76.31 591 PHE A N 1
ATOM 4418 C CA . PHE A 1 591 ? 3.116 -14.098 -7.466 1.00 76.31 591 PHE A CA 1
ATOM 4419 C C . PHE A 1 591 ? 4.083 -13.777 -8.612 1.00 76.31 591 PHE A C 1
ATOM 4421 O O . PHE A 1 591 ? 3.894 -14.272 -9.717 1.00 76.31 591 PHE A O 1
ATOM 4428 N N . TYR A 1 592 ? 5.179 -13.062 -8.342 1.00 77.06 592 TYR A N 1
ATOM 4429 C CA . TYR A 1 592 ? 6.232 -12.820 -9.337 1.00 77.06 592 TYR A CA 1
ATOM 4430 C C . TYR A 1 592 ? 6.908 -14.104 -9.837 1.00 77.06 592 TYR A C 1
ATOM 4432 O O . TYR A 1 592 ? 7.249 -14.245 -11.016 1.00 77.06 592 TYR A O 1
ATOM 4440 N N . TRP A 1 593 ? 7.167 -15.044 -8.928 1.00 80.50 593 TRP A N 1
ATOM 4441 C CA . TRP A 1 593 ? 7.848 -16.288 -9.267 1.00 80.50 593 TRP A CA 1
ATOM 4442 C C . TRP A 1 593 ? 6.922 -17.296 -9.962 1.00 80.50 593 TRP A C 1
ATOM 4444 O O . TRP A 1 593 ? 7.363 -17.953 -10.902 1.00 80.50 593 TRP A O 1
ATOM 4454 N N . ALA A 1 594 ? 5.676 -17.423 -9.518 1.00 79.19 594 ALA A N 1
ATOM 4455 C CA . ALA A 1 594 ? 4.695 -18.401 -9.977 1.00 79.19 594 ALA A CA 1
ATOM 4456 C C . ALA A 1 594 ? 3.818 -17.887 -11.126 1.00 79.19 594 ALA A C 1
ATOM 4458 O O . ALA A 1 594 ? 3.216 -18.697 -11.821 1.00 79.19 594 ALA A O 1
ATOM 4459 N N . MET A 1 595 ? 3.720 -16.564 -11.310 1.00 75.81 595 MET A N 1
ATOM 4460 C CA . MET A 1 595 ? 2.709 -15.900 -12.152 1.00 75.81 595 MET A CA 1
ATOM 4461 C C . MET A 1 595 ? 1.266 -16.279 -11.798 1.00 75.81 595 MET A C 1
ATOM 4463 O O . MET A 1 595 ? 0.356 -16.208 -12.624 1.00 75.81 595 MET A O 1
ATOM 4467 N N . ALA A 1 596 ? 1.056 -16.679 -10.545 1.00 75.12 596 ALA A N 1
ATOM 4468 C CA . ALA A 1 596 ? -0.208 -17.161 -10.022 1.00 75.12 596 ALA A CA 1
ATOM 4469 C C . ALA A 1 596 ? -0.390 -16.690 -8.579 1.00 75.12 596 ALA A C 1
ATOM 4471 O O . ALA A 1 596 ? 0.571 -16.562 -7.817 1.00 75.12 596 ALA A O 1
ATOM 4472 N N . ALA A 1 597 ? -1.637 -16.428 -8.191 1.00 71.44 597 ALA A N 1
ATOM 4473 C CA . ALA A 1 597 ? -1.945 -16.058 -6.819 1.00 71.44 597 ALA A CA 1
ATOM 4474 C C . ALA A 1 597 ? -1.644 -17.232 -5.874 1.00 71.44 597 ALA A C 1
ATOM 4476 O O . ALA A 1 597 ? -2.085 -18.356 -6.107 1.00 71.44 597 ALA A O 1
ATOM 4477 N N . SER A 1 598 ? -0.926 -16.950 -4.787 1.00 70.50 598 SER A N 1
ATOM 4478 C CA . SER A 1 598 ? -0.721 -17.900 -3.687 1.00 70.50 598 SER A CA 1
ATOM 4479 C C . SER A 1 598 ? -2.065 -18.323 -3.082 1.00 70.50 598 SER A C 1
ATOM 4481 O O . SER A 1 598 ? -2.997 -17.511 -3.039 1.00 70.50 598 SER A O 1
ATOM 4483 N N . GLN A 1 599 ? -2.175 -19.560 -2.596 1.00 69.88 599 GLN A N 1
ATOM 4484 C CA . GLN A 1 599 ? -3.316 -20.024 -1.799 1.00 69.88 599 GLN A CA 1
ATOM 4485 C C . GLN A 1 599 ? -3.195 -19.626 -0.322 1.00 69.88 599 GLN A C 1
ATOM 4487 O O . GLN A 1 599 ? -4.181 -19.687 0.409 1.00 69.88 599 GLN A O 1
ATOM 4492 N N . VAL A 1 600 ? -2.022 -19.159 0.119 1.00 67.50 600 VAL A N 1
ATOM 4493 C CA . VAL A 1 600 ? -1.828 -18.613 1.467 1.00 67.50 600 VAL A CA 1
ATOM 4494 C C . VAL A 1 600 ? -2.724 -17.378 1.634 1.00 67.50 600 VAL A C 1
ATOM 4496 O O . VAL A 1 600 ? -2.647 -16.399 0.880 1.00 67.50 600 VAL A O 1
ATOM 4499 N N . ARG A 1 601 ? -3.628 -17.444 2.613 1.00 62.16 601 ARG A N 1
ATOM 4500 C CA . ARG A 1 601 ? -4.588 -16.394 2.985 1.00 62.16 601 ARG A CA 1
ATOM 4501 C C . ARG A 1 601 ? -4.426 -16.119 4.480 1.00 62.16 601 ARG A C 1
ATOM 4503 O O . ARG A 1 601 ? -5.180 -16.673 5.272 1.00 62.16 601 ARG A O 1
ATOM 4510 N N . PRO A 1 602 ? -3.387 -15.364 4.864 1.00 56.34 602 PRO A N 1
ATOM 4511 C CA . PRO A 1 602 ? -3.066 -15.166 6.268 1.00 56.34 602 PRO A CA 1
ATOM 4512 C C . PRO A 1 602 ? -4.175 -14.375 6.960 1.00 56.34 602 PRO A C 1
ATOM 4514 O O . PRO A 1 602 ? -4.457 -13.249 6.561 1.00 56.34 602 PRO A O 1
ATOM 4517 N N . GLN A 1 603 ? -4.791 -14.936 8.002 1.00 56.19 603 GLN A N 1
ATOM 4518 C CA . GLN A 1 603 ? -5.768 -14.202 8.803 1.00 56.19 603 GLN A CA 1
ATOM 4519 C C . GLN A 1 603 ? -5.137 -13.722 10.107 1.00 56.19 603 GLN A C 1
ATOM 4521 O O . GLN A 1 603 ? -4.423 -14.461 10.783 1.00 56.19 603 GLN A O 1
ATOM 4526 N N . VAL A 1 604 ? -5.472 -12.496 10.520 1.00 53.78 604 VAL A N 1
ATOM 4527 C CA . VAL A 1 604 ? -5.041 -11.936 11.815 1.00 53.78 604 VAL A CA 1
ATOM 4528 C C . VAL A 1 604 ? -5.489 -12.827 12.992 1.00 53.78 604 VAL A C 1
ATOM 4530 O O . VAL A 1 604 ? -4.846 -12.858 14.038 1.00 53.78 604 VAL A O 1
ATOM 4533 N N . ILE A 1 605 ? -6.549 -13.625 12.825 1.00 47.44 605 ILE A N 1
ATOM 4534 C CA . ILE A 1 605 ? -7.144 -14.469 13.879 1.00 47.44 605 ILE A CA 1
ATOM 4535 C C . ILE A 1 605 ? -6.871 -15.954 13.797 1.00 47.44 605 ILE A C 1
ATOM 4537 O O . ILE A 1 605 ? -7.391 -16.677 14.641 1.00 47.44 605 ILE A O 1
ATOM 4541 N N . ASP A 1 606 ? -6.040 -16.425 12.874 1.00 55.38 606 ASP A N 1
ATOM 4542 C CA . ASP A 1 606 ? -5.648 -17.829 12.929 1.00 55.38 606 ASP A CA 1
ATOM 4543 C C . ASP A 1 606 ? -4.963 -18.087 14.290 1.00 55.38 606 ASP A C 1
ATOM 4545 O O . ASP A 1 606 ? -3.970 -17.414 14.604 1.00 55.38 606 ASP A O 1
ATOM 4549 N N . PRO A 1 607 ? -5.521 -18.951 15.168 1.00 52.81 607 PRO A N 1
ATOM 4550 C CA . PRO A 1 607 ? -4.916 -19.234 16.462 1.00 52.81 607 PRO A CA 1
ATOM 4551 C C . PRO A 1 607 ? -3.589 -19.933 16.204 1.00 52.81 607 PRO A C 1
ATOM 4553 O O . PRO A 1 607 ? -3.555 -20.973 15.544 1.00 52.81 607 PRO A O 1
ATOM 4556 N N . VAL A 1 608 ? -2.486 -19.401 16.721 1.00 48.09 608 VAL A N 1
ATOM 4557 C CA . VAL A 1 608 ? -1.161 -19.988 16.489 1.00 48.09 608 VAL A CA 1
ATOM 4558 C C . VAL A 1 608 ? -1.037 -21.341 17.212 1.00 48.09 608 VAL A C 1
ATOM 4560 O O . VAL A 1 608 ? -0.259 -22.215 16.825 1.00 48.09 608 VAL A O 1
ATOM 4563 N N . ASN A 1 609 ? -1.846 -21.556 18.256 1.00 44.53 609 ASN A N 1
ATOM 4564 C CA . ASN A 1 609 ? -1.955 -22.827 18.976 1.00 44.53 609 ASN A CA 1
ATOM 4565 C C . ASN A 1 609 ? -2.806 -23.887 18.257 1.00 44.53 609 ASN A C 1
ATOM 4567 O O . ASN A 1 609 ? -2.670 -25.070 18.588 1.00 44.53 609 ASN A O 1
ATOM 4571 N N . ASN A 1 610 ? -3.618 -23.515 17.260 1.00 45.69 610 ASN A N 1
ATOM 4572 C CA . ASN A 1 610 ? -4.173 -24.501 16.354 1.00 45.69 610 ASN A CA 1
ATOM 4573 C C . ASN A 1 610 ? -3.037 -24.904 15.415 1.00 45.69 610 ASN A C 1
ATOM 4575 O O . ASN A 1 610 ? -2.759 -24.241 14.418 1.00 45.69 610 ASN A O 1
ATOM 4579 N N . LEU A 1 611 ? -2.325 -25.967 15.810 1.00 34.56 611 LEU A N 1
ATOM 4580 C CA . LEU A 1 611 ? -1.170 -26.537 15.110 1.00 34.56 611 LEU A CA 1
ATOM 4581 C C . LEU A 1 611 ? -1.419 -26.610 13.598 1.00 34.56 611 LEU A C 1
ATOM 4583 O O . LEU A 1 611 ? -0.506 -26.400 12.811 1.00 34.56 611 LEU A O 1
ATOM 4587 N N . GLU A 1 612 ? -2.669 -26.871 13.215 1.00 42.28 612 GLU A N 1
ATOM 4588 C CA . GLU A 1 612 ? -3.127 -26.929 11.840 1.00 42.28 612 GLU A CA 1
ATOM 4589 C C . GLU A 1 612 ? -2.964 -25.620 11.067 1.00 42.28 612 GLU A C 1
ATOM 4591 O O . GLU A 1 612 ? -2.553 -25.725 9.930 1.00 42.28 612 GLU A O 1
ATOM 4596 N N . THR A 1 613 ? -3.181 -24.412 11.595 1.00 49.97 613 THR A N 1
ATOM 4597 C CA . THR A 1 613 ? -3.290 -23.204 10.744 1.00 49.97 613 THR A CA 1
ATOM 4598 C C . THR A 1 613 ? -1.945 -22.538 10.417 1.00 49.97 613 THR A C 1
ATOM 4600 O O . THR A 1 613 ? -1.685 -22.158 9.272 1.00 49.97 613 THR A O 1
ATOM 4603 N N . GLY A 1 614 ? -1.026 -22.475 11.389 1.00 46.28 614 GLY A N 1
ATOM 4604 C CA . GLY A 1 614 ? 0.365 -22.059 11.152 1.00 46.28 614 GLY A CA 1
ATOM 4605 C C . GLY A 1 614 ? 1.121 -23.074 10.285 1.00 46.28 614 GLY A C 1
ATOM 4606 O O . GLY A 1 614 ? 1.785 -22.699 9.317 1.00 46.28 614 GLY A O 1
ATOM 4607 N N . LEU A 1 615 ? 0.932 -24.377 10.549 1.00 47.22 615 LEU A N 1
ATOM 4608 C CA . LEU A 1 615 ? 1.443 -25.435 9.673 1.00 47.22 615 LEU A CA 1
ATOM 4609 C C . LEU A 1 615 ? 0.707 -25.479 8.335 1.00 47.22 615 LEU A C 1
ATOM 4611 O O . LEU A 1 615 ? 1.350 -25.832 7.360 1.00 47.22 615 LEU A O 1
ATOM 4615 N N . GLN A 1 616 ? -0.575 -25.116 8.234 1.00 56.41 616 GLN A N 1
ATOM 4616 C CA . GLN A 1 616 ? -1.302 -24.999 6.963 1.00 56.41 616 GLN A CA 1
ATOM 4617 C C . GLN A 1 616 ? -0.765 -23.842 6.150 1.00 56.41 616 GLN A C 1
ATOM 4619 O O . GLN A 1 616 ? -0.645 -24.018 4.956 1.00 56.41 616 GLN A O 1
ATOM 4624 N N . SER A 1 617 ? -0.396 -22.705 6.743 1.00 57.12 617 SER A N 1
ATOM 4625 C CA . SER A 1 617 ? 0.244 -21.621 5.992 1.00 57.12 617 SER A CA 1
ATOM 4626 C C . SER A 1 617 ? 1.606 -22.065 5.463 1.00 57.12 617 SER A C 1
ATOM 4628 O O . SER A 1 617 ? 1.849 -21.957 4.270 1.00 57.12 617 SER A O 1
ATOM 4630 N N . LEU A 1 618 ? 2.455 -22.681 6.292 1.00 61.47 618 LEU A N 1
ATOM 4631 C CA . LEU A 1 618 ? 3.760 -23.208 5.860 1.00 61.47 618 LEU A CA 1
ATOM 4632 C C . LEU A 1 618 ? 3.645 -24.387 4.879 1.00 61.47 618 LEU A C 1
ATOM 4634 O O . LEU A 1 618 ? 4.425 -24.518 3.937 1.00 61.47 618 LEU A O 1
ATOM 4638 N N . THR A 1 619 ? 2.651 -25.251 5.070 1.00 60.53 619 THR A N 1
ATOM 4639 C CA . THR A 1 619 ? 2.343 -26.367 4.169 1.00 60.53 619 THR A CA 1
ATOM 4640 C C . THR A 1 619 ? 1.730 -25.848 2.879 1.00 60.53 619 THR A C 1
ATOM 4642 O O . THR A 1 619 ? 2.115 -26.318 1.821 1.00 60.53 619 THR A O 1
ATOM 4645 N N . ALA A 1 620 ? 0.857 -24.844 2.929 1.00 65.94 620 ALA A N 1
ATOM 4646 C CA . ALA A 1 620 ? 0.297 -24.166 1.767 1.00 65.94 620 ALA A CA 1
ATOM 4647 C C . ALA A 1 620 ? 1.386 -23.430 0.999 1.00 65.94 620 ALA A C 1
ATOM 4649 O O . ALA A 1 620 ? 1.367 -23.500 -0.214 1.00 65.94 620 ALA A O 1
ATOM 4650 N N . MET A 1 621 ? 2.389 -22.835 1.655 1.00 69.38 621 MET A N 1
ATOM 4651 C CA . MET A 1 621 ? 3.557 -22.285 0.958 1.00 69.38 621 MET A CA 1
ATOM 4652 C C . MET A 1 621 ? 4.332 -23.364 0.194 1.00 69.38 621 MET A C 1
ATOM 4654 O O . MET A 1 621 ? 4.772 -23.139 -0.933 1.00 69.38 621 MET A O 1
ATOM 4658 N N . LYS A 1 622 ? 4.511 -24.543 0.805 1.00 68.06 622 LYS A N 1
ATOM 4659 C CA . LYS A 1 622 ? 5.170 -25.696 0.169 1.00 68.06 622 LYS A CA 1
ATOM 4660 C C . LYS A 1 622 ? 4.318 -26.294 -0.956 1.00 68.06 622 LYS A C 1
ATOM 4662 O O . LYS A 1 622 ? 4.861 -26.671 -1.989 1.00 68.06 622 LYS A O 1
ATOM 4667 N N . LEU A 1 623 ? 3.000 -26.355 -0.775 1.00 70.38 623 LEU A N 1
ATOM 4668 C CA . LEU A 1 623 ? 2.037 -26.821 -1.774 1.00 70.38 623 LEU A CA 1
ATOM 4669 C C . LEU A 1 623 ? 1.896 -25.829 -2.929 1.00 70.38 623 LEU A C 1
ATOM 4671 O O . LEU A 1 623 ? 1.820 -26.265 -4.065 1.00 70.38 623 LEU A O 1
ATOM 4675 N N . ASP A 1 624 ? 1.923 -24.527 -2.660 1.00 75.44 624 ASP A N 1
ATOM 4676 C CA . ASP A 1 624 ? 1.957 -23.453 -3.653 1.00 75.44 624 ASP A CA 1
ATOM 4677 C C . ASP A 1 624 ? 3.202 -23.611 -4.532 1.00 75.44 624 ASP A C 1
ATOM 4679 O O . ASP A 1 624 ? 3.107 -23.689 -5.755 1.00 75.44 624 ASP A O 1
ATOM 4683 N N . GLN A 1 625 ? 4.380 -23.765 -3.918 1.00 71.31 625 GLN A N 1
ATOM 4684 C CA . GLN A 1 625 ? 5.614 -24.040 -4.658 1.00 71.31 625 GLN A CA 1
ATOM 4685 C C . GLN A 1 625 ? 5.515 -25.318 -5.500 1.00 71.31 625 GLN A C 1
ATOM 4687 O O . GLN A 1 625 ? 5.920 -25.308 -6.661 1.00 71.31 625 GLN A O 1
ATOM 4692 N N . ALA A 1 626 ? 4.957 -26.401 -4.952 1.00 71.44 626 ALA A N 1
ATOM 4693 C CA . ALA A 1 626 ? 4.758 -27.646 -5.690 1.00 71.44 626 ALA A CA 1
ATOM 4694 C C . ALA A 1 626 ? 3.770 -27.480 -6.861 1.00 71.44 626 ALA A C 1
ATOM 4696 O O . ALA A 1 626 ? 4.070 -27.899 -7.975 1.00 71.44 626 ALA A O 1
ATOM 4697 N N . ALA A 1 627 ? 2.638 -26.812 -6.639 1.00 73.75 627 ALA A N 1
ATOM 4698 C CA . ALA A 1 627 ? 1.604 -26.573 -7.641 1.00 73.75 627 ALA A CA 1
ATOM 4699 C C . ALA A 1 627 ? 2.101 -25.671 -8.779 1.00 73.75 627 ALA A C 1
ATOM 4701 O O . ALA A 1 627 ? 1.821 -25.936 -9.946 1.00 73.75 627 ALA A O 1
ATOM 4702 N N . ALA A 1 628 ? 2.884 -24.635 -8.468 1.00 73.19 628 ALA A N 1
ATOM 4703 C CA . ALA A 1 628 ? 3.526 -23.805 -9.483 1.00 73.19 628 ALA A CA 1
ATOM 4704 C C . ALA A 1 628 ? 4.513 -24.614 -10.340 1.00 73.19 628 ALA A C 1
ATOM 4706 O O . ALA A 1 628 ? 4.518 -24.480 -11.561 1.00 73.19 628 ALA A O 1
ATOM 4707 N N . LEU A 1 629 ? 5.312 -25.493 -9.721 1.00 77.19 629 LEU A N 1
ATOM 4708 C CA . LEU A 1 629 ? 6.225 -26.380 -10.448 1.00 77.19 629 LEU A CA 1
ATOM 4709 C C . LEU A 1 629 ? 5.481 -27.377 -11.348 1.00 77.19 629 LEU A C 1
ATOM 4711 O O . LEU A 1 629 ? 5.955 -27.650 -12.446 1.00 77.19 629 LEU A O 1
ATOM 4715 N N . GLU A 1 630 ? 4.325 -27.893 -10.919 1.00 74.25 630 GLU A N 1
ATOM 4716 C CA . GLU A 1 630 ? 3.455 -28.735 -11.756 1.00 74.25 630 GLU A CA 1
ATOM 4717 C C . GLU A 1 630 ? 2.837 -27.960 -12.928 1.00 74.25 630 GLU A C 1
ATOM 4719 O O . GLU A 1 630 ? 2.644 -28.520 -14.009 1.00 74.25 630 GLU A O 1
ATOM 4724 N N . HIS A 1 631 ? 2.533 -26.674 -12.729 1.00 77.00 631 HIS A N 1
ATOM 4725 C CA . HIS A 1 631 ? 1.951 -25.816 -13.759 1.00 77.00 631 HIS A CA 1
ATOM 4726 C C . HIS A 1 631 ? 2.962 -25.412 -14.840 1.00 77.00 631 HIS A C 1
ATOM 4728 O O . HIS A 1 631 ? 2.582 -25.216 -15.995 1.00 77.00 631 HIS A O 1
ATOM 4734 N N . PHE A 1 632 ? 4.251 -25.326 -14.501 1.00 79.31 632 PHE A N 1
ATOM 4735 C CA . PHE A 1 632 ? 5.301 -25.072 -15.482 1.00 79.31 632 PHE A CA 1
ATOM 4736 C C . PHE A 1 632 ? 5.518 -26.293 -16.379 1.00 79.31 632 PHE A C 1
ATOM 4738 O O . PHE A 1 632 ? 6.328 -27.177 -16.095 1.00 79.31 632 PHE A O 1
ATOM 4745 N N . ASN A 1 633 ? 4.794 -26.324 -17.495 1.00 73.19 633 ASN A N 1
ATOM 4746 C CA . ASN A 1 633 ? 4.933 -27.344 -18.521 1.00 73.19 633 ASN A CA 1
ATOM 4747 C C . ASN A 1 633 ? 5.140 -26.702 -19.910 1.00 73.19 633 ASN A C 1
ATOM 4749 O O . ASN A 1 633 ? 4.170 -26.244 -20.517 1.00 73.19 633 ASN A O 1
ATOM 4753 N N . PRO A 1 634 ? 6.374 -26.693 -20.449 1.00 81.00 634 PRO A N 1
ATOM 4754 C CA . PRO A 1 634 ? 7.570 -27.342 -19.905 1.00 81.00 634 PRO A CA 1
ATOM 4755 C C . PRO A 1 634 ? 8.119 -26.645 -18.648 1.00 81.00 634 PRO A C 1
ATOM 4757 O O . PRO A 1 634 ? 7.859 -25.466 -18.408 1.00 81.00 634 PRO A O 1
ATOM 4760 N N . ALA A 1 635 ? 8.891 -27.387 -17.850 1.00 83.19 635 ALA A N 1
ATOM 4761 C CA . ALA A 1 635 ? 9.567 -26.837 -16.675 1.00 83.19 635 ALA A CA 1
ATOM 4762 C C . ALA A 1 635 ? 10.562 -25.731 -17.083 1.00 83.19 635 ALA A C 1
ATOM 4764 O O . ALA A 1 635 ? 11.057 -25.760 -18.212 1.00 83.19 635 ALA A O 1
ATOM 4765 N N . PRO A 1 636 ? 10.902 -24.776 -16.193 1.00 85.88 636 PRO A N 1
ATOM 4766 C CA . PRO A 1 636 ? 11.896 -23.755 -16.501 1.00 85.88 636 PRO A CA 1
ATOM 4767 C C . PRO A 1 636 ? 13.249 -24.386 -16.855 1.00 85.88 636 PRO A C 1
ATOM 4769 O O . PRO A 1 636 ? 13.794 -25.187 -16.094 1.00 85.88 636 PRO A O 1
ATOM 4772 N N . GLU A 1 637 ? 13.801 -24.002 -18.000 1.00 87.31 637 GLU A N 1
ATOM 4773 C CA . GLU A 1 637 ? 15.074 -24.487 -18.530 1.00 87.31 637 GLU A CA 1
ATOM 4774 C C . GLU A 1 637 ? 16.157 -23.414 -18.378 1.00 87.31 637 GLU A C 1
ATOM 4776 O O . GLU A 1 637 ? 15.872 -22.213 -18.319 1.00 87.31 637 GLU A O 1
ATOM 4781 N N . THR A 1 638 ? 17.422 -23.834 -18.323 1.00 89.44 638 THR A N 1
ATOM 4782 C CA . THR A 1 638 ? 18.552 -22.900 -18.332 1.00 89.44 638 THR A CA 1
ATOM 4783 C C . THR A 1 638 ? 18.614 -22.162 -19.666 1.00 89.44 638 THR A C 1
ATOM 4785 O O . THR A 1 638 ? 18.605 -22.767 -20.735 1.00 89.44 638 THR A O 1
ATOM 4788 N N . MET A 1 639 ? 18.731 -20.843 -19.585 1.00 90.12 639 MET A N 1
ATOM 4789 C CA . MET A 1 639 ? 18.925 -19.941 -20.707 1.00 90.12 639 MET A CA 1
ATOM 4790 C C . MET A 1 639 ? 20.347 -19.386 -20.638 1.00 90.12 639 MET A C 1
ATOM 4792 O O . MET A 1 639 ? 20.749 -18.824 -19.622 1.00 90.12 639 MET A O 1
ATOM 4796 N N . SER A 1 640 ? 21.104 -19.507 -21.720 1.00 86.94 640 SER A N 1
ATOM 4797 C CA . SER A 1 640 ? 22.450 -18.945 -21.825 1.00 86.94 640 SER A CA 1
ATOM 4798 C C . SER A 1 640 ? 22.636 -18.238 -23.161 1.00 86.94 640 SER A C 1
ATOM 4800 O O . SER A 1 640 ? 21.957 -18.553 -24.141 1.00 86.94 640 SER A O 1
ATOM 4802 N N . ASN A 1 641 ? 23.569 -17.285 -23.190 1.00 83.31 641 ASN A N 1
ATOM 4803 C CA . ASN A 1 641 ? 24.027 -16.608 -24.405 1.00 83.31 641 ASN A CA 1
ATOM 4804 C C . ASN A 1 641 ? 22.927 -15.915 -25.223 1.00 83.31 641 ASN A C 1
ATOM 4806 O O . ASN A 1 641 ? 23.017 -15.886 -26.447 1.00 83.31 641 ASN A O 1
ATOM 4810 N N . LYS A 1 642 ? 21.914 -15.335 -24.568 1.00 92.25 642 LYS A N 1
ATOM 4811 C CA . LYS A 1 642 ? 20.986 -14.418 -25.249 1.00 92.25 642 LYS A CA 1
ATOM 4812 C C . LYS A 1 642 ? 21.651 -13.071 -25.428 1.00 92.25 642 LYS A C 1
ATOM 4814 O O . LYS A 1 642 ? 22.229 -12.568 -24.466 1.00 92.25 642 LYS A O 1
ATOM 4819 N N . GLN A 1 643 ? 21.606 -12.519 -26.631 1.00 93.31 643 GLN A N 1
ATOM 4820 C CA . GLN A 1 643 ? 22.346 -11.322 -26.993 1.00 93.31 643 GLN A CA 1
ATOM 4821 C C . GLN A 1 643 ? 21.419 -10.275 -27.594 1.00 93.31 643 GLN A C 1
ATOM 4823 O O . GLN A 1 643 ? 20.573 -10.575 -28.426 1.00 93.31 643 GLN A O 1
ATOM 4828 N N . VAL A 1 644 ? 21.608 -9.030 -27.171 1.00 93.44 644 VAL A N 1
ATOM 4829 C CA . VAL A 1 644 ? 20.918 -7.876 -27.744 1.00 93.44 644 VAL A CA 1
ATOM 4830 C C . VAL A 1 644 ? 21.963 -6.853 -28.141 1.00 93.44 644 VAL A C 1
ATOM 4832 O O . VAL A 1 644 ? 22.714 -6.349 -27.302 1.00 93.44 644 VAL A O 1
ATOM 4835 N N . ASP A 1 645 ? 22.013 -6.573 -29.436 1.00 94.56 645 ASP A N 1
ATOM 4836 C CA . ASP A 1 645 ? 22.939 -5.623 -30.032 1.00 94.56 645 ASP A CA 1
ATOM 4837 C C . ASP A 1 645 ? 22.305 -4.230 -30.080 1.00 94.56 645 ASP A C 1
ATOM 4839 O O . ASP A 1 645 ? 21.321 -3.993 -30.776 1.00 94.56 645 ASP A O 1
ATOM 4843 N N . ILE A 1 646 ? 22.898 -3.283 -29.357 1.00 93.25 646 ILE A N 1
ATOM 4844 C CA . ILE A 1 646 ? 22.450 -1.892 -29.306 1.00 93.25 646 ILE A CA 1
ATOM 4845 C C . ILE A 1 646 ? 23.347 -1.055 -30.218 1.00 93.25 646 ILE A C 1
ATOM 4847 O O . ILE A 1 646 ? 24.519 -0.802 -29.912 1.00 93.25 646 ILE A O 1
ATOM 4851 N N . THR A 1 647 ? 22.778 -0.597 -31.333 1.00 93.94 647 THR A N 1
ATOM 4852 C CA . THR A 1 647 ? 23.425 0.308 -32.302 1.00 93.94 647 THR A CA 1
ATOM 4853 C C . THR A 1 647 ? 22.765 1.689 -32.366 1.00 93.94 647 THR A C 1
ATOM 4855 O O . THR A 1 647 ? 23.051 2.466 -33.277 1.00 93.94 647 THR A O 1
ATOM 4858 N N . ASP A 1 648 ? 21.875 1.999 -31.419 1.00 90.38 648 ASP A N 1
ATOM 4859 C CA . ASP A 1 648 ? 21.158 3.274 -31.370 1.00 90.38 648 ASP A CA 1
ATOM 4860 C C . ASP A 1 648 ? 22.130 4.474 -31.266 1.00 90.38 648 ASP A C 1
ATOM 4862 O O . ASP A 1 648 ? 22.982 4.508 -30.366 1.00 90.38 648 ASP A O 1
ATOM 4866 N N . PRO A 1 649 ? 22.039 5.468 -32.172 1.00 87.62 649 PRO A N 1
ATOM 4867 C CA . PRO A 1 649 ? 22.970 6.592 -32.196 1.00 87.62 649 PRO A CA 1
ATOM 4868 C C . PRO A 1 649 ? 22.980 7.429 -30.913 1.00 87.62 649 PRO A C 1
ATOM 4870 O O . PRO A 1 649 ? 24.060 7.858 -30.494 1.00 87.62 649 PRO A O 1
ATOM 4873 N N . ASP A 1 650 ? 21.820 7.644 -30.284 1.00 86.12 650 ASP A N 1
ATOM 4874 C CA . ASP A 1 650 ? 21.693 8.461 -29.071 1.00 86.12 650 ASP A CA 1
ATOM 4875 C C . ASP A 1 650 ? 22.337 7.743 -27.874 1.00 86.12 650 ASP A C 1
ATOM 4877 O O . ASP A 1 650 ? 23.122 8.336 -27.123 1.00 86.12 650 ASP A O 1
ATOM 4881 N N . PHE A 1 651 ? 22.083 6.439 -27.742 1.00 90.88 651 PHE A N 1
ATOM 4882 C CA . PHE A 1 651 ? 22.687 5.570 -26.736 1.00 90.88 651 PHE A CA 1
ATOM 4883 C C . PHE A 1 651 ? 24.218 5.559 -26.842 1.00 90.88 651 PHE A C 1
ATOM 4885 O O . PHE A 1 651 ? 24.929 5.798 -25.859 1.00 90.88 651 PHE A O 1
ATOM 4892 N N . LEU A 1 652 ? 24.747 5.338 -28.050 1.00 95.56 652 LEU A N 1
ATOM 4893 C CA . LEU A 1 652 ? 26.190 5.321 -28.288 1.00 95.56 652 LEU A CA 1
ATOM 4894 C C . LEU A 1 652 ? 26.812 6.705 -28.060 1.00 95.56 652 LEU A C 1
ATOM 4896 O O . LEU A 1 652 ? 27.894 6.804 -27.482 1.00 95.56 652 LEU A O 1
ATOM 4900 N N . ALA A 1 653 ? 26.142 7.787 -28.467 1.00 91.62 653 ALA A N 1
ATOM 4901 C CA . ALA A 1 653 ? 26.614 9.147 -28.216 1.00 91.62 653 ALA A CA 1
ATOM 4902 C C . ALA A 1 653 ? 26.725 9.453 -26.713 1.00 91.62 653 ALA A C 1
ATOM 4904 O O . ALA A 1 653 ? 27.719 10.051 -26.290 1.00 91.62 653 ALA A O 1
ATOM 4905 N N . ALA A 1 654 ? 25.760 9.006 -25.902 1.00 90.88 654 ALA A N 1
ATOM 4906 C CA . ALA A 1 654 ? 25.817 9.141 -24.450 1.00 90.88 654 ALA A CA 1
ATOM 4907 C C . ALA A 1 654 ? 27.024 8.394 -23.853 1.00 90.88 654 ALA A C 1
ATOM 4909 O O . ALA A 1 654 ? 27.790 8.996 -23.094 1.00 90.88 654 ALA A O 1
ATOM 4910 N N . LEU A 1 655 ? 27.267 7.141 -24.262 1.00 93.06 655 LEU A N 1
ATOM 4911 C CA . LEU A 1 655 ? 28.430 6.365 -23.807 1.00 93.06 655 LEU A CA 1
ATOM 4912 C C . LEU A 1 655 ? 29.763 7.003 -24.197 1.00 93.06 655 LEU A C 1
ATOM 4914 O O . LEU A 1 655 ? 30.652 7.108 -23.354 1.00 93.06 655 LEU A O 1
ATOM 4918 N N . ARG A 1 656 ? 29.905 7.484 -25.440 1.00 93.56 656 ARG A N 1
ATOM 4919 C CA . ARG A 1 656 ? 31.125 8.179 -25.900 1.00 93.56 656 ARG A CA 1
ATOM 4920 C C . ARG A 1 656 ? 31.415 9.440 -25.083 1.00 93.56 656 ARG A C 1
ATOM 4922 O O . ARG A 1 656 ? 32.573 9.798 -24.897 1.00 93.56 656 ARG A O 1
ATOM 4929 N N . GLN A 1 657 ? 30.373 10.090 -24.564 1.00 90.50 657 GLN A N 1
ATOM 4930 C CA . GLN A 1 657 ? 30.469 11.235 -23.652 1.00 90.50 657 GLN A CA 1
ATOM 4931 C C . GLN A 1 657 ? 30.612 10.829 -22.174 1.00 90.50 657 GLN A C 1
ATOM 4933 O O . GLN A 1 657 ? 30.547 11.696 -21.304 1.00 90.50 657 GLN A O 1
ATOM 4938 N N . GLN A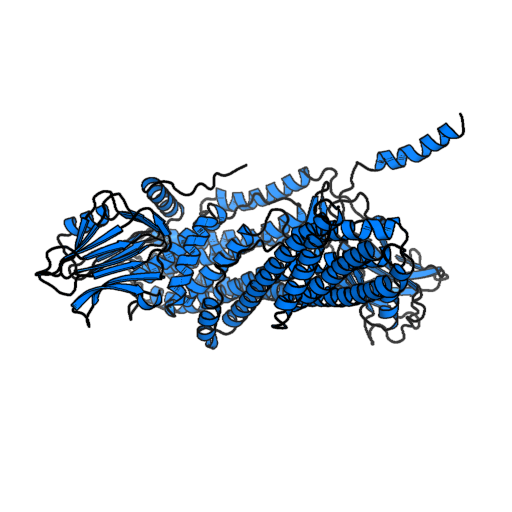 1 658 ? 30.776 9.534 -21.880 1.00 86.94 658 GLN A N 1
ATOM 4939 C CA . GLN A 1 658 ? 30.826 8.964 -20.527 1.00 86.94 658 GLN A CA 1
ATOM 4940 C C . GLN A 1 658 ? 29.588 9.291 -19.673 1.00 86.94 658 GLN A C 1
ATOM 4942 O O . GLN A 1 658 ? 29.646 9.320 -18.442 1.00 86.94 658 GLN A O 1
ATOM 4947 N N . LYS A 1 659 ? 28.445 9.532 -20.320 1.00 86.81 659 LYS A N 1
ATOM 4948 C CA . LYS A 1 659 ? 27.152 9.692 -19.655 1.00 86.81 659 LYS A CA 1
ATOM 4949 C C . LYS A 1 659 ? 26.469 8.325 -19.530 1.00 86.81 659 LYS A C 1
ATOM 4951 O O . LYS A 1 659 ? 26.711 7.453 -20.364 1.00 86.81 659 LYS A O 1
ATOM 4956 N N . PRO A 1 660 ? 25.607 8.120 -18.520 1.00 87.00 660 PRO A N 1
ATOM 4957 C CA . PRO A 1 660 ? 24.751 6.939 -18.475 1.00 87.00 660 PRO A CA 1
ATOM 4958 C C . PRO A 1 660 ? 23.894 6.856 -19.744 1.00 87.00 660 PRO A C 1
ATOM 4960 O O . PRO A 1 660 ? 23.205 7.820 -20.080 1.00 87.00 660 PRO A O 1
ATOM 4963 N N . ALA A 1 661 ? 23.926 5.718 -20.432 1.00 91.00 661 ALA A N 1
ATOM 4964 C CA . ALA A 1 661 ? 23.119 5.460 -21.620 1.00 91.00 661 ALA A CA 1
ATOM 4965 C C . ALA A 1 661 ? 22.005 4.471 -21.280 1.00 91.00 661 ALA A C 1
ATOM 4967 O O . ALA A 1 661 ? 22.260 3.480 -20.602 1.00 91.00 661 ALA A O 1
ATOM 4968 N N . THR A 1 662 ? 20.769 4.759 -21.697 1.00 86.31 662 THR A N 1
ATOM 4969 C CA . THR A 1 662 ? 19.574 3.978 -21.331 1.00 86.31 662 THR A CA 1
ATOM 4970 C C . THR A 1 662 ? 18.947 3.354 -22.572 1.00 86.31 662 THR A C 1
ATOM 4972 O O . THR A 1 662 ? 18.742 4.050 -23.560 1.00 86.31 662 THR A O 1
ATOM 4975 N N . TRP A 1 663 ? 18.636 2.063 -22.505 1.00 89.00 663 TRP A N 1
ATOM 4976 C CA . TRP A 1 663 ? 17.991 1.291 -23.561 1.00 89.00 663 TRP A CA 1
ATOM 4977 C C . TRP A 1 663 ? 16.736 0.614 -23.015 1.00 89.00 663 TRP A C 1
ATOM 4979 O O . TRP A 1 663 ? 16.820 -0.135 -22.042 1.00 89.00 663 TRP A O 1
ATOM 4989 N N . ALA A 1 664 ? 15.578 0.872 -23.618 1.00 84.94 664 ALA A N 1
ATOM 4990 C CA . ALA A 1 664 ? 14.338 0.186 -23.273 1.00 84.94 664 ALA A CA 1
ATOM 4991 C C . ALA A 1 664 ? 14.242 -1.121 -24.066 1.00 84.94 664 ALA A C 1
ATOM 4993 O O . ALA A 1 664 ? 14.216 -1.086 -25.292 1.00 84.94 664 ALA A O 1
ATOM 4994 N N . MET A 1 665 ? 14.186 -2.265 -23.379 1.00 87.69 665 MET A N 1
ATOM 4995 C CA . MET A 1 665 ? 14.072 -3.563 -24.046 1.00 87.69 665 MET A CA 1
ATOM 4996 C C . MET A 1 665 ? 12.691 -3.712 -24.717 1.00 87.69 665 MET A C 1
ATOM 4998 O O . MET A 1 665 ? 11.674 -3.644 -24.003 1.00 87.69 665 MET A O 1
ATOM 5002 N N . PRO A 1 666 ? 12.627 -3.947 -26.043 1.00 80.44 666 PRO A N 1
ATOM 5003 C CA . PRO A 1 666 ? 11.378 -4.252 -26.738 1.00 80.44 666 PRO A CA 1
ATOM 5004 C C . PRO A 1 666 ? 10.734 -5.541 -26.212 1.00 80.44 666 PRO A C 1
ATOM 5006 O O . PRO A 1 666 ? 11.420 -6.451 -25.749 1.00 80.44 666 PRO A O 1
ATOM 5009 N N . ALA A 1 667 ? 9.403 -5.626 -26.261 1.00 70.88 667 ALA A N 1
ATOM 5010 C CA . ALA A 1 667 ? 8.678 -6.825 -25.822 1.00 70.88 667 ALA A CA 1
ATOM 5011 C C . ALA A 1 667 ? 8.819 -7.998 -26.813 1.00 70.88 667 ALA A C 1
ATOM 5013 O O . ALA A 1 667 ? 8.668 -9.155 -26.431 1.00 70.88 667 ALA A O 1
ATOM 5014 N N . ASP A 1 668 ? 9.124 -7.694 -28.071 1.00 76.12 668 ASP A N 1
ATOM 5015 C CA . ASP A 1 668 ? 9.267 -8.607 -29.203 1.00 76.12 668 ASP A CA 1
ATOM 5016 C C . ASP A 1 668 ? 10.734 -8.838 -29.607 1.00 76.12 668 ASP A C 1
ATOM 5018 O O . ASP A 1 668 ? 11.007 -9.288 -30.720 1.00 76.12 668 ASP A O 1
ATOM 5022 N N . GLU A 1 669 ? 11.678 -8.566 -28.697 1.00 85.38 669 GLU A N 1
ATOM 5023 C CA . GLU A 1 669 ? 13.110 -8.782 -28.920 1.00 85.38 669 GLU A CA 1
ATOM 5024 C C . GLU A 1 669 ? 13.383 -10.207 -29.427 1.00 85.38 669 GLU A C 1
ATOM 5026 O O . GLU A 1 669 ? 13.019 -11.202 -28.786 1.00 85.38 669 GLU A O 1
ATOM 5031 N N . ALA A 1 670 ? 14.040 -10.297 -30.588 1.00 85.06 670 ALA A N 1
ATOM 5032 C CA . ALA A 1 670 ? 14.104 -11.512 -31.397 1.00 85.06 670 ALA A CA 1
ATOM 5033 C C . ALA A 1 670 ? 14.696 -12.700 -30.626 1.00 85.06 670 ALA A C 1
ATOM 5035 O O . ALA A 1 670 ? 14.198 -13.826 -30.710 1.00 85.06 670 ALA A O 1
ATOM 5036 N N . ASP A 1 671 ? 15.721 -12.431 -29.819 1.00 86.31 671 ASP A N 1
ATOM 5037 C CA . ASP A 1 671 ? 16.441 -13.431 -29.034 1.00 86.31 671 ASP A CA 1
ATOM 5038 C C . ASP A 1 671 ? 15.602 -14.053 -27.905 1.00 86.31 671 ASP A C 1
ATOM 5040 O O . ASP A 1 671 ? 15.904 -15.164 -27.442 1.00 86.31 671 ASP A O 1
ATOM 5044 N N . PHE A 1 672 ? 14.520 -13.383 -27.496 1.00 88.81 672 PHE A N 1
ATOM 5045 C CA . PHE A 1 672 ? 13.581 -13.850 -26.476 1.00 88.81 672 PHE A CA 1
ATOM 5046 C C . PHE A 1 672 ? 12.243 -14.342 -27.050 1.00 88.81 672 PHE A C 1
ATOM 5048 O O . PHE A 1 672 ? 11.395 -14.817 -26.289 1.00 88.81 672 PHE A O 1
ATOM 5055 N N . LEU A 1 673 ? 12.050 -14.307 -28.374 1.00 86.25 673 LEU A N 1
ATOM 5056 C CA . LEU A 1 673 ? 10.834 -14.821 -29.004 1.00 86.25 673 LEU A CA 1
ATOM 5057 C C . LEU A 1 673 ? 10.612 -16.303 -28.678 1.00 86.25 673 LEU A C 1
ATOM 5059 O O . LEU A 1 673 ? 11.505 -17.147 -28.782 1.00 86.25 673 LEU A O 1
ATOM 5063 N N . GLY A 1 674 ? 9.376 -16.625 -28.298 1.00 83.81 674 GLY A N 1
ATOM 5064 C CA . GLY A 1 674 ? 8.984 -17.975 -27.902 1.00 83.81 674 GLY A CA 1
ATOM 5065 C C . GLY A 1 674 ? 9.428 -18.378 -26.492 1.00 83.81 674 GLY A C 1
ATOM 5066 O O . GLY A 1 674 ? 9.242 -19.543 -26.131 1.00 83.81 674 GLY A O 1
ATOM 5067 N N . LEU A 1 675 ? 9.974 -17.453 -25.697 1.00 88.75 675 LEU A N 1
ATOM 5068 C CA . LEU A 1 675 ? 10.245 -17.652 -24.276 1.00 88.75 675 LEU A CA 1
ATOM 5069 C C . LEU A 1 675 ? 9.168 -16.983 -23.415 1.00 88.75 675 LEU A C 1
ATOM 5071 O O . LEU A 1 675 ? 8.803 -15.829 -23.626 1.00 88.75 675 LEU A O 1
ATOM 5075 N N . ASN A 1 676 ? 8.711 -17.713 -22.407 1.00 87.25 676 ASN A N 1
ATOM 5076 C CA . ASN A 1 676 ? 7.874 -17.233 -21.318 1.00 87.25 676 ASN A CA 1
ATOM 5077 C C . ASN A 1 676 ? 8.700 -17.180 -20.029 1.00 87.25 676 ASN A C 1
ATOM 5079 O O . ASN A 1 676 ? 9.677 -17.919 -19.876 1.00 87.25 676 ASN A O 1
ATOM 5083 N N . ARG A 1 677 ? 8.280 -16.341 -19.080 1.00 88.94 677 ARG A N 1
ATOM 5084 C CA . ARG A 1 677 ? 8.805 -16.273 -17.712 1.00 88.94 677 ARG A CA 1
ATOM 5085 C C . ARG A 1 677 ? 10.337 -16.266 -17.654 1.00 88.94 677 ARG A C 1
ATOM 5087 O O . ARG A 1 677 ? 10.962 -17.205 -17.149 1.00 88.94 677 ARG A O 1
ATOM 5094 N N . VAL A 1 678 ? 10.950 -15.206 -18.174 1.00 90.44 678 VAL A N 1
ATOM 5095 C CA . VAL A 1 678 ? 12.415 -15.099 -18.246 1.00 90.44 678 VAL A CA 1
ATOM 5096 C C . VAL A 1 678 ? 12.974 -14.521 -16.940 1.00 90.44 678 VAL A C 1
ATOM 5098 O O . VAL A 1 678 ? 12.591 -13.436 -16.506 1.00 90.44 678 VAL A O 1
ATOM 5101 N N . ARG A 1 679 ? 13.886 -15.239 -16.278 1.00 90.38 679 ARG A N 1
ATOM 5102 C CA . ARG A 1 679 ? 14.561 -14.820 -15.034 1.00 90.38 679 ARG A CA 1
ATOM 5103 C C . ARG A 1 679 ? 16.063 -14.773 -15.253 1.00 90.38 679 ARG A C 1
ATOM 5105 O O . ARG A 1 679 ? 16.684 -15.811 -15.448 1.00 90.38 679 ARG A O 1
ATOM 5112 N N . ILE A 1 680 ? 16.634 -13.580 -15.200 1.00 90.00 680 ILE A N 1
ATOM 5113 C CA . ILE A 1 680 ? 18.052 -13.310 -15.403 1.00 90.00 680 ILE A CA 1
ATOM 5114 C C . ILE A 1 680 ? 18.819 -13.552 -14.110 1.00 90.00 680 ILE A C 1
ATOM 5116 O O . ILE A 1 680 ? 18.455 -13.068 -13.037 1.00 90.00 680 ILE A O 1
ATOM 5120 N N . THR A 1 681 ? 19.937 -14.250 -14.245 1.00 86.19 681 THR A N 1
ATOM 5121 C CA . THR A 1 681 ? 20.927 -14.446 -13.188 1.00 86.19 681 THR A CA 1
ATOM 5122 C C . THR A 1 681 ? 22.192 -13.636 -13.440 1.00 86.19 681 THR A C 1
ATOM 5124 O O . THR A 1 681 ? 22.789 -13.149 -12.483 1.00 86.19 681 THR A O 1
ATOM 5127 N N . ALA A 1 682 ? 22.556 -13.426 -14.710 1.00 88.00 682 ALA A N 1
ATOM 5128 C CA . ALA A 1 682 ? 23.699 -12.612 -15.104 1.00 88.00 682 ALA A CA 1
ATOM 5129 C C . ALA A 1 682 ? 23.377 -11.735 -16.321 1.00 88.00 682 ALA A C 1
ATOM 5131 O O . ALA A 1 682 ? 22.655 -12.137 -17.235 1.00 88.00 682 ALA A O 1
ATOM 5132 N N . VAL A 1 683 ? 23.940 -10.529 -16.313 1.00 91.12 683 VAL A N 1
ATOM 5133 C CA . VAL A 1 683 ? 23.885 -9.569 -17.415 1.00 91.12 683 VAL A CA 1
ATOM 5134 C C . VAL A 1 683 ? 25.277 -8.983 -17.610 1.00 91.12 683 VAL A C 1
ATOM 5136 O O . VAL A 1 683 ? 25.898 -8.522 -16.652 1.00 91.12 683 VAL A O 1
ATOM 5139 N N . ARG A 1 684 ? 25.757 -9.000 -18.849 1.00 93.31 684 ARG A N 1
ATOM 5140 C CA . ARG A 1 684 ? 27.076 -8.497 -19.249 1.00 93.31 684 ARG A CA 1
ATOM 5141 C C . ARG A 1 684 ? 26.901 -7.445 -20.332 1.00 93.31 684 ARG A C 1
ATOM 5143 O O . ARG A 1 684 ? 25.937 -7.502 -21.092 1.00 93.31 684 ARG A O 1
ATOM 5150 N N . ALA A 1 685 ? 27.827 -6.495 -20.401 1.00 94.69 685 ALA A N 1
ATOM 5151 C CA . ALA A 1 685 ? 27.812 -5.440 -21.407 1.00 94.69 685 ALA A CA 1
ATOM 5152 C C . ALA A 1 685 ? 29.187 -5.319 -22.068 1.00 94.69 685 ALA A C 1
ATOM 5154 O O . ALA A 1 685 ? 30.145 -4.846 -21.454 1.00 94.69 685 ALA A O 1
ATOM 5155 N N . TRP A 1 686 ? 29.271 -5.731 -23.329 1.00 96.19 686 TRP A N 1
ATOM 5156 C CA . TRP A 1 686 ? 30.497 -5.701 -24.123 1.00 96.19 686 TRP A CA 1
ATOM 5157 C C . TRP A 1 686 ? 30.516 -4.455 -25.011 1.00 96.19 686 TRP A C 1
ATOM 5159 O O . TRP A 1 686 ? 29.530 -4.164 -25.689 1.00 96.19 686 TRP A O 1
ATOM 5169 N N . LEU A 1 687 ? 31.614 -3.688 -24.985 1.00 96.31 687 LEU A N 1
ATOM 5170 C CA . LEU A 1 687 ? 31.738 -2.425 -25.723 1.00 96.31 687 LEU A CA 1
ATOM 5171 C C . LEU A 1 687 ? 32.614 -2.613 -26.970 1.00 96.31 687 LEU A C 1
ATOM 5173 O O . LEU A 1 687 ? 33.840 -2.558 -26.889 1.00 96.31 687 LEU A O 1
ATOM 5177 N N . GLU A 1 688 ? 31.995 -2.793 -28.135 1.00 94.88 688 GLU A N 1
ATOM 5178 C CA . GLU A 1 688 ? 32.718 -2.983 -29.398 1.00 94.88 688 GLU A CA 1
ATOM 5179 C C . GLU A 1 688 ? 33.428 -1.695 -29.821 1.00 94.88 688 GLU A C 1
ATOM 5181 O O . GLU A 1 688 ? 32.779 -0.683 -30.104 1.00 94.88 688 GLU A O 1
ATOM 5186 N N . GLY A 1 689 ? 34.761 -1.742 -29.899 1.00 90.94 689 GLY A N 1
ATOM 5187 C CA . GLY A 1 689 ? 35.616 -0.611 -30.271 1.00 90.94 689 GLY A CA 1
ATOM 5188 C C . GLY A 1 689 ? 36.141 0.222 -29.096 1.00 90.94 689 GLY A C 1
ATOM 5189 O O . GLY A 1 689 ? 36.848 1.203 -29.330 1.00 90.94 689 GLY A O 1
ATOM 5190 N N . ALA A 1 690 ? 35.839 -0.145 -27.845 1.00 92.44 690 ALA A N 1
ATOM 5191 C CA . ALA A 1 690 ? 36.470 0.471 -26.678 1.00 92.44 690 ALA A CA 1
ATOM 5192 C C . ALA A 1 690 ? 37.955 0.077 -26.588 1.00 92.44 690 ALA A C 1
ATOM 5194 O O . ALA A 1 690 ? 38.307 -1.090 -26.748 1.00 92.44 690 ALA A O 1
ATOM 5195 N N . ARG A 1 691 ? 38.839 1.046 -26.324 1.00 89.81 691 ARG A N 1
ATOM 5196 C CA . ARG A 1 691 ? 40.293 0.819 -26.283 1.00 89.81 691 ARG A CA 1
ATOM 5197 C C . ARG A 1 691 ? 40.866 1.182 -24.913 1.00 89.81 691 ARG A C 1
ATOM 5199 O O . ARG A 1 691 ? 41.060 2.370 -24.638 1.00 89.81 691 ARG A O 1
ATOM 5206 N N . PRO A 1 692 ? 41.127 0.194 -24.040 1.00 86.25 692 PRO A N 1
ATOM 5207 C CA . PRO A 1 692 ? 41.762 0.441 -22.753 1.00 86.25 692 PRO A CA 1
ATOM 5208 C C . PRO A 1 692 ? 43.252 0.770 -22.922 1.00 86.25 692 PRO A C 1
ATOM 5210 O O . PRO A 1 692 ? 43.898 0.383 -23.901 1.00 86.25 692 PRO A O 1
ATOM 5213 N N . GLN A 1 693 ? 43.826 1.481 -21.950 1.00 82.50 693 GLN A N 1
ATOM 5214 C CA . GLN A 1 693 ? 45.255 1.779 -21.945 1.00 82.50 693 GLN A CA 1
ATOM 5215 C C . GLN A 1 693 ? 46.045 0.582 -21.386 1.00 82.50 693 GLN A C 1
ATOM 5217 O O . GLN A 1 693 ? 46.145 0.390 -20.176 1.00 82.50 693 GLN A O 1
ATOM 5222 N N . GLY A 1 694 ? 46.650 -0.220 -22.265 1.00 75.69 694 GLY A N 1
ATOM 5223 C CA . GLY A 1 694 ? 47.391 -1.425 -21.865 1.00 75.69 694 GLY A CA 1
ATOM 5224 C C . GLY A 1 694 ? 46.457 -2.563 -21.437 1.00 75.69 694 GLY A C 1
ATOM 5225 O O . GLY A 1 694 ? 45.404 -2.737 -22.035 1.00 75.69 694 GLY A O 1
ATOM 5226 N N . GLN A 1 695 ? 46.830 -3.333 -20.408 1.00 69.44 695 GLN A N 1
ATOM 5227 C CA . GLN A 1 695 ? 46.005 -4.419 -19.840 1.00 69.44 695 GLN A CA 1
ATOM 5228 C C . GLN A 1 695 ? 45.052 -3.930 -18.735 1.00 69.44 695 GLN A C 1
ATOM 5230 O O . GLN A 1 695 ? 44.757 -4.653 -17.789 1.00 69.44 695 GLN A O 1
ATOM 5235 N N . GLN A 1 696 ? 44.628 -2.668 -18.785 1.00 81.81 696 GLN A N 1
ATOM 5236 C CA . GLN A 1 696 ? 43.664 -2.167 -17.813 1.00 81.81 696 GLN A CA 1
ATOM 5237 C C . GLN A 1 696 ? 42.281 -2.761 -18.067 1.00 81.81 696 GLN A C 1
ATOM 5239 O O . GLN A 1 696 ? 41.840 -2.874 -19.213 1.00 81.81 696 GLN A O 1
ATOM 5244 N N . LYS A 1 697 ? 41.587 -3.085 -16.978 1.00 90.00 697 LYS A N 1
ATOM 5245 C CA . LYS A 1 697 ? 40.191 -3.501 -17.017 1.00 90.00 697 LYS A CA 1
ATOM 5246 C C . LYS A 1 697 ? 39.269 -2.357 -17.428 1.00 90.00 697 LYS A C 1
ATOM 5248 O O . LYS A 1 697 ? 39.520 -1.190 -17.126 1.00 90.00 697 LYS A O 1
ATOM 5253 N N . ILE A 1 698 ? 38.173 -2.726 -18.069 1.00 93.62 698 ILE A N 1
ATOM 5254 C CA . ILE A 1 698 ? 37.009 -1.896 -18.333 1.00 93.62 698 ILE A CA 1
ATOM 5255 C C . ILE A 1 698 ? 35.983 -2.197 -17.243 1.00 93.62 698 ILE A C 1
ATOM 5257 O O . ILE A 1 698 ? 35.547 -3.334 -17.098 1.00 93.62 698 ILE A O 1
ATOM 5261 N N . SER A 1 699 ? 35.595 -1.179 -16.478 1.00 94.12 699 SER A N 1
ATOM 5262 C CA . SER A 1 699 ? 34.648 -1.283 -15.364 1.00 94.12 699 SER A CA 1
ATOM 5263 C C . SER A 1 699 ? 33.332 -0.575 -15.688 1.00 94.12 699 SER A C 1
ATOM 5265 O O . SER A 1 699 ? 33.297 0.639 -15.913 1.00 94.12 699 SER A O 1
ATOM 5267 N N . LEU A 1 700 ? 32.230 -1.319 -15.699 1.00 95.12 700 LEU A N 1
ATOM 5268 C CA . LEU A 1 700 ? 30.893 -0.826 -16.025 1.00 95.12 700 LEU A CA 1
ATOM 5269 C C . LEU A 1 700 ? 29.944 -0.966 -14.832 1.00 95.12 700 LEU A C 1
ATOM 5271 O O . LEU A 1 700 ? 30.066 -1.871 -14.007 1.00 95.12 700 LEU A O 1
ATOM 5275 N N . SER A 1 701 ? 28.955 -0.078 -14.756 1.00 91.62 701 SER A N 1
ATOM 5276 C CA . SER A 1 701 ? 27.766 -0.242 -13.922 1.00 91.62 701 SER A CA 1
ATOM 5277 C C . SER A 1 701 ? 26.563 -0.471 -14.831 1.00 91.62 701 SER A C 1
ATOM 5279 O O . SER A 1 701 ? 26.202 0.398 -15.622 1.00 91.62 701 SER A O 1
ATOM 5281 N N . ILE A 1 702 ? 25.938 -1.635 -14.677 1.00 92.19 702 ILE A N 1
ATOM 5282 C CA . ILE A 1 702 ? 24.700 -2.026 -15.349 1.00 92.19 702 ILE A CA 1
ATOM 5283 C C . ILE A 1 702 ? 23.562 -1.837 -14.352 1.00 92.19 702 ILE A C 1
ATOM 5285 O O . ILE A 1 702 ? 23.652 -2.304 -13.211 1.00 92.19 702 ILE A O 1
ATOM 5289 N N . ARG A 1 703 ? 22.509 -1.121 -14.746 1.00 88.44 703 ARG A N 1
ATOM 5290 C CA . ARG A 1 703 ? 21.340 -0.871 -13.897 1.00 88.44 703 ARG A CA 1
ATOM 5291 C C . ARG A 1 703 ? 20.038 -1.097 -14.638 1.00 88.44 703 ARG A C 1
ATOM 5293 O O . ARG A 1 703 ? 20.014 -0.957 -15.854 1.00 88.44 703 ARG A O 1
ATOM 5300 N N . THR A 1 704 ? 18.967 -1.388 -13.911 1.00 85.12 704 THR A N 1
ATOM 5301 C CA . THR A 1 704 ? 17.605 -1.386 -14.469 1.00 85.12 704 THR A CA 1
ATOM 5302 C C . THR A 1 704 ? 16.804 -0.186 -13.964 1.00 85.12 704 THR A C 1
ATOM 5304 O O . THR A 1 704 ? 17.268 0.526 -13.074 1.00 85.12 704 THR A O 1
ATOM 5307 N N . SER A 1 705 ? 15.614 0.069 -14.515 1.00 71.69 705 SER A N 1
ATOM 5308 C CA . SER A 1 705 ? 14.704 1.107 -13.999 1.00 71.69 705 SER A CA 1
ATOM 5309 C C . SER A 1 705 ? 13.908 0.674 -12.766 1.00 71.69 705 SER A C 1
ATOM 5311 O O . SER A 1 705 ? 13.313 1.515 -12.100 1.00 71.69 705 SER A O 1
ATOM 5313 N N . GLY A 1 706 ? 13.889 -0.625 -12.448 1.00 68.12 706 GLY A N 1
ATOM 5314 C CA . GLY A 1 706 ? 13.023 -1.176 -11.404 1.00 68.12 706 GLY A CA 1
ATOM 5315 C C . GLY A 1 706 ? 11.586 -1.437 -11.872 1.00 68.12 706 GLY A C 1
ATOM 5316 O O . GLY A 1 706 ? 10.785 -1.917 -11.081 1.00 68.12 706 GLY A O 1
ATOM 5317 N N . SER A 1 707 ? 11.264 -1.166 -13.143 1.00 72.06 707 SER A N 1
ATOM 5318 C CA . SER A 1 707 ? 10.009 -1.564 -13.792 1.00 72.06 707 SER A CA 1
ATOM 5319 C C . SER A 1 707 ? 10.263 -2.727 -14.742 1.00 72.06 707 SER A C 1
ATOM 5321 O O . SER A 1 707 ? 11.136 -2.659 -15.603 1.00 72.06 707 SER A O 1
ATOM 5323 N N . TYR A 1 708 ? 9.491 -3.792 -14.594 1.00 80.12 708 TYR A N 1
ATOM 5324 C CA . TYR A 1 708 ? 9.742 -5.081 -15.217 1.00 80.12 708 TYR A CA 1
ATOM 5325 C C . TYR A 1 708 ? 8.476 -5.593 -15.898 1.00 80.12 708 TYR A C 1
ATOM 5327 O O . TYR A 1 708 ? 7.392 -5.548 -15.320 1.00 80.12 708 TYR A O 1
ATOM 5335 N N . ARG A 1 709 ? 8.619 -6.119 -17.113 1.00 82.75 709 ARG A N 1
ATOM 5336 C CA . ARG A 1 709 ? 7.547 -6.805 -17.840 1.00 82.75 709 ARG A CA 1
ATOM 5337 C C . ARG A 1 709 ? 7.873 -8.273 -18.014 1.00 82.75 709 ARG A C 1
ATOM 5339 O O . ARG A 1 709 ? 9.034 -8.657 -18.142 1.00 82.75 709 ARG A O 1
ATOM 5346 N N . ASP A 1 710 ? 6.848 -9.100 -18.036 1.00 83.31 710 ASP A N 1
ATOM 5347 C CA . ASP A 1 710 ? 7.021 -10.520 -18.294 1.00 83.31 710 ASP A CA 1
ATOM 5348 C C . ASP A 1 710 ? 5.758 -11.124 -18.902 1.00 83.31 710 ASP A C 1
ATOM 5350 O O . ASP A 1 710 ? 4.714 -10.476 -18.951 1.00 83.31 710 ASP A O 1
ATOM 5354 N N . GLN A 1 711 ? 5.856 -12.364 -19.369 1.00 82.88 711 GLN A N 1
ATOM 5355 C CA . GLN A 1 711 ? 4.745 -13.061 -19.999 1.00 82.88 711 GLN A CA 1
ATOM 5356 C C . GLN A 1 711 ? 4.708 -14.542 -19.630 1.00 82.88 711 GLN A C 1
ATOM 5358 O O . GLN A 1 711 ? 5.746 -15.195 -19.498 1.00 82.88 711 GLN A O 1
ATOM 5363 N N . LEU A 1 712 ? 3.500 -15.084 -19.508 1.00 81.00 712 LEU A N 1
ATOM 5364 C CA . LEU A 1 712 ? 3.256 -16.518 -19.397 1.00 81.00 712 LEU A CA 1
ATOM 5365 C C . LEU A 1 712 ? 1.965 -16.859 -20.145 1.00 81.00 712 LEU A C 1
ATOM 5367 O O . LEU A 1 712 ? 0.935 -16.234 -19.917 1.00 81.00 712 LEU A O 1
ATOM 5371 N N . ASP A 1 713 ? 2.039 -17.820 -21.066 1.00 75.75 713 ASP A N 1
ATOM 5372 C CA . ASP A 1 713 ? 0.901 -18.351 -21.834 1.00 75.75 713 ASP A CA 1
ATOM 5373 C C . ASP A 1 713 ? 0.037 -17.292 -22.544 1.00 75.75 713 ASP A C 1
ATOM 5375 O O . ASP A 1 713 ? -1.175 -17.435 -22.690 1.00 75.75 713 ASP A O 1
ATOM 5379 N N . GLY A 1 714 ? 0.680 -16.223 -23.024 1.00 71.50 714 GLY A N 1
ATOM 5380 C CA . GLY A 1 714 ? 0.020 -15.115 -23.722 1.00 71.50 714 GLY A CA 1
ATOM 5381 C C . GLY A 1 714 ? -0.554 -14.034 -22.801 1.00 71.50 714 GLY A C 1
ATOM 5382 O O . GLY A 1 714 ? -1.014 -13.011 -23.301 1.00 71.50 714 GLY A O 1
ATOM 5383 N N . SER A 1 715 ? -0.483 -14.217 -21.481 1.00 73.06 715 SER A N 1
ATOM 5384 C CA . SER A 1 715 ? -0.812 -13.187 -20.493 1.00 73.06 715 SER A CA 1
ATOM 5385 C C . SER A 1 715 ? 0.418 -12.333 -20.193 1.00 73.06 715 SER A C 1
ATOM 5387 O O . SER A 1 715 ? 1.485 -12.865 -19.876 1.00 73.06 715 SER A O 1
ATOM 5389 N N . GLY A 1 716 ? 0.268 -11.012 -20.291 1.00 72.94 716 GLY A N 1
ATOM 5390 C CA . GLY A 1 716 ? 1.298 -10.043 -19.922 1.00 72.94 716 GLY A CA 1
ATOM 5391 C C . GLY A 1 716 ? 1.202 -9.656 -18.449 1.00 72.94 716 GLY A C 1
ATOM 5392 O O . GLY A 1 716 ? 0.111 -9.475 -17.919 1.00 72.94 716 GLY A O 1
ATOM 5393 N N . TYR A 1 717 ? 2.352 -9.500 -17.803 1.00 73.50 717 TYR A N 1
ATOM 5394 C CA . TYR A 1 717 ? 2.471 -9.110 -16.403 1.00 73.50 717 TYR A CA 1
ATOM 5395 C C . TYR A 1 717 ? 3.389 -7.896 -16.267 1.00 73.50 717 TYR A C 1
ATOM 5397 O O . TYR A 1 717 ? 4.404 -7.784 -16.963 1.00 73.50 717 TYR A O 1
ATOM 5405 N N . GLN A 1 718 ? 3.052 -7.004 -15.336 1.00 71.19 718 GLN A N 1
ATOM 5406 C CA . GLN A 1 718 ? 3.865 -5.843 -14.982 1.00 71.19 718 GLN A CA 1
ATOM 5407 C C . GLN A 1 718 ? 4.242 -5.896 -13.503 1.00 71.19 718 GLN A C 1
ATOM 5409 O O . GLN A 1 718 ? 3.408 -6.149 -12.632 1.00 71.19 718 GLN A O 1
ATOM 5414 N N . PHE A 1 719 ? 5.515 -5.641 -13.224 1.00 72.69 719 PHE A N 1
ATOM 5415 C CA . PHE A 1 719 ? 6.082 -5.676 -11.886 1.00 72.69 719 PHE A CA 1
ATOM 5416 C C . PHE A 1 719 ? 6.956 -4.461 -11.637 1.00 72.69 719 PHE A C 1
ATOM 5418 O O . PHE A 1 719 ? 7.599 -3.925 -12.540 1.00 72.69 719 PHE A O 1
ATOM 5425 N N . THR A 1 720 ? 7.053 -4.086 -10.374 1.00 63.97 720 THR A N 1
ATOM 5426 C CA . THR A 1 720 ? 7.992 -3.074 -9.898 1.00 63.97 720 THR A CA 1
ATOM 5427 C C . THR A 1 720 ? 8.816 -3.646 -8.758 1.00 63.97 720 THR A C 1
ATOM 5429 O O . THR A 1 720 ? 8.307 -4.365 -7.909 1.00 63.97 720 THR A O 1
ATOM 5432 N N . SER A 1 721 ? 10.116 -3.378 -8.742 1.00 68.38 721 SER A N 1
ATOM 5433 C CA . SER A 1 721 ? 11.021 -3.804 -7.671 1.00 68.38 721 SER A CA 1
ATOM 5434 C C . SER A 1 721 ? 12.214 -2.852 -7.589 1.00 68.38 721 SER A C 1
ATOM 5436 O O . SER A 1 721 ? 12.298 -1.873 -8.331 1.00 68.38 721 SER A O 1
ATOM 5438 N N . ALA A 1 722 ? 13.164 -3.135 -6.699 1.00 65.62 722 ALA A N 1
ATOM 5439 C CA . ALA A 1 722 ? 14.405 -2.379 -6.633 1.00 65.62 722 ALA A CA 1
ATOM 5440 C C . ALA A 1 722 ? 15.119 -2.391 -8.005 1.00 65.62 722 ALA A C 1
ATOM 5442 O O . ALA A 1 722 ? 15.250 -3.459 -8.624 1.00 65.62 722 ALA A O 1
ATOM 5443 N N . PRO A 1 723 ? 15.610 -1.232 -8.484 1.00 69.69 723 PRO A N 1
ATOM 5444 C CA . PRO A 1 723 ? 16.545 -1.181 -9.596 1.00 69.69 723 PRO A CA 1
ATOM 5445 C C . PRO A 1 723 ? 17.717 -2.129 -9.347 1.00 69.69 723 PRO A C 1
ATOM 5447 O O . PRO A 1 723 ? 18.414 -2.039 -8.333 1.00 69.69 723 PRO A O 1
ATOM 5450 N N . LEU A 1 724 ? 17.955 -3.042 -10.282 1.00 80.62 724 LEU A N 1
ATOM 5451 C CA . LEU A 1 724 ? 19.149 -3.867 -10.262 1.00 80.62 724 LEU A CA 1
ATOM 5452 C C . LEU A 1 724 ? 20.361 -2.943 -10.398 1.00 80.62 724 LEU A C 1
ATOM 5454 O O . LEU A 1 724 ? 20.345 -2.007 -11.194 1.00 80.62 724 LEU A O 1
ATOM 5458 N N . LYS A 1 725 ? 21.436 -3.231 -9.666 1.00 81.75 725 LYS A N 1
ATOM 5459 C CA . LYS A 1 725 ? 22.753 -2.641 -9.907 1.00 81.75 725 LYS A CA 1
ATOM 5460 C C . LYS A 1 725 ? 23.799 -3.744 -9.896 1.00 81.75 725 LYS A C 1
ATOM 5462 O O . LYS A 1 725 ? 24.033 -4.359 -8.856 1.00 81.75 725 LYS A O 1
ATOM 5467 N N . ARG A 1 726 ? 24.442 -3.977 -11.039 1.00 85.56 726 ARG A N 1
ATOM 5468 C CA . ARG A 1 726 ? 25.546 -4.933 -11.180 1.00 85.56 726 ARG A CA 1
ATOM 5469 C C . ARG A 1 726 ? 26.805 -4.226 -11.673 1.00 85.56 726 ARG A C 1
ATOM 5471 O O . ARG A 1 726 ? 26.731 -3.480 -12.652 1.00 85.56 726 ARG A O 1
ATOM 5478 N N . PRO A 1 727 ? 27.948 -4.399 -10.992 1.00 88.44 727 PRO A N 1
ATOM 5479 C CA . PRO A 1 727 ? 29.229 -4.115 -11.609 1.00 88.44 727 PRO A CA 1
ATOM 5480 C C . PRO A 1 727 ? 29.541 -5.211 -12.636 1.00 88.44 727 PRO A C 1
ATOM 5482 O O . PRO A 1 727 ? 29.231 -6.378 -12.400 1.00 88.44 727 PRO A O 1
ATOM 5485 N N . PHE A 1 728 ? 30.151 -4.832 -13.751 1.00 93.88 728 PHE A N 1
ATOM 5486 C CA . PHE A 1 728 ? 30.708 -5.765 -14.724 1.00 93.88 728 PHE A CA 1
ATOM 5487 C C . PHE A 1 728 ? 32.105 -5.287 -15.095 1.00 93.88 728 PHE A C 1
ATOM 5489 O O . PHE A 1 728 ? 32.272 -4.121 -15.463 1.00 93.88 728 PHE A O 1
ATOM 5496 N N . GLU A 1 729 ? 33.102 -6.153 -14.948 1.00 94.38 729 GLU A N 1
ATOM 5497 C CA . GLU A 1 729 ? 34.492 -5.818 -15.243 1.00 94.38 729 GLU A CA 1
ATOM 5498 C C . GLU A 1 729 ? 35.116 -6.879 -16.139 1.00 94.38 729 GLU A C 1
ATOM 5500 O O . GLU A 1 729 ? 34.953 -8.075 -15.897 1.00 94.38 729 GLU A O 1
ATOM 5505 N N . TYR A 1 730 ? 35.837 -6.435 -17.161 1.00 94.31 730 TYR A N 1
ATOM 5506 C CA . TYR A 1 730 ? 36.569 -7.304 -18.076 1.00 94.31 730 TYR A CA 1
ATOM 5507 C C . TYR A 1 730 ? 37.819 -6.601 -18.586 1.00 94.31 730 TYR A C 1
ATOM 5509 O O . TYR A 1 730 ? 37.856 -5.373 -18.652 1.00 94.31 730 TYR A O 1
ATOM 5517 N N . HIS A 1 731 ? 38.830 -7.351 -19.000 1.00 92.50 731 HIS A N 1
ATOM 5518 C CA . HIS A 1 731 ? 39.963 -6.810 -19.747 1.00 92.50 731 HIS A CA 1
ATOM 5519 C C . HIS A 1 731 ? 39.965 -7.336 -21.183 1.00 92.50 731 HIS A C 1
ATOM 5521 O O . HIS A 1 731 ? 39.291 -8.313 -21.512 1.00 92.50 731 HIS A O 1
ATOM 5527 N N . VAL A 1 732 ? 40.696 -6.640 -22.054 1.00 90.44 732 VAL A N 1
ATOM 5528 C CA . VAL A 1 732 ? 40.801 -6.967 -23.481 1.00 90.44 732 VAL A CA 1
ATOM 5529 C C . VAL A 1 732 ? 42.247 -7.325 -23.811 1.00 90.44 732 VAL A C 1
ATOM 5531 O O . VAL A 1 732 ? 43.170 -6.588 -23.461 1.00 90.44 732 VAL A O 1
ATOM 5534 N N . GLU A 1 733 ? 42.452 -8.438 -24.509 1.00 87.81 733 GLU A N 1
ATOM 5535 C CA . GLU A 1 733 ? 43.755 -8.880 -25.002 1.00 87.81 733 GLU A CA 1
ATOM 5536 C C . GLU A 1 733 ? 43.796 -8.968 -26.532 1.00 87.81 733 GLU A C 1
ATOM 5538 O O . GLU A 1 733 ? 42.782 -9.067 -27.225 1.00 87.81 733 GLU A O 1
ATOM 5543 N N . ALA A 1 734 ? 45.012 -8.938 -27.077 1.00 83.44 734 ALA A N 1
ATOM 5544 C CA . ALA A 1 734 ? 45.238 -9.068 -28.508 1.00 83.44 734 ALA A CA 1
ATOM 5545 C C . ALA A 1 734 ? 44.939 -10.501 -29.011 1.00 83.44 734 ALA A C 1
ATOM 5547 O O . ALA A 1 734 ? 45.206 -11.458 -28.284 1.00 83.44 734 ALA A O 1
ATOM 5548 N N . PRO A 1 735 ? 44.535 -10.672 -30.288 1.00 72.19 735 PRO A N 1
ATOM 5549 C CA . PRO A 1 735 ? 44.185 -11.974 -30.878 1.00 72.19 735 PRO A CA 1
ATOM 5550 C C . PRO A 1 735 ? 45.281 -13.056 -30.798 1.00 72.19 735 PRO A C 1
ATOM 5552 O O . PRO A 1 735 ? 45.009 -14.235 -30.991 1.00 72.19 735 PRO A O 1
ATOM 5555 N N . ALA A 1 736 ? 46.540 -12.659 -30.574 1.00 66.31 736 ALA A N 1
ATOM 5556 C CA . ALA A 1 736 ? 47.697 -13.553 -30.485 1.00 66.31 736 ALA A CA 1
ATOM 5557 C C . ALA A 1 736 ? 47.967 -14.087 -29.062 1.00 66.31 736 ALA A C 1
ATOM 5559 O O . ALA A 1 736 ? 48.981 -14.766 -28.845 1.00 66.31 736 ALA A O 1
ATOM 5560 N N . SER A 1 737 ? 47.123 -13.759 -28.075 1.00 62.56 737 SER A N 1
ATOM 5561 C CA . SER A 1 737 ? 47.284 -14.303 -26.730 1.00 62.56 737 SER A CA 1
ATOM 5562 C C . SER A 1 737 ? 47.047 -15.819 -26.751 1.00 62.56 737 SER A C 1
ATOM 5564 O O . SER A 1 737 ? 46.135 -16.332 -27.390 1.00 62.56 737 SER A O 1
ATOM 5566 N N . HIS A 1 738 ? 47.939 -16.575 -26.105 1.00 60.06 738 HIS A N 1
ATOM 5567 C CA . HIS A 1 738 ? 47.867 -18.042 -26.051 1.00 60.06 738 HIS A CA 1
ATOM 5568 C C . HIS A 1 738 ? 46.898 -18.523 -24.954 1.00 60.06 738 HIS A C 1
ATOM 5570 O O . HIS A 1 738 ? 46.994 -19.672 -24.522 1.00 60.06 738 HIS A O 1
ATOM 5576 N N . GLN A 1 739 ? 46.017 -17.648 -24.453 1.00 65.06 739 GLN A N 1
ATOM 5577 C CA . GLN A 1 739 ? 45.047 -18.019 -23.430 1.00 65.06 739 GLN A CA 1
ATOM 5578 C C . GLN A 1 739 ? 43.892 -18.798 -24.077 1.00 65.06 739 GLN A C 1
ATOM 5580 O O . GLN A 1 739 ? 43.203 -18.262 -24.945 1.00 65.06 739 GLN A O 1
ATOM 5585 N N . PRO A 1 740 ? 43.681 -20.072 -23.702 1.00 64.12 740 PRO A N 1
ATOM 5586 C CA . PRO A 1 740 ? 42.544 -20.832 -24.192 1.00 64.12 740 PRO A CA 1
ATOM 5587 C C . PRO A 1 740 ? 41.249 -20.312 -23.547 1.00 64.12 740 PRO A C 1
ATOM 5589 O O . PRO A 1 740 ? 41.217 -20.097 -22.341 1.00 64.12 740 PRO A O 1
ATOM 5592 N N . ASN A 1 741 ? 40.182 -20.206 -24.347 1.00 80.56 741 ASN A N 1
ATOM 5593 C CA . ASN A 1 741 ? 38.799 -19.894 -23.942 1.00 80.56 741 ASN A CA 1
ATOM 5594 C C . ASN A 1 741 ? 38.554 -18.440 -23.480 1.00 80.56 741 ASN A C 1
ATOM 5596 O O . ASN A 1 741 ? 38.382 -18.208 -22.286 1.00 80.56 741 ASN A O 1
ATOM 5600 N N . PRO A 1 742 ? 38.498 -17.465 -24.404 1.00 89.00 742 PRO A N 1
ATOM 5601 C CA . PRO A 1 742 ? 38.005 -16.130 -24.075 1.00 89.00 742 PRO A CA 1
ATOM 5602 C C . PRO A 1 742 ? 36.507 -16.160 -23.729 1.00 89.00 742 PRO A C 1
ATOM 5604 O O . PRO A 1 742 ? 35.757 -16.958 -24.296 1.00 89.00 742 PRO A O 1
ATOM 5607 N N . ASP A 1 743 ? 36.068 -15.261 -22.847 1.00 90.19 743 ASP A N 1
ATOM 5608 C CA . ASP A 1 743 ? 34.648 -15.092 -22.503 1.00 90.19 743 ASP A CA 1
ATOM 5609 C C . ASP A 1 743 ? 33.882 -14.330 -23.598 1.00 90.19 743 ASP A C 1
ATOM 5611 O O . ASP A 1 743 ? 32.672 -14.503 -23.762 1.00 90.19 743 ASP A O 1
ATOM 5615 N N . TRP A 1 744 ? 34.593 -13.497 -24.369 1.00 91.94 744 TRP A N 1
ATOM 5616 C CA . TRP A 1 744 ? 34.055 -12.754 -25.508 1.00 91.94 744 TRP A CA 1
ATOM 5617 C C . TRP A 1 744 ? 35.069 -12.623 -26.644 1.00 91.94 744 TRP A C 1
ATOM 5619 O O . TRP A 1 744 ? 36.270 -12.491 -26.412 1.00 91.94 744 TRP A O 1
ATOM 5629 N N . GLN A 1 745 ? 34.584 -12.602 -27.884 1.00 91.69 745 GLN A N 1
ATOM 5630 C CA . GLN A 1 745 ? 35.393 -12.309 -29.063 1.00 91.69 745 GLN A CA 1
ATOM 5631 C C . GLN A 1 745 ? 34.813 -11.089 -29.778 1.00 91.69 745 GLN A C 1
ATOM 5633 O O . GLN A 1 745 ? 33.691 -11.136 -30.276 1.00 91.69 745 GLN A O 1
ATOM 5638 N N . PHE A 1 746 ? 35.592 -10.010 -29.837 1.00 90.56 746 PHE A N 1
ATOM 5639 C CA . PHE A 1 746 ? 35.195 -8.765 -30.490 1.00 90.56 746 PHE A CA 1
ATOM 5640 C C . PHE A 1 746 ? 35.329 -8.863 -32.013 1.00 90.56 746 PHE A C 1
ATOM 5642 O O . PHE A 1 746 ? 36.099 -9.672 -32.546 1.00 90.56 746 PHE A O 1
ATOM 5649 N N . ALA A 1 747 ? 34.617 -7.995 -32.736 1.00 88.38 747 ALA A N 1
ATOM 5650 C CA . ALA A 1 747 ? 34.611 -8.002 -34.202 1.00 88.38 747 ALA A CA 1
ATOM 5651 C C . ALA A 1 747 ? 35.985 -7.682 -34.828 1.00 88.38 747 ALA A C 1
ATOM 5653 O O . ALA A 1 747 ? 36.270 -8.098 -35.952 1.00 88.38 747 ALA A O 1
ATOM 5654 N N . ASP A 1 748 ? 36.850 -6.966 -34.105 1.00 86.12 748 ASP A N 1
ATOM 5655 C CA . ASP A 1 748 ? 38.227 -6.663 -34.516 1.00 86.12 748 ASP A CA 1
ATOM 5656 C C . ASP A 1 748 ? 39.226 -7.804 -34.226 1.00 86.12 748 ASP A C 1
ATOM 5658 O O . ASP A 1 7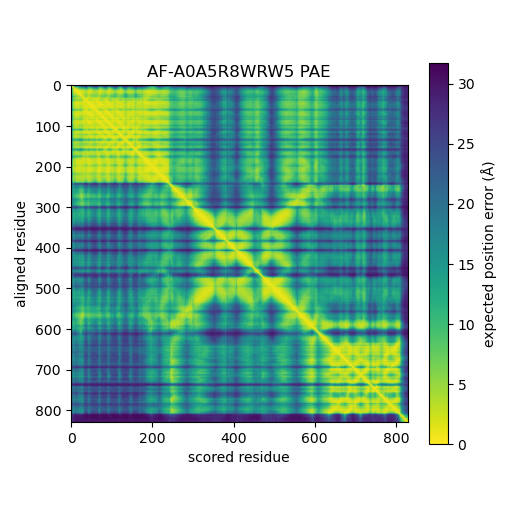48 ? 40.421 -7.682 -34.510 1.00 86.12 748 ASP A O 1
ATOM 5662 N N . GLY A 1 749 ? 38.733 -8.925 -33.689 1.00 85.69 749 GLY A N 1
ATOM 5663 C CA . GLY A 1 749 ? 39.503 -10.115 -33.346 1.00 85.69 749 GLY A CA 1
ATOM 5664 C C . GLY A 1 749 ? 40.143 -10.082 -31.958 1.00 85.69 749 GLY A C 1
ATOM 5665 O O . GLY A 1 749 ? 40.769 -11.073 -31.580 1.00 85.69 749 GLY A O 1
ATOM 5666 N N . THR A 1 750 ? 40.021 -8.986 -31.202 1.00 88.88 750 THR A N 1
ATOM 5667 C CA . THR A 1 750 ? 40.467 -8.946 -29.802 1.00 88.88 750 THR A CA 1
ATOM 5668 C C . THR A 1 750 ? 39.607 -9.849 -28.915 1.00 88.88 750 THR A C 1
ATOM 5670 O O . THR A 1 750 ? 38.490 -10.237 -29.272 1.00 88.88 750 THR A O 1
ATOM 5673 N N . LEU A 1 751 ? 40.158 -10.232 -27.764 1.00 90.38 751 LEU A N 1
ATOM 5674 C CA . LEU A 1 751 ? 39.576 -11.219 -26.859 1.00 90.38 751 LEU A CA 1
ATOM 5675 C C . LEU A 1 751 ? 39.240 -10.572 -25.514 1.00 90.38 751 LEU A C 1
ATOM 5677 O O . LEU A 1 751 ? 40.090 -9.905 -24.929 1.00 90.38 751 LEU A O 1
ATOM 5681 N N . GLY A 1 752 ? 38.013 -10.758 -25.034 1.00 90.75 752 GLY A N 1
ATOM 5682 C CA . GLY A 1 752 ? 37.540 -10.279 -23.738 1.00 90.75 752 GLY A CA 1
ATOM 5683 C C . GLY A 1 752 ? 37.585 -11.372 -22.675 1.00 90.75 752 GLY A C 1
ATOM 5684 O O . GLY A 1 752 ? 37.189 -12.509 -22.939 1.00 90.75 752 GLY A O 1
ATOM 5685 N N . PHE A 1 753 ? 38.033 -11.009 -21.476 1.00 91.50 753 PHE A N 1
ATOM 5686 C CA . PHE A 1 753 ? 38.125 -11.896 -20.317 1.00 91.50 753 PHE A CA 1
ATOM 5687 C C . PHE A 1 753 ? 37.480 -11.224 -19.110 1.00 91.50 753 PHE A C 1
ATOM 5689 O O . PHE A 1 753 ? 37.801 -10.080 -18.784 1.00 91.50 753 PHE A O 1
ATOM 5696 N N . ILE A 1 754 ? 36.550 -11.916 -18.465 1.00 91.94 754 ILE A N 1
ATOM 5697 C CA . ILE A 1 754 ? 35.769 -11.379 -17.354 1.00 91.94 754 ILE A CA 1
ATOM 5698 C C . ILE A 1 754 ? 36.619 -11.385 -16.080 1.00 91.94 754 ILE A C 1
ATOM 5700 O O . ILE A 1 754 ? 37.143 -12.415 -15.663 1.00 91.94 754 ILE A O 1
ATOM 5704 N N . GLU A 1 755 ? 36.702 -10.234 -15.413 1.00 89.38 755 GLU A N 1
ATOM 5705 C CA . GLU A 1 755 ? 37.280 -10.112 -14.069 1.00 89.38 755 GLU A CA 1
ATOM 5706 C C . GLU A 1 755 ? 36.195 -10.132 -12.981 1.00 89.38 755 GLU A C 1
ATOM 5708 O O . GLU A 1 755 ? 36.414 -10.644 -11.882 1.00 89.38 755 GLU A O 1
ATOM 5713 N N . LEU A 1 756 ? 35.013 -9.583 -13.284 1.00 87.31 756 LEU A N 1
ATOM 5714 C CA . LEU A 1 756 ? 33.858 -9.572 -12.391 1.00 87.31 756 LEU A CA 1
ATOM 5715 C C . LEU A 1 756 ? 32.565 -9.719 -13.198 1.00 87.31 756 LEU A C 1
ATOM 5717 O O . LEU A 1 756 ? 32.136 -8.790 -13.879 1.00 87.31 756 LEU A O 1
ATOM 5721 N N . ASP A 1 757 ? 31.925 -10.882 -13.074 1.00 80.81 757 ASP A N 1
ATOM 5722 C CA . ASP A 1 757 ? 30.849 -11.342 -13.966 1.00 80.81 757 ASP A CA 1
ATOM 5723 C C . ASP A 1 757 ? 29.458 -10.744 -13.672 1.00 80.81 757 ASP A C 1
ATOM 5725 O O . ASP A 1 757 ? 28.457 -11.081 -14.298 1.00 80.81 757 ASP A O 1
ATOM 5729 N N . GLY A 1 758 ? 29.339 -9.886 -12.655 1.00 68.19 758 GLY A N 1
ATOM 5730 C CA . GLY A 1 758 ? 28.043 -9.334 -12.242 1.00 68.19 758 GLY A CA 1
ATOM 5731 C C . GLY A 1 758 ? 27.005 -10.385 -11.803 1.00 68.19 758 GLY A C 1
ATOM 5732 O O . GLY A 1 758 ? 25.855 -10.026 -11.538 1.00 68.19 758 GLY A O 1
ATOM 5733 N N . ASN A 1 759 ? 27.391 -11.662 -11.703 1.00 76.81 759 ASN A N 1
ATOM 5734 C CA . ASN A 1 759 ? 26.554 -12.762 -11.244 1.00 76.81 759 ASN A CA 1
ATOM 5735 C C . ASN A 1 759 ? 26.438 -12.740 -9.713 1.00 76.81 759 ASN A C 1
ATOM 5737 O O . ASN A 1 759 ? 27.363 -12.341 -9.002 1.00 76.81 759 ASN A O 1
ATOM 5741 N N . VAL A 1 760 ? 25.288 -13.167 -9.197 1.00 66.56 760 VAL A N 1
ATOM 5742 C CA . VAL A 1 760 ? 25.121 -13.385 -7.757 1.00 66.56 760 VAL A CA 1
ATOM 5743 C C . VAL A 1 760 ? 25.749 -14.724 -7.412 1.00 66.56 760 VAL A C 1
ATOM 5745 O O . VAL A 1 760 ? 25.460 -15.718 -8.075 1.00 66.56 760 VAL A O 1
ATOM 5748 N N . ASP A 1 761 ? 26.583 -14.752 -6.371 1.00 68.81 761 ASP A N 1
ATOM 5749 C CA . ASP A 1 761 ? 27.190 -15.998 -5.912 1.00 68.81 761 ASP A CA 1
ATOM 5750 C C . ASP A 1 761 ? 26.112 -17.062 -5.652 1.00 68.81 761 ASP A C 1
ATOM 5752 O O . ASP A 1 761 ? 25.052 -16.775 -5.083 1.00 68.81 761 ASP A O 1
ATOM 5756 N N . ARG A 1 762 ? 26.381 -18.297 -6.084 1.00 68.75 762 ARG A N 1
ATOM 5757 C CA . ARG A 1 762 ? 25.446 -19.422 -6.003 1.00 68.75 762 ARG A CA 1
ATOM 5758 C C . ARG A 1 762 ? 24.973 -19.685 -4.571 1.00 68.75 762 ARG A C 1
ATOM 5760 O O . ARG A 1 762 ? 23.842 -20.135 -4.399 1.00 68.75 762 ARG A O 1
ATOM 5767 N N . GLU A 1 763 ? 25.801 -19.393 -3.568 1.00 54.53 763 GLU A N 1
ATOM 5768 C CA . GLU A 1 763 ? 25.456 -19.541 -2.153 1.00 54.53 763 GLU A CA 1
ATOM 5769 C C . GLU A 1 763 ? 24.273 -18.656 -1.753 1.00 54.53 763 GLU A C 1
ATOM 5771 O O . GLU A 1 763 ? 23.439 -19.083 -0.965 1.00 54.53 763 GLU A O 1
ATOM 5776 N N . VAL A 1 764 ? 24.153 -17.454 -2.324 1.00 51.97 764 VAL A N 1
ATOM 5777 C CA . VAL A 1 764 ? 23.141 -16.460 -1.925 1.00 51.97 764 VAL A CA 1
ATOM 5778 C C . VAL A 1 764 ? 22.141 -16.132 -3.031 1.00 51.97 764 VAL A C 1
ATOM 5780 O O . VAL A 1 764 ? 21.173 -15.412 -2.799 1.00 51.97 764 VAL A O 1
ATOM 5783 N N . GLN A 1 765 ? 22.319 -16.687 -4.231 1.00 67.31 765 GLN A N 1
ATOM 5784 C CA . GLN A 1 765 ? 21.452 -16.471 -5.392 1.00 67.31 765 GLN A CA 1
ATOM 5785 C C . GLN A 1 765 ? 19.973 -16.762 -5.103 1.00 67.31 765 GLN A C 1
ATOM 5787 O O . GLN A 1 765 ? 19.100 -16.081 -5.638 1.00 67.31 765 GLN A O 1
ATOM 5792 N N . TYR A 1 766 ? 19.687 -17.734 -4.232 1.00 63.19 766 TYR A N 1
ATOM 5793 C CA . TYR A 1 766 ? 18.325 -18.084 -3.824 1.00 63.19 766 TYR A CA 1
ATOM 5794 C C . TYR A 1 766 ? 17.619 -16.969 -3.038 1.00 63.19 766 TYR A C 1
ATOM 5796 O O . TYR A 1 766 ? 16.396 -17.001 -2.925 1.00 63.19 766 TYR A O 1
ATOM 5804 N N . ALA A 1 767 ? 18.365 -16.018 -2.467 1.00 50.62 767 ALA A N 1
ATOM 58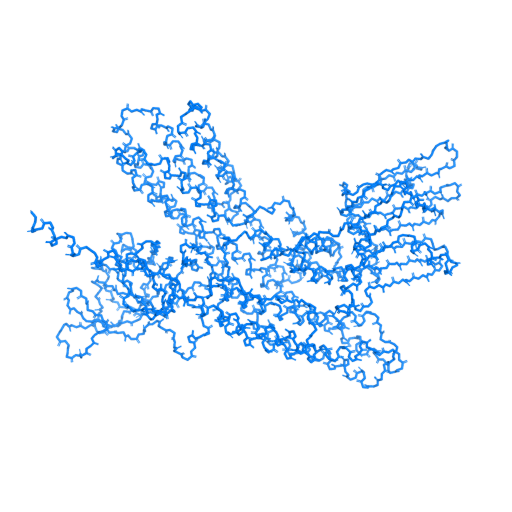05 C CA . ALA A 1 767 ? 17.847 -15.003 -1.556 1.00 50.62 767 ALA A CA 1
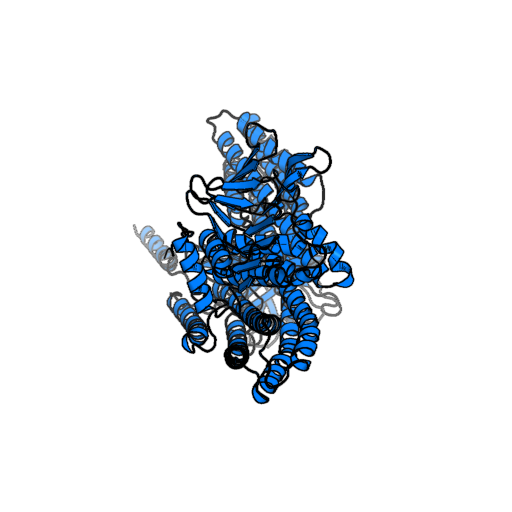ATOM 5806 C C . ALA A 1 767 ? 17.454 -13.693 -2.251 1.00 50.62 767 ALA A C 1
ATOM 5808 O O . ALA A 1 767 ? 16.713 -12.900 -1.670 1.00 50.62 767 ALA A O 1
ATOM 5809 N N . TYR A 1 768 ? 17.904 -13.471 -3.490 1.00 63.91 768 TYR A N 1
ATOM 5810 C CA . TYR A 1 768 ? 17.729 -12.201 -4.194 1.00 63.91 768 TYR A CA 1
ATOM 5811 C C . TYR A 1 768 ? 16.764 -12.298 -5.375 1.00 63.91 768 TYR A C 1
ATOM 5813 O O . TYR A 1 768 ? 16.730 -13.291 -6.102 1.00 63.91 768 TYR A O 1
ATOM 5821 N N . PHE A 1 769 ? 16.016 -11.216 -5.595 1.00 72.75 769 PHE A N 1
ATOM 5822 C CA . PHE A 1 769 ? 15.188 -11.016 -6.780 1.00 72.75 769 PHE A CA 1
ATOM 5823 C C . PHE A 1 769 ? 15.977 -11.231 -8.087 1.00 72.75 769 PHE A C 1
ATOM 5825 O O . PHE A 1 769 ? 17.066 -10.682 -8.280 1.00 72.75 769 PHE A O 1
ATOM 5832 N N . GLN A 1 770 ? 15.397 -12.016 -8.999 1.00 84.06 770 GLN A N 1
ATOM 5833 C CA . GLN A 1 770 ? 15.931 -12.281 -10.337 1.00 84.06 770 GLN A CA 1
ATOM 5834 C C . GLN A 1 770 ? 15.111 -11.495 -11.366 1.00 84.06 770 GLN A C 1
ATOM 5836 O O . GLN A 1 770 ? 13.944 -11.844 -11.563 1.00 84.06 770 GLN A O 1
ATOM 5841 N N . PRO A 1 771 ? 15.666 -10.453 -12.009 1.00 87.19 771 PRO A N 1
ATOM 5842 C CA . PRO A 1 771 ? 14.924 -9.605 -12.938 1.00 87.19 771 PRO A CA 1
ATOM 5843 C C . PRO A 1 771 ? 14.603 -10.321 -14.253 1.00 87.19 771 PRO A C 1
ATOM 5845 O O . PRO A 1 771 ? 15.165 -11.360 -14.575 1.00 87.19 771 PRO A O 1
ATOM 5848 N N . THR A 1 772 ? 13.723 -9.723 -15.039 1.00 90.25 772 THR A N 1
ATOM 5849 C CA . THR A 1 772 ? 13.412 -10.083 -16.433 1.00 90.25 772 THR A CA 1
ATOM 5850 C C . THR A 1 772 ? 14.176 -9.149 -17.388 1.00 90.25 772 THR A C 1
ATOM 5852 O O . THR A 1 772 ? 14.471 -8.014 -16.997 1.00 90.25 772 THR A O 1
ATOM 5855 N N . PRO A 1 773 ? 14.536 -9.584 -18.617 1.00 89.88 773 PRO A N 1
ATOM 5856 C CA . PRO A 1 773 ? 15.197 -8.730 -19.613 1.00 89.88 773 PRO A CA 1
ATOM 5857 C C . PRO A 1 773 ? 14.332 -7.553 -20.050 1.00 89.88 773 PRO A C 1
ATOM 5859 O O . PRO A 1 773 ? 14.881 -6.525 -20.447 1.00 89.88 773 PRO A O 1
ATOM 5862 N N . PHE A 1 774 ? 13.006 -7.684 -19.960 1.00 89.81 774 PHE A N 1
ATOM 5863 C CA . PHE A 1 774 ? 12.044 -6.701 -20.450 1.00 89.81 774 PHE A CA 1
ATOM 5864 C C . PHE A 1 774 ? 11.873 -5.549 -19.449 1.00 89.81 774 PHE A C 1
ATOM 5866 O O . PHE A 1 774 ? 10.859 -5.405 -18.768 1.00 89.81 774 PHE A O 1
ATOM 5873 N N . THR A 1 775 ? 12.919 -4.740 -19.355 1.00 86.75 775 THR A N 1
ATOM 5874 C CA . THR A 1 775 ? 13.056 -3.538 -18.528 1.00 86.75 775 THR A CA 1
ATOM 5875 C C . THR A 1 775 ? 13.850 -2.505 -19.324 1.00 86.75 775 THR A C 1
ATOM 5877 O O . THR A 1 775 ? 14.367 -2.780 -20.409 1.00 86.75 775 THR A O 1
ATOM 5880 N N . GLU A 1 776 ? 13.998 -1.308 -18.777 1.00 85.38 776 GLU A N 1
ATOM 5881 C CA . GLU A 1 776 ? 15.046 -0.401 -19.224 1.00 85.38 776 GLU A CA 1
ATOM 5882 C C . GLU A 1 776 ? 16.386 -0.788 -18.602 1.00 85.38 776 GLU A C 1
ATOM 5884 O O . GLU A 1 776 ? 16.454 -1.050 -17.400 1.00 85.38 776 GLU A O 1
ATOM 5889 N N . TRP A 1 777 ? 17.440 -0.781 -19.413 1.00 91.56 777 TRP A N 1
ATOM 5890 C CA . TRP A 1 777 ? 18.822 -1.049 -19.040 1.00 91.56 777 TRP A CA 1
ATOM 5891 C C . TRP A 1 777 ? 19.645 0.227 -19.163 1.00 91.56 777 TRP A C 1
ATOM 5893 O O . TRP A 1 777 ? 19.728 0.830 -20.228 1.00 91.56 777 TRP A O 1
ATOM 5903 N N . THR A 1 778 ? 20.273 0.650 -18.072 1.00 91.38 778 THR A N 1
ATOM 5904 C CA . THR A 1 778 ? 21.225 1.761 -18.055 1.00 91.38 778 THR A CA 1
ATOM 5905 C C . THR A 1 778 ? 22.645 1.224 -17.955 1.00 91.38 778 THR A C 1
ATOM 5907 O O . THR A 1 778 ? 22.985 0.555 -16.979 1.00 91.38 778 THR A O 1
ATOM 5910 N N . ILE A 1 779 ? 23.485 1.565 -18.928 1.00 95.12 779 ILE A N 1
ATOM 5911 C CA . ILE A 1 779 ? 24.912 1.244 -18.944 1.00 95.12 779 ILE A CA 1
ATOM 5912 C C . ILE A 1 779 ? 25.704 2.516 -18.668 1.00 95.12 779 ILE A C 1
ATOM 5914 O O . ILE A 1 779 ? 25.528 3.542 -19.326 1.00 95.12 779 ILE A O 1
ATOM 5918 N N . GLN A 1 780 ? 26.585 2.451 -17.676 1.00 93.88 780 GLN A N 1
ATOM 5919 C CA . GLN A 1 780 ? 27.478 3.543 -17.320 1.00 93.88 780 GLN A CA 1
ATOM 5920 C C . GLN A 1 780 ? 28.915 3.033 -17.267 1.00 93.88 780 GLN A C 1
ATOM 5922 O O . GLN A 1 780 ? 29.225 2.114 -16.510 1.00 93.88 780 GLN A O 1
ATOM 5927 N N . VAL A 1 781 ? 29.805 3.669 -18.027 1.00 93.62 781 VAL A N 1
ATOM 5928 C CA . VAL A 1 781 ? 31.252 3.488 -17.868 1.00 93.62 781 VAL A CA 1
ATOM 5929 C C . VAL A 1 781 ? 31.674 4.191 -16.581 1.00 93.62 781 VAL A C 1
ATOM 5931 O O . VAL A 1 781 ? 31.418 5.386 -16.415 1.00 93.62 781 VAL A O 1
ATOM 5934 N N . ASN A 1 782 ? 32.280 3.461 -15.642 1.00 89.94 782 ASN A N 1
ATOM 5935 C CA . ASN A 1 782 ? 32.695 4.048 -14.369 1.00 89.94 782 ASN A CA 1
ATOM 5936 C C . ASN A 1 782 ? 33.801 5.101 -14.606 1.00 89.94 782 ASN A C 1
ATOM 5938 O O . ASN A 1 782 ? 34.676 4.890 -15.445 1.00 89.94 782 ASN A O 1
ATOM 5942 N N . PRO A 1 783 ? 33.798 6.246 -13.907 1.00 86.00 783 PRO A N 1
ATOM 5943 C CA . PRO A 1 783 ? 34.812 7.275 -14.124 1.00 86.00 783 PRO A CA 1
ATOM 5944 C C . PRO A 1 783 ? 36.191 6.837 -13.601 1.00 86.00 783 PRO A C 1
ATOM 5946 O O . PRO A 1 783 ? 36.348 5.797 -12.954 1.00 86.00 783 PRO A O 1
ATOM 5949 N N . ALA A 1 784 ? 37.212 7.661 -13.844 1.00 79.44 784 ALA A N 1
ATOM 5950 C CA . ALA A 1 784 ? 38.513 7.497 -13.201 1.00 79.44 784 ALA A CA 1
ATOM 5951 C C . ALA A 1 784 ? 38.370 7.432 -11.658 1.00 79.44 784 ALA A C 1
ATOM 5953 O O . ALA A 1 784 ? 37.519 8.124 -11.094 1.00 79.44 784 ALA A O 1
ATOM 5954 N N . PRO A 1 785 ? 39.194 6.627 -10.959 1.00 82.88 785 PRO A N 1
ATOM 5955 C CA . PRO A 1 785 ? 40.348 5.887 -11.476 1.00 82.88 785 PRO A CA 1
ATOM 5956 C C . PRO A 1 785 ? 40.014 4.541 -12.146 1.00 82.88 785 PRO A C 1
ATOM 5958 O O . PRO A 1 785 ? 40.912 3.943 -12.724 1.00 82.88 785 PRO A O 1
ATOM 5961 N N . ALA A 1 786 ? 38.760 4.073 -12.104 1.00 83.12 786 ALA A N 1
ATOM 5962 C CA . ALA A 1 786 ? 38.393 2.721 -12.543 1.00 83.12 786 ALA A CA 1
ATOM 5963 C C . ALA A 1 786 ? 38.612 2.463 -14.047 1.00 83.12 786 ALA A C 1
ATOM 5965 O O . ALA A 1 786 ? 38.928 1.341 -14.414 1.00 83.12 786 ALA A O 1
ATOM 5966 N N . ASN A 1 787 ? 38.484 3.497 -14.890 1.00 89.00 787 ASN A N 1
ATOM 5967 C CA . ASN A 1 787 ? 38.713 3.441 -16.345 1.00 89.00 787 ASN A CA 1
ATOM 5968 C C . ASN A 1 787 ? 39.671 4.548 -16.831 1.00 89.00 787 ASN A C 1
ATOM 5970 O O . ASN A 1 787 ? 39.420 5.216 -17.838 1.00 89.00 787 ASN A O 1
ATOM 5974 N N . ALA A 1 788 ? 40.730 4.839 -16.074 1.00 85.50 788 ALA A N 1
ATOM 5975 C CA . ALA A 1 788 ? 41.652 5.923 -16.415 1.00 85.50 788 ALA A CA 1
ATOM 5976 C C . ALA A 1 788 ? 42.353 5.679 -17.768 1.00 85.50 788 ALA A C 1
ATOM 5978 O O . ALA A 1 788 ? 43.177 4.787 -17.875 1.00 85.50 788 ALA A O 1
ATOM 5979 N N . GLY A 1 789 ? 42.074 6.504 -18.783 1.00 84.12 789 GLY A N 1
ATOM 5980 C CA . GLY A 1 789 ? 42.691 6.370 -20.113 1.00 84.12 789 GLY A CA 1
ATOM 5981 C C . GLY A 1 789 ? 41.930 5.474 -21.099 1.00 84.12 789 GLY A C 1
ATOM 5982 O O . GLY A 1 789 ? 42.446 5.216 -22.183 1.00 84.12 789 GLY A O 1
ATOM 5983 N N . LEU A 1 790 ? 40.711 5.030 -20.762 1.00 92.12 790 LEU A N 1
ATOM 5984 C CA . LEU A 1 790 ? 39.823 4.311 -21.680 1.00 92.12 790 LEU A CA 1
ATOM 5985 C C . LEU A 1 790 ? 39.321 5.232 -22.807 1.00 92.12 790 LEU A C 1
ATOM 5987 O O . LEU A 1 790 ? 38.622 6.215 -22.549 1.00 92.12 790 LEU A O 1
ATOM 5991 N N . ASP A 1 791 ? 39.644 4.895 -24.057 1.00 92.38 791 ASP A N 1
ATOM 5992 C CA . ASP A 1 791 ? 39.131 5.581 -25.246 1.00 92.38 791 ASP A CA 1
ATOM 5993 C C . ASP A 1 791 ? 37.826 4.928 -25.723 1.00 92.38 791 ASP A C 1
ATOM 5995 O O . ASP A 1 791 ? 37.793 3.757 -26.109 1.00 92.38 791 ASP A O 1
ATOM 5999 N N . LEU A 1 792 ? 36.743 5.708 -25.694 1.00 93.69 792 LEU A N 1
ATOM 6000 C CA . LEU A 1 792 ? 35.409 5.298 -26.138 1.00 93.69 792 LEU A CA 1
ATOM 6001 C C . LEU A 1 792 ? 35.044 5.860 -27.520 1.00 93.69 792 LEU A C 1
ATOM 6003 O O . LEU A 1 792 ? 33.964 5.567 -28.019 1.00 93.69 792 LEU A O 1
ATOM 6007 N N . SER A 1 793 ? 35.900 6.668 -28.157 1.00 93.19 793 SER A N 1
ATOM 6008 C CA . SER A 1 793 ? 35.562 7.400 -29.390 1.00 93.19 793 SER A CA 1
ATOM 6009 C C . SER A 1 793 ? 35.154 6.491 -30.554 1.00 93.19 793 SER A C 1
ATOM 6011 O O . SER A 1 793 ? 34.361 6.900 -31.402 1.00 93.19 793 SER A O 1
ATOM 6013 N N . GLN A 1 794 ? 35.664 5.257 -30.566 1.00 92.75 794 GLN A N 1
ATOM 6014 C CA . GLN A 1 794 ? 35.402 4.241 -31.585 1.00 92.75 794 GLN A CA 1
ATOM 6015 C C . GLN A 1 794 ? 34.314 3.234 -31.184 1.00 92.75 794 GLN A C 1
ATOM 6017 O O . GLN A 1 794 ? 34.056 2.302 -31.944 1.00 92.75 794 GLN A O 1
ATOM 6022 N N . VAL A 1 795 ? 33.657 3.406 -30.027 1.00 95.12 795 VAL A N 1
ATOM 6023 C CA . VAL A 1 795 ? 32.569 2.509 -29.615 1.00 95.12 795 VAL A CA 1
ATOM 6024 C C . VAL A 1 795 ? 31.462 2.569 -30.657 1.00 95.12 795 VAL A C 1
ATOM 6026 O O . VAL A 1 795 ? 30.933 3.647 -30.918 1.00 95.12 795 VAL A O 1
ATOM 6029 N N . SER A 1 796 ? 31.135 1.439 -31.274 1.00 94.06 796 SER A N 1
ATOM 6030 C CA . SER A 1 796 ? 30.212 1.356 -32.418 1.00 94.06 796 SER A CA 1
ATOM 6031 C C . SER A 1 796 ? 28.985 0.490 -32.148 1.00 94.06 796 SER A C 1
ATOM 6033 O O . SER A 1 796 ? 27.976 0.642 -32.833 1.00 94.06 796 SER A O 1
ATOM 6035 N N . LYS A 1 797 ? 29.056 -0.372 -31.132 1.00 96.25 797 LYS A N 1
ATOM 6036 C CA . LYS A 1 797 ? 27.984 -1.267 -30.709 1.00 96.25 797 LYS A CA 1
ATOM 6037 C C . LYS A 1 797 ? 28.164 -1.612 -29.234 1.00 96.25 797 LYS A C 1
ATOM 6039 O O . LYS A 1 797 ? 29.294 -1.689 -28.748 1.00 96.25 797 LYS A O 1
ATOM 6044 N N . VAL A 1 798 ? 27.059 -1.831 -28.534 1.00 96.94 798 VAL A N 1
ATOM 6045 C CA . VAL A 1 798 ? 27.071 -2.474 -27.218 1.00 96.94 798 VAL A CA 1
ATOM 6046 C C . VAL A 1 798 ? 26.275 -3.757 -27.299 1.00 96.94 798 VAL A C 1
ATOM 6048 O O . VAL A 1 798 ? 25.116 -3.715 -27.695 1.00 96.94 798 VAL A O 1
ATOM 6051 N N . THR A 1 799 ? 26.876 -4.874 -26.907 1.00 96.25 799 THR A N 1
ATOM 6052 C CA . THR A 1 799 ? 26.162 -6.150 -26.831 1.00 96.25 799 THR A CA 1
ATOM 6053 C C . THR A 1 799 ? 25.828 -6.446 -25.379 1.00 96.25 799 THR A C 1
ATOM 6055 O O . THR A 1 799 ? 26.725 -6.593 -24.543 1.00 96.25 799 THR A O 1
ATOM 6058 N N . LEU A 1 800 ? 24.532 -6.518 -25.072 1.00 94.62 800 LEU A N 1
ATOM 6059 C CA . LEU A 1 800 ? 24.054 -7.045 -23.800 1.00 94.62 800 LEU A CA 1
ATOM 6060 C C . LEU A 1 800 ? 23.925 -8.559 -23.905 1.00 94.62 800 LEU A C 1
ATOM 6062 O O . LEU A 1 800 ? 23.203 -9.052 -24.765 1.00 94.62 800 LEU A O 1
ATOM 6066 N N . GLN A 1 801 ? 24.610 -9.287 -23.028 1.00 93.88 801 GLN A N 1
ATOM 6067 C CA . GLN A 1 801 ? 24.528 -10.745 -22.945 1.00 93.88 801 GLN A CA 1
ATOM 6068 C C . GLN A 1 801 ? 23.811 -11.146 -21.657 1.00 93.88 801 GLN A C 1
ATOM 6070 O O . GLN A 1 801 ? 24.175 -10.690 -20.572 1.00 93.88 801 GLN A O 1
ATOM 6075 N N . PHE A 1 802 ? 22.817 -12.022 -21.780 1.00 92.44 802 PHE A N 1
ATOM 6076 C CA . PHE A 1 802 ? 21.975 -12.480 -20.683 1.00 92.44 802 PHE A CA 1
ATOM 6077 C C . PHE A 1 802 ? 22.097 -13.987 -20.460 1.00 92.44 802 PHE A C 1
ATOM 6079 O O . PHE A 1 802 ? 22.096 -14.789 -21.401 1.00 92.44 802 PHE A O 1
ATOM 6086 N N . GLU A 1 803 ? 22.118 -14.364 -19.186 1.00 91.44 803 GLU A N 1
ATOM 6087 C CA . GLU A 1 803 ? 22.006 -15.745 -18.718 1.00 91.44 803 GLU A CA 1
ATOM 6088 C C . GLU A 1 803 ? 20.936 -15.842 -17.633 1.00 91.44 803 GLU A C 1
ATOM 6090 O O . GLU A 1 803 ? 20.674 -14.878 -16.907 1.00 91.44 803 GLU A O 1
ATOM 6095 N N . GLY A 1 804 ? 20.312 -17.010 -17.511 1.00 90.56 804 GLY A N 1
ATOM 6096 C CA . GLY A 1 804 ? 19.254 -17.222 -16.541 1.00 90.56 804 GLY A CA 1
ATOM 6097 C C . GLY A 1 804 ? 18.429 -18.476 -16.780 1.00 90.56 804 GLY A C 1
ATOM 6098 O O . GLY A 1 804 ? 18.951 -19.541 -17.106 1.00 90.56 804 GLY A O 1
ATOM 6099 N N . SER A 1 805 ? 17.118 -18.348 -16.604 1.00 90.75 805 SER A N 1
ATOM 6100 C CA . SER A 1 805 ? 16.143 -19.400 -16.888 1.00 90.75 805 SER A CA 1
ATOM 6101 C C . SER A 1 805 ? 14.927 -18.849 -17.621 1.00 90.75 805 SER A C 1
ATOM 6103 O O . SER A 1 805 ? 14.587 -17.677 -17.469 1.00 90.75 805 SER A O 1
ATOM 6105 N N . ALA A 1 806 ? 14.280 -19.691 -18.418 1.00 91.69 806 ALA A N 1
ATOM 6106 C CA . ALA A 1 806 ? 13.055 -19.359 -19.134 1.00 91.69 806 ALA A CA 1
ATOM 6107 C C . ALA A 1 806 ? 12.203 -20.615 -19.348 1.00 91.69 806 ALA A C 1
ATOM 6109 O O . ALA A 1 806 ? 12.702 -21.735 -19.264 1.00 91.69 806 ALA A O 1
ATOM 6110 N N . ILE A 1 807 ? 10.923 -20.436 -19.655 1.00 89.56 807 ILE A N 1
ATOM 6111 C CA . ILE A 1 807 ? 10.027 -21.504 -20.101 1.00 89.56 807 ILE A CA 1
ATOM 6112 C C . ILE A 1 807 ? 9.893 -21.399 -21.622 1.00 89.56 807 ILE A C 1
ATOM 6114 O O . ILE A 1 807 ? 9.434 -20.386 -22.142 1.00 89.56 807 ILE A O 1
ATOM 6118 N N . GLY A 1 808 ? 10.302 -22.431 -22.358 1.00 83.06 808 GLY A N 1
ATOM 6119 C CA . GLY A 1 808 ? 10.128 -22.463 -23.811 1.00 83.06 808 GLY A CA 1
ATOM 6120 C C . GLY A 1 808 ? 8.673 -22.722 -24.210 1.00 83.06 808 GLY A C 1
ATOM 6121 O O . GLY A 1 808 ? 8.010 -23.584 -23.639 1.00 83.06 808 GLY A O 1
ATOM 6122 N N . THR A 1 809 ? 8.170 -22.038 -25.237 1.00 70.81 809 THR A N 1
ATOM 6123 C CA . THR A 1 809 ? 6.852 -22.347 -25.816 1.00 70.81 809 THR A CA 1
ATOM 6124 C C . THR A 1 809 ? 6.955 -23.445 -26.878 1.00 70.81 809 THR A C 1
ATOM 6126 O O . THR A 1 809 ? 7.777 -23.403 -27.794 1.00 70.81 809 THR A O 1
ATOM 6129 N N . VAL A 1 810 ? 6.076 -24.449 -26.799 1.00 54.50 810 VAL A N 1
ATOM 6130 C CA . VAL A 1 810 ? 6.032 -25.572 -27.761 1.00 54.50 810 VAL A CA 1
ATOM 6131 C C . VAL A 1 810 ? 5.474 -25.139 -29.134 1.00 54.50 810 VAL A C 1
ATOM 6133 O O . VAL A 1 810 ? 5.626 -25.848 -30.131 1.00 54.50 810 VAL A O 1
ATOM 6136 N N . VAL A 1 811 ? 4.870 -23.949 -29.226 1.00 49.69 811 VAL A N 1
ATOM 6137 C CA . VAL A 1 811 ? 4.057 -23.519 -30.378 1.00 49.69 811 VAL A CA 1
ATOM 6138 C C . VAL A 1 811 ? 4.885 -23.152 -31.627 1.00 49.69 811 VAL A C 1
ATOM 6140 O O . VAL A 1 811 ? 4.362 -23.246 -32.734 1.00 49.69 811 VAL A O 1
ATOM 6143 N N . LEU A 1 812 ? 6.189 -22.858 -31.523 1.00 43.78 812 LEU A N 1
ATOM 6144 C CA . LEU A 1 812 ? 6.987 -22.396 -32.680 1.00 43.78 812 LEU A CA 1
ATOM 6145 C C . LEU A 1 812 ? 7.945 -23.420 -33.318 1.00 43.78 812 LEU A C 1
ATOM 6147 O O . LEU A 1 812 ? 8.369 -23.215 -34.458 1.00 43.78 812 LEU A O 1
ATOM 6151 N N . ARG A 1 813 ? 8.232 -24.576 -32.696 1.00 37.50 813 ARG A N 1
ATOM 6152 C CA . ARG A 1 813 ? 9.143 -25.564 -33.327 1.00 37.50 813 ARG A CA 1
ATOM 6153 C C . ARG A 1 813 ? 8.560 -26.243 -34.572 1.00 37.50 813 ARG A C 1
ATOM 6155 O O . ARG A 1 813 ? 9.326 -26.665 -35.434 1.00 37.50 813 ARG A O 1
ATOM 6162 N N . ARG A 1 814 ? 7.229 -26.310 -34.727 1.00 39.09 814 ARG A N 1
ATOM 6163 C CA . ARG A 1 814 ? 6.604 -26.855 -35.952 1.00 39.09 814 ARG A CA 1
ATOM 6164 C C . ARG A 1 814 ? 6.670 -25.898 -37.145 1.00 39.09 814 ARG A C 1
ATOM 6166 O O . ARG A 1 814 ? 6.775 -26.378 -38.268 1.00 39.09 814 ARG A O 1
ATOM 6173 N N .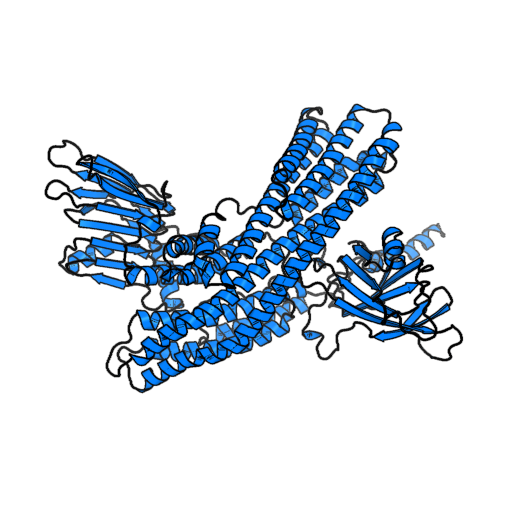 ALA A 1 815 ? 6.670 -24.581 -36.926 1.00 36.50 815 ALA A N 1
ATOM 6174 C CA . ALA A 1 815 ? 6.753 -23.603 -38.015 1.00 36.50 815 ALA A CA 1
ATOM 6175 C C . ALA A 1 815 ? 8.170 -23.532 -38.618 1.00 36.50 815 ALA A C 1
ATOM 6177 O O . ALA A 1 815 ? 8.322 -23.501 -39.837 1.00 36.50 815 ALA A O 1
ATOM 6178 N N . GLN A 1 816 ? 9.216 -23.623 -37.787 1.00 39.34 816 GLN A N 1
ATOM 6179 C CA . GLN A 1 816 ? 10.607 -23.635 -38.263 1.00 39.34 816 GLN A CA 1
ATOM 6180 C C . GLN A 1 816 ? 11.053 -24.987 -38.848 1.00 39.34 816 GLN A C 1
ATOM 6182 O O . GLN A 1 816 ? 11.916 -25.010 -39.721 1.00 39.34 816 GLN A O 1
ATOM 6187 N N . GLN A 1 817 ? 10.448 -26.113 -38.444 1.00 40.25 817 GLN A N 1
ATOM 6188 C CA . GLN A 1 817 ? 10.713 -27.423 -39.065 1.00 40.25 817 GLN A CA 1
ATOM 6189 C C . GLN A 1 817 ? 9.925 -27.665 -40.366 1.00 40.25 817 GLN A C 1
ATOM 6191 O O . GLN A 1 817 ? 10.306 -28.535 -41.146 1.00 40.25 817 GLN A O 1
ATOM 6196 N N . ALA A 1 818 ? 8.861 -26.898 -40.633 1.00 40.28 818 ALA A N 1
ATOM 6197 C CA . ALA A 1 818 ? 8.086 -26.996 -41.875 1.00 40.28 818 ALA A CA 1
ATOM 6198 C C . ALA A 1 818 ? 8.668 -26.156 -43.031 1.00 40.28 818 ALA A C 1
ATOM 6200 O O . ALA A 1 818 ? 8.464 -26.497 -44.197 1.00 40.28 818 ALA A O 1
ATOM 6201 N N . ALA A 1 819 ? 9.433 -25.100 -42.730 1.00 37.44 819 ALA A N 1
ATOM 6202 C CA . ALA A 1 819 ? 10.006 -24.205 -43.739 1.00 37.44 819 ALA A CA 1
ATOM 6203 C C . ALA A 1 819 ? 11.005 -24.878 -44.716 1.00 37.44 819 ALA A C 1
ATOM 6205 O O . ALA A 1 819 ? 10.924 -24.594 -45.912 1.00 37.44 819 ALA A O 1
ATOM 6206 N N . PRO A 1 820 ? 11.888 -25.818 -44.307 1.00 41.06 820 PRO A N 1
ATOM 6207 C CA . PRO A 1 820 ? 12.797 -26.476 -45.253 1.00 41.06 820 PRO A CA 1
ATOM 6208 C C . PRO A 1 820 ? 12.105 -27.540 -46.122 1.00 41.06 820 PRO A C 1
ATOM 6210 O O . PRO A 1 820 ? 12.611 -27.884 -47.188 1.00 41.06 820 PRO A O 1
ATOM 6213 N N . ALA A 1 821 ? 10.958 -28.073 -45.684 1.00 39.03 821 ALA A N 1
ATOM 6214 C CA . ALA A 1 821 ? 10.234 -29.122 -46.405 1.00 39.03 821 ALA A CA 1
ATOM 6215 C C . ALA A 1 821 ? 9.332 -28.559 -47.518 1.00 39.03 821 ALA A C 1
ATOM 6217 O O . ALA A 1 821 ? 9.191 -29.190 -48.564 1.00 39.03 821 ALA A O 1
ATOM 6218 N N . ALA A 1 822 ? 8.771 -27.359 -47.330 1.00 38.69 822 ALA A N 1
ATOM 6219 C CA . ALA A 1 822 ? 7.956 -26.693 -48.350 1.00 38.69 822 ALA A CA 1
ATOM 6220 C C . ALA A 1 822 ? 8.801 -26.184 -49.538 1.00 38.69 822 ALA A C 1
ATOM 6222 O O . ALA A 1 822 ? 8.409 -26.360 -50.688 1.00 38.69 822 ALA A O 1
ATOM 6223 N N . LEU A 1 823 ? 10.012 -25.672 -49.279 1.00 38.78 823 LEU A N 1
ATOM 6224 C CA . LEU A 1 823 ? 10.936 -25.202 -50.324 1.00 38.78 823 LEU A CA 1
ATOM 6225 C C . LEU A 1 823 ? 11.546 -26.336 -51.170 1.00 38.78 823 LEU A C 1
ATOM 6227 O O . LEU A 1 823 ? 11.920 -26.113 -52.319 1.00 38.78 823 LEU A O 1
ATOM 6231 N N . ALA A 1 824 ? 11.622 -27.564 -50.645 1.00 39.84 824 ALA A N 1
ATOM 6232 C CA . ALA A 1 824 ? 12.075 -28.728 -51.413 1.00 39.84 824 ALA A CA 1
ATOM 6233 C C . ALA A 1 824 ? 10.974 -29.318 -52.320 1.00 39.84 824 ALA A C 1
ATOM 6235 O O . ALA A 1 824 ? 11.280 -29.896 -53.366 1.00 39.84 824 ALA A O 1
ATOM 6236 N N . ALA A 1 825 ? 9.698 -29.151 -51.953 1.00 39.88 825 ALA A N 1
ATOM 6237 C CA . ALA A 1 825 ? 8.562 -29.631 -52.740 1.00 39.88 825 ALA A CA 1
ATOM 6238 C C . ALA A 1 825 ? 8.241 -28.718 -53.941 1.00 39.88 825 ALA A C 1
ATOM 6240 O O . ALA A 1 825 ? 7.854 -29.219 -54.991 1.00 39.88 825 ALA A O 1
ATOM 6241 N N . GLU A 1 826 ? 8.477 -27.406 -53.837 1.00 41.50 826 GLU A N 1
ATOM 6242 C CA . GLU A 1 826 ? 8.297 -26.470 -54.964 1.00 41.50 826 GLU A CA 1
ATOM 6243 C C . GLU A 1 826 ? 9.451 -26.497 -55.982 1.00 41.50 826 GLU A C 1
ATOM 6245 O O . GLU A 1 826 ? 9.270 -26.096 -57.126 1.00 41.50 826 GLU A O 1
ATOM 6250 N N . ALA A 1 827 ? 10.623 -27.027 -55.618 1.00 39.88 827 ALA A N 1
ATOM 6251 C CA . ALA A 1 827 ? 11.732 -27.238 -56.555 1.00 39.88 827 ALA A CA 1
ATOM 6252 C C . ALA A 1 827 ? 11.629 -28.561 -57.347 1.00 39.88 827 ALA A C 1
ATOM 6254 O O . ALA A 1 827 ? 12.483 -28.844 -58.189 1.00 39.88 827 ALA A O 1
ATOM 6255 N N . SER A 1 828 ? 10.616 -29.391 -57.065 1.00 45.06 828 SER A N 1
ATOM 6256 C CA . SER A 1 828 ? 10.414 -30.708 -57.688 1.00 45.06 828 SER A CA 1
ATOM 6257 C C . SER A 1 828 ? 9.016 -30.917 -58.299 1.00 45.06 828 SER A C 1
ATOM 6259 O O . SER A 1 828 ? 8.682 -32.050 -58.652 1.00 45.06 828 SER A O 1
ATOM 6261 N N . ALA A 1 829 ? 8.241 -29.838 -58.482 1.00 39.78 829 ALA A N 1
ATOM 6262 C CA . ALA A 1 829 ? 6.935 -29.830 -59.152 1.00 39.78 829 ALA A CA 1
ATOM 6263 C C . ALA A 1 829 ? 6.966 -29.073 -60.488 1.00 39.78 829 ALA A C 1
ATOM 6265 O O . ALA A 1 829 ? 7.539 -27.960 -60.525 1.00 39.78 829 ALA A O 1
#

Solvent-accessible surface area (backbone atoms only — not comparable to full-atom values): 42902 Å² total; per-residue (Å²): 131,90,74,84,76,70,74,71,88,46,73,67,46,47,46,51,52,49,53,50,50,40,66,67,54,60,54,73,76,55,58,50,74,52,78,44,70,72,35,30,41,40,33,23,60,58,43,47,53,64,58,56,49,52,52,38,60,73,69,72,44,77,34,42,32,37,37,40,41,30,43,34,35,37,39,51,61,63,37,72,50,78,26,66,50,15,32,45,37,41,42,20,46,29,36,42,34,24,63,75,19,33,38,34,34,36,40,66,87,31,79,58,17,33,41,37,45,30,32,66,30,46,44,58,50,44,34,37,35,36,38,49,69,95,56,96,66,60,52,76,46,80,47,48,44,55,47,100,39,58,20,37,39,37,32,56,33,89,88,76,74,39,79,43,80,43,80,29,51,60,61,75,71,53,64,99,66,79,56,76,66,54,64,55,44,44,48,47,44,40,53,54,16,54,61,23,44,87,74,36,47,70,60,14,38,54,35,16,50,52,33,21,58,56,19,68,62,36,81,93,31,42,72,56,16,52,52,24,47,47,53,31,52,51,49,51,52,54,74,30,43,53,102,75,38,60,43,56,34,54,64,48,21,32,66,48,28,47,55,51,31,53,57,40,50,56,52,46,29,53,52,48,52,56,50,54,63,53,72,72,46,78,53,35,43,71,67,49,53,52,50,49,47,49,65,60,56,54,58,66,65,51,48,67,52,53,50,49,51,34,54,48,28,46,48,47,20,54,35,23,48,52,23,27,57,49,27,46,53,52,28,53,56,34,48,55,50,28,48,54,38,44,51,44,22,56,73,61,18,48,81,77,53,99,49,63,73,64,53,50,50,47,46,52,44,55,49,23,52,50,45,27,52,53,17,50,64,29,40,62,68,79,46,60,93,59,18,67,54,43,30,50,48,20,33,49,47,19,47,47,47,22,67,73,35,58,89,86,40,72,62,17,52,45,27,42,55,43,22,55,38,48,54,47,47,50,54,23,43,56,36,49,33,55,49,32,53,47,24,53,51,47,35,54,28,50,72,39,66,95,54,26,76,66,40,54,56,56,52,67,72,56,69,68,88,82,57,81,52,50,58,42,46,49,63,46,39,52,54,42,49,56,39,50,48,65,62,45,48,62,44,39,78,69,66,37,49,49,35,58,63,29,50,55,32,48,51,54,31,39,54,27,48,37,39,27,45,39,22,42,53,30,23,27,54,27,22,42,51,24,26,49,43,41,44,48,57,50,49,52,57,58,47,46,61,53,48,52,56,52,58,71,65,65,51,69,75,36,62,77,50,70,70,58,53,45,52,55,49,50,51,56,46,55,52,39,48,55,33,45,50,31,50,50,47,19,40,34,20,36,25,73,74,54,75,41,83,56,81,60,74,85,56,75,50,62,51,56,80,45,63,62,52,55,49,42,43,58,46,35,53,53,46,40,55,50,51,40,57,69,66,38,77,54,56,75,37,83,39,69,80,37,62,46,80,46,66,54,68,68,39,47,52,28,45,52,68,60,34,74,19,69,48,73,46,60,92,75,43,73,75,52,63,64,55,24,57,51,32,38,54,30,60,44,78,46,61,42,55,52,43,53,58,69,83,40,48,48,38,33,40,40,30,40,49,21,40,34,40,45,38,53,98,89,45,78,48,44,35,28,38,62,49,51,77,33,57,33,27,30,32,59,45,62,67,82,58,89,70,82,81,62,79,38,75,45,97,89,51,33,31,30,42,73,76,36,68,38,53,62,57,78,92,54,43,74,45,46,63,58,52,40,78,34,22,36,40,34,46,26,62,45,62,73,80,61,33,63,68,53,41,38,86,57,46,68,38,37,39,39,37,37,28,33,34,27,23,64,53,80,81,55,62,62,61,67,66,45,54,68,57,54,62,56,53,65,76,73,108